Protein 4CW5 (pdb70)

B-factor: mean 81.35, std 37.72, range [27.8, 220.76]

Organism: Bacillus velezensis (strain DSM 23117 / BGSC 10A6 / LMG 26770 / FZB42) (NCBI:txid326423)

Sequence (837 aa):
PQKTAGRLGNEDFKKDYNIQYAYTGSYRGIASEQVIKAAKAGLGFFGTGGLSIERIGQAIGTIRSALRQGETFGNLLHHSPDKEVRIDLYLKNGIHLIEASAFGITPALVIYRAKGLSRNHDGSVSVQNKIIAKVSRPEVAEAFLNPAPAHVLERLVSDNRLTAGEAALAKEIPADDICVEATLPAIRLRDREKHGYAKKVRIGAAGGIGTPEAAAAAFLLGAEFIGTGSINQCTVEAGTSDSVKDLLQEANVQDTSYAPAGDFEAGARVQVLKKGLFFPARANKLFDLYRQYNSLDEIDEKTKTLIEEKYFQRSFEEVYEQLKRDKSPEQIAKAEQNPKHKAVFKWYFSHTTRLALEGKSESKIDYQIHCGPALGAFNQWVKGTPLENWRNRHVDLIGKQLEETAGLLAQRLVSITGPQKTAGRLGNEDFKKDYNIQYAYTGSYRGIASEQVIKAAKAGLGFFGTGGLSIERIGQAIGTIRSALRQGETFGNLLHHSPDKEVRIDLYLKNGIHLIEASAFGITPALVIYRAKGLSRNHDGSVSVQNKIIAKVSRPEVAEAFLNPAPAHVLERLVSDNRLTAGEAALAKEIPADDICVEADTLPAIRLRDREKHGYAKKVRIGAAGGIGTPEAAAAAFLLGAEFIGTGSINQCTVEAGTSDSVKDLLQEANVQDTSYAPAGDFEAGARVQVLKKGLFFPARANKLFDLYRQYNSLDEIDEKTKTLIEEKYFQRSFEEVYEQLKRDKSPEQIAKAEQNPKHKAVFKWYFSHTTRLALEGKSESKIDYQIHCGPALGAFNQWVKGTPLENWRNRHVDLIGKQLEETAGLLAQRLVSITG

Secondary structure (DSSP, 8-state):
--------S-HHHHHHTT-SS------TTSS----HHHHHT-------TT--HHHHHHHHHHHHHH--S------EE---HHHHH--HHHHHTT--EEEEE-----HHHHHHHHHS-EE-TTS-EE--SEEEEEES-HHHHHHHHSPPPHHHHHHHHHTTSS-HHHHHHGGG----EEEEE------HHHH---S--SSPPEEEEESS--SHHHHHHHHHTT-SSEE--HHHHTSSSSSS-HHHHHHHHT--GGGEEEEE----TT--EEEEE-TT-SHHHHHHHHHHHHHH-SSSTTS-HHHHHHIIIIIISS-HHHHHHHHHHHS-HHHHHHHHH-TTT----HHHHHHHHHHHHSS--S--TT---B--HHHHHHHHHHTTSGGGSGGG--HHHHHHH--HHHHHHHHHHHHHH-/--------S-HHHHHHTT-SS------TTSS----HHHHHT-------TT--HHHHHHHHHHHHHH--S------EE---HHHHH--HHHHHTT--EEEEE-----HHHHHHHHTT-EE-TTS-EE--SEEEEEES-HHHHHHHHS---HHHHHHHHHTTSS-HHHHHHGGG----EEEEE-------HHHH---S--SSPPEEEEESS--SHHHHHHHHHTT-SSEE--HHHHTSSSSSS-HHHHHHHHT--GGGEEEEE----TT--EEEEE-TT-SHHHHHHHHHHHHHH-SSSTTS-HHHHHHIIIIIISS-HHHHHHHHHHHS-HHHHHHHHH-TTT----HHHHHHHHHHHHSS--S--TT---B--HHHHHHHHHHTTSGGGSGGG--HHHHHHH--HHHHHHHHHHHHHH-

Structure (mmCIF, N/CA/C/O backbone):
data_4CW5
#
_entry.id   4CW5
#
_cell.length_a   80.850
_cell.length_b   94.000
_cell.length_c   144.530
_cell.angle_alpha   90.00
_cell.angle_beta   90.00
_cell.angle_gamma   90.00
#
_symmetry.space_group_name_H-M   'P 21 21 21'
#
loop_
_entity.id
_entity.type
_entity.pdbx_description
1 polymer DFNA
2 non-polymer 'FLAVIN MONONUCLEOTIDE'
3 water water
#
loop_
_atom_site.group_PDB
_atom_site.id
_atom_site.type_symbol
_atom_site.label_atom_id
_atom_site.label_alt_id
_atom_site.label_comp_id
_atom_site.label_asym_id
_atom_site.label_entity_id
_atom_site.label_seq_id
_atom_site.pdbx_PDB_ins_code
_atom_site.Cartn_x
_atom_site.Cartn_y
_atom_site.Cartn_z
_atom_site.occupancy
_atom_site.B_iso_or_equiv
_atom_site.auth_seq_id
_atom_site.auth_comp_id
_atom_site.auth_asym_id
_atom_site.auth_atom_id
_atom_site.pdbx_PDB_model_num
ATOM 1 N N . PRO A 1 6 ? 34.154 41.446 41.849 1.00 120.20 304 PRO A N 1
ATOM 2 C CA . PRO A 1 6 ? 32.690 41.465 41.845 1.00 117.98 304 PRO A CA 1
ATOM 3 C C . PRO A 1 6 ? 32.088 42.110 43.094 1.00 105.50 304 PRO A C 1
ATOM 4 O O . PRO A 1 6 ? 32.579 41.924 44.209 1.00 94.92 304 PRO A O 1
ATOM 15 N N . GLN A 1 7 ? 31.018 42.866 42.859 1.00 96.00 305 GLN A N 1
ATOM 16 C CA . GLN A 1 7 ? 30.353 43.715 43.848 1.00 92.08 305 GLN A CA 1
ATOM 17 C C . GLN A 1 7 ? 31.188 44.934 44.236 1.00 82.93 305 GLN A C 1
ATOM 18 O O . GLN A 1 7 ? 30.826 45.699 45.133 1.00 83.41 305 GLN A O 1
ATOM 32 N N . LYS A 1 8 ? 32.301 45.118 43.538 1.00 71.38 306 LYS A N 1
ATOM 33 C CA . LYS A 1 8 ? 33.100 46.324 43.662 1.00 64.57 306 LYS A CA 1
ATOM 34 C C . LYS A 1 8 ? 32.696 47.265 42.537 1.00 54.97 306 LYS A C 1
ATOM 35 O O . LYS A 1 8 ? 32.595 46.835 41.388 1.00 50.15 306 LYS A O 1
ATOM 54 N N . THR A 1 9 ? 32.451 48.534 42.845 1.00 53.72 307 THR A N 1
ATOM 55 C CA . THR A 1 9 ? 32.119 49.491 41.793 1.00 49.33 307 THR A CA 1
ATOM 56 C C . THR A 1 9 ? 33.359 49.773 40.947 1.00 44.56 307 THR A C 1
ATOM 57 O O . THR A 1 9 ? 34.474 49.391 41.311 1.00 44.74 307 THR A O 1
ATOM 68 N N . ALA A 1 10 ? 33.164 50.461 39.830 1.00 39.96 308 ALA A N 1
ATOM 69 C CA . ALA A 1 10 ? 34.272 50.835 38.966 1.00 39.40 308 ALA A CA 1
ATOM 70 C C . ALA A 1 10 ? 35.231 51.771 39.705 1.00 39.44 308 ALA A C 1
ATOM 71 O O . ALA A 1 10 ? 36.451 51.665 39.564 1.00 43.67 308 ALA A O 1
ATOM 78 N N . GLY A 1 11 ? 34.667 52.684 40.489 1.00 36.93 309 GLY A N 1
ATOM 79 C CA . GLY A 1 11 ? 35.446 53.588 41.318 1.00 38.18 309 GLY A CA 1
ATOM 80 C C . GLY A 1 11 ? 36.388 52.887 42.282 1.00 39.87 309 GLY A C 1
ATOM 81 O O . GLY A 1 11 ? 37.478 53.384 42.563 1.00 38.77 309 GLY A O 1
ATOM 102 N N . ARG A 1 13 ? 37.739 49.933 41.843 1.00 45.47 311 ARG A N 1
ATOM 103 C CA . ARG A 1 13 ? 38.725 49.144 41.119 1.00 49.89 311 ARG A CA 1
ATOM 104 C C . ARG A 1 13 ? 39.977 49.962 40.799 1.00 50.80 311 ARG A C 1
ATOM 105 O O . ARG A 1 13 ? 41.050 49.402 40.576 1.00 54.18 311 ARG A O 1
ATOM 126 N N . LEU A 1 14 ? 39.839 51.285 40.789 1.00 47.02 312 LEU A N 1
ATOM 127 C CA . LEU A 1 14 ? 40.954 52.171 40.464 1.00 44.98 312 LEU A CA 1
ATOM 128 C C . LEU A 1 14 ? 42.109 52.038 41.455 1.00 42.38 312 LEU A C 1
ATOM 129 O O . LEU A 1 14 ? 41.903 51.758 42.635 1.00 44.88 312 LEU A O 1
ATOM 145 N N . GLY A 1 15 ? 43.325 52.240 40.965 1.00 41.96 313 GLY A N 1
ATOM 146 C CA . GLY A 1 15 ? 44.488 52.309 41.828 1.00 42.87 313 GLY A CA 1
ATOM 147 C C . GLY A 1 15 ? 44.935 50.953 42.339 1.00 42.39 313 GLY A C 1
ATOM 148 O O . GLY A 1 15 ? 44.398 49.916 41.951 1.00 43.64 313 GLY A O 1
ATOM 152 N N . ASN A 1 16 ? 45.931 50.973 43.215 1.00 41.07 314 ASN A N 1
ATOM 153 C CA . ASN A 1 16 ? 46.631 49.766 43.628 1.00 43.09 314 ASN A CA 1
ATOM 154 C C . ASN A 1 16 ? 45.817 48.966 44.637 1.00 47.02 314 ASN A C 1
ATOM 155 O O . ASN A 1 16 ? 45.306 49.518 45.611 1.00 52.14 314 ASN A O 1
ATOM 166 N N . GLU A 1 17 ? 45.725 47.659 44.417 1.00 50.03 315 GLU A N 1
ATOM 167 C CA . GLU A 1 17 ? 44.867 46.802 45.230 1.00 53.55 315 GLU A CA 1
ATOM 168 C C . GLU A 1 17 ? 45.410 46.582 46.639 1.00 50.11 315 GLU A C 1
ATOM 169 O O . GLU A 1 17 ? 44.638 46.441 47.585 1.00 54.22 315 GLU A O 1
ATOM 181 N N . ASP A 1 18 ? 46.730 46.545 46.779 1.00 47.99 316 ASP A N 1
ATOM 182 C CA . ASP A 1 18 ? 47.342 46.328 48.088 1.00 49.38 316 ASP A CA 1
ATOM 183 C C . ASP A 1 18 ? 47.248 47.568 48.967 1.00 49.37 316 ASP A C 1
ATOM 184 O O . ASP A 1 18 ? 47.195 47.466 50.192 1.00 53.16 316 ASP A O 1
ATOM 193 N N . PHE A 1 19 ? 47.233 48.736 48.336 1.00 47.54 317 PHE A N 1
ATOM 194 C CA . PHE A 1 19 ? 46.999 49.986 49.046 1.00 47.64 317 PHE A CA 1
ATOM 195 C C . PHE A 1 19 ? 45.638 49.922 49.730 1.00 44.44 317 PHE A C 1
ATOM 196 O O . PHE A 1 19 ? 45.509 50.215 50.921 1.00 42.74 317 PHE A O 1
ATOM 213 N N . LYS A 1 20 ? 44.624 49.525 48.969 1.00 41.60 318 LYS A N 1
ATOM 214 C CA . LYS A 1 20 ? 43.271 49.392 49.502 1.00 45.33 318 LYS A CA 1
ATOM 215 C C . LYS A 1 20 ? 43.183 48.294 50.565 1.00 52.03 318 LYS A C 1
ATOM 216 O O . LYS A 1 20 ? 42.562 48.491 51.610 1.00 54.37 318 LYS A O 1
ATOM 235 N N . LYS A 1 21 ? 43.814 47.149 50.308 1.00 52.16 319 LYS A N 1
ATOM 236 C CA . LYS A 1 21 ? 43.822 46.056 51.275 1.00 54.72 319 LYS A CA 1
ATOM 237 C C . LYS A 1 21 ? 44.526 46.437 52.577 1.00 51.19 319 LYS A C 1
ATOM 238 O O . LYS A 1 21 ? 43.962 46.270 53.657 1.00 49.63 319 LYS A O 1
ATOM 257 N N . ASP A 1 22 ? 45.755 46.936 52.472 1.00 50.22 320 ASP A N 1
ATOM 258 C CA . ASP A 1 22 ? 46.550 47.286 53.652 1.00 51.32 320 ASP A CA 1
ATOM 259 C C . ASP A 1 22 ? 45.859 48.257 54.609 1.00 52.17 320 ASP A C 1
ATOM 260 O O . ASP A 1 22 ? 46.007 48.132 55.825 1.00 55.82 320 ASP A O 1
ATOM 269 N N . TYR A 1 23 ? 45.115 49.219 54.072 1.00 51.54 321 TYR A N 1
ATOM 270 C CA . TYR A 1 23 ? 44.437 50.212 54.906 1.00 50.83 321 TYR A CA 1
ATOM 271 C C . TYR A 1 23 ? 42.963 49.870 55.096 1.00 52.84 321 TYR A C 1
ATOM 272 O O . TYR A 1 23 ? 42.211 50.651 55.678 1.00 56.08 321 TYR A O 1
ATOM 290 N N . ASN A 1 24 ? 42.569 48.689 54.626 1.00 51.59 322 ASN A N 1
ATOM 291 C CA . ASN A 1 24 ? 41.195 48.214 54.755 1.00 52.38 322 ASN A CA 1
ATOM 292 C C . ASN A 1 24 ? 40.183 49.261 54.292 1.00 48.92 322 ASN A C 1
ATOM 293 O O . ASN A 1 24 ? 39.232 49.582 55.005 1.00 44.99 322 ASN A O 1
ATOM 304 N N . ILE A 1 25 ? 40.414 49.801 53.099 1.00 47.91 323 ILE A N 1
ATOM 305 C CA . ILE A 1 25 ? 39.517 50.784 52.497 1.00 47.07 323 ILE A CA 1
ATOM 306 C C . ILE A 1 25 ? 39.037 50.296 51.138 1.00 45.43 323 ILE A C 1
ATOM 307 O O . ILE A 1 25 ? 39.620 49.377 50.559 1.00 45.24 323 ILE A O 1
ATOM 323 N N . GLN A 1 26 ? 37.985 50.927 50.626 1.00 43.49 324 GLN A N 1
ATOM 324 C CA . GLN A 1 26 ? 37.365 50.495 49.378 1.00 43.85 324 GLN A CA 1
ATOM 325 C C . GLN A 1 26 ? 37.813 51.340 48.183 1.00 41.62 324 GLN A C 1
ATOM 326 O O . GLN A 1 26 ? 37.690 50.910 47.035 1.00 42.77 324 GLN A O 1
ATOM 340 N N . TYR A 1 27 ? 38.342 52.531 48.458 1.00 39.73 325 TYR A N 1
ATOM 341 C CA . TYR A 1 27 ? 38.830 53.423 47.408 1.00 37.13 325 TYR A CA 1
ATOM 342 C C . TYR A 1 27 ? 40.296 53.783 47.610 1.00 37.28 325 TYR A C 1
ATOM 343 O O . TYR A 1 27 ? 40.737 54.009 48.734 1.00 37.11 325 TYR A O 1
ATOM 361 N N . ALA A 1 28 ? 41.036 53.869 46.509 1.00 37.89 326 ALA A N 1
ATOM 362 C CA . ALA A 1 28 ? 42.418 54.329 46.549 1.00 37.00 326 ALA A CA 1
ATOM 363 C C . ALA A 1 28 ? 42.415 55.849 46.607 1.00 36.15 326 ALA A C 1
ATOM 364 O O . ALA A 1 28 ? 42.834 56.523 45.664 1.00 36.11 326 ALA A O 1
ATOM 371 N N . TYR A 1 29 ? 41.946 56.377 47.732 1.00 36.20 327 TYR A N 1
ATOM 372 C CA . TYR A 1 29 ? 41.581 57.784 47.835 1.00 35.26 327 TYR A CA 1
ATOM 373 C C . TYR A 1 29 ? 41.771 58.286 49.258 1.00 36.60 327 TYR A C 1
ATOM 374 O O . TYR A 1 29 ? 41.344 57.637 50.217 1.00 37.55 327 TYR A O 1
ATOM 409 N N . THR A 1 31 ? 41.722 61.980 51.821 1.00 37.36 329 THR A N 1
ATOM 410 C CA . THR A 1 31 ? 41.552 63.401 52.053 1.00 38.10 329 THR A CA 1
ATOM 411 C C . THR A 1 31 ? 42.774 63.849 52.825 1.00 37.82 329 THR A C 1
ATOM 412 O O . THR A 1 31 ? 43.129 63.248 53.837 1.00 39.41 329 THR A O 1
ATOM 423 N N . GLY A 1 32 ? 43.433 64.886 52.328 1.00 37.83 330 GLY A N 1
ATOM 424 C CA . GLY A 1 32 ? 44.644 65.379 52.949 1.00 40.76 330 GLY A CA 1
ATOM 425 C C . GLY A 1 32 ? 44.371 66.155 54.221 1.00 44.48 330 GLY A C 1
ATOM 426 O O . GLY A 1 32 ? 43.278 66.683 54.420 1.00 47.18 330 GLY A O 1
ATOM 430 N N . SER A 1 33 ? 45.372 66.208 55.092 1.00 46.65 331 SER A N 1
ATOM 431 C CA . SER A 1 33 ? 45.271 66.973 56.326 1.00 48.28 331 SER A CA 1
ATOM 432 C C . SER A 1 33 ? 45.025 68.444 56.029 1.00 47.95 331 SER A C 1
ATOM 433 O O . SER A 1 33 ? 45.489 68.966 55.014 1.00 46.00 331 SER A O 1
ATOM 458 N N . TYR A 1 35 ? 45.135 72.028 58.400 1.00 52.15 333 TYR A N 1
ATOM 459 C CA . TYR A 1 35 ? 45.579 72.451 59.730 1.00 55.96 333 TYR A CA 1
ATOM 460 C C . TYR A 1 35 ? 44.472 73.008 60.619 1.00 57.36 333 TYR A C 1
ATOM 461 O O . TYR A 1 35 ? 43.385 73.345 60.152 1.00 60.43 333 TYR A O 1
ATOM 479 N N . ARG A 1 36 ? 44.793 73.135 61.903 1.00 58.01 334 ARG A N 1
ATOM 480 C CA . ARG A 1 36 ? 43.884 73.682 62.904 1.00 58.96 334 ARG A CA 1
ATOM 481 C C . ARG A 1 36 ? 42.516 73.010 62.877 1.00 58.54 334 ARG A C 1
ATOM 482 O O . ARG A 1 36 ? 41.499 73.641 63.167 1.00 61.42 334 ARG A O 1
ATOM 503 N N . GLY A 1 37 ? 42.493 71.726 62.541 1.00 54.75 335 GLY A N 1
ATOM 504 C CA . GLY A 1 37 ? 41.269 70.952 62.610 1.00 50.67 335 GLY A CA 1
ATOM 505 C C . GLY A 1 37 ? 40.275 71.247 61.500 1.00 46.62 335 GLY A C 1
ATOM 506 O O . GLY A 1 37 ? 39.110 70.855 61.595 1.00 46.92 335 GLY A O 1
ATOM 510 N N . ILE A 1 38 ? 40.714 71.943 60.455 1.00 45.33 336 ILE A N 1
ATOM 511 C CA . ILE A 1 38 ? 39.858 72.160 59.291 1.00 45.72 336 ILE A CA 1
ATOM 512 C C . ILE A 1 38 ? 39.517 70.801 58.697 1.00 45.30 336 ILE A C 1
ATOM 513 O O . ILE A 1 38 ? 38.377 70.551 58.303 1.00 47.19 336 ILE A O 1
ATOM 529 N N . ALA A 1 39 ? 40.511 69.921 58.649 1.00 43.94 337 ALA A N 1
ATOM 530 C CA . ALA A 1 39 ? 40.244 68.504 58.489 1.00 44.74 337 ALA A CA 1
ATOM 531 C C . ALA A 1 39 ? 39.784 68.026 59.851 1.00 44.79 337 ALA A C 1
ATOM 532 O O . ALA A 1 39 ? 40.592 67.620 60.684 1.00 44.11 337 ALA A O 1
ATOM 539 N N . SER A 1 40 ? 38.475 68.081 60.066 1.00 47.05 338 SER A N 1
ATOM 540 C CA . SER A 1 40 ? 37.898 67.926 61.394 1.00 49.40 338 SER A CA 1
ATOM 541 C C . SER A 1 40 ? 37.710 66.466 61.777 1.00 52.74 338 SER A C 1
ATOM 542 O O . SER A 1 40 ? 37.782 65.578 60.928 1.00 51.24 338 SER A O 1
ATOM 550 N N . GLU A 1 41 ? 37.471 66.229 63.065 1.00 54.51 339 GLU A N 1
ATOM 551 C CA . GLU A 1 41 ? 37.118 64.900 63.552 1.00 58.35 339 GLU A CA 1
ATOM 552 C C . GLU A 1 41 ? 35.941 64.362 62.755 1.00 53.49 339 GLU A C 1
ATOM 553 O O . GLU A 1 41 ? 35.942 63.217 62.304 1.00 50.13 339 GLU A O 1
ATOM 565 N N . GLN A 1 42 ? 34.934 65.211 62.601 1.00 54.87 340 GLN A N 1
ATOM 566 C CA . GLN A 1 42 ? 33.722 64.861 61.882 1.00 60.74 340 GLN A CA 1
ATOM 567 C C . GLN A 1 42 ? 34.013 64.460 60.427 1.00 60.22 340 GLN A C 1
ATOM 568 O O . GLN A 1 42 ? 33.384 63.544 59.897 1.00 57.42 340 GLN A O 1
ATOM 599 N N . VAL A 1 44 ? 37.018 63.259 59.209 1.00 47.76 342 VAL A N 1
ATOM 600 C CA . VAL A 1 44 ? 37.768 62.008 59.251 1.00 46.93 342 VAL A CA 1
ATOM 601 C C . VAL A 1 44 ? 36.840 60.831 59.525 1.00 46.83 342 VAL A C 1
ATOM 602 O O . VAL A 1 44 ? 37.014 59.748 58.968 1.00 47.20 342 VAL A O 1
ATOM 615 N N . ILE A 1 45 ? 35.853 61.053 60.388 1.00 48.42 343 ILE A N 1
ATOM 616 C CA . ILE A 1 45 ? 34.895 60.014 60.738 1.00 46.14 343 ILE A CA 1
ATOM 617 C C . ILE A 1 45 ? 34.057 59.665 59.518 1.00 46.44 343 ILE A C 1
ATOM 618 O O . ILE A 1 45 ? 33.842 58.491 59.211 1.00 44.27 343 ILE A O 1
ATOM 634 N N . LYS A 1 46 ? 33.598 60.700 58.820 1.00 48.13 344 LYS A N 1
ATOM 635 C CA . LYS A 1 46 ? 32.731 60.527 57.665 1.00 48.78 344 LYS A CA 1
ATOM 636 C C . LYS A 1 46 ? 33.474 59.791 56.556 1.00 47.12 344 LYS A C 1
ATOM 637 O O . LYS A 1 46 ? 32.897 58.970 55.842 1.00 48.94 344 LYS A O 1
ATOM 656 N N . ALA A 1 47 ? 34.767 60.071 56.434 1.00 45.81 345 ALA A N 1
ATOM 657 C CA . ALA A 1 47 ? 35.591 59.448 55.407 1.00 44.31 345 ALA A CA 1
ATOM 658 C C . ALA A 1 47 ? 35.865 57.993 55.766 1.00 44.98 345 ALA A C 1
ATOM 659 O O . ALA A 1 47 ? 35.799 57.107 54.911 1.00 43.97 345 ALA A O 1
ATOM 666 N N . ALA A 1 48 ? 36.180 57.752 57.034 1.00 44.20 346 ALA A N 1
ATOM 667 C CA . ALA A 1 48 ? 36.469 56.403 57.507 1.00 45.64 346 ALA A CA 1
ATOM 668 C C . ALA A 1 48 ? 35.271 55.477 57.321 1.00 46.24 346 ALA A C 1
ATOM 669 O O . ALA A 1 48 ? 35.425 54.323 56.919 1.00 46.75 346 ALA A O 1
ATOM 676 N N . LYS A 1 49 ? 34.078 55.985 57.609 1.00 48.66 347 LYS A N 1
ATOM 677 C CA . LYS A 1 49 ? 32.870 55.174 57.525 1.00 51.40 347 LYS A CA 1
ATOM 678 C C . LYS A 1 49 ? 32.471 54.885 56.084 1.00 50.07 347 LYS A C 1
ATOM 679 O O . LYS A 1 49 ? 31.682 53.975 55.826 1.00 49.59 347 LYS A O 1
ATOM 698 N N . ALA A 1 50 ? 33.027 55.646 55.148 1.00 49.15 348 ALA A N 1
ATOM 699 C CA . ALA A 1 50 ? 32.683 55.497 53.738 1.00 46.83 348 ALA A CA 1
ATOM 700 C C . ALA A 1 50 ? 33.778 54.752 52.982 1.00 47.46 348 ALA A C 1
ATOM 701 O O . ALA A 1 50 ? 33.762 54.685 51.753 1.00 49.01 348 ALA A O 1
ATOM 708 N N . GLY A 1 51 ? 34.737 54.206 53.722 1.00 47.20 349 GLY A N 1
ATOM 709 C CA . GLY A 1 51 ? 35.708 53.296 53.147 1.00 46.13 349 GLY A CA 1
ATOM 710 C C . GLY A 1 51 ? 36.801 54.014 52.387 1.00 44.24 349 GLY A C 1
ATOM 711 O O . GLY A 1 51 ? 37.331 53.493 51.409 1.00 43.34 349 GLY A O 1
ATOM 732 N N . LEU A 1 53 ? 40.271 57.020 53.028 1.00 39.72 351 LEU A N 1
ATOM 733 C CA . LEU A 1 53 ? 41.283 57.421 53.992 1.00 41.60 351 LEU A CA 1
ATOM 734 C C . LEU A 1 53 ? 41.134 58.889 54.368 1.00 43.39 351 LEU A C 1
ATOM 735 O O . LEU A 1 53 ? 41.115 59.757 53.499 1.00 49.07 351 LEU A O 1
ATOM 751 N N . GLY A 1 54 ? 41.010 59.161 55.662 1.00 41.90 352 GLY A N 1
ATOM 752 C CA . GLY A 1 54 ? 40.942 60.526 56.148 1.00 39.23 352 GLY A CA 1
ATOM 753 C C . GLY A 1 54 ? 42.028 60.813 57.163 1.00 40.70 352 GLY A C 1
ATOM 754 O O . GLY A 1 54 ? 42.352 59.964 57.995 1.00 40.82 352 GLY A O 1
ATOM 758 N N . PHE A 1 55 ? 42.591 62.016 57.087 1.00 42.23 353 PHE A N 1
ATOM 759 C CA . PHE A 1 55 ? 43.640 62.444 58.003 1.00 47.61 353 PHE A CA 1
ATOM 760 C C . PHE A 1 55 ? 43.205 63.679 58.780 1.00 51.16 353 PHE A C 1
ATOM 761 O O . PHE A 1 55 ? 42.729 64.651 58.195 1.00 48.93 353 PHE A O 1
ATOM 778 N N . PHE A 1 56 ? 43.391 63.646 60.096 1.00 50.91 354 PHE A N 1
ATOM 779 C CA . PHE A 1 56 ? 43.001 64.765 60.942 1.00 49.97 354 PHE A CA 1
ATOM 780 C C . PHE A 1 56 ? 44.077 65.848 60.946 1.00 48.66 354 PHE A C 1
ATOM 781 O O . PHE A 1 56 ? 45.273 65.554 61.001 1.00 48.70 354 PHE A O 1
ATOM 798 N N . GLY A 1 57 ? 43.641 67.101 60.900 1.00 51.04 355 GLY A N 1
ATOM 799 C CA . GLY A 1 57 ? 44.548 68.226 60.759 1.00 53.16 355 GLY A CA 1
ATOM 800 C C . GLY A 1 57 ? 45.110 68.724 62.077 1.00 55.19 355 GLY A C 1
ATOM 801 O O . GLY A 1 57 ? 44.563 69.637 62.694 1.00 56.28 355 GLY A O 1
ATOM 805 N N . THR A 1 58 ? 46.219 68.126 62.499 1.00 57.84 356 THR A N 1
ATOM 806 C CA . THR A 1 58 ? 46.831 68.450 63.783 1.00 61.01 356 THR A CA 1
ATOM 807 C C . THR A 1 58 ? 47.624 69.752 63.773 1.00 65.49 356 THR A C 1
ATOM 808 O O . THR A 1 58 ? 47.980 70.269 64.832 1.00 70.15 356 THR A O 1
ATOM 819 N N . GLY A 1 59 ? 47.912 70.264 62.581 1.00 63.48 357 GLY A N 1
ATOM 820 C CA . GLY A 1 59 ? 48.701 71.472 62.435 1.00 62.21 357 GLY A CA 1
ATOM 821 C C . GLY A 1 59 ? 48.245 72.618 63.319 1.00 64.82 357 GLY A C 1
ATOM 822 O O . GLY A 1 59 ? 47.117 73.100 63.204 1.00 58.15 357 GLY A O 1
ATOM 826 N N . GLY A 1 60 ? 49.132 73.050 64.210 1.00 67.51 358 GLY A N 1
ATOM 827 C CA . GLY A 1 60 ? 48.893 74.226 65.025 1.00 68.53 358 GLY A CA 1
ATOM 828 C C . GLY A 1 60 ? 47.925 74.015 66.174 1.00 72.10 358 GLY A C 1
ATOM 829 O O . GLY A 1 60 ? 47.392 74.984 66.716 1.00 77.30 358 GLY A O 1
ATOM 833 N N . LEU A 1 61 ? 47.688 72.758 66.538 1.00 70.79 359 LEU A N 1
ATOM 834 C CA . LEU A 1 61 ? 46.863 72.439 67.700 1.00 72.87 359 LEU A CA 1
ATOM 835 C C . LEU A 1 61 ? 47.715 71.924 68.850 1.00 78.23 359 LEU A C 1
ATOM 836 O O . LEU A 1 61 ? 48.803 71.387 68.641 1.00 74.49 359 LEU A O 1
ATOM 852 N N . SER A 1 62 ? 47.205 72.084 70.066 1.00 83.51 360 SER A N 1
ATOM 853 C CA . SER A 1 62 ? 47.894 71.607 71.255 1.00 83.28 360 SER A CA 1
ATOM 854 C C . SER A 1 62 ? 47.836 70.089 71.330 1.00 81.77 360 SER A C 1
ATOM 855 O O . SER A 1 62 ? 46.944 69.465 70.756 1.00 80.36 360 SER A O 1
ATOM 863 N N . ILE A 1 63 ? 48.796 69.502 72.035 1.00 82.33 361 ILE A N 1
ATOM 864 C CA . ILE A 1 63 ? 48.805 68.066 72.269 1.00 81.08 361 ILE A CA 1
ATOM 865 C C . ILE A 1 63 ? 47.521 67.635 72.976 1.00 81.24 361 ILE A C 1
ATOM 866 O O . ILE A 1 63 ? 46.985 66.563 72.697 1.00 85.61 361 ILE A O 1
ATOM 882 N N . GLU A 1 64 ? 47.027 68.470 73.886 1.00 85.45 362 GLU A N 1
ATOM 883 C CA . GLU A 1 64 ? 45.782 68.172 74.588 1.00 89.77 362 GLU A CA 1
ATOM 884 C C . GLU A 1 64 ? 44.615 68.125 73.610 1.00 82.69 362 GLU A C 1
ATOM 885 O O . GLU A 1 64 ? 43.745 67.260 73.704 1.00 79.34 362 GLU A O 1
ATOM 897 N N . ARG A 1 65 ? 44.604 69.067 72.673 1.00 78.12 363 ARG A N 1
ATOM 898 C CA . ARG A 1 65 ? 43.534 69.159 71.690 1.00 77.04 363 ARG A CA 1
ATOM 899 C C . ARG A 1 65 ? 43.562 67.958 70.754 1.00 68.58 363 ARG A C 1
ATOM 900 O O . ARG A 1 65 ? 42.524 67.376 70.438 1.00 65.24 363 ARG A O 1
ATOM 921 N N . ILE A 1 66 ? 44.759 67.599 70.311 1.00 60.51 364 ILE A N 1
ATOM 922 C CA . ILE A 1 66 ? 44.937 66.455 69.434 1.00 61.14 364 ILE A CA 1
ATOM 923 C C . ILE A 1 66 ? 44.460 65.175 70.119 1.00 67.38 364 ILE A C 1
ATOM 924 O O . ILE A 1 66 ? 43.739 64.378 69.521 1.00 66.91 364 ILE A O 1
ATOM 940 N N . GLY A 1 67 ? 44.846 64.992 71.379 1.00 68.85 365 GLY A N 1
ATOM 941 C CA . GLY A 1 67 ? 44.447 63.817 72.134 1.00 63.00 365 GLY A CA 1
ATOM 942 C C . GLY A 1 67 ? 42.943 63.730 72.307 1.00 66.80 365 GLY A C 1
ATOM 943 O O . GLY A 1 67 ? 42.370 62.641 72.346 1.00 70.67 365 GLY A O 1
ATOM 947 N N . GLN A 1 68 ? 42.302 64.886 72.416 1.00 71.93 366 GLN A N 1
ATOM 948 C CA . GLN A 1 68 ? 40.853 64.951 72.517 1.00 80.80 366 GLN A CA 1
ATOM 949 C C . GLN A 1 68 ? 40.226 64.548 71.179 1.00 81.07 366 GLN A C 1
ATOM 950 O O . GLN A 1 68 ? 39.187 63.888 71.144 1.00 83.32 366 GLN A O 1
ATOM 964 N N . ALA A 1 69 ? 40.865 64.946 70.082 1.00 77.86 367 ALA A N 1
ATOM 965 C CA . ALA A 1 69 ? 40.406 64.568 68.747 1.00 76.43 367 ALA A CA 1
ATOM 966 C C . ALA A 1 69 ? 40.466 63.056 68.543 1.00 71.00 367 ALA A C 1
ATOM 967 O O . ALA A 1 69 ? 39.560 62.470 67.952 1.00 63.61 367 ALA A O 1
ATOM 974 N N . ILE A 1 70 ? 41.536 62.433 69.034 1.00 69.23 368 ILE A N 1
ATOM 975 C CA . ILE A 1 70 ? 41.712 60.988 68.908 1.00 65.81 368 ILE A CA 1
ATOM 976 C C . ILE A 1 70 ? 40.558 60.262 69.591 1.00 68.46 368 ILE A C 1
ATOM 977 O O . ILE A 1 70 ? 39.995 59.316 69.039 1.00 73.11 368 ILE A O 1
ATOM 993 N N . GLY A 1 71 ? 40.219 60.702 70.798 1.00 66.65 369 GLY A N 1
ATOM 994 C CA . GLY A 1 71 ? 39.141 60.094 71.555 1.00 67.88 369 GLY A CA 1
ATOM 995 C C . GLY A 1 71 ? 37.806 60.190 70.839 1.00 67.07 369 GLY A C 1
ATOM 996 O O . GLY A 1 71 ? 37.057 59.215 70.775 1.00 69.47 369 GLY A O 1
ATOM 1000 N N . THR A 1 72 ? 37.509 61.370 70.303 1.00 63.69 370 THR A N 1
ATOM 1001 C CA . THR A 1 72 ? 36.248 61.606 69.609 1.00 64.69 370 THR A CA 1
ATOM 1002 C C . THR A 1 72 ? 36.133 60.717 68.375 1.00 65.20 370 THR A C 1
ATOM 1003 O O . THR A 1 72 ? 35.075 60.151 68.099 1.00 66.62 370 THR A O 1
ATOM 1014 N N . ILE A 1 73 ? 37.224 60.620 67.624 1.00 61.09 371 ILE A N 1
ATOM 1015 C CA . ILE A 1 73 ? 37.243 59.837 66.395 1.00 58.58 371 ILE A CA 1
ATOM 1016 C C . ILE A 1 73 ? 37.101 58.343 66.691 1.00 57.73 371 ILE A C 1
ATOM 1017 O O . ILE A 1 73 ? 36.315 57.653 66.041 1.00 57.17 371 ILE A O 1
ATOM 1033 N N . ARG A 1 74 ? 37.859 57.847 67.666 1.00 59.58 372 ARG A N 1
ATOM 1034 C CA . ARG A 1 74 ? 37.800 56.432 68.036 1.00 60.76 372 ARG A CA 1
ATOM 1035 C C . ARG A 1 74 ? 36.400 56.027 68.495 1.00 63.12 372 ARG A C 1
ATOM 1036 O O . ARG A 1 74 ? 35.891 54.983 68.091 1.00 66.83 372 ARG A O 1
ATOM 1057 N N . SER A 1 75 ? 35.786 56.847 69.341 1.00 64.67 373 SER A N 1
ATOM 1058 C CA . SER A 1 75 ? 34.454 56.552 69.863 1.00 66.66 373 SER A CA 1
ATOM 1059 C C . SER A 1 75 ? 33.410 56.393 68.758 1.00 64.43 373 SER A C 1
ATOM 1060 O O . SER A 1 75 ? 32.504 55.568 68.869 1.00 67.04 373 SER A O 1
ATOM 1068 N N . ALA A 1 76 ? 33.535 57.186 67.699 1.00 63.31 374 ALA A N 1
ATOM 1069 C CA . ALA A 1 76 ? 32.578 57.141 66.597 1.00 61.52 374 ALA A CA 1
ATOM 1070 C C . ALA A 1 76 ? 32.878 56.009 65.616 1.00 57.33 374 ALA A C 1
ATOM 1071 O O . ALA A 1 76 ? 31.991 55.561 64.889 1.00 59.30 374 ALA A O 1
ATOM 1078 N N . LEU A 1 77 ? 34.126 55.550 65.601 1.00 54.66 375 LEU A N 1
ATOM 1079 C CA . LEU A 1 77 ? 34.543 54.470 64.711 1.00 56.83 375 LEU A CA 1
ATOM 1080 C C . LEU A 1 77 ? 34.670 53.164 65.486 1.00 61.46 375 LEU A C 1
ATOM 1081 O O . LEU A 1 77 ? 35.721 52.877 66.060 1.00 62.97 375 LEU A O 1
ATOM 1097 N N . ARG A 1 78 ? 33.598 52.373 65.494 1.00 66.32 376 ARG A N 1
ATOM 1098 C CA . ARG A 1 78 ? 33.526 51.200 66.359 1.00 77.91 376 ARG A CA 1
ATOM 1099 C C . ARG A 1 78 ? 33.452 49.912 65.548 1.00 78.81 376 ARG A C 1
ATOM 1100 O O . ARG A 1 78 ? 32.951 48.896 66.032 1.00 86.24 376 ARG A O 1
ATOM 1121 N N . GLN A 1 79 ? 33.943 49.959 64.314 1.00 68.24 377 GLN A N 1
ATOM 1122 C CA . GLN A 1 79 ? 34.056 48.759 63.493 1.00 62.10 377 GLN A CA 1
ATOM 1123 C C . GLN A 1 79 ? 35.477 48.618 62.957 1.00 53.18 377 GLN A C 1
ATOM 1124 O O . GLN A 1 79 ? 35.707 48.001 61.916 1.00 50.50 377 GLN A O 1
ATOM 1138 N N . GLY A 1 80 ? 36.427 49.181 63.696 1.00 50.12 378 GLY A N 1
ATOM 1139 C CA . GLY A 1 80 ? 37.833 49.101 63.344 1.00 54.11 378 GLY A CA 1
ATOM 1140 C C . GLY A 1 80 ? 38.237 49.845 62.082 1.00 53.16 378 GLY A C 1
ATOM 1141 O O . GLY A 1 80 ? 39.244 49.501 61.466 1.00 51.47 378 GLY A O 1
ATOM 1145 N N . GLU A 1 81 ? 37.458 50.852 61.693 1.00 50.24 379 GLU A N 1
ATOM 1146 C CA . GLU A 1 81 ? 37.790 51.677 60.528 1.00 46.78 379 GLU A CA 1
ATOM 1147 C C . GLU A 1 81 ? 39.142 52.371 60.671 1.00 46.77 379 GLU A C 1
ATOM 1148 O O . GLU A 1 81 ? 39.467 52.917 61.725 1.00 47.49 379 GLU A O 1
ATOM 1160 N N . THR A 1 82 ? 39.921 52.351 59.595 1.00 45.87 380 THR A N 1
ATOM 1161 C CA . THR A 1 82 ? 41.195 53.055 59.549 1.00 44.80 380 THR A CA 1
ATOM 1162 C C . THR A 1 82 ? 41.014 54.569 59.455 1.00 43.44 380 THR A C 1
ATOM 1163 O O . THR A 1 82 ? 40.109 55.055 58.783 1.00 43.95 380 THR A O 1
ATOM 1174 N N . PHE A 1 83 ? 41.887 55.302 60.139 1.00 45.63 381 PHE A N 1
ATOM 1175 C CA . PHE A 1 83 ? 41.995 56.745 59.972 1.00 48.64 381 PHE A CA 1
ATOM 1176 C C . PHE A 1 83 ? 43.426 57.144 60.314 1.00 45.64 381 PHE A C 1
ATOM 1177 O O . PHE A 1 83 ? 44.153 56.362 60.918 1.00 44.43 381 PHE A O 1
ATOM 1194 N N . GLY A 1 84 ? 43.833 58.348 59.921 1.00 48.17 382 GLY A N 1
ATOM 1195 C CA . GLY A 1 84 ? 45.193 58.807 60.153 1.00 48.81 382 GLY A CA 1
ATOM 1196 C C . GLY A 1 84 ? 45.303 60.177 60.789 1.00 48.88 382 GLY A C 1
ATOM 1197 O O . GLY A 1 84 ? 44.309 60.887 60.942 1.00 47.46 382 GLY A O 1
ATOM 1218 N N . ASN A 1 86 ? 47.812 63.848 60.855 1.00 50.44 384 ASN A N 1
ATOM 1219 C CA . ASN A 1 86 ? 48.891 64.621 60.257 1.00 51.73 384 ASN A CA 1
ATOM 1220 C C . ASN A 1 86 ? 50.076 64.690 61.202 1.00 53.28 384 ASN A C 1
ATOM 1221 O O . ASN A 1 86 ? 49.904 64.890 62.404 1.00 51.39 384 ASN A O 1
ATOM 1232 N N . LEU A 1 87 ? 51.276 64.531 60.657 1.00 55.67 385 LEU A N 1
ATOM 1233 C CA . LEU A 1 87 ? 52.488 64.905 61.371 1.00 58.19 385 LEU A CA 1
ATOM 1234 C C . LEU A 1 87 ? 53.214 65.922 60.515 1.00 61.47 385 LEU A C 1
ATOM 1235 O O . LEU A 1 87 ? 53.899 65.575 59.551 1.00 63.66 385 LEU A O 1
ATOM 1251 N N . LEU A 1 88 ? 53.044 67.185 60.879 1.00 65.87 386 LEU A N 1
ATOM 1252 C CA . LEU A 1 88 ? 53.572 68.288 60.098 1.00 66.80 386 LEU A CA 1
ATOM 1253 C C . LEU A 1 88 ? 54.905 68.728 60.681 1.00 70.74 386 LEU A C 1
ATOM 1254 O O . LEU A 1 88 ? 54.985 69.128 61.843 1.00 69.74 386 LEU A O 1
ATOM 1270 N N . HIS A 1 89 ? 55.953 68.631 59.869 1.00 75.81 387 HIS A N 1
ATOM 1271 C CA . HIS A 1 89 ? 57.294 69.012 60.290 1.00 78.71 387 HIS A CA 1
ATOM 1272 C C . HIS A 1 89 ? 57.476 70.525 60.311 1.00 85.74 387 HIS A C 1
ATOM 1273 O O . HIS A 1 89 ? 57.162 71.214 59.339 1.00 86.24 387 HIS A O 1
ATOM 1287 N N . HIS A 1 90 ? 57.993 71.029 61.427 1.00 95.47 388 HIS A N 1
ATOM 1288 C CA . HIS A 1 90 ? 58.474 72.401 61.517 1.00 99.64 388 HIS A CA 1
ATOM 1289 C C . HIS A 1 90 ? 59.903 72.356 62.027 1.00 106.49 388 HIS A C 1
ATOM 1290 O O . HIS A 1 90 ? 60.204 71.641 62.982 1.00 109.08 388 HIS A O 1
ATOM 1338 N N . SER A 1 93 ? 60.009 73.770 65.780 1.00 122.82 391 SER A N 1
ATOM 1339 C CA . SER A 1 93 ? 59.253 73.105 66.843 1.00 121.34 391 SER A CA 1
ATOM 1340 C C . SER A 1 93 ? 59.574 71.607 66.838 1.00 122.31 391 SER A C 1
ATOM 1341 O O . SER A 1 93 ? 58.699 70.771 66.613 1.00 123.23 391 SER A O 1
ATOM 1349 N N . PRO A 1 94 ? 60.845 71.260 67.097 1.00 119.67 392 PRO A N 1
ATOM 1350 C CA . PRO A 1 94 ? 61.233 69.849 67.032 1.00 116.26 392 PRO A CA 1
ATOM 1351 C C . PRO A 1 94 ? 60.681 69.000 68.174 1.00 109.26 392 PRO A C 1
ATOM 1352 O O . PRO A 1 94 ? 60.568 67.785 68.021 1.00 104.10 392 PRO A O 1
ATOM 1363 N N . ASP A 1 95 ? 60.348 69.627 69.299 1.00 111.12 393 ASP A N 1
ATOM 1364 C CA . ASP A 1 95 ? 59.859 68.887 70.457 1.00 116.98 393 ASP A CA 1
ATOM 1365 C C . ASP A 1 95 ? 58.369 68.589 70.345 1.00 115.26 393 ASP A C 1
ATOM 1366 O O . ASP A 1 95 ? 57.885 67.596 70.891 1.00 114.12 393 ASP A O 1
ATOM 1375 N N . LYS A 1 96 ? 57.644 69.451 69.639 1.00 113.26 394 LYS A N 1
ATOM 1376 C CA . LYS A 1 96 ? 56.221 69.239 69.410 1.00 115.35 394 LYS A CA 1
ATOM 1377 C C . LYS A 1 96 ? 56.020 67.950 68.623 1.00 111.56 394 LYS A C 1
ATOM 1378 O O . LYS A 1 96 ? 55.108 67.175 68.908 1.00 106.42 394 LYS A O 1
ATOM 1397 N N . GLU A 1 97 ? 56.881 67.726 67.635 1.00 107.50 395 GLU A N 1
ATOM 1398 C CA . GLU A 1 97 ? 56.832 66.508 66.836 1.00 100.33 395 GLU A CA 1
ATOM 1399 C C . GLU A 1 97 ? 57.060 65.270 67.694 1.00 100.46 395 GLU A C 1
ATOM 1400 O O . GLU A 1 97 ? 56.308 64.299 67.601 1.00 101.16 395 GLU A O 1
ATOM 1412 N N . VAL A 1 98 ? 58.094 65.308 68.529 1.00 98.92 396 VAL A N 1
ATOM 1413 C CA . VAL A 1 98 ? 58.417 64.179 69.393 1.00 103.21 396 VAL A CA 1
ATOM 1414 C C . VAL A 1 98 ? 57.254 63.875 70.333 1.00 100.18 396 VAL A C 1
ATOM 1415 O O . VAL A 1 98 ? 56.905 62.714 70.545 1.00 100.25 396 VAL A O 1
ATOM 1428 N N . ARG A 1 99 ? 56.652 64.921 70.888 1.00 99.05 397 ARG A N 1
ATOM 1429 C CA . ARG A 1 99 ? 55.529 64.750 71.800 1.00 103.25 397 ARG A CA 1
ATOM 1430 C C . ARG A 1 99 ? 54.295 64.252 71.058 1.00 94.47 397 ARG A C 1
ATOM 1431 O O . ARG A 1 99 ? 53.457 63.559 71.635 1.00 95.82 397 ARG A O 1
ATOM 1469 N N . ILE A 1 101 ? 54.441 62.226 68.355 1.00 76.12 399 ILE A N 1
ATOM 1470 C CA . ILE A 1 101 ? 54.747 60.810 68.173 1.00 78.91 399 ILE A CA 1
ATOM 1471 C C . ILE A 1 101 ? 54.455 60.033 69.450 1.00 83.26 399 ILE A C 1
ATOM 1472 O O . ILE A 1 101 ? 53.824 58.974 69.412 1.00 77.90 399 ILE A O 1
ATOM 1488 N N . ASP A 1 102 ? 54.937 60.554 70.574 1.00 90.25 400 ASP A N 1
ATOM 1489 C CA . ASP A 1 102 ? 54.718 59.919 71.866 1.00 92.28 400 ASP A CA 1
ATOM 1490 C C . ASP A 1 102 ? 53.227 59.762 72.139 1.00 85.12 400 ASP A C 1
ATOM 1491 O O . ASP A 1 102 ? 52.791 58.745 72.678 1.00 88.10 400 ASP A O 1
ATOM 1500 N N . LEU A 1 103 ? 52.448 60.771 71.764 1.00 79.93 401 LEU A N 1
ATOM 1501 C CA . LEU A 1 103 ? 51.004 60.717 71.947 1.00 78.79 401 LEU A CA 1
ATOM 1502 C C . LEU A 1 103 ? 50.407 59.653 71.028 1.00 74.53 401 LEU A C 1
ATOM 1503 O O . LEU A 1 103 ? 49.514 58.906 71.427 1.00 73.17 401 LEU A O 1
ATOM 1519 N N . TYR A 1 104 ? 50.912 59.586 69.800 1.00 71.61 402 TYR A N 1
ATOM 1520 C CA . TYR A 1 104 ? 50.447 58.598 68.831 1.00 71.92 402 TYR A CA 1
ATOM 1521 C C . TYR A 1 104 ? 50.740 57.175 69.302 1.00 74.04 402 TYR A C 1
ATOM 1522 O O . TYR A 1 104 ? 49.881 56.299 69.212 1.00 71.92 402 TYR A O 1
ATOM 1540 N N . LEU A 1 105 ? 51.957 56.942 69.783 1.00 76.42 403 LEU A N 1
ATOM 1541 C CA . LEU A 1 105 ? 52.330 55.637 70.320 1.00 78.35 403 LEU A CA 1
ATOM 1542 C C . LEU A 1 105 ? 51.504 55.263 71.553 1.00 81.51 403 LEU A C 1
ATOM 1543 O O . LEU A 1 105 ? 51.047 54.127 71.685 1.00 82.42 403 LEU A O 1
ATOM 1559 N N . LYS A 1 106 ? 51.312 56.228 72.447 1.00 86.16 404 LYS A N 1
ATOM 1560 C CA . LYS A 1 106 ? 50.569 56.004 73.684 1.00 94.45 404 LYS A CA 1
ATOM 1561 C C . LYS A 1 106 ? 49.101 55.693 73.398 1.00 93.47 404 LYS A C 1
ATOM 1562 O O . LYS A 1 106 ? 48.436 55.023 74.190 1.00 91.64 404 LYS A O 1
ATOM 1581 N N . ASN A 1 107 ? 48.607 56.179 72.263 1.00 91.20 405 ASN A N 1
ATOM 1582 C CA . ASN A 1 107 ? 47.215 55.978 71.873 1.00 92.49 405 ASN A CA 1
ATOM 1583 C C . ASN A 1 107 ? 47.143 55.043 70.659 1.00 96.98 405 ASN A C 1
ATOM 1584 O O . ASN A 1 107 ? 48.153 54.468 70.258 1.00 93.00 405 ASN A O 1
ATOM 1595 N N . GLY A 1 108 ? 45.959 54.886 70.078 1.00 99.39 406 GLY A N 1
ATOM 1596 C CA . GLY A 1 108 ? 45.764 53.944 68.986 1.00 102.02 406 GLY A CA 1
ATOM 1597 C C . GLY A 1 108 ? 46.282 54.277 67.594 1.00 100.47 406 GLY A C 1
ATOM 1598 O O . GLY A 1 108 ? 45.949 53.573 66.642 1.00 110.64 406 GLY A O 1
ATOM 1602 N N . ILE A 1 109 ? 47.093 55.320 67.458 1.00 89.16 407 ILE A N 1
ATOM 1603 C CA . ILE A 1 109 ? 47.472 55.808 66.130 1.00 78.48 407 ILE A CA 1
ATOM 1604 C C . ILE A 1 109 ? 48.544 54.971 65.424 1.00 75.68 407 ILE A C 1
ATOM 1605 O O . ILE A 1 109 ? 49.699 54.929 65.848 1.00 74.08 407 ILE A O 1
ATOM 1621 N N . HIS A 1 110 ? 48.134 54.311 64.340 1.00 71.99 408 HIS A N 1
ATOM 1622 C CA . HIS A 1 110 ? 49.014 53.456 63.543 1.00 69.53 408 HIS A CA 1
ATOM 1623 C C . HIS A 1 110 ? 49.160 53.958 62.102 1.00 63.66 408 HIS A C 1
ATOM 1624 O O . HIS A 1 110 ? 49.708 53.261 61.247 1.00 63.11 408 HIS A O 1
ATOM 1638 N N . LEU A 1 111 ? 48.662 55.162 61.838 1.00 56.41 409 LEU A N 1
ATOM 1639 C CA . LEU A 1 111 ? 48.774 55.768 60.514 1.00 51.44 409 LEU A CA 1
ATOM 1640 C C . LEU A 1 111 ? 48.940 57.275 60.611 1.00 49.05 409 LEU A C 1
ATOM 1641 O O . LEU A 1 111 ? 48.122 57.961 61.228 1.00 47.00 409 LEU A O 1
ATOM 1657 N N . ILE A 1 112 ? 50.000 57.784 59.991 1.00 47.91 410 ILE A N 1
ATOM 1658 C CA . ILE A 1 112 ? 50.207 59.221 59.900 1.00 48.24 410 ILE A CA 1
ATOM 1659 C C . ILE A 1 112 ? 50.399 59.669 58.459 1.00 44.97 410 ILE A C 1
ATOM 1660 O O . ILE A 1 112 ? 50.844 58.895 57.613 1.00 45.80 410 ILE A O 1
ATOM 1676 N N . GLU A 1 113 ? 50.031 60.916 58.185 1.00 43.48 411 GLU A N 1
ATOM 1677 C CA . GLU A 1 113 ? 50.476 61.593 56.979 1.00 42.88 411 GLU A CA 1
ATOM 1678 C C . GLU A 1 113 ? 51.652 62.477 57.367 1.00 44.84 411 GLU A C 1
ATOM 1679 O O . GLU A 1 113 ? 51.484 63.450 58.097 1.00 46.39 411 GLU A O 1
ATOM 1691 N N . ALA A 1 114 ? 52.843 62.121 56.894 1.00 47.65 412 ALA A N 1
ATOM 1692 C CA . ALA A 1 114 ? 54.057 62.872 57.208 1.00 51.75 412 ALA A CA 1
ATOM 1693 C C . ALA A 1 114 ? 54.353 63.864 56.093 1.00 51.85 412 ALA A C 1
ATOM 1694 O O . ALA A 1 114 ? 54.578 63.466 54.950 1.00 52.21 412 ALA A O 1
ATOM 1701 N N . SER A 1 115 ? 54.343 65.152 56.424 1.00 55.05 413 SER A N 1
ATOM 1702 C CA . SER A 1 115 ? 54.511 66.200 55.420 1.00 55.69 413 SER A CA 1
ATOM 1703 C C . SER A 1 115 ? 55.508 67.278 55.840 1.00 57.61 413 SER A C 1
ATOM 1704 O O . SER A 1 115 ? 55.836 67.420 57.020 1.00 55.86 413 SER A O 1
ATOM 1712 N N . ALA A 1 116 ? 55.991 68.017 54.844 1.00 57.76 414 ALA A N 1
ATOM 1713 C CA . ALA A 1 116 ? 56.960 69.100 55.025 1.00 64.50 414 ALA A CA 1
ATOM 1714 C C . ALA A 1 116 ? 58.303 68.649 55.597 1.00 75.86 414 ALA A C 1
ATOM 1715 O O . ALA A 1 116 ? 59.118 69.485 55.989 1.00 94.57 414 ALA A O 1
ATOM 1722 N N . PHE A 1 117 ? 58.545 67.344 55.646 1.00 70.31 415 PHE A N 1
ATOM 1723 C CA . PHE A 1 117 ? 59.858 66.847 56.049 1.00 70.12 415 PHE A CA 1
ATOM 1724 C C . PHE A 1 117 ? 60.880 67.054 54.933 1.00 72.04 415 PHE A C 1
ATOM 1725 O O . PHE A 1 117 ? 60.558 66.908 53.753 1.00 64.57 415 PHE A O 1
ATOM 1759 N N . GLY A 1 119 ? 63.978 65.526 55.387 1.00 77.52 417 GLY A N 1
ATOM 1760 C CA . GLY A 1 119 ? 64.635 64.238 55.454 1.00 76.85 417 GLY A CA 1
ATOM 1761 C C . GLY A 1 119 ? 64.082 63.476 56.639 1.00 80.27 417 GLY A C 1
ATOM 1762 O O . GLY A 1 119 ? 63.044 63.847 57.186 1.00 85.10 417 GLY A O 1
ATOM 1766 N N . ILE A 1 120 ? 64.773 62.417 57.042 1.00 82.32 418 ILE A N 1
ATOM 1767 C CA . ILE A 1 120 ? 64.286 61.560 58.114 1.00 86.71 418 ILE A CA 1
ATOM 1768 C C . ILE A 1 120 ? 64.783 62.057 59.466 1.00 91.45 418 ILE A C 1
ATOM 1769 O O . ILE A 1 120 ? 65.963 62.367 59.628 1.00 96.63 418 ILE A O 1
ATOM 1785 N N . THR A 1 121 ? 63.871 62.120 60.433 1.00 92.72 419 THR A N 1
ATOM 1786 C CA . THR A 1 121 ? 64.185 62.623 61.766 1.00 97.63 419 THR A CA 1
ATOM 1787 C C . THR A 1 121 ? 64.114 61.498 62.794 1.00 108.49 419 THR A C 1
ATOM 1788 O O . THR A 1 121 ? 63.508 60.458 62.534 1.00 114.25 419 THR A O 1
ATOM 1799 N N . PRO A 1 122 ? 64.741 61.702 63.964 1.00 114.81 420 PRO A N 1
ATOM 1800 C CA . PRO A 1 122 ? 64.651 60.745 65.071 1.00 116.58 420 PRO A CA 1
ATOM 1801 C C . PRO A 1 122 ? 63.216 60.364 65.432 1.00 116.80 420 PRO A C 1
ATOM 1802 O O . PRO A 1 122 ? 62.947 59.193 65.696 1.00 120.19 420 PRO A O 1
ATOM 1813 N N . ALA A 1 123 ? 62.313 61.339 65.440 1.00 115.24 421 ALA A N 1
ATOM 1814 C CA . ALA A 1 123 ? 60.926 61.092 65.820 1.00 113.08 421 ALA A CA 1
ATOM 1815 C C . ALA A 1 123 ? 60.240 60.120 64.861 1.00 99.69 421 ALA A C 1
ATOM 1816 O O . ALA A 1 123 ? 59.537 59.207 65.294 1.00 94.77 421 ALA A O 1
ATOM 1823 N N . LEU A 1 124 ? 60.446 60.317 63.561 1.00 92.76 422 LEU A N 1
ATOM 1824 C CA . LEU A 1 124 ? 59.879 59.422 62.556 1.00 89.07 422 LEU A CA 1
ATOM 1825 C C . LEU A 1 124 ? 60.411 58.004 62.712 1.00 92.97 422 LEU A C 1
ATOM 1826 O O . LEU A 1 124 ? 59.654 57.036 62.630 1.00 94.26 422 LEU A O 1
ATOM 1842 N N . VAL A 1 125 ? 61.716 57.882 62.929 1.00 95.84 423 VAL A N 1
ATOM 1843 C CA . VAL A 1 125 ? 62.330 56.571 63.090 1.00 88.77 423 VAL A CA 1
ATOM 1844 C C . VAL A 1 125 ? 61.765 55.863 64.316 1.00 85.66 423 VAL A C 1
ATOM 1845 O O . VAL A 1 125 ? 61.492 54.664 64.280 1.00 83.86 423 VAL A O 1
ATOM 1858 N N . ILE A 1 126 ? 61.603 56.608 65.403 1.00 88.12 424 ILE A N 1
ATOM 1859 C CA . ILE A 1 126 ? 61.031 56.059 66.624 1.00 96.24 424 ILE A CA 1
ATOM 1860 C C . ILE A 1 126 ? 59.635 55.504 66.358 1.00 94.42 424 ILE A C 1
ATOM 1861 O O . ILE A 1 126 ? 59.298 54.416 66.813 1.00 97.32 424 ILE A O 1
ATOM 1877 N N . TYR A 1 127 ? 58.838 56.246 65.597 1.00 90.61 425 TYR A N 1
ATOM 1878 C CA . TYR A 1 127 ? 57.457 55.856 65.325 1.00 84.61 425 TYR A CA 1
ATOM 1879 C C . TYR A 1 127 ? 57.384 54.579 64.495 1.00 79.03 425 TYR A C 1
ATOM 1880 O O . TYR A 1 127 ? 56.670 53.631 64.838 1.00 78.15 425 TYR A O 1
ATOM 1898 N N . ARG A 1 128 ? 58.127 54.592 63.396 1.00 78.15 426 ARG A N 1
ATOM 1899 C CA . ARG A 1 128 ? 58.225 53.486 62.459 1.00 84.11 426 ARG A CA 1
ATOM 1900 C C . ARG A 1 128 ? 58.705 52.190 63.081 1.00 93.88 426 ARG A C 1
ATOM 1901 O O . ARG A 1 128 ? 58.143 51.120 62.842 1.00 92.30 426 ARG A O 1
ATOM 1922 N N . ALA A 1 129 ? 59.730 52.318 63.912 1.00 97.75 427 ALA A N 1
ATOM 1923 C CA . ALA A 1 129 ? 60.490 51.173 64.390 1.00 93.05 427 ALA A CA 1
ATOM 1924 C C . ALA A 1 129 ? 59.962 50.589 65.694 1.00 90.13 427 ALA A C 1
ATOM 1925 O O . ALA A 1 129 ? 60.304 49.461 66.042 1.00 98.04 427 ALA A O 1
ATOM 1932 N N . LYS A 1 130 ? 59.131 51.337 66.411 1.00 102.21 428 LYS A N 1
ATOM 1933 C CA . LYS A 1 130 ? 58.670 50.896 67.726 1.00 107.10 428 LYS A CA 1
ATOM 1934 C C . LYS A 1 130 ? 57.890 49.580 67.696 1.00 107.54 428 LYS A C 1
ATOM 1935 O O . LYS A 1 130 ? 58.317 48.591 68.288 1.00 111.64 428 LYS A O 1
ATOM 1954 N N . GLY A 1 131 ? 56.759 49.563 67.004 1.00 109.47 429 GLY A N 1
ATOM 1955 C CA . GLY A 1 131 ? 55.905 48.389 66.975 1.00 117.29 429 GLY A CA 1
ATOM 1956 C C . GLY A 1 131 ? 56.474 47.138 66.323 1.00 122.25 429 GLY A C 1
ATOM 1957 O O . GLY A 1 131 ? 55.917 46.052 66.490 1.00 128.99 429 GLY A O 1
ATOM 1961 N N . LEU A 1 132 ? 57.589 47.277 65.611 1.00 114.06 430 LEU A N 1
ATOM 1962 C CA . LEU A 1 132 ? 58.119 46.200 64.770 1.00 103.18 430 LEU A CA 1
ATOM 1963 C C . LEU A 1 132 ? 58.249 44.843 65.453 1.00 108.96 430 LEU A C 1
ATOM 1964 O O . LEU A 1 132 ? 58.795 44.723 66.551 1.00 119.39 430 LEU A O 1
ATOM 1980 N N . SER A 1 133 ? 57.735 43.826 64.766 1.00 104.92 431 SER A N 1
ATOM 1981 C CA . SER A 1 133 ? 57.841 42.443 65.204 1.00 105.00 431 SER A CA 1
ATOM 1982 C C . SER A 1 133 ? 58.232 41.558 64.030 1.00 103.90 431 SER A C 1
ATOM 1983 O O . SER A 1 133 ? 57.926 41.869 62.879 1.00 106.28 431 SER A O 1
ATOM 1991 N N . ARG A 1 134 ? 58.911 40.457 64.328 1.00 102.92 432 ARG A N 1
ATOM 1992 C CA . ARG A 1 134 ? 59.234 39.459 63.318 1.00 96.68 432 ARG A CA 1
ATOM 1993 C C . ARG A 1 134 ? 58.062 38.489 63.211 1.00 91.70 432 ARG A C 1
ATOM 1994 O O . ARG A 1 134 ? 57.613 37.939 64.218 1.00 88.25 432 ARG A O 1
ATOM 2015 N N . ASN A 1 135 ? 57.563 38.286 61.996 1.00 88.63 433 ASN A N 1
ATOM 2016 C CA . ASN A 1 135 ? 56.537 37.278 61.754 1.00 91.50 433 ASN A CA 1
ATOM 2017 C C . ASN A 1 135 ? 57.138 35.887 61.675 1.00 92.36 433 ASN A C 1
ATOM 2018 O O . ASN A 1 135 ? 58.322 35.723 61.377 1.00 96.71 433 ASN A O 1
ATOM 2029 N N . HIS A 1 136 ? 56.304 34.891 61.948 1.00 87.00 434 HIS A N 1
ATOM 2030 C CA . HIS A 1 136 ? 56.714 33.495 61.897 1.00 81.49 434 HIS A CA 1
ATOM 2031 C C . HIS A 1 136 ? 57.374 33.127 60.568 1.00 74.26 434 HIS A C 1
ATOM 2032 O O . HIS A 1 136 ? 58.313 32.333 60.544 1.00 70.53 434 HIS A O 1
ATOM 2046 N N . ASP A 1 137 ? 56.904 33.712 59.468 1.00 72.30 435 ASP A N 1
ATOM 2047 C CA . ASP A 1 137 ? 57.458 33.391 58.153 1.00 78.25 435 ASP A CA 1
ATOM 2048 C C . ASP A 1 137 ? 58.758 34.149 57.847 1.00 85.59 435 ASP A C 1
ATOM 2049 O O . ASP A 1 137 ? 59.300 34.041 56.745 1.00 74.96 435 ASP A O 1
ATOM 2058 N N . GLY A 1 138 ? 59.271 34.888 58.828 1.00 95.81 436 GLY A N 1
ATOM 2059 C CA . GLY A 1 138 ? 60.497 35.647 58.647 1.00 96.58 436 GLY A CA 1
ATOM 2060 C C . GLY A 1 138 ? 60.271 37.085 58.209 1.00 92.36 436 GLY A C 1
ATOM 2061 O O . GLY A 1 138 ? 61.215 37.874 58.158 1.00 82.39 436 GLY A O 1
ATOM 2065 N N . SER A 1 139 ? 59.027 37.430 57.889 1.00 94.41 437 SER A N 1
ATOM 2066 C CA . SER A 1 139 ? 58.702 38.779 57.431 1.00 96.05 437 SER A CA 1
ATOM 2067 C C . SER A 1 139 ? 58.559 39.734 58.615 1.00 90.61 437 SER A C 1
ATOM 2068 O O . SER A 1 139 ? 58.391 39.303 59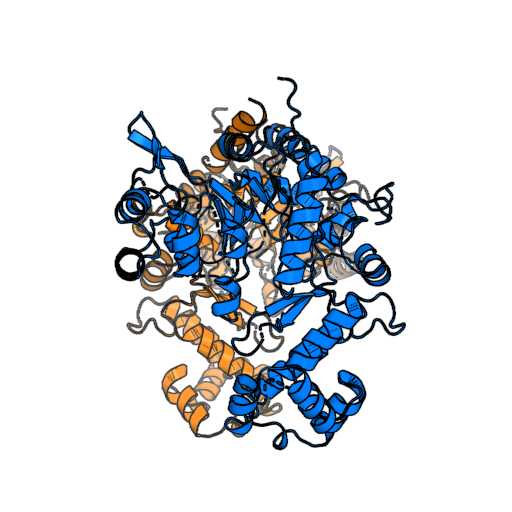.754 1.00 85.99 437 SER A O 1
ATOM 2076 N N . VAL A 1 140 ? 58.633 41.031 58.334 1.00 86.92 438 VAL A N 1
ATOM 2077 C CA . VAL A 1 140 ? 58.493 42.056 59.363 1.00 85.46 438 VAL A CA 1
ATOM 2078 C C . VAL A 1 140 ? 57.043 42.498 59.548 1.00 82.28 438 VAL A C 1
ATOM 2079 O O . VAL A 1 140 ? 56.406 42.971 58.608 1.00 72.32 438 VAL A O 1
ATOM 2092 N N . SER A 1 141 ? 56.527 42.337 60.764 1.00 91.13 439 SER A N 1
ATOM 2093 C CA . SER A 1 141 ? 55.212 42.861 61.121 1.00 98.55 439 SER A CA 1
ATOM 2094 C C . SER A 1 141 ? 55.310 44.347 61.463 1.00 105.88 439 SER A C 1
ATOM 2095 O O . SER A 1 141 ? 55.858 44.716 62.501 1.00 113.06 439 SER A O 1
ATOM 2103 N N . VAL A 1 142 ? 54.779 45.191 60.582 1.00 107.44 440 VAL A N 1
ATOM 2104 C CA . VAL A 1 142 ? 54.834 46.640 60.762 1.00 102.75 440 VAL A CA 1
ATOM 2105 C C . VAL A 1 142 ? 53.537 47.167 61.378 1.00 104.01 440 VAL A C 1
ATOM 2106 O O . VAL A 1 142 ? 52.475 47.091 60.758 1.00 97.43 440 VAL A O 1
ATOM 2119 N N . GLN A 1 143 ? 53.625 47.702 62.594 1.00 109.51 441 GLN A N 1
ATOM 2120 C CA . GLN A 1 143 ? 52.450 48.234 63.285 1.00 111.60 441 GLN A CA 1
ATOM 2121 C C . GLN A 1 143 ? 52.110 49.645 62.826 1.00 96.62 441 GLN A C 1
ATOM 2122 O O . GLN A 1 143 ? 50.944 49.964 62.592 1.00 86.91 441 GLN A O 1
ATOM 2136 N N . ASN A 1 144 ? 53.135 50.478 62.682 1.00 87.49 442 ASN A N 1
ATOM 2137 C CA . ASN A 1 144 ? 52.943 51.910 62.493 1.00 76.12 442 ASN A CA 1
ATOM 2138 C C . ASN A 1 144 ? 53.255 52.341 61.067 1.00 74.01 442 ASN A C 1
ATOM 2139 O O . ASN A 1 144 ? 54.405 52.313 60.632 1.00 73.72 442 ASN A O 1
ATOM 2150 N N . LYS A 1 145 ? 52.209 52.745 60.353 1.00 56.46 443 LYS A N 1
ATOM 2151 C CA . LYS A 1 145 ? 52.300 53.048 58.930 1.00 60.46 443 LYS A CA 1
ATOM 2152 C C . LYS A 1 145 ? 52.502 54.536 58.658 1.00 56.26 443 LYS A C 1
ATOM 2153 O O . LYS A 1 145 ? 52.063 55.390 59.433 1.00 53.01 443 LYS A O 1
ATOM 2172 N N . ILE A 1 146 ? 53.158 54.830 57.538 1.00 54.17 444 ILE A N 1
ATOM 2173 C CA . ILE A 1 146 ? 53.455 56.203 57.145 1.00 55.17 444 ILE A CA 1
ATOM 2174 C C . ILE A 1 146 ? 53.157 56.439 55.667 1.00 54.43 444 ILE A C 1
ATOM 2175 O O . ILE A 1 146 ? 53.670 55.730 54.798 1.00 54.85 444 ILE A O 1
ATOM 2191 N N . ILE A 1 147 ? 52.319 57.436 55.395 1.00 49.18 445 ILE A N 1
ATOM 2192 C CA . ILE A 1 147 ? 52.166 57.959 54.045 1.00 47.42 445 ILE A CA 1
ATOM 2193 C C . ILE A 1 147 ? 52.902 59.289 53.980 1.00 51.99 445 ILE A C 1
ATOM 2194 O O . ILE A 1 147 ? 52.482 60.271 54.591 1.00 55.98 445 ILE A O 1
ATOM 2210 N N . ALA A 1 148 ? 53.996 59.316 53.229 1.00 51.05 446 ALA A N 1
ATOM 2211 C CA . ALA A 1 148 ? 54.825 60.508 53.140 1.00 50.27 446 ALA A CA 1
ATOM 2212 C C . ALA A 1 148 ? 54.351 61.387 51.996 1.00 46.73 446 ALA A C 1
ATOM 2213 O O . ALA A 1 148 ? 54.268 60.940 50.853 1.00 45.58 446 ALA A O 1
ATOM 2220 N N . LYS A 1 149 ? 54.046 62.642 52.308 1.00 48.26 447 LYS A N 1
ATOM 2221 C CA . LYS A 1 149 ? 53.654 63.599 51.285 1.00 48.26 447 LYS A CA 1
ATOM 2222 C C . LYS A 1 149 ? 54.851 64.480 50.963 1.00 50.04 447 LYS A C 1
ATOM 2223 O O . LYS A 1 149 ? 55.357 65.191 51.829 1.00 54.25 447 LYS A O 1
ATOM 2242 N N . VAL A 1 150 ? 55.295 64.425 49.710 1.00 52.24 448 VAL A N 1
ATOM 2243 C CA . VAL A 1 150 ? 56.562 65.026 49.307 1.00 55.25 448 VAL A CA 1
ATOM 2244 C C . VAL A 1 150 ? 56.468 65.637 47.915 1.00 62.06 448 VAL A C 1
ATOM 2245 O O . VAL A 1 150 ? 55.590 65.281 47.129 1.00 63.57 448 VAL A O 1
ATOM 2258 N N . SER A 1 151 ? 57.378 66.562 47.623 1.00 70.26 449 SER A N 1
ATOM 2259 C CA . SER A 1 151 ? 57.475 67.173 46.301 1.00 74.87 449 SER A CA 1
ATOM 2260 C C . SER A 1 151 ? 58.853 66.958 45.674 1.00 74.48 449 SER A C 1
ATOM 2261 O O . SER A 1 151 ? 59.017 67.123 44.466 1.00 73.44 449 SER A O 1
ATOM 2269 N N . ARG A 1 152 ? 59.838 66.600 46.497 1.00 78.80 450 ARG A N 1
ATOM 2270 C CA . ARG A 1 152 ? 61.230 66.514 46.052 1.00 86.91 450 ARG A CA 1
ATOM 2271 C C . ARG A 1 152 ? 61.726 65.068 45.949 1.00 80.69 450 ARG A C 1
ATOM 2272 O O . ARG A 1 152 ? 61.550 64.288 46.888 1.00 75.55 450 ARG A O 1
ATOM 2293 N N . PRO A 1 153 ? 62.359 64.707 44.814 1.00 76.98 451 PRO A N 1
ATOM 2294 C CA . PRO A 1 153 ? 62.919 63.361 44.632 1.00 78.69 451 PRO A CA 1
ATOM 2295 C C . PRO A 1 153 ? 63.805 62.878 45.779 1.00 80.97 451 PRO A C 1
ATOM 2296 O O . PRO A 1 153 ? 63.701 61.715 46.173 1.00 76.71 451 PRO A O 1
ATOM 2307 N N . GLU A 1 154 ? 64.667 63.746 46.299 1.00 84.44 452 GLU A N 1
ATOM 2308 C CA . GLU A 1 154 ? 65.645 63.320 47.294 1.00 88.44 452 GLU A CA 1
ATOM 2309 C C . GLU A 1 154 ? 64.993 63.056 48.651 1.00 85.58 452 GLU A C 1
ATOM 2310 O O . GLU A 1 154 ? 65.532 62.308 49.467 1.00 99.01 452 GLU A O 1
ATOM 2322 N N . VAL A 1 155 ? 63.832 63.658 48.887 1.00 81.75 453 VAL A N 1
ATOM 2323 C CA . VAL A 1 155 ? 63.077 63.400 50.109 1.00 78.94 453 VAL A CA 1
ATOM 2324 C C . VAL A 1 155 ? 62.342 62.071 49.990 1.00 73.88 453 VAL A C 1
ATOM 2325 O O . VAL A 1 155 ? 62.326 61.266 50.921 1.00 75.24 453 VAL A O 1
ATOM 2338 N N . ALA A 1 156 ? 61.719 61.863 48.837 1.00 69.52 454 ALA A N 1
ATOM 2339 C CA . ALA A 1 156 ? 61.112 60.583 48.502 1.00 67.69 454 ALA A CA 1
ATOM 2340 C C . ALA A 1 156 ? 62.097 59.440 48.663 1.00 77.51 454 ALA A C 1
ATOM 2341 O O . ALA A 1 156 ? 61.777 58.401 49.243 1.00 82.60 454 ALA A O 1
ATOM 2348 N N . GLU A 1 157 ? 63.297 59.643 48.129 1.00 82.94 455 GLU A N 1
ATOM 2349 C CA . GLU A 1 157 ? 64.339 58.632 48.176 1.00 87.77 455 GLU A CA 1
ATOM 2350 C C . GLU A 1 157 ? 64.686 58.317 49.621 1.00 83.83 455 GLU A C 1
ATOM 2351 O O . GLU A 1 157 ? 64.836 57.155 49.997 1.00 83.27 455 GLU A O 1
ATOM 2363 N N . ALA A 1 158 ? 64.816 59.366 50.425 1.00 82.14 456 ALA A N 1
ATOM 2364 C CA . ALA A 1 158 ? 65.060 59.209 51.850 1.00 88.22 456 ALA A CA 1
ATOM 2365 C C . ALA A 1 158 ? 63.965 58.355 52.483 1.00 87.11 456 ALA A C 1
ATOM 2366 O O . ALA A 1 158 ? 64.238 57.536 53.358 1.00 89.49 456 ALA A O 1
ATOM 2373 N N . PHE A 1 159 ? 62.728 58.541 52.027 1.00 85.52 457 PHE A N 1
ATOM 2374 C CA . PHE A 1 159 ? 61.602 57.774 52.552 1.00 77.88 457 PHE A CA 1
ATOM 2375 C C . PHE A 1 159 ? 61.525 56.366 51.967 1.00 71.08 457 PHE A C 1
ATOM 2376 O O . PHE A 1 159 ? 60.993 55.456 52.604 1.00 70.89 457 PHE A O 1
ATOM 2393 N N . LEU A 1 160 ? 62.031 56.187 50.751 1.00 70.03 458 LEU A N 1
ATOM 2394 C CA . LEU A 1 160 ? 62.099 54.856 50.152 1.00 79.95 458 LEU A CA 1
ATOM 2395 C C . LEU A 1 160 ? 63.254 54.028 50.722 1.00 93.85 458 LEU A C 1
ATOM 2396 O O . LEU A 1 160 ? 63.318 52.818 50.502 1.00 101.71 458 LEU A O 1
ATOM 2412 N N . ASN A 1 161 ? 64.159 54.679 51.451 1.00 98.22 459 ASN A N 1
ATOM 2413 C CA . ASN A 1 161 ? 65.248 53.977 52.128 1.00 99.85 459 ASN A CA 1
ATOM 2414 C C . ASN A 1 161 ? 64.859 53.574 53.544 1.00 100.01 459 ASN A C 1
ATOM 2415 O O . ASN A 1 161 ? 63.904 54.111 54.101 1.00 101.00 459 ASN A O 1
ATOM 2426 N N . PRO A 1 162 ? 65.607 52.631 54.140 1.00 98.51 460 PRO A N 1
ATOM 2427 C CA . PRO A 1 162 ? 65.353 52.268 55.537 1.00 97.02 460 PRO A CA 1
ATOM 2428 C C . PRO A 1 162 ? 65.794 53.383 56.473 1.00 95.43 460 PRO A C 1
ATOM 2429 O O . PRO A 1 162 ? 66.501 54.289 56.029 1.00 91.74 460 PRO A O 1
ATOM 2440 N N . ALA A 1 163 ? 65.356 53.335 57.728 1.00 102.74 461 ALA A N 1
ATOM 2441 C CA . ALA A 1 163 ? 65.838 54.265 58.746 1.00 117.37 461 ALA A CA 1
ATOM 2442 C C . ALA A 1 163 ? 67.361 54.375 58.680 1.00 133.81 461 ALA A C 1
ATOM 2443 O O . ALA A 1 163 ? 68.048 53.354 58.671 1.00 132.78 461 ALA A O 1
ATOM 2450 N N . PRO A 1 164 ? 67.896 55.608 58.614 1.00 152.44 462 PRO A N 1
ATOM 2451 C CA . PRO A 1 164 ? 69.358 55.720 58.540 1.00 160.15 462 PRO A CA 1
ATOM 2452 C C . PRO A 1 164 ? 70.025 55.117 59.772 1.00 159.43 462 PRO A C 1
ATOM 2453 O O . PRO A 1 164 ? 69.514 55.261 60.882 1.00 163.12 462 PRO A O 1
ATOM 2464 N N . ALA A 1 165 ? 71.155 54.449 59.568 1.00 150.54 463 ALA A N 1
ATOM 2465 C CA . ALA A 1 165 ? 71.750 53.610 60.604 1.00 135.15 463 ALA A CA 1
ATOM 2466 C C . ALA A 1 165 ? 72.251 54.393 61.816 1.00 125.25 463 ALA A C 1
ATOM 2467 O O . ALA A 1 165 ? 72.180 53.901 62.942 1.00 113.01 463 ALA A O 1
ATOM 2474 N N . HIS A 1 166 ? 72.761 55.602 61.600 1.00 126.95 464 HIS A N 1
ATOM 2475 C CA . HIS A 1 166 ? 73.334 56.369 62.703 1.00 131.70 464 HIS A CA 1
ATOM 2476 C C . HIS A 1 166 ? 72.244 56.851 63.664 1.00 122.29 464 HIS A C 1
ATOM 2477 O O . HIS A 1 166 ? 72.500 57.025 64.856 1.00 119.88 464 HIS A O 1
ATOM 2491 N N . VAL A 1 167 ? 71.037 57.073 63.149 1.00 117.06 465 VAL A N 1
ATOM 2492 C CA . VAL A 1 167 ? 69.913 57.467 63.997 1.00 114.60 465 VAL A CA 1
ATOM 2493 C C . VAL A 1 167 ? 69.444 56.292 64.852 1.00 115.88 465 VAL A C 1
ATOM 2494 O O . VAL A 1 167 ? 69.096 56.464 66.020 1.00 114.10 465 VAL A O 1
ATOM 2507 N N . LEU A 1 168 ? 69.433 55.102 64.261 1.00 120.15 466 LEU A N 1
ATOM 2508 C CA . LEU A 1 168 ? 69.009 53.897 64.965 1.00 129.67 466 LEU A CA 1
ATOM 2509 C C . LEU A 1 168 ? 69.973 53.575 66.095 1.00 140.91 466 LEU A C 1
ATOM 2510 O O . LEU A 1 168 ? 69.567 53.378 67.241 1.00 154.93 466 LEU A O 1
ATOM 2526 N N . GLU A 1 169 ? 71.252 53.515 65.743 1.00 133.64 467 GLU A N 1
ATOM 2527 C CA . GLU A 1 169 ? 72.328 53.252 66.686 1.00 129.25 467 GLU A CA 1
ATOM 2528 C C . GLU A 1 169 ? 72.208 54.166 67.903 1.00 126.94 467 GLU A C 1
ATOM 2529 O O . GLU A 1 169 ? 72.269 53.710 69.045 1.00 121.90 467 GLU A O 1
ATOM 2541 N N . ARG A 1 170 ? 72.035 55.458 67.643 1.00 128.62 468 ARG A N 1
ATOM 2542 C CA . ARG A 1 170 ? 71.830 56.448 68.697 1.00 127.98 468 ARG A CA 1
ATOM 2543 C C . ARG A 1 170 ? 70.606 56.159 69.571 1.00 121.99 468 ARG A C 1
ATOM 2544 O O . ARG A 1 170 ? 70.691 56.213 70.798 1.00 121.44 468 ARG A O 1
ATOM 2565 N N . LEU A 1 171 ? 69.471 55.862 68.943 1.00 118.44 469 LEU A N 1
ATOM 2566 C CA . LEU A 1 171 ? 68.230 55.641 69.683 1.00 119.58 469 LEU A CA 1
ATOM 2567 C C . LEU A 1 171 ? 68.292 54.370 70.523 1.00 117.22 469 LEU A C 1
ATOM 2568 O O . LEU A 1 171 ? 67.653 54.281 71.572 1.00 107.15 469 LEU A O 1
ATOM 2584 N N . VAL A 1 172 ? 69.059 53.389 70.061 1.00 127.44 470 VAL A N 1
ATOM 2585 C CA . VAL A 1 172 ? 69.309 52.185 70.844 1.00 137.36 470 VAL A CA 1
ATOM 2586 C C . VAL A 1 172 ? 70.139 52.529 72.078 1.00 136.67 470 VAL A C 1
ATOM 2587 O O . VAL A 1 172 ? 69.796 52.129 73.192 1.00 135.52 470 VAL A O 1
ATOM 2600 N N . SER A 1 173 ? 71.241 53.248 71.868 1.00 128.38 471 SER A N 1
ATOM 2601 C CA . SER A 1 173 ? 72.065 53.755 72.966 1.00 122.82 471 SER A CA 1
ATOM 2602 C C . SER A 1 173 ? 71.219 54.430 74.044 1.00 135.39 471 SER A C 1
ATOM 2603 O O . SER A 1 173 ? 71.446 54.234 75.238 1.00 131.78 471 SER A O 1
ATOM 2611 N N . ASP A 1 174 ? 70.244 55.224 73.610 1.00 120.31 472 ASP A N 1
ATOM 2612 C CA . ASP A 1 174 ? 69.424 56.014 74.523 1.00 128.21 472 ASP A CA 1
ATOM 2613 C C . ASP A 1 174 ? 68.218 55.230 75.039 1.00 128.18 472 ASP A C 1
ATOM 2614 O O . ASP A 1 174 ? 67.340 55.793 75.695 1.00 120.88 472 ASP A O 1
ATOM 2623 N N . ASN A 1 175 ? 68.189 53.932 74.751 1.00 135.58 473 ASN A N 1
ATOM 2624 C CA . ASN A 1 175 ? 67.077 53.067 75.137 1.00 142.07 473 ASN A CA 1
ATOM 2625 C C . ASN A 1 175 ? 65.710 53.603 74.708 1.00 147.43 473 ASN A C 1
ATOM 2626 O O . ASN A 1 175 ? 64.740 53.518 75.462 1.00 151.37 473 ASN A O 1
ATOM 2637 N N . ARG A 1 176 ? 65.641 54.155 73.498 1.00 145.54 474 ARG A N 1
ATOM 2638 C CA . ARG A 1 176 ? 64.364 54.529 72.893 1.00 142.76 474 ARG A CA 1
ATOM 2639 C C . ARG A 1 176 ? 63.852 53.363 72.050 1.00 130.78 474 ARG A C 1
ATOM 2640 O O . ARG A 1 176 ? 62.647 53.118 71.972 1.00 119.01 474 ARG A O 1
ATOM 2661 N N . LEU A 1 177 ? 64.787 52.652 71.424 1.00 126.59 475 LEU A N 1
ATOM 2662 C CA . LEU A 1 177 ? 64.490 51.437 70.668 1.00 119.40 475 LEU A CA 1
ATOM 2663 C C . LEU A 1 177 ? 65.294 50.266 71.219 1.00 120.87 475 LEU A C 1
ATOM 2664 O O . LEU A 1 177 ? 66.371 50.457 71.783 1.00 130.23 475 LEU A O 1
ATOM 2680 N N . THR A 1 178 ? 64.770 49.056 71.053 1.00 113.49 476 THR A N 1
ATOM 2681 C CA . THR A 1 178 ? 65.532 47.849 71.350 1.00 108.74 476 THR A CA 1
ATOM 2682 C C . THR A 1 178 ? 66.381 47.494 70.136 1.00 107.94 476 THR A C 1
ATOM 2683 O O . THR A 1 178 ? 66.098 47.942 69.025 1.00 112.68 476 THR A O 1
ATOM 2694 N N . ALA A 1 179 ? 67.425 46.701 70.347 1.00 111.34 477 ALA A N 1
ATOM 2695 C CA . ALA A 1 179 ? 68.296 46.286 69.254 1.00 117.71 477 ALA A CA 1
ATOM 2696 C C . ALA A 1 179 ? 67.500 45.524 68.198 1.00 117.89 477 ALA A C 1
ATOM 2697 O O . ALA A 1 179 ? 67.766 45.642 67.002 1.00 113.08 477 ALA A O 1
ATOM 2704 N N . GLY A 1 180 ? 66.528 44.739 68.653 1.00 120.21 478 GLY A N 1
ATOM 2705 C CA . GLY A 1 180 ? 65.669 43.982 67.760 1.00 119.87 478 GLY A CA 1
ATOM 2706 C C . GLY A 1 180 ? 64.847 44.876 66.851 1.00 117.87 478 GLY A C 1
ATOM 2707 O O . GLY A 1 180 ? 64.796 44.662 65.640 1.00 118.80 478 GLY A O 1
ATOM 2711 N N . GLU A 1 181 ? 64.197 45.875 67.442 1.00 112.20 479 GLU A N 1
ATOM 2712 C CA . GLU A 1 181 ? 63.431 46.859 66.684 1.00 103.68 479 GLU A CA 1
ATOM 2713 C C . GLU A 1 181 ? 64.315 47.547 65.649 1.00 103.35 479 GLU A C 1
ATOM 2714 O O . GLU A 1 181 ? 63.911 47.745 64.502 1.00 106.15 479 GLU A O 1
ATOM 2726 N N . ALA A 1 182 ? 65.528 47.899 66.065 1.00 97.94 480 ALA A N 1
ATOM 2727 C CA . ALA A 1 182 ? 66.467 48.603 65.201 1.00 96.82 480 ALA A CA 1
ATOM 2728 C C . ALA A 1 182 ? 66.970 47.699 64.083 1.00 95.11 480 ALA A C 1
ATOM 2729 O O . ALA A 1 182 ? 67.252 48.163 62.980 1.00 87.74 480 ALA A O 1
ATOM 2736 N N . ALA A 1 183 ? 67.096 46.409 64.377 1.00 104.45 481 ALA A N 1
ATOM 2737 C CA . ALA A 1 183 ? 67.513 45.438 63.375 1.00 108.39 481 ALA A CA 1
ATOM 2738 C C . ALA A 1 183 ? 66.437 45.273 62.308 1.00 99.68 481 ALA A C 1
ATOM 2739 O O . ALA A 1 183 ? 66.717 45.353 61.111 1.00 93.16 481 ALA A O 1
ATOM 2746 N N . LEU A 1 184 ? 65.205 45.042 62.753 1.00 96.40 482 LEU A N 1
ATOM 2747 C CA . LEU A 1 184 ? 64.060 44.928 61.855 1.00 94.36 482 LEU A CA 1
ATOM 2748 C C . LEU A 1 184 ? 63.893 46.163 60.970 1.00 95.43 482 LEU A C 1
ATOM 2749 O O . LEU A 1 184 ? 63.528 46.052 59.800 1.00 98.38 482 LEU A O 1
ATOM 2765 N N . ALA A 1 185 ? 64.161 47.336 61.533 1.00 91.28 483 ALA A N 1
ATOM 2766 C CA . ALA A 1 185 ? 63.992 48.592 60.808 1.00 92.26 483 ALA A CA 1
ATOM 2767 C C . ALA A 1 185 ? 64.892 48.688 59.576 1.00 95.33 483 ALA A C 1
ATOM 2768 O O . ALA A 1 185 ? 64.619 49.469 58.665 1.00 99.39 483 ALA A O 1
ATOM 2775 N N . LYS A 1 186 ? 65.964 47.902 59.551 1.00 98.69 484 LYS A N 1
ATOM 2776 C CA . LYS A 1 186 ? 66.931 47.965 58.457 1.00 105.58 484 LYS A CA 1
ATOM 2777 C C . LYS A 1 186 ? 66.389 47.421 57.138 1.00 99.76 484 LYS A C 1
ATOM 2778 O O . LYS A 1 186 ? 66.871 47.791 56.067 1.00 88.76 484 LYS A O 1
ATOM 2797 N N . GLU A 1 187 ? 65.391 46.546 57.218 1.00 101.78 485 GLU A N 1
ATOM 2798 C CA . GLU A 1 187 ? 64.901 45.831 56.040 1.00 105.92 485 GLU A CA 1
ATOM 2799 C C . GLU A 1 187 ? 63.493 46.257 55.598 1.00 102.33 485 GLU A C 1
ATOM 2800 O O . GLU A 1 187 ? 62.861 45.577 54.788 1.00 100.89 485 GLU A O 1
ATOM 2812 N N . ILE A 1 188 ? 63.007 47.379 56.128 1.00 97.39 486 ILE A N 1
ATOM 2813 C CA . ILE A 1 188 ? 61.772 47.993 55.635 1.00 87.87 486 ILE A CA 1
ATOM 2814 C C . ILE A 1 188 ? 62.013 49.474 55.343 1.00 83.23 486 ILE A C 1
ATOM 2815 O O . ILE A 1 188 ? 62.886 50.090 55.951 1.00 87.31 486 ILE A O 1
ATOM 2831 N N . PRO A 1 189 ? 61.231 50.056 54.419 1.00 80.90 487 PRO A N 1
ATOM 2832 C CA . PRO A 1 189 ? 61.398 51.476 54.097 1.00 79.43 487 PRO A CA 1
ATOM 2833 C C . PRO A 1 189 ? 60.813 52.393 55.172 1.00 77.17 487 PRO A C 1
ATOM 2834 O O . PRO A 1 189 ? 60.104 51.926 56.063 1.00 72.72 487 PRO A O 1
ATOM 2862 N N . ALA A 1 191 ? 58.654 54.912 54.607 1.00 68.09 489 ALA A N 1
ATOM 2863 C CA . ALA A 1 191 ? 57.244 55.109 54.287 1.00 66.69 489 ALA A CA 1
ATOM 2864 C C . ALA A 1 191 ? 56.684 53.917 53.522 1.00 68.65 489 ALA A C 1
ATOM 2865 O O . ALA A 1 191 ? 57.381 53.291 52.723 1.00 73.50 489 ALA A O 1
ATOM 2872 N N . ASP A 1 192 ? 55.415 53.615 53.775 1.00 63.84 490 ASP A N 1
ATOM 2873 C CA . ASP A 1 192 ? 54.694 52.593 53.026 1.00 58.24 490 ASP A CA 1
ATOM 2874 C C . ASP A 1 192 ? 54.154 53.175 51.727 1.00 55.74 490 ASP A C 1
ATOM 2875 O O . ASP A 1 192 ? 53.845 52.442 50.787 1.00 59.43 490 ASP A O 1
ATOM 2884 N N . ASP A 1 193 ? 54.033 54.499 51.691 1.00 52.29 491 ASP A N 1
ATOM 2885 C CA . ASP A 1 193 ? 53.432 55.191 50.563 1.00 51.45 491 ASP A CA 1
ATOM 2886 C C . ASP A 1 193 ? 53.986 56.596 50.408 1.00 53.40 491 ASP A C 1
ATOM 2887 O O . ASP A 1 193 ? 54.232 57.290 51.397 1.00 53.01 491 ASP A O 1
ATOM 2896 N N . ILE A 1 194 ? 54.162 57.009 49.157 1.00 53.87 492 ILE A N 1
ATOM 2897 C CA . ILE A 1 194 ? 54.593 58.361 48.845 1.00 52.45 492 ILE A CA 1
ATOM 2898 C C . ILE A 1 194 ? 53.493 59.065 48.074 1.00 51.06 492 ILE A C 1
ATOM 2899 O O . ILE A 1 194 ? 53.175 58.675 46.952 1.00 50.31 492 ILE A O 1
ATOM 2915 N N . CYS A 1 195 ? 52.918 60.104 48.674 1.00 52.00 493 CYS A N 1
ATOM 2916 C CA . CYS A 1 195 ? 51.968 60.954 47.973 1.00 50.13 493 CYS A CA 1
ATOM 2917 C C . CYS A 1 195 ? 52.703 62.141 47.373 1.00 50.32 493 CYS A C 1
ATOM 2918 O O . CYS A 1 195 ? 53.117 63.054 48.086 1.00 49.17 493 CYS A O 1
ATOM 2926 N N . VAL A 1 196 ? 52.856 62.128 46.056 1.00 51.22 494 VAL A N 1
ATOM 2927 C CA . VAL A 1 196 ? 53.624 63.156 45.375 1.00 50.93 494 VAL A CA 1
ATOM 2928 C C . VAL A 1 196 ? 52.743 64.365 45.129 1.00 53.98 494 VAL A C 1
ATOM 2929 O O . VAL A 1 196 ? 51.730 64.283 44.434 1.00 55.23 494 VAL A O 1
ATOM 2942 N N . GLU A 1 197 ? 53.157 65.496 45.687 1.00 59.77 495 GLU A N 1
ATOM 2943 C CA . GLU A 1 197 ? 52.344 66.700 45.677 1.00 64.72 495 GLU A CA 1
ATOM 2944 C C . GLU A 1 197 ? 52.814 67.691 44.619 1.00 68.39 495 GLU A C 1
ATOM 2945 O O . GLU A 1 197 ? 53.984 68.073 44.580 1.00 65.69 495 GLU A O 1
ATOM 2957 N N . ALA A 1 198 ? 51.882 68.091 43.760 1.00 76.80 496 ALA A N 1
ATOM 2958 C CA . ALA A 1 198 ? 52.182 68.889 42.579 1.00 81.81 496 ALA A CA 1
ATOM 2959 C C . ALA A 1 198 ? 51.691 70.321 42.764 1.00 88.29 496 ALA A C 1
ATOM 2960 O O . ALA A 1 198 ? 52.272 71.089 43.528 1.00 95.44 496 ALA A O 1
ATOM 2967 N N . THR A 1 211 ? 54.487 66.107 35.320 1.00 88.94 509 THR A N 1
ATOM 2968 C CA . THR A 1 211 ? 55.728 65.583 34.759 1.00 88.91 509 THR A CA 1
ATOM 2969 C C . THR A 1 211 ? 56.584 64.922 35.837 1.00 83.16 509 THR A C 1
ATOM 2970 O O . THR A 1 211 ? 57.472 64.126 35.534 1.00 75.88 509 THR A O 1
ATOM 2980 N N . LEU A 1 212 ? 56.328 65.271 37.093 1.00 79.53 510 LEU A N 1
ATOM 2981 C CA . LEU A 1 212 ? 57.024 64.651 38.213 1.00 81.20 510 LEU A CA 1
ATOM 2982 C C . LEU A 1 212 ? 56.534 63.219 38.440 1.00 81.38 510 LEU A C 1
ATOM 2983 O O . LEU A 1 212 ? 57.294 62.360 38.885 1.00 78.37 510 LEU A O 1
ATOM 3016 N N . PRO A 1 214 ? 55.629 60.480 36.440 1.00 82.57 512 PRO A N 1
ATOM 3017 C CA . PRO A 1 214 ? 56.257 59.303 35.832 1.00 81.67 512 PRO A CA 1
ATOM 3018 C C . PRO A 1 214 ? 57.683 59.101 36.330 1.00 75.73 512 PRO A C 1
ATOM 3019 O O . PRO A 1 214 ? 58.164 57.971 36.417 1.00 75.36 512 PRO A O 1
ATOM 3030 N N . ALA A 1 215 ? 58.348 60.208 36.641 1.00 74.43 513 ALA A N 1
ATOM 3031 C CA . ALA A 1 215 ? 59.717 60.182 37.135 1.00 75.47 513 ALA A CA 1
ATOM 3032 C C . ALA A 1 215 ? 59.810 59.487 38.484 1.00 69.61 513 ALA A C 1
ATOM 3033 O O . ALA A 1 215 ? 60.723 58.704 38.733 1.00 70.74 513 ALA A O 1
ATOM 3057 N N . ILE A 1 217 ? 57.801 57.266 39.770 1.00 69.19 515 ILE A N 1
ATOM 3058 C CA . ILE A 1 217 ? 57.516 55.850 39.625 1.00 72.05 515 ILE A CA 1
ATOM 3059 C C . ILE A 1 217 ? 58.786 55.054 39.312 1.00 76.74 515 ILE A C 1
ATOM 3060 O O . ILE A 1 217 ? 59.011 53.991 39.890 1.00 73.29 515 ILE A O 1
ATOM 3076 N N . ARG A 1 218 ? 59.611 55.562 38.402 1.00 84.50 516 ARG A N 1
ATOM 3077 C CA . ARG A 1 218 ? 60.874 54.900 38.079 1.00 90.99 516 ARG A CA 1
ATOM 3078 C C . ARG A 1 218 ? 61.792 54.844 39.297 1.00 83.44 516 ARG A C 1
ATOM 3079 O O . ARG A 1 218 ? 62.412 53.818 39.569 1.00 82.34 516 ARG A O 1
ATOM 3100 N N . LEU A 1 219 ? 61.873 55.954 40.027 1.00 79.68 517 LEU A N 1
ATOM 3101 C CA . LEU A 1 219 ? 62.665 56.013 41.250 1.00 83.96 517 LEU A CA 1
ATOM 3102 C C . LEU A 1 219 ? 62.180 54.965 42.243 1.00 84.21 517 LEU A C 1
ATOM 3103 O O . LEU A 1 219 ? 62.983 54.334 42.930 1.00 90.88 517 LEU A O 1
ATOM 3119 N N . ARG A 1 220 ? 60.866 54.780 42.315 1.00 79.29 518 ARG A N 1
ATOM 3120 C CA . ARG A 1 220 ? 60.293 53.795 43.222 1.00 70.56 518 ARG A CA 1
ATOM 3121 C C . ARG A 1 220 ? 60.781 52.409 42.835 1.00 68.89 518 ARG A C 1
ATOM 3122 O O . ARG A 1 220 ? 61.307 51.678 43.668 1.00 64.86 518 ARG A O 1
ATOM 3143 N N . ASP A 1 221 ? 60.601 52.059 41.564 1.00 75.01 519 ASP A N 1
ATOM 3144 C CA . ASP A 1 221 ? 61.029 50.763 41.043 1.00 83.21 519 ASP A CA 1
ATOM 3145 C C . ASP A 1 221 ? 62.511 50.503 41.310 1.00 93.21 519 ASP A C 1
ATOM 3146 O O . ASP A 1 221 ? 62.888 49.413 41.743 1.00 90.34 519 ASP A O 1
ATOM 3155 N N . ARG A 1 222 ? 63.342 51.505 41.036 1.00 103.49 520 ARG A N 1
ATOM 3156 C CA . ARG A 1 222 ? 64.773 51.432 41.321 1.00 106.95 520 ARG A CA 1
ATOM 3157 C C . ARG A 1 222 ? 65.043 51.044 42.773 1.00 103.26 520 ARG A C 1
ATOM 3158 O O . ARG A 1 222 ? 65.874 50.179 43.050 1.00 104.96 520 ARG A O 1
ATOM 3213 N N . GLU A 1 225 ? 64.083 47.280 43.629 1.00 109.50 523 GLU A N 1
ATOM 3214 C CA . GLU A 1 225 ? 65.154 46.392 43.196 1.00 118.61 523 GLU A CA 1
ATOM 3215 C C . GLU A 1 225 ? 66.331 46.427 44.171 1.00 117.68 523 GLU A C 1
ATOM 3216 O O . GLU A 1 225 ? 66.817 45.384 44.610 1.00 110.62 523 GLU A O 1
ATOM 3228 N N . LYS A 1 226 ? 66.785 47.635 44.496 1.00 117.61 524 LYS A N 1
ATOM 3229 C CA . LYS A 1 226 ? 67.950 47.835 45.357 1.00 115.11 524 LYS A CA 1
ATOM 3230 C C . LYS A 1 226 ? 67.875 47.143 46.722 1.00 111.72 524 LYS A C 1
ATOM 3231 O O . LYS A 1 226 ? 68.846 46.519 47.151 1.00 112.81 524 LYS A O 1
ATOM 3250 N N . HIS A 1 227 ? 66.731 47.249 47.395 1.00 110.27 525 HIS A N 1
ATOM 3251 C CA . HIS A 1 227 ? 66.586 46.723 48.755 1.00 105.75 525 HIS A CA 1
ATOM 3252 C C . HIS A 1 227 ? 65.757 45.447 48.831 1.00 97.55 525 HIS A C 1
ATOM 3253 O O . HIS A 1 227 ? 65.734 44.783 49.868 1.00 89.67 525 HIS A O 1
ATOM 3267 N N . GLY A 1 228 ? 65.079 45.108 47.740 1.00 95.52 526 GLY A N 1
ATOM 3268 C CA . GLY A 1 228 ? 64.244 43.922 47.706 1.00 96.60 526 GLY A CA 1
ATOM 3269 C C . GLY A 1 228 ? 63.236 43.860 48.837 1.00 95.77 526 GLY A C 1
ATOM 3270 O O . GLY A 1 228 ? 63.092 42.821 49.483 1.00 92.93 526 GLY A O 1
ATOM 3274 N N . TYR A 1 229 ? 62.553 44.974 49.091 1.00 93.56 527 TYR A N 1
ATOM 3275 C CA . TYR A 1 229 ? 61.514 45.005 50.113 1.00 89.61 527 TYR A CA 1
ATOM 3276 C C . TYR A 1 229 ? 60.450 43.967 49.781 1.00 85.38 527 TYR A C 1
ATOM 3277 O O . TYR A 1 229 ? 60.225 43.652 48.613 1.00 82.40 527 TYR A O 1
ATOM 3295 N N . ALA A 1 230 ? 59.800 43.438 50.811 1.00 82.24 528 ALA A N 1
ATOM 3296 C CA . ALA A 1 230 ? 58.767 42.429 50.622 1.00 80.73 528 ALA A CA 1
ATOM 3297 C C . ALA A 1 230 ? 57.499 43.039 50.029 1.00 81.51 528 ALA A C 1
ATOM 3298 O O . ALA A 1 230 ? 56.874 42.451 49.145 1.00 78.02 528 ALA A O 1
ATOM 3305 N N . LYS A 1 231 ? 57.130 44.221 50.518 1.00 76.40 529 LYS A N 1
ATOM 3306 C CA . LYS A 1 231 ? 55.924 44.910 50.066 1.00 66.60 529 LYS A CA 1
ATOM 3307 C C . LYS A 1 231 ? 56.272 46.138 49.236 1.00 68.45 529 LYS A C 1
ATOM 3308 O O . LYS A 1 231 ? 57.117 46.946 49.630 1.00 70.82 529 LYS A O 1
ATOM 3327 N N . LYS A 1 232 ? 55.621 46.276 48.085 1.00 60.62 530 LYS A N 1
ATOM 3328 C CA . LYS A 1 232 ? 55.861 47.420 47.216 1.00 61.25 530 LYS A CA 1
ATOM 3329 C C . LYS A 1 232 ? 55.346 48.713 47.836 1.00 56.75 530 LYS A C 1
ATOM 3330 O O . LYS A 1 232 ? 54.259 48.754 48.412 1.00 49.73 530 LYS A O 1
ATOM 3349 N N . VAL A 1 233 ? 56.154 49.762 47.719 1.00 53.71 531 VAL A N 1
ATOM 3350 C CA . VAL A 1 233 ? 55.764 51.092 48.156 1.00 52.14 531 VAL A CA 1
ATOM 3351 C C . VAL A 1 233 ? 55.045 51.757 46.995 1.00 50.19 531 VAL A C 1
ATOM 3352 O O . VAL A 1 233 ? 55.623 51.909 45.920 1.00 50.62 531 VAL A O 1
ATOM 3365 N N . ARG A 1 234 ? 53.801 52.176 47.203 1.00 47.61 532 ARG A N 1
ATOM 3366 C CA . ARG A 1 234 ? 53.039 52.754 46.105 1.00 44.86 532 ARG A CA 1
ATOM 3367 C C . ARG A 1 234 ? 53.333 54.233 45.997 1.00 43.56 532 ARG A C 1
ATOM 3368 O O . ARG A 1 234 ? 53.764 54.876 46.959 1.00 42.88 532 ARG A O 1
ATOM 3389 N N . ILE A 1 235 ? 53.085 54.760 44.808 1.00 42.37 533 ILE A N 1
ATOM 3390 C CA . ILE A 1 235 ? 53.254 56.170 44.534 1.00 44.51 533 ILE A CA 1
ATOM 3391 C C . ILE A 1 235 ? 51.912 56.748 44.113 1.00 45.63 533 ILE A C 1
ATOM 3392 O O . ILE A 1 235 ? 51.317 56.299 43.131 1.00 41.40 533 ILE A O 1
ATOM 3408 N N . GLY A 1 236 ? 51.454 57.751 44.857 1.00 47.30 534 GLY A N 1
ATOM 3409 C CA . GLY A 1 236 ? 50.184 58.403 44.594 1.00 46.18 534 GLY A CA 1
ATOM 3410 C C . GLY A 1 236 ? 50.387 59.853 44.213 1.00 45.39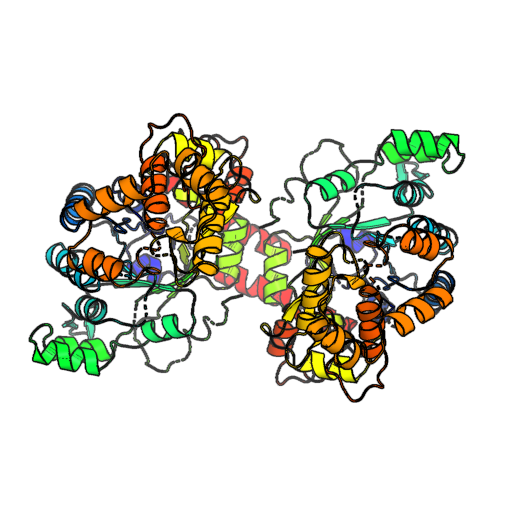 534 GLY A C 1
ATOM 3411 O O . GLY A 1 236 ? 51.519 60.343 44.182 1.00 45.82 534 GLY A O 1
ATOM 3415 N N . ALA A 1 237 ? 49.285 60.539 43.922 1.00 43.11 535 ALA A N 1
ATOM 3416 C CA . ALA A 1 237 ? 49.334 61.925 43.467 1.00 44.12 535 ALA A CA 1
ATOM 3417 C C . ALA A 1 237 ? 48.339 62.812 44.204 1.00 46.39 535 ALA A C 1
ATOM 3418 O O . ALA A 1 237 ? 47.224 62.393 44.515 1.00 45.20 535 ALA A O 1
ATOM 3425 N N . ALA A 1 238 ? 48.754 64.043 44.481 1.00 48.42 536 ALA A N 1
ATOM 3426 C CA . ALA A 1 238 ? 47.855 65.055 45.022 1.00 49.26 536 ALA A CA 1
ATOM 3427 C C . ALA A 1 238 ? 48.242 66.426 44.486 1.00 49.13 536 ALA A C 1
ATOM 3428 O O . ALA A 1 238 ? 49.389 66.648 44.108 1.00 55.92 536 ALA A O 1
ATOM 3435 N N . GLY A 1 239 ? 47.272 67.332 44.434 1.00 44.48 537 GLY A N 1
ATOM 3436 C CA . GLY A 1 239 ? 47.497 68.671 43.925 1.00 42.03 537 GLY A CA 1
ATOM 3437 C C . GLY A 1 239 ? 46.811 68.889 42.591 1.00 41.49 537 GLY A C 1
ATOM 3438 O O . GLY A 1 239 ? 47.118 68.216 41.610 1.00 45.24 537 GLY A O 1
ATOM 3442 N N . GLY A 1 240 ? 45.875 69.832 42.557 1.00 38.63 538 GLY A N 1
ATOM 3443 C CA . GLY A 1 240 ? 45.194 70.192 41.325 1.00 37.91 538 GLY A CA 1
ATOM 3444 C C . GLY A 1 240 ? 44.042 69.272 40.960 1.00 38.31 538 GLY A C 1
ATOM 3445 O O . GLY A 1 240 ? 43.435 69.431 39.899 1.00 39.92 538 GLY A O 1
ATOM 3449 N N . ILE A 1 241 ? 43.724 68.323 41.835 1.00 39.02 539 ILE A N 1
ATOM 3450 C CA . ILE A 1 241 ? 42.696 67.333 41.526 1.00 40.97 539 ILE A CA 1
ATOM 3451 C C . ILE A 1 241 ? 41.372 67.716 42.169 1.00 41.60 539 ILE A C 1
ATOM 3452 O O . ILE A 1 241 ? 41.224 67.677 43.389 1.00 43.63 539 ILE A O 1
ATOM 3468 N N . GLY A 1 242 ? 40.409 68.073 41.325 1.00 40.09 540 GLY A N 1
ATOM 3469 C CA . GLY A 1 242 ? 39.110 68.532 41.779 1.00 40.54 540 GLY A CA 1
ATOM 3470 C C . GLY A 1 242 ? 37.989 68.061 40.870 1.00 39.47 540 GLY A C 1
ATOM 3471 O O . GLY A 1 242 ? 36.826 68.392 41.092 1.00 40.81 540 GLY A O 1
ATOM 3475 N N . THR A 1 243 ? 38.342 67.279 39.852 1.00 38.08 541 THR A N 1
ATOM 3476 C CA . THR A 1 243 ? 37.390 66.834 38.838 1.00 39.22 541 THR A CA 1
ATOM 3477 C C . THR A 1 243 ? 37.730 65.429 38.359 1.00 37.85 541 THR A C 1
ATOM 3478 O O . THR A 1 243 ? 38.856 64.967 38.544 1.00 37.45 541 THR A O 1
ATOM 3489 N N . PRO A 1 244 ? 36.754 64.743 37.743 1.00 38.24 542 PRO A N 1
ATOM 3490 C CA . PRO A 1 244 ? 37.032 63.438 37.135 1.00 38.91 542 PRO A CA 1
ATOM 3491 C C . PRO A 1 244 ? 38.166 63.490 36.110 1.00 39.00 542 PRO A C 1
ATOM 3492 O O . PRO A 1 244 ? 38.947 62.544 36.035 1.00 38.83 542 PRO A O 1
ATOM 3503 N N . GLU A 1 245 ? 38.255 64.570 35.338 1.00 42.76 543 GLU A N 1
ATOM 3504 C CA . GLU A 1 245 ? 39.299 64.685 34.321 1.00 46.01 543 GLU A CA 1
ATOM 3505 C C . GLU A 1 245 ? 40.682 64.721 34.954 1.00 42.64 543 GLU A C 1
ATOM 3506 O O . GLU A 1 245 ? 41.582 63.995 34.538 1.00 41.01 543 GLU A O 1
ATOM 3518 N N . ALA A 1 246 ? 40.850 65.583 35.950 1.00 43.46 544 ALA A N 1
ATOM 3519 C CA . ALA A 1 246 ? 42.122 65.702 36.648 1.00 44.33 544 ALA A CA 1
ATOM 3520 C C . ALA A 1 246 ? 42.500 64.380 37.305 1.00 42.12 544 ALA A C 1
ATOM 3521 O O . ALA A 1 246 ? 43.660 63.968 37.268 1.00 38.65 544 ALA A O 1
ATOM 3528 N N . ALA A 1 247 ? 41.508 63.712 37.888 1.00 40.33 545 ALA A N 1
ATOM 3529 C CA . ALA A 1 247 ? 41.739 62.455 38.589 1.00 37.64 545 ALA A CA 1
ATOM 3530 C C . ALA A 1 247 ? 42.040 61.344 37.595 1.00 34.87 545 ALA A C 1
ATOM 3531 O O . ALA A 1 247 ? 42.862 60.470 37.858 1.00 33.46 545 ALA A O 1
ATOM 3538 N N . ALA A 1 248 ? 41.358 61.375 36.455 1.00 35.44 546 ALA A N 1
ATOM 3539 C CA . ALA A 1 248 ? 41.594 60.398 35.404 1.00 37.16 546 ALA A CA 1
ATOM 3540 C C . ALA A 1 248 ? 43.009 60.548 34.858 1.00 35.53 546 ALA A C 1
ATOM 3541 O O . ALA A 1 248 ? 43.698 59.561 34.604 1.00 34.81 546 ALA A O 1
ATOM 3548 N N . ALA A 1 249 ? 43.444 61.792 34.693 1.00 37.58 547 ALA A N 1
ATOM 3549 C CA . ALA A 1 249 ? 44.778 62.062 34.175 1.00 44.27 547 ALA A CA 1
ATOM 3550 C C . ALA A 1 249 ? 45.832 61.529 35.138 1.00 46.88 547 ALA A C 1
ATOM 3551 O O . ALA A 1 249 ? 46.809 60.915 34.714 1.00 44.68 547 ALA A O 1
ATOM 3558 N N . ALA A 1 250 ? 45.614 61.743 36.435 1.00 47.02 548 ALA A N 1
ATOM 3559 C CA . ALA A 1 250 ? 46.562 61.301 37.454 1.00 46.27 548 ALA A CA 1
ATOM 3560 C C . ALA A 1 250 ? 46.734 59.782 37.452 1.00 43.10 548 ALA A C 1
ATOM 3561 O O . ALA A 1 250 ? 47.861 59.283 37.520 1.00 40.09 548 ALA A O 1
ATOM 3568 N N . PHE A 1 251 ? 45.627 59.050 37.352 1.00 38.40 549 PHE A N 1
ATOM 3569 C CA . PHE A 1 251 ? 45.694 57.591 37.318 1.00 40.15 549 PHE A CA 1
ATOM 3570 C C . PHE A 1 251 ? 46.328 57.093 36.025 1.00 41.44 549 PHE A C 1
ATOM 3571 O O . PHE A 1 251 ? 47.085 56.120 36.036 1.00 39.78 549 PHE A O 1
ATOM 3588 N N . LEU A 1 252 ? 46.009 57.749 34.912 1.00 42.84 550 LEU A N 1
ATOM 3589 C CA . LEU A 1 252 ? 46.602 57.394 33.629 1.00 46.08 550 LEU A CA 1
ATOM 3590 C C . LEU A 1 252 ? 48.114 57.575 33.704 1.00 47.38 550 LEU A C 1
ATOM 3591 O O . LEU A 1 252 ? 48.871 56.764 33.179 1.00 52.29 550 LEU A O 1
ATOM 3607 N N . LEU A 1 253 ? 48.547 58.650 34.353 1.00 47.36 551 LEU A N 1
ATOM 3608 C CA . LEU A 1 253 ? 49.971 58.945 34.488 1.00 47.70 551 LEU A CA 1
ATOM 3609 C C . LEU A 1 253 ? 50.664 57.989 35.456 1.00 49.70 551 LEU A C 1
ATOM 3610 O O . LEU A 1 253 ? 51.879 58.067 35.637 1.00 56.70 551 LEU A O 1
ATOM 3626 N N . GLY A 1 254 ? 49.894 57.102 36.084 1.00 46.40 552 GLY A N 1
ATOM 3627 C CA . GLY A 1 254 ? 50.456 56.052 36.919 1.00 46.54 552 GLY A CA 1
ATOM 3628 C C . GLY A 1 254 ? 50.196 56.172 38.412 1.00 45.53 552 GLY A C 1
ATOM 3629 O O . GLY A 1 254 ? 50.675 55.341 39.183 1.00 48.67 552 GLY A O 1
ATOM 3633 N N . ALA A 1 255 ? 49.450 57.191 38.829 1.00 42.52 553 ALA A N 1
ATOM 3634 C CA . ALA A 1 255 ? 49.081 57.332 40.236 1.00 42.46 553 ALA A CA 1
ATOM 3635 C C . ALA A 1 255 ? 48.381 56.067 40.718 1.00 39.65 553 ALA A C 1
ATOM 3636 O O . ALA A 1 255 ? 47.436 55.591 40.094 1.00 39.84 553 ALA A O 1
ATOM 3643 N N . GLU A 1 256 ? 48.865 55.522 41.827 1.00 39.18 554 GLU A N 1
ATOM 3644 C CA . GLU A 1 256 ? 48.342 54.273 42.369 1.00 40.69 554 GLU A CA 1
ATOM 3645 C C . GLU A 1 256 ? 47.323 54.552 43.480 1.00 38.85 554 GLU A C 1
ATOM 3646 O O . GLU A 1 256 ? 46.655 53.647 43.987 1.00 37.00 554 GLU A O 1
ATOM 3658 N N . PHE A 1 257 ? 47.213 55.829 43.830 1.00 39.50 555 PHE A N 1
ATOM 3659 C CA . PHE A 1 257 ? 46.139 56.349 44.666 1.00 42.04 555 PHE A CA 1
ATOM 3660 C C . PHE A 1 257 ? 46.179 57.862 44.504 1.00 41.68 555 PHE A C 1
ATOM 3661 O O . PHE A 1 257 ? 47.186 58.401 44.044 1.00 39.97 555 PHE A O 1
ATOM 3678 N N . ILE A 1 258 ? 45.102 58.551 44.870 1.00 39.34 556 ILE A N 1
ATOM 3679 C CA . ILE A 1 258 ? 45.101 60.008 44.805 1.00 37.38 556 ILE A CA 1
ATOM 3680 C C . ILE A 1 258 ? 44.630 60.623 46.111 1.00 36.55 556 ILE A C 1
ATOM 3681 O O . ILE A 1 258 ? 43.901 60.000 46.883 1.00 37.15 556 ILE A O 1
ATOM 3697 N N . GLY A 1 259 ? 45.061 61.857 46.344 1.00 36.26 557 GLY A N 1
ATOM 3698 C CA . GLY A 1 259 ? 44.624 62.621 47.492 1.00 36.07 557 GLY A CA 1
ATOM 3699 C C . GLY A 1 259 ? 44.025 63.936 47.051 1.00 36.26 557 GLY A C 1
ATOM 3700 O O . GLY A 1 259 ? 44.444 64.497 46.042 1.00 34.48 557 GLY A O 1
ATOM 3704 N N . THR A 1 260 ? 43.031 64.413 47.797 1.00 34.71 558 THR A N 1
ATOM 3705 C CA . THR A 1 260 ? 42.424 65.715 47.545 1.00 33.99 558 THR A CA 1
ATOM 3706 C C . THR A 1 260 ? 42.507 66.580 48.795 1.00 35.78 558 THR A C 1
ATOM 3707 O O . THR A 1 260 ? 42.631 66.068 49.910 1.00 34.31 558 THR A O 1
ATOM 3718 N N . GLY A 1 261 ? 42.423 67.891 48.601 1.00 37.74 559 GLY A N 1
ATOM 3719 C CA . GLY A 1 261 ? 42.466 68.832 49.705 1.00 40.22 559 GLY A CA 1
ATOM 3720 C C . GLY A 1 261 ? 41.451 69.949 49.562 1.00 39.84 559 GLY A C 1
ATOM 3721 O O . GLY A 1 261 ? 40.479 70.020 50.317 1.00 41.75 559 GLY A O 1
ATOM 3725 N N . SER A 1 262 ? 41.684 70.821 48.587 1.00 39.44 560 SER A N 1
ATOM 3726 C CA . SER A 1 262 ? 40.895 72.038 48.417 1.00 41.12 560 SER A CA 1
ATOM 3727 C C . SER A 1 262 ? 39.388 71.788 48.368 1.00 40.52 560 SER A C 1
ATOM 3728 O O . SER A 1 262 ? 38.616 72.524 48.978 1.00 41.05 560 SER A O 1
ATOM 3736 N N . ILE A 1 263 ? 38.969 70.761 47.637 1.00 39.54 561 ILE A N 1
ATOM 3737 C CA . ILE A 1 263 ? 37.544 70.497 47.477 1.00 40.74 561 ILE A CA 1
ATOM 3738 C C . ILE A 1 263 ? 36.894 70.125 48.808 1.00 41.52 561 ILE A C 1
ATOM 3739 O O . ILE A 1 263 ? 35.692 70.305 48.985 1.00 43.17 561 ILE A O 1
ATOM 3755 N N . ASN A 1 264 ? 37.690 69.621 49.746 1.00 41.09 562 ASN A N 1
ATOM 3756 C CA . ASN A 1 264 ? 37.146 69.141 51.009 1.00 41.45 562 ASN A CA 1
ATOM 3757 C C . ASN A 1 264 ? 36.928 70.266 52.017 1.00 45.91 562 ASN A C 1
ATOM 3758 O O . ASN A 1 264 ? 36.090 70.146 52.907 1.00 45.56 562 ASN A O 1
ATOM 3769 N N . GLN A 1 265 ? 37.645 71.375 51.858 1.00 48.20 563 GLN A N 1
ATOM 3770 C CA . GLN A 1 265 ? 37.461 72.510 52.757 1.00 51.16 563 GLN A CA 1
ATOM 3771 C C . GLN A 1 265 ? 36.066 73.093 52.570 1.00 50.66 563 GLN A C 1
ATOM 3772 O O . GLN A 1 265 ? 35.502 73.682 53.493 1.00 49.53 563 GLN A O 1
ATOM 3786 N N . CYS A 1 266 ? 35.512 72.914 51.372 1.00 48.80 564 CYS A N 1
ATOM 3787 C CA . CYS A 1 266 ? 34.194 73.448 51.045 1.00 46.41 564 CYS A CA 1
ATOM 3788 C C . CYS A 1 266 ? 33.136 72.356 51.165 1.00 44.83 564 CYS A C 1
ATOM 3789 O O . CYS A 1 266 ? 32.431 72.051 50.205 1.00 45.57 564 CYS A O 1
ATOM 3797 N N . THR A 1 267 ? 33.041 71.776 52.358 1.00 44.90 565 THR A N 1
ATOM 3798 C CA . THR A 1 267 ? 32.038 70.760 52.662 1.00 46.49 565 THR A CA 1
ATOM 3799 C C . THR A 1 267 ? 31.403 71.061 54.010 1.00 48.25 565 THR A C 1
ATOM 3800 O O . THR A 1 267 ? 31.908 71.887 54.767 1.00 45.48 565 THR A O 1
ATOM 3811 N N . VAL A 1 268 ? 30.299 70.384 54.308 1.00 49.72 566 VAL A N 1
ATOM 3812 C CA . VAL A 1 268 ? 29.657 70.505 55.609 1.00 52.71 566 VAL A CA 1
ATOM 3813 C C . VAL A 1 268 ? 30.628 70.177 56.746 1.00 52.47 566 VAL A C 1
ATOM 3814 O O . VAL A 1 268 ? 30.671 70.877 57.755 1.00 55.62 566 VAL A O 1
ATOM 3827 N N . GLU A 1 269 ? 31.417 69.122 56.569 1.00 47.09 567 GLU A N 1
ATOM 3828 C CA . GLU A 1 269 ? 32.192 68.555 57.668 1.00 41.91 567 GLU A CA 1
ATOM 3829 C C . GLU A 1 269 ? 33.442 69.352 58.034 1.00 43.37 567 GLU A C 1
ATOM 3830 O O . GLU A 1 269 ? 33.963 69.206 59.141 1.00 45.93 567 GLU A O 1
ATOM 3842 N N . ALA A 1 270 ? 33.928 70.187 57.120 1.00 42.93 568 ALA A N 1
ATOM 3843 C CA . ALA A 1 270 ? 35.199 70.881 57.323 1.00 46.13 568 ALA A CA 1
ATOM 3844 C C . ALA A 1 270 ? 35.138 71.846 58.505 1.00 48.39 568 ALA A C 1
ATOM 3845 O O . ALA A 1 270 ? 34.170 72.588 58.669 1.00 48.18 568 ALA A O 1
ATOM 3852 N N . GLY A 1 271 ? 36.195 71.838 59.310 1.00 50.36 569 GLY A N 1
ATOM 3853 C CA . GLY A 1 271 ? 36.286 72.683 60.487 1.00 50.22 569 GLY A CA 1
ATOM 3854 C C . GLY A 1 271 ? 36.697 74.117 60.205 1.00 49.00 569 GLY A C 1
ATOM 3855 O O . GLY A 1 271 ? 37.743 74.566 60.669 1.00 47.26 569 GLY A O 1
ATOM 3859 N N . THR A 1 272 ? 35.890 74.834 59.429 1.00 49.70 570 THR A N 1
ATOM 3860 C CA . THR A 1 272 ? 36.088 76.269 59.255 1.00 52.34 570 THR A CA 1
ATOM 3861 C C . THR A 1 272 ? 34.727 76.961 59.192 1.00 52.56 570 THR A C 1
ATOM 3862 O O . THR A 1 272 ? 33.690 76.300 59.178 1.00 55.54 570 THR A O 1
ATOM 3873 N N . SER A 1 273 ? 34.735 78.288 59.167 1.00 52.30 571 SER A N 1
ATOM 3874 C CA . SER A 1 273 ? 33.507 79.072 59.289 1.00 54.74 571 SER A CA 1
ATOM 3875 C C . SER A 1 273 ? 32.620 79.014 58.050 1.00 52.64 571 SER A C 1
ATOM 3876 O O . SER A 1 273 ? 33.090 78.765 56.942 1.00 52.01 571 SER A O 1
ATOM 3884 N N . ASP A 1 274 ? 31.329 79.245 58.262 1.00 50.96 572 ASP A N 1
ATOM 3885 C CA . ASP A 1 274 ? 30.359 79.325 57.176 1.00 53.91 572 ASP A CA 1
ATOM 3886 C C . ASP A 1 274 ? 30.710 80.384 56.133 1.00 57.01 572 ASP A C 1
ATOM 3887 O O . ASP A 1 274 ? 30.508 80.174 54.935 1.00 56.70 572 ASP A O 1
ATOM 3896 N N . SER A 1 275 ? 31.237 81.520 56.583 1.00 58.01 573 SER A N 1
ATOM 3897 C CA . SER A 1 275 ? 31.520 82.619 55.668 1.00 61.14 573 SER A CA 1
ATOM 3898 C C . SER A 1 275 ? 32.701 82.249 54.774 1.00 61.15 573 SER A C 1
ATOM 3899 O O . SER A 1 275 ? 32.700 82.563 53.585 1.00 62.54 573 SER A O 1
ATOM 3907 N N . VAL A 1 276 ? 33.712 81.604 55.350 1.00 59.39 574 VAL A N 1
ATOM 3908 C CA . VAL A 1 276 ? 34.802 81.037 54.561 1.00 56.39 574 VAL A CA 1
ATOM 3909 C C . VAL A 1 276 ? 34.249 80.128 53.463 1.00 50.95 574 VAL A C 1
ATOM 3910 O O . VAL A 1 276 ? 34.668 80.208 52.311 1.00 48.03 574 VAL A O 1
ATOM 3923 N N . LYS A 1 277 ? 33.306 79.265 53.826 1.00 47.31 575 LYS A N 1
ATOM 3924 C CA . LYS A 1 277 ? 32.759 78.300 52.878 1.00 48.43 575 LYS A CA 1
ATOM 3925 C C . LYS A 1 277 ? 31.906 78.983 51.810 1.00 53.70 575 LYS A C 1
ATOM 3926 O O . LYS A 1 277 ? 31.847 78.518 50.670 1.00 56.47 575 LYS A O 1
ATOM 3945 N N . ASP A 1 278 ? 31.249 80.082 52.175 1.00 55.96 576 ASP A N 1
ATOM 3946 C CA . ASP A 1 278 ? 30.480 80.863 51.208 1.00 58.18 576 ASP A CA 1
ATOM 3947 C C . ASP A 1 278 ? 31.405 81.456 50.150 1.00 53.14 576 ASP A C 1
ATOM 3948 O O . ASP A 1 278 ? 31.072 81.486 48.967 1.00 52.91 576 ASP A O 1
ATOM 3957 N N . LEU A 1 279 ? 32.559 81.945 50.592 1.00 52.61 577 LEU A N 1
ATOM 3958 C CA . LEU A 1 279 ? 33.576 82.457 49.684 1.00 55.58 577 LEU A CA 1
ATOM 3959 C C . LEU A 1 279 ? 34.099 81.342 48.779 1.00 57.56 577 LEU A C 1
ATOM 3960 O O . LEU A 1 279 ? 34.198 81.508 47.563 1.00 56.74 577 LEU A O 1
ATOM 3976 N N . LEU A 1 280 ? 34.421 80.203 49.386 1.00 55.11 578 LEU A N 1
ATOM 3977 C CA . LEU A 1 280 ? 34.960 79.056 48.664 1.00 49.87 578 LEU A CA 1
ATOM 3978 C C . LEU A 1 280 ? 34.003 78.521 47.599 1.00 49.28 578 LEU A C 1
ATOM 3979 O O . LEU A 1 280 ? 34.437 78.057 46.545 1.00 45.05 578 LEU A O 1
ATOM 3995 N N . GLN A 1 281 ? 32.706 78.562 47.883 1.00 49.71 579 GLN A N 1
ATOM 3996 C CA . GLN A 1 281 ? 31.714 78.069 46.936 1.00 51.35 579 GLN A CA 1
ATOM 3997 C C . GLN A 1 281 ? 31.738 78.866 45.629 1.00 53.44 579 GLN A C 1
ATOM 3998 O O . GLN A 1 281 ? 31.426 78.332 44.565 1.00 52.15 579 GLN A O 1
ATOM 4012 N N . GLU A 1 282 ? 32.102 80.143 45.717 1.00 57.97 580 GLU A N 1
ATOM 4013 C CA . GLU A 1 282 ? 32.090 81.033 44.557 1.00 58.94 580 GLU A CA 1
ATOM 4014 C C . GLU A 1 282 ? 33.428 81.087 43.819 1.00 54.50 580 GLU A C 1
ATOM 4015 O O . GLU A 1 282 ? 33.554 81.775 42.807 1.00 56.80 580 GLU A O 1
ATOM 4027 N N . ALA A 1 283 ? 34.425 80.367 44.322 1.00 47.60 581 ALA A N 1
ATOM 4028 C CA . ALA A 1 283 ? 35.756 80.399 43.724 1.00 46.01 581 ALA A CA 1
ATOM 4029 C C . ALA A 1 283 ? 35.766 79.826 42.309 1.00 48.02 581 ALA A C 1
ATOM 4030 O O . ALA A 1 283 ? 35.087 78.841 42.016 1.00 46.89 581 ALA A O 1
ATOM 4037 N N . ASN A 1 284 ? 36.558 80.452 41.445 1.00 51.65 582 ASN A N 1
ATOM 4038 C CA . ASN A 1 284 ? 36.834 79.931 40.112 1.00 56.14 582 ASN A CA 1
ATOM 4039 C C . ASN A 1 284 ? 38.302 79.533 40.032 1.00 53.30 582 ASN A C 1
ATOM 4040 O O . ASN A 1 284 ? 39.067 79.818 40.950 1.00 52.15 582 ASN A O 1
ATOM 4051 N N . VAL A 1 285 ? 38.687 78.867 38.947 1.00 52.17 583 VAL A N 1
ATOM 4052 C CA . VAL A 1 285 ? 40.063 78.409 38.763 1.00 51.47 583 VAL A CA 1
ATOM 4053 C C . VAL A 1 285 ? 41.094 79.530 38.929 1.00 53.34 583 VAL A C 1
ATOM 4054 O O . VAL A 1 285 ? 42.147 79.327 39.532 1.00 54.80 583 VAL A O 1
ATOM 4067 N N . GLN A 1 286 ? 40.747 80.713 38.482 1.00 57.37 584 GLN A N 1
ATOM 4068 C CA . GLN A 1 286 ? 41.682 81.802 38.373 1.00 64.09 584 GLN A CA 1
ATOM 4069 C C . GLN A 1 286 ? 41.732 82.641 39.643 1.00 61.22 584 GLN A C 1
ATOM 4070 O O . GLN A 1 286 ? 42.418 83.640 39.688 1.00 62.48 584 GLN A O 1
ATOM 4084 N N . ASP A 1 287 ? 40.994 82.226 40.667 1.00 54.90 585 ASP A N 1
ATOM 4085 C CA . ASP A 1 287 ? 40.760 83.050 41.856 1.00 50.78 585 ASP A CA 1
ATOM 4086 C C . ASP A 1 287 ? 41.732 82.796 43.010 1.00 52.41 585 ASP A C 1
ATOM 4087 O O . ASP A 1 287 ? 41.495 83.249 44.134 1.00 54.49 585 ASP A O 1
ATOM 4096 N N . THR A 1 288 ? 42.821 82.085 42.736 1.00 49.05 586 THR A N 1
ATOM 4097 C CA . THR A 1 288 ? 43.842 81.826 43.745 1.00 49.64 586 THR A CA 1
ATOM 4098 C C . THR A 1 288 ? 45.195 82.359 43.300 1.00 51.41 586 THR A C 1
ATOM 4099 O O . THR A 1 288 ? 45.417 82.615 42.119 1.00 52.42 586 THR A O 1
ATOM 4110 N N . SER A 1 289 ? 46.086 82.543 44.265 1.00 55.11 587 SER A N 1
ATOM 4111 C CA . SER A 1 289 ? 47.449 82.977 43.995 1.00 60.20 587 SER A CA 1
ATOM 4112 C C . SER A 1 289 ? 48.334 82.535 45.149 1.00 59.43 587 SER A C 1
ATOM 4113 O O . SER A 1 289 ? 47.839 81.996 46.139 1.00 61.44 587 SER A O 1
ATOM 4121 N N . TYR A 1 290 ? 49.638 82.762 45.028 1.00 60.38 588 TYR A N 1
ATOM 4122 C CA . TYR A 1 290 ? 50.574 82.323 46.056 1.00 61.90 588 TYR A CA 1
ATOM 4123 C C . TYR A 1 290 ? 50.822 83.407 47.093 1.00 64.33 588 TYR A C 1
ATOM 4124 O O . TYR A 1 290 ? 50.773 84.600 46.797 1.00 66.26 588 TYR A O 1
ATOM 4142 N N . ALA A 1 291 ? 51.083 82.963 48.317 1.00 68.53 589 ALA A N 1
ATOM 4143 C CA . ALA A 1 291 ? 51.396 83.846 49.430 1.00 69.05 589 ALA A CA 1
ATOM 4144 C C . ALA A 1 291 ? 52.289 83.085 50.398 1.00 76.78 589 ALA A C 1
ATOM 4145 O O . ALA A 1 291 ? 52.279 81.853 50.411 1.00 88.34 589 ALA A O 1
ATOM 4152 N N . PRO A 1 292 ? 53.070 83.806 51.212 1.00 73.25 590 PRO A N 1
ATOM 4153 C CA . PRO A 1 292 ? 53.944 83.077 52.135 1.00 74.59 590 PRO A CA 1
ATOM 4154 C C . PRO A 1 292 ? 53.165 82.385 53.250 1.00 71.87 590 PRO A C 1
ATOM 4155 O O . PRO A 1 292 ? 52.102 82.861 53.652 1.00 67.96 590 PRO A O 1
ATOM 4166 N N . ALA A 1 293 ? 53.703 81.272 53.741 1.00 71.58 591 ALA A N 1
ATOM 4167 C CA . ALA A 1 293 ? 53.111 80.554 54.862 1.00 72.12 591 ALA A CA 1
ATOM 4168 C C . ALA A 1 293 ? 53.736 81.042 56.162 1.00 69.79 591 ALA A C 1
ATOM 4169 O O . ALA A 1 293 ? 54.943 81.278 56.229 1.00 70.48 591 ALA A O 1
ATOM 4176 N N . GLY A 1 294 ? 52.906 81.198 57.189 1.00 68.24 592 GLY A N 1
ATOM 4177 C CA . GLY A 1 294 ? 53.359 81.676 58.483 1.00 75.37 592 GLY A CA 1
ATOM 4178 C C . GLY A 1 294 ? 54.471 80.846 59.097 1.00 83.92 592 GLY A C 1
ATOM 4179 O O . GLY A 1 294 ? 55.511 81.380 59.481 1.00 83.35 592 GLY A O 1
ATOM 4183 N N . ASP A 1 295 ? 54.249 79.539 59.189 1.00 91.29 593 ASP A N 1
ATOM 4184 C CA . ASP A 1 295 ? 55.173 78.642 59.878 1.00 96.47 593 ASP A CA 1
ATOM 4185 C C . ASP A 1 295 ? 56.532 78.512 59.182 1.00 98.96 593 ASP A C 1
ATOM 4186 O O . ASP A 1 295 ? 57.511 78.108 59.811 1.00 108.14 593 ASP A O 1
ATOM 4226 N N . PHE A 1 297 ? 57.830 81.272 57.177 1.00 88.69 595 PHE A N 1
ATOM 4227 C CA . PHE A 1 297 ? 57.866 82.626 56.632 1.00 83.49 595 PHE A CA 1
ATOM 4228 C C . PHE A 1 297 ? 59.250 83.049 56.139 1.00 81.38 595 PHE A C 1
ATOM 4229 O O . PHE A 1 297 ? 59.396 83.510 55.007 1.00 81.60 595 PHE A O 1
ATOM 4246 N N . GLU A 1 298 ? 60.258 82.900 56.994 1.00 82.30 596 GLU A N 1
ATOM 4247 C CA . GLU A 1 298 ? 61.607 83.376 56.689 1.00 95.11 596 GLU A CA 1
ATOM 4248 C C . GLU A 1 298 ? 62.200 82.671 55.473 1.00 100.32 596 GLU A C 1
ATOM 4249 O O . GLU A 1 298 ? 62.668 83.322 54.537 1.00 104.46 596 GLU A O 1
ATOM 4261 N N . ALA A 1 299 ? 62.191 81.341 55.510 1.00 100.39 597 ALA A N 1
ATOM 4262 C CA . ALA A 1 299 ? 62.747 80.517 54.438 1.00 98.75 597 ALA A CA 1
ATOM 4263 C C . ALA A 1 299 ? 62.243 80.937 53.059 1.00 92.51 597 ALA A C 1
ATOM 4264 O O . ALA A 1 299 ? 62.929 80.742 52.055 1.00 98.12 597 ALA A O 1
ATOM 4271 N N . GLY A 1 300 ? 61.046 81.514 53.019 1.00 83.24 598 GLY A N 1
ATOM 4272 C CA . GLY A 1 300 ? 60.459 81.991 51.781 1.00 82.36 598 GLY A CA 1
ATOM 4273 C C . GLY A 1 300 ? 59.516 80.980 51.163 1.00 84.88 598 GLY A C 1
ATOM 4274 O O . GLY A 1 300 ? 59.251 81.020 49.961 1.00 82.75 598 GLY A O 1
ATOM 4278 N N . ALA A 1 301 ? 59.000 80.075 51.989 1.00 88.07 599 ALA A N 1
ATOM 4279 C CA . ALA A 1 301 ? 58.029 79.091 51.530 1.00 84.99 599 ALA A CA 1
ATOM 4280 C C . ALA A 1 301 ? 56.714 79.775 51.184 1.00 81.03 599 ALA A C 1
ATOM 4281 O O . ALA A 1 301 ? 56.287 80.706 51.867 1.00 80.18 599 ALA A O 1
ATOM 4288 N N . ARG A 1 302 ? 56.077 79.291 50.124 1.00 78.44 600 ARG A N 1
ATOM 4289 C CA . ARG A 1 302 ? 54.834 79.861 49.620 1.00 77.15 600 ARG A CA 1
ATOM 4290 C C . ARG A 1 302 ? 53.746 78.801 49.540 1.00 73.86 600 ARG A C 1
ATOM 4291 O O . ARG A 1 302 ? 54.026 77.616 49.369 1.00 81.02 600 ARG A O 1
ATOM 4312 N N . VAL A 1 303 ? 52.502 79.245 49.681 1.00 65.85 601 VAL A N 1
ATOM 4313 C CA . VAL A 1 303 ? 51.346 78.363 49.620 1.00 60.37 601 VAL A CA 1
ATOM 4314 C C . VAL A 1 303 ? 50.237 79.075 48.864 1.00 54.86 601 VAL A C 1
ATOM 4315 O O . VAL A 1 303 ? 50.229 80.303 48.784 1.00 55.15 601 VAL A O 1
ATOM 4328 N N . GLN A 1 304 ? 49.300 78.309 48.317 1.00 49.84 602 GLN A N 1
ATOM 4329 C CA . GLN A 1 304 ? 48.220 78.891 47.532 1.00 48.56 602 GLN A CA 1
ATOM 4330 C C . GLN A 1 304 ? 47.056 79.288 48.424 1.00 44.03 602 GLN A C 1
ATOM 4331 O O . GLN A 1 304 ? 46.680 78.556 49.339 1.00 45.53 602 GLN A O 1
ATOM 4345 N N . VAL A 1 305 ? 46.480 80.450 48.135 1.00 43.46 603 VAL A N 1
ATOM 4346 C CA . VAL A 1 305 ? 45.388 80.989 48.931 1.00 44.07 603 VAL A CA 1
ATOM 4347 C C . VAL A 1 305 ? 44.329 81.598 48.033 1.00 46.04 603 VAL A C 1
ATOM 4348 O O . VAL A 1 305 ? 44.589 81.905 46.868 1.00 49.28 603 VAL A O 1
ATOM 4361 N N . LEU A 1 306 ? 43.127 81.747 48.577 1.00 45.43 604 LEU A N 1
ATOM 4362 C CA . LEU A 1 306 ? 42.054 82.423 47.868 1.00 49.18 604 LEU A CA 1
ATOM 4363 C C . LEU A 1 306 ? 42.422 83.899 47.711 1.00 53.48 604 LEU A C 1
ATOM 4364 O O . LEU A 1 306 ? 42.904 84.528 48.652 1.00 56.47 604 LEU A O 1
ATOM 4380 N N . LYS A 1 307 ? 42.213 84.432 46.512 1.00 62.32 605 LYS A N 1
ATOM 4381 C CA . LYS A 1 307 ? 42.671 85.773 46.156 1.00 67.46 605 LYS A CA 1
ATOM 4382 C C . LYS A 1 307 ? 41.494 86.717 45.937 1.00 62.36 605 LYS A C 1
ATOM 4383 O O . LYS A 1 307 ? 41.425 87.787 46.539 1.00 60.97 605 LYS A O 1
ATOM 4402 N N . LYS A 1 308 ? 40.587 86.312 45.052 1.00 61.31 606 LYS A N 1
ATOM 4403 C CA . LYS A 1 308 ? 39.440 87.126 44.653 1.00 62.15 606 LYS A CA 1
ATOM 4404 C C . LYS A 1 308 ? 38.717 87.774 45.832 1.00 61.23 606 LYS A C 1
ATOM 4405 O O . LYS A 1 308 ? 38.091 87.091 46.643 1.00 61.17 606 LYS A O 1
ATOM 4424 N N . GLY A 1 309 ? 38.830 89.096 45.926 1.00 61.19 607 GLY A N 1
ATOM 4425 C CA . GLY A 1 309 ? 38.034 89.875 46.857 1.00 58.31 607 GLY A CA 1
ATOM 4426 C C . GLY A 1 309 ? 38.706 90.081 48.200 1.00 52.94 607 GLY A C 1
ATOM 4427 O O . GLY A 1 309 ? 38.106 90.647 49.119 1.00 53.70 607 GLY A O 1
ATOM 4431 N N . LEU A 1 310 ? 39.960 89.647 48.306 1.00 49.68 608 LEU A N 1
ATOM 4432 C CA . LEU A 1 310 ? 40.650 89.582 49.590 1.00 51.51 608 LEU A CA 1
ATOM 4433 C C . LEU A 1 310 ? 41.979 90.321 49.536 1.00 54.27 608 LEU A C 1
ATOM 4434 O O . LEU A 1 310 ? 42.679 90.287 48.523 1.00 57.34 608 LEU A O 1
ATOM 4450 N N . PHE A 1 311 ? 42.321 90.978 50.640 1.00 52.62 609 PHE A N 1
ATOM 4451 C CA . PHE A 1 311 ? 43.547 91.763 50.730 1.00 55.87 609 PHE A CA 1
ATOM 4452 C C . PHE A 1 311 ? 44.719 90.957 51.289 1.00 52.90 609 PHE A C 1
ATOM 4453 O O . PHE A 1 311 ? 45.872 91.343 51.103 1.00 47.33 609 PHE A O 1
ATOM 4470 N N . PHE A 1 312 ? 44.430 89.856 51.984 1.00 54.81 610 PHE A N 1
ATOM 4471 C CA . PHE A 1 312 ? 45.478 89.116 52.695 1.00 51.97 610 PHE A CA 1
ATOM 4472 C C . PHE A 1 312 ? 46.675 88.745 51.820 1.00 51.94 610 PHE A C 1
ATOM 4473 O O . PHE A 1 312 ? 47.817 88.905 52.249 1.00 56.51 610 PHE A O 1
ATOM 4490 N N . PRO A 1 313 ? 46.424 88.229 50.605 1.00 52.59 611 PRO A N 1
ATOM 4491 C CA . PRO A 1 313 ? 47.556 87.807 49.771 1.00 53.80 611 PRO A CA 1
ATOM 4492 C C . PRO A 1 313 ? 48.560 88.933 49.521 1.00 57.64 611 PRO A C 1
ATOM 4493 O O . PRO A 1 313 ? 49.750 88.752 49.780 1.00 59.90 611 PRO A O 1
ATOM 4504 N N . ALA A 1 314 ? 48.082 90.073 49.030 1.00 57.35 612 ALA A N 1
ATOM 4505 C CA . ALA A 1 314 ? 48.934 91.238 48.805 1.00 60.28 612 ALA A CA 1
ATOM 4506 C C . ALA A 1 314 ? 49.655 91.672 50.081 1.00 60.89 612 ALA A C 1
ATOM 4507 O O . ALA A 1 314 ? 50.846 91.985 50.058 1.00 59.07 612 ALA A O 1
ATOM 4514 N N . ARG A 1 315 ? 48.919 91.703 51.187 1.00 59.04 613 ARG A N 1
ATOM 4515 C CA . ARG A 1 315 ? 49.463 92.157 52.460 1.00 62.14 613 ARG A CA 1
ATOM 4516 C C . ARG A 1 315 ? 50.532 91.209 52.995 1.00 69.18 613 ARG A C 1
ATOM 4517 O O . ARG A 1 315 ? 51.587 91.650 53.453 1.00 73.02 613 ARG A O 1
ATOM 4538 N N . ALA A 1 316 ? 50.258 89.911 52.940 1.00 69.98 614 ALA A N 1
ATOM 4539 C CA . ALA A 1 316 ? 51.226 88.912 53.373 1.00 68.99 614 ALA A CA 1
ATOM 4540 C C . ALA A 1 316 ? 52.492 88.986 52.524 1.00 69.27 614 ALA A C 1
ATOM 4541 O O . ALA A 1 316 ? 53.603 88.883 53.044 1.00 64.41 614 ALA A O 1
ATOM 4548 N N . ASN A 1 317 ? 52.318 89.173 51.219 1.00 73.79 615 ASN A N 1
ATOM 4549 C CA . ASN A 1 317 ? 53.450 89.311 50.308 1.00 81.72 615 ASN A CA 1
ATOM 4550 C C . ASN A 1 317 ? 54.285 90.545 50.629 1.00 84.40 615 ASN A C 1
ATOM 4551 O O . ASN A 1 317 ? 55.516 90.492 50.615 1.00 86.26 615 ASN A O 1
ATOM 4562 N N . LYS A 1 318 ? 53.607 91.655 50.906 1.00 81.53 616 LYS A N 1
ATOM 4563 C CA . LYS A 1 318 ? 54.274 92.899 51.270 1.00 83.10 616 LYS A CA 1
ATOM 4564 C C . LYS A 1 318 ? 55.197 92.698 52.467 1.00 77.21 616 LYS A C 1
ATOM 4565 O O . LYS A 1 318 ? 56.364 93.079 52.429 1.00 79.97 616 LYS A O 1
ATOM 4584 N N . LEU A 1 319 ? 54.667 92.093 53.524 1.00 68.81 617 LEU A N 1
ATOM 4585 C CA . LEU A 1 319 ? 55.433 91.871 54.745 1.00 63.76 617 LEU A CA 1
ATOM 4586 C C . LEU A 1 319 ? 56.691 91.042 54.500 1.00 68.27 617 LEU A C 1
ATOM 4587 O O . LEU A 1 319 ? 57.710 91.248 55.160 1.00 72.02 617 LEU A O 1
ATOM 4603 N N . PHE A 1 320 ? 56.627 90.114 53.551 1.00 71.17 618 PHE A N 1
ATOM 4604 C CA . PHE A 1 320 ? 57.797 89.308 53.222 1.00 75.36 618 PHE A CA 1
ATOM 4605 C C . PHE A 1 320 ? 58.835 90.161 52.500 1.00 77.92 618 PHE A C 1
ATOM 4606 O O . PHE A 1 320 ? 60.035 90.023 52.735 1.00 81.16 618 PHE A O 1
ATOM 4623 N N . ASP A 1 321 ? 58.365 91.045 51.625 1.00 78.62 619 ASP A N 1
ATOM 4624 C CA . ASP A 1 321 ? 59.245 91.958 50.905 1.00 86.00 619 ASP A CA 1
ATOM 4625 C C . ASP A 1 321 ? 59.984 92.906 51.848 1.00 90.73 619 ASP A C 1
ATOM 4626 O O . ASP A 1 321 ? 61.100 93.334 51.556 1.00 94.77 619 ASP A O 1
ATOM 4635 N N . LEU A 1 322 ? 59.362 93.230 52.977 1.00 90.22 620 LEU A N 1
ATOM 4636 C CA . LEU A 1 322 ? 59.982 94.118 53.955 1.00 92.58 620 LEU A CA 1
ATOM 4637 C C . LEU A 1 322 ? 60.971 93.361 54.838 1.00 99.26 620 LEU A C 1
ATOM 4638 O O . LEU A 1 322 ? 62.048 93.872 55.149 1.00 108.81 620 LEU A O 1
ATOM 4654 N N . TYR A 1 323 ? 60.603 92.149 55.244 1.00 95.51 621 TYR A N 1
ATOM 4655 C CA . TYR A 1 323 ? 61.530 91.267 55.948 1.00 93.45 621 TYR A CA 1
ATOM 4656 C C . TYR A 1 323 ? 62.767 91.012 55.098 1.00 99.46 621 TYR A C 1
ATOM 4657 O O . TYR A 1 323 ? 63.897 91.039 55.583 1.00 96.62 621 TYR A O 1
ATOM 4675 N N . ARG A 1 324 ? 62.524 90.766 53.817 1.00 109.20 622 ARG A N 1
ATOM 4676 C CA . ARG A 1 324 ? 63.571 90.482 52.846 1.00 119.90 622 ARG A CA 1
ATOM 4677 C C . ARG A 1 324 ? 64.586 91.621 52.788 1.00 117.05 622 ARG A C 1
ATOM 4678 O O . ARG A 1 324 ? 65.797 91.400 52.783 1.00 115.44 622 ARG A O 1
ATOM 4699 N N . GLN A 1 325 ? 64.063 92.841 52.752 1.00 113.96 623 GLN A N 1
ATOM 4700 C CA . GLN A 1 325 ? 64.854 94.040 52.505 1.00 112.26 623 GLN A CA 1
ATOM 4701 C C . GLN A 1 325 ? 65.500 94.627 53.767 1.00 114.59 623 GLN A C 1
ATOM 4702 O O . GLN A 1 325 ? 66.722 94.583 53.914 1.00 119.20 623 GLN A O 1
ATOM 4716 N N . TYR A 1 326 ? 64.692 95.173 54.672 1.00 111.41 624 TYR A N 1
ATOM 4717 C CA . TYR A 1 326 ? 65.216 95.739 55.916 1.00 112.90 624 TYR A CA 1
ATOM 4718 C C . TYR A 1 326 ? 65.769 94.654 56.840 1.00 115.55 624 TYR A C 1
ATOM 4719 O O . TYR A 1 326 ? 65.572 93.463 56.598 1.00 121.56 624 TYR A O 1
ATOM 4737 N N . ASN A 1 327 ? 66.461 95.079 57.897 1.00 113.46 625 ASN A N 1
ATOM 4738 C CA . ASN A 1 327 ? 67.006 94.160 58.897 1.00 112.33 625 ASN A CA 1
ATOM 4739 C C . ASN A 1 327 ? 66.404 94.397 60.282 1.00 101.80 625 ASN A C 1
ATOM 4740 O O . ASN A 1 327 ? 66.814 93.767 61.259 1.00 95.56 625 ASN A O 1
ATOM 4751 N N . SER A 1 328 ? 65.431 95.301 60.363 1.00 94.01 626 SER A N 1
ATOM 4752 C CA . SER A 1 328 ? 64.788 95.629 61.633 1.00 90.04 626 SER A CA 1
ATOM 4753 C C . SER A 1 328 ? 63.466 96.357 61.409 1.00 87.63 626 SER A C 1
ATOM 4754 O O . SER A 1 328 ? 63.201 96.856 60.317 1.00 83.37 626 SER A O 1
ATOM 4762 N N . LEU A 1 329 ? 62.646 96.418 62.453 1.00 92.03 627 LEU A N 1
ATOM 4763 C CA . LEU A 1 329 ? 61.361 97.109 62.388 1.00 97.44 627 LEU A CA 1
ATOM 4764 C C . LEU A 1 329 ? 61.533 98.621 62.263 1.00 103.21 627 LEU A C 1
ATOM 4765 O O . LEU A 1 329 ? 60.826 99.274 61.495 1.00 106.94 627 LEU A O 1
ATOM 4781 N N . ASP A 1 330 ? 62.469 99.167 63.031 1.00 103.22 628 ASP A N 1
ATOM 4782 C CA . ASP A 1 330 ? 62.747 100.599 63.024 1.00 102.03 628 ASP A CA 1
ATOM 4783 C C . ASP A 1 330 ? 63.081 101.120 61.624 1.00 104.64 628 ASP A C 1
ATOM 4784 O O . ASP A 1 330 ? 62.645 102.206 61.241 1.00 112.02 628 ASP A O 1
ATOM 4793 N N . GLU A 1 331 ? 63.864 100.349 60.873 1.00 99.56 629 GLU A N 1
ATOM 4794 C CA . GLU A 1 331 ? 64.293 100.742 59.528 1.00 96.60 629 GLU A CA 1
ATOM 4795 C C . GLU A 1 331 ? 63.147 101.060 58.561 1.00 98.27 629 GLU A C 1
ATOM 4796 O O . GLU A 1 331 ? 63.347 101.786 57.586 1.00 93.83 629 GLU A O 1
ATOM 4808 N N . ILE A 1 332 ? 61.958 100.519 58.817 1.00 101.73 630 ILE A N 1
ATOM 4809 C CA . ILE A 1 332 ? 60.817 100.749 57.930 1.00 103.27 630 ILE A CA 1
ATOM 4810 C C . ILE A 1 332 ? 60.429 102.224 57.920 1.00 100.55 630 ILE A C 1
ATOM 4811 O O . ILE A 1 332 ? 60.283 102.842 58.974 1.00 98.80 630 ILE A O 1
ATOM 4827 N N . ASP A 1 333 ? 60.260 102.782 56.725 1.00 99.79 631 ASP A N 1
ATOM 4828 C CA . ASP A 1 333 ? 59.855 104.179 56.582 1.00 96.81 631 ASP A CA 1
ATOM 4829 C C . ASP A 1 333 ? 58.448 104.406 57.135 1.00 94.89 631 ASP A C 1
ATOM 4830 O O . ASP A 1 333 ? 57.542 103.597 56.933 1.00 99.50 631 ASP A O 1
ATOM 4839 N N . GLU A 1 334 ? 58.294 105.520 57.844 1.00 108.14 632 GLU A N 1
ATOM 4840 C CA . GLU A 1 334 ? 57.083 105.835 58.599 1.00 113.70 632 GLU A CA 1
ATOM 4841 C C . GLU A 1 334 ? 55.768 105.755 57.817 1.00 111.68 632 GLU A C 1
ATOM 4842 O O . GLU A 1 334 ? 54.718 105.527 58.415 1.00 112.89 632 GLU A O 1
ATOM 4854 N N . LYS A 1 335 ? 55.806 105.917 56.497 1.00 112.42 633 LYS A N 1
ATOM 4855 C CA . LYS A 1 335 ? 54.562 105.930 55.725 1.00 117.68 633 LYS A CA 1
ATOM 4856 C C . LYS A 1 335 ? 54.005 104.519 55.544 1.00 110.17 633 LYS A C 1
ATOM 4857 O O . LYS A 1 335 ? 52.796 104.307 55.642 1.00 95.83 633 LYS A O 1
ATOM 4876 N N . THR A 1 336 ? 54.884 103.557 55.283 1.00 110.32 634 THR A N 1
ATOM 4877 C CA . THR A 1 336 ? 54.476 102.162 55.177 1.00 106.26 634 THR A CA 1
ATOM 4878 C C . THR A 1 336 ? 54.246 101.590 56.572 1.00 101.38 634 THR A C 1
ATOM 4879 O O . THR A 1 336 ? 53.355 100.770 56.780 1.00 94.30 634 THR A O 1
ATOM 4890 N N . LYS A 1 337 ? 55.067 102.019 57.523 1.00 101.17 635 LYS A N 1
ATOM 4891 C CA . LYS A 1 337 ? 54.872 101.659 58.922 1.00 95.30 635 LYS A CA 1
ATOM 4892 C C . LYS A 1 337 ? 53.480 102.067 59.401 1.00 83.51 635 LYS A C 1
ATOM 4893 O O . LYS A 1 337 ? 52.862 101.365 60.197 1.00 82.65 635 LYS A O 1
ATOM 4912 N N . THR A 1 338 ? 52.981 103.192 58.900 1.00 86.09 636 THR A N 1
ATOM 4913 C CA . THR A 1 338 ? 51.652 103.663 59.275 1.00 88.93 636 THR A CA 1
ATOM 4914 C C . THR A 1 338 ? 50.581 102.844 58.563 1.00 88.17 636 THR A C 1
ATOM 4915 O O . THR A 1 338 ? 49.504 102.605 59.110 1.00 82.88 636 THR A O 1
ATOM 4926 N N . LEU A 1 339 ? 50.888 102.415 57.342 1.00 89.95 637 LEU A N 1
ATOM 4927 C CA . LEU A 1 339 ? 50.002 101.540 56.579 1.00 85.43 637 LEU A CA 1
ATOM 4928 C C . LEU A 1 339 ? 49.774 100.221 57.313 1.00 76.71 637 LEU A C 1
ATOM 4929 O O . LEU A 1 339 ? 48.636 99.830 57.571 1.00 67.89 637 LEU A O 1
ATOM 4945 N N . ILE A 1 340 ? 50.869 99.540 57.635 1.00 72.42 638 ILE A N 1
ATOM 4946 C CA . ILE A 1 340 ? 50.814 98.251 58.314 1.00 73.23 638 ILE A CA 1
ATOM 4947 C C . ILE A 1 340 ? 50.062 98.349 59.641 1.00 76.22 638 ILE A C 1
ATOM 4948 O O . ILE A 1 340 ? 49.181 97.540 59.925 1.00 74.18 638 ILE A O 1
ATOM 4964 N N . GLU A 1 341 ? 50.410 99.343 60.450 1.00 79.22 639 GLU A N 1
ATOM 4965 C CA . GLU A 1 341 ? 49.807 99.494 61.769 1.00 76.85 639 GLU A CA 1
ATOM 4966 C C . GLU A 1 341 ? 48.315 99.781 61.683 1.00 75.65 639 GLU A C 1
ATOM 4967 O O . GLU A 1 341 ? 47.510 99.142 62.358 1.00 75.63 639 GLU A O 1
ATOM 4979 N N . GLU A 1 342 ? 47.942 100.736 60.842 1.00 82.14 640 GLU A N 1
ATOM 4980 C CA . GLU A 1 342 ? 46.547 101.156 60.768 1.00 91.18 640 GLU A CA 1
ATOM 4981 C C . GLU A 1 342 ? 45.655 100.195 59.979 1.00 86.01 640 GLU A C 1
ATOM 4982 O O . GLU A 1 342 ? 44.528 99.911 60.402 1.00 81.48 640 GLU A O 1
ATOM 4994 N N . LYS A 1 343 ? 46.148 99.701 58.843 1.00 86.56 641 LYS A N 1
ATOM 4995 C CA . LYS A 1 343 ? 45.309 98.916 57.924 1.00 89.05 641 LYS A CA 1
ATOM 4996 C C . LYS A 1 343 ? 45.497 97.419 58.090 1.00 82.35 641 LYS A C 1
ATOM 4997 O O . LYS A 1 343 ? 44.530 96.695 58.301 1.00 80.64 641 LYS A O 1
ATOM 5016 N N . TYR A 1 344 ? 46.732 96.942 58.025 1.00 74.38 642 TYR A N 1
ATOM 5017 C CA . TYR A 1 344 ? 46.974 95.504 58.152 1.00 69.74 642 TYR A CA 1
ATOM 5018 C C . TYR A 1 344 ? 46.605 94.995 59.552 1.00 73.93 642 TYR A C 1
ATOM 5019 O O . TYR A 1 344 ? 45.724 94.144 59.710 1.00 73.87 642 TYR A O 1
ATOM 5037 N N . PHE A 1 345 ? 47.295 95.525 60.561 1.00 76.50 643 PHE A N 1
ATOM 5038 C CA . PHE A 1 345 ? 47.214 95.023 61.935 1.00 71.40 643 PHE A CA 1
ATOM 5039 C C . PHE A 1 345 ? 46.019 95.544 62.735 1.00 70.31 643 PHE A C 1
ATOM 5040 O O . PHE A 1 345 ? 45.477 94.823 63.576 1.00 73.29 643 PHE A O 1
ATOM 5057 N N . GLN A 1 346 ? 45.631 96.793 62.483 1.00 72.18 644 GLN A N 1
ATOM 5058 C CA . GLN A 1 346 ? 44.736 97.537 63.373 1.00 73.71 644 GLN A CA 1
ATOM 5059 C C . GLN A 1 346 ? 45.328 97.566 64.783 1.00 72.06 644 GLN A C 1
ATOM 5060 O O . GLN A 1 346 ? 44.615 97.423 65.773 1.00 69.50 644 GLN A O 1
ATOM 5074 N N . ARG A 1 347 ? 46.637 97.797 64.847 1.00 71.20 645 ARG A N 1
ATOM 5075 C CA . ARG A 1 347 ? 47.419 97.732 66.081 1.00 79.65 645 ARG A CA 1
ATOM 5076 C C . ARG A 1 347 ? 48.830 98.224 65.775 1.00 80.40 645 ARG A C 1
ATOM 5077 O O . ARG A 1 347 ? 49.309 98.076 64.653 1.00 77.66 645 ARG A O 1
ATOM 5098 N N . SER A 1 348 ? 49.500 98.800 66.767 1.00 79.96 646 SER A N 1
ATOM 5099 C CA . SER A 1 348 ? 50.866 99.277 66.577 1.00 74.96 646 SER A CA 1
ATOM 5100 C C . SER A 1 348 ? 51.851 98.120 66.714 1.00 69.22 646 SER A C 1
ATOM 5101 O O . SER A 1 348 ? 51.523 97.087 67.301 1.00 65.38 646 SER A O 1
ATOM 5109 N N . PHE A 1 349 ? 53.047 98.291 66.156 1.00 68.09 647 PHE A N 1
ATOM 5110 C CA . PHE A 1 349 ? 54.125 97.319 66.325 1.00 73.91 647 PHE A CA 1
ATOM 5111 C C . PHE A 1 349 ? 54.347 96.998 67.800 1.00 77.38 647 PHE A C 1
ATOM 5112 O O . PHE A 1 349 ? 54.441 95.831 68.181 1.00 82.62 647 PHE A O 1
ATOM 5129 N N . GLU A 1 350 ? 54.441 98.039 68.623 1.00 76.88 648 GLU A N 1
ATOM 5130 C CA . GLU A 1 350 ? 54.621 97.868 70.063 1.00 76.22 648 GLU A CA 1
ATOM 5131 C C . GLU A 1 350 ? 53.502 97.038 70.691 1.00 70.07 648 GLU A C 1
ATOM 5132 O O . GLU A 1 350 ? 53.768 96.151 71.500 1.00 64.82 648 GLU A O 1
ATOM 5144 N N . GLU A 1 351 ? 52.257 97.319 70.314 1.00 69.29 649 GLU A N 1
ATOM 5145 C CA . GLU A 1 351 ? 51.115 96.588 70.859 1.00 73.76 649 GLU A CA 1
ATOM 5146 C C . GLU A 1 351 ? 51.216 95.106 70.522 1.00 77.16 649 GLU A C 1
ATOM 5147 O O . GLU A 1 351 ? 50.978 94.249 71.374 1.00 85.99 649 GLU A O 1
ATOM 5159 N N . VAL A 1 352 ? 51.563 94.813 69.273 1.00 73.52 650 VAL A N 1
ATOM 5160 C CA . VAL A 1 352 ? 51.770 93.440 68.828 1.00 74.17 650 VAL A CA 1
ATOM 5161 C C . VAL A 1 352 ? 52.837 92.731 69.662 1.00 77.52 650 VAL A C 1
ATOM 5162 O O . VAL A 1 352 ? 52.564 91.698 70.272 1.00 81.87 650 VAL A O 1
ATOM 5175 N N . TYR A 1 353 ? 54.051 93.280 69.669 1.00 81.73 651 TYR A N 1
ATOM 5176 C CA . TYR A 1 353 ? 55.174 92.673 70.385 1.00 82.67 651 TYR A CA 1
ATOM 5177 C C . TYR A 1 353 ? 54.838 92.370 71.844 1.00 83.11 651 TYR A C 1
ATOM 5178 O O . TYR A 1 353 ? 55.258 91.348 72.386 1.00 79.87 651 TYR A O 1
ATOM 5196 N N . GLU A 1 354 ? 54.077 93.259 72.473 1.00 87.16 652 GLU A N 1
ATOM 5197 C CA . GLU A 1 354 ? 53.668 93.065 73.859 1.00 89.40 652 GLU A CA 1
ATOM 5198 C C . GLU A 1 354 ? 52.672 91.915 73.972 1.00 81.65 652 GLU A C 1
ATOM 5199 O O . GLU A 1 354 ? 52.740 91.117 74.906 1.00 76.86 652 GLU A O 1
ATOM 5211 N N . GLN A 1 355 ? 51.742 91.838 73.026 1.00 77.26 653 GLN A N 1
ATOM 5212 C CA . GLN A 1 355 ? 50.833 90.700 72.957 1.00 81.61 653 GLN A CA 1
ATOM 5213 C C . GLN A 1 355 ? 51.622 89.404 72.785 1.00 83.09 653 GLN A C 1
ATOM 5214 O O . GLN A 1 355 ? 51.311 88.393 73.413 1.00 81.91 653 GLN A O 1
ATOM 5228 N N . LEU A 1 356 ? 52.646 89.442 71.935 1.00 82.05 654 LEU A N 1
ATOM 5229 C CA . LEU A 1 356 ? 53.489 88.274 71.692 1.00 85.04 654 LEU A CA 1
ATOM 5230 C C . LEU A 1 356 ? 54.260 87.832 72.937 1.00 93.32 654 LEU A C 1
ATOM 5231 O O . LEU A 1 356 ? 54.490 86.638 73.131 1.00 100.32 654 LEU A O 1
ATOM 5247 N N . LYS A 1 357 ? 54.674 88.786 73.769 1.00 97.54 655 LYS A N 1
ATOM 5248 C CA . LYS A 1 357 ? 55.348 88.451 75.023 1.00 101.79 655 LYS A CA 1
ATOM 5249 C C . LYS A 1 357 ? 54.457 87.580 75.901 1.00 92.51 655 LYS A C 1
ATOM 5250 O O . LYS A 1 357 ? 54.932 86.663 76.571 1.00 82.31 655 LYS A O 1
ATOM 5269 N N . ARG A 1 358 ? 53.163 87.878 75.890 1.00 91.29 656 ARG A N 1
ATOM 5270 C CA . ARG A 1 358 ? 52.193 87.135 76.682 1.00 94.78 656 ARG A CA 1
ATOM 5271 C C . ARG A 1 358 ? 52.030 85.710 76.152 1.00 100.59 656 ARG A C 1
ATOM 5272 O O . ARG A 1 358 ? 51.951 84.756 76.926 1.00 110.16 656 ARG A O 1
ATOM 5293 N N . ASP A 1 359 ? 51.979 85.576 74.830 1.00 97.93 657 ASP A N 1
ATOM 5294 C CA . ASP A 1 359 ? 51.705 84.292 74.189 1.00 98.33 657 ASP A CA 1
ATOM 5295 C C . ASP A 1 359 ? 52.912 83.354 74.166 1.00 95.55 657 ASP A C 1
ATOM 5296 O O . ASP A 1 359 ? 52.839 82.222 74.644 1.00 94.23 657 ASP A O 1
ATOM 5305 N N . LYS A 1 360 ? 54.021 83.835 73.614 1.00 97.27 658 LYS A N 1
ATOM 5306 C CA . LYS A 1 360 ? 55.149 82.972 73.269 1.00 101.66 658 LYS A CA 1
ATOM 5307 C C . LYS A 1 360 ? 56.009 82.574 74.465 1.00 101.14 658 LYS A C 1
ATOM 5308 O O . LYS A 1 360 ? 55.853 83.097 75.568 1.00 93.12 658 LYS A O 1
ATOM 5327 N N . SER A 1 361 ? 56.924 81.640 74.220 1.00 107.83 659 SER A N 1
ATOM 5328 C CA . SER A 1 361 ? 57.868 81.186 75.231 1.00 111.77 659 SER A CA 1
ATOM 5329 C C . SER A 1 361 ? 58.928 82.251 75.498 1.00 110.20 659 SER A C 1
ATOM 5330 O O . SER A 1 361 ? 59.325 82.966 74.576 1.00 107.72 659 SER A O 1
ATOM 5338 N N . PRO A 1 362 ? 59.378 82.374 76.760 1.00 108.51 660 PRO A N 1
ATOM 5339 C CA . PRO A 1 362 ? 60.491 83.271 77.092 1.00 110.03 660 PRO A CA 1
ATOM 5340 C C . PRO A 1 362 ? 61.700 83.094 76.174 1.00 108.89 660 PRO A C 1
ATOM 5341 O O . PRO A 1 362 ? 62.364 84.076 75.838 1.00 102.42 660 PRO A O 1
ATOM 5352 N N . GLU A 1 363 ? 61.975 81.853 75.782 1.00 111.31 661 GLU A N 1
ATOM 5353 C CA . GLU A 1 363 ? 63.138 81.547 74.955 1.00 117.58 661 GLU A CA 1
ATOM 5354 C C . GLU A 1 363 ? 63.022 82.242 73.603 1.00 108.78 661 GLU A C 1
ATOM 5355 O O . GLU A 1 363 ? 64.011 82.731 73.058 1.00 107.38 661 GLU A O 1
ATOM 5367 N N . GLN A 1 364 ? 61.806 82.272 73.066 1.00 104.64 662 GLN A N 1
ATOM 5368 C CA . GLN A 1 364 ? 61.543 82.915 71.783 1.00 103.72 662 GLN A CA 1
ATOM 5369 C C . GLN A 1 364 ? 61.660 84.435 71.877 1.00 94.67 662 GLN A C 1
ATOM 5370 O O . GLN A 1 364 ? 62.212 85.074 70.981 1.00 85.73 662 GLN A O 1
ATOM 5384 N N . ILE A 1 365 ? 61.136 85.011 72.955 1.00 90.89 663 ILE A N 1
ATOM 5385 C CA . ILE A 1 365 ? 61.267 86.446 73.182 1.00 92.47 663 ILE A CA 1
ATOM 5386 C C . ILE A 1 365 ? 62.746 86.795 73.309 1.00 88.89 663 ILE A C 1
ATOM 5387 O O . ILE A 1 365 ? 63.227 87.718 72.651 1.00 79.94 663 ILE A O 1
ATOM 5403 N N . ALA A 1 366 ? 63.454 86.047 74.152 1.00 92.05 664 ALA A N 1
ATOM 5404 C CA . ALA A 1 366 ? 64.892 86.231 74.350 1.00 97.40 664 ALA A CA 1
ATOM 5405 C C . ALA A 1 366 ? 65.635 86.339 73.018 1.00 104.49 664 ALA A C 1
ATOM 5406 O O . ALA A 1 366 ? 66.474 87.223 72.842 1.00 111.17 664 ALA A O 1
ATOM 5413 N N . LYS A 1 367 ? 65.331 85.439 72.086 1.00 100.73 665 LYS A N 1
ATOM 5414 C CA . LYS A 1 367 ? 65.950 85.479 70.762 1.00 101.38 665 LYS A CA 1
ATOM 5415 C C . LYS A 1 367 ? 65.605 86.733 69.967 1.00 98.82 665 LYS A C 1
ATOM 5416 O O . LYS A 1 367 ? 66.415 87.215 69.176 1.00 104.83 665 LYS A O 1
ATOM 5435 N N . ALA A 1 368 ? 64.401 87.253 70.164 1.00 93.11 666 ALA A N 1
ATOM 5436 C CA . ALA A 1 368 ? 63.969 88.432 69.429 1.00 95.02 666 ALA A CA 1
ATOM 5437 C C . ALA A 1 368 ? 64.606 89.673 70.033 1.00 94.97 666 ALA A C 1
ATOM 5438 O O . ALA A 1 368 ? 64.932 90.627 69.327 1.00 92.49 666 ALA A O 1
ATOM 5445 N N . GLU A 1 369 ? 64.780 89.648 71.349 1.00 94.19 667 GLU A N 1
ATOM 5446 C CA . GLU A 1 369 ? 65.407 90.750 72.061 1.00 95.21 667 GLU A CA 1
ATOM 5447 C C . GLU A 1 369 ? 66.861 90.939 71.625 1.00 96.81 667 GLU A C 1
ATOM 5448 O O . GLU A 1 369 ? 67.351 92.067 71.565 1.00 93.97 667 GLU A O 1
ATOM 5460 N N . GLN A 1 370 ? 67.548 89.839 71.320 1.00 101.88 668 GLN A N 1
ATOM 5461 C CA . GLN A 1 370 ? 68.934 89.912 70.857 1.00 108.46 668 GLN A CA 1
ATOM 5462 C C . GLN A 1 370 ? 69.029 90.182 69.354 1.00 106.49 668 GLN A C 1
ATOM 5463 O O . GLN A 1 370 ? 69.900 90.932 68.914 1.00 103.18 668 GLN A O 1
ATOM 5477 N N . ASN A 1 371 ? 68.136 89.574 68.576 1.00 110.85 669 ASN A N 1
ATOM 5478 C CA . ASN A 1 371 ? 68.190 89.674 67.119 1.00 110.17 669 ASN A CA 1
ATOM 5479 C C . ASN A 1 371 ? 67.052 90.530 66.555 1.00 105.30 669 ASN A C 1
ATOM 5480 O O . ASN A 1 371 ? 65.885 90.150 66.661 1.00 94.21 669 ASN A O 1
ATOM 5491 N N . PRO A 1 372 ? 67.385 91.682 65.941 1.00 113.34 670 PRO A N 1
ATOM 5492 C CA . PRO A 1 372 ? 66.320 92.554 65.429 1.00 109.93 670 PRO A CA 1
ATOM 5493 C C . PRO A 1 372 ? 65.653 92.002 64.175 1.00 102.30 670 PRO A C 1
ATOM 5494 O O . PRO A 1 372 ? 64.545 92.415 63.831 1.00 90.45 670 PRO A O 1
ATOM 5505 N N . LYS A 1 373 ? 66.330 91.080 63.500 1.00 105.37 671 LYS A N 1
ATOM 5506 C CA . LYS A 1 373 ? 65.810 90.492 62.274 1.00 105.55 671 LYS A CA 1
ATOM 5507 C C . LYS A 1 373 ? 64.662 89.556 62.641 1.00 96.60 671 LYS A C 1
ATOM 5508 O O . LYS A 1 373 ? 63.564 89.645 62.091 1.00 91.70 671 LYS A O 1
ATOM 5527 N N . HIS A 1 374 ? 64.939 88.653 63.577 1.00 92.14 672 HIS A N 1
ATOM 5528 C CA . HIS A 1 374 ? 63.951 87.704 64.077 1.00 94.68 672 HIS A CA 1
ATOM 5529 C C . HIS A 1 374 ? 62.769 88.395 64.757 1.00 93.86 672 HIS A C 1
ATOM 5530 O O . HIS A 1 374 ? 61.631 87.938 64.640 1.00 87.90 672 HIS A O 1
ATOM 5544 N N . LYS A 1 375 ? 63.038 89.486 65.472 1.00 96.07 673 LYS A N 1
ATOM 5545 C CA . LYS A 1 375 ? 61.974 90.246 66.126 1.00 90.55 673 LYS A CA 1
ATOM 5546 C C . LYS A 1 375 ? 60.967 90.735 65.090 1.00 84.34 673 LYS A C 1
ATOM 5547 O O . LYS A 1 375 ? 59.764 90.755 65.339 1.00 82.01 673 LYS A O 1
ATOM 5583 N N . ALA A 1 377 ? 60.255 89.382 61.933 1.00 82.34 675 ALA A N 1
ATOM 5584 C CA . ALA A 1 377 ? 59.469 88.259 61.417 1.00 80.80 675 ALA A CA 1
ATOM 5585 C C . ALA A 1 377 ? 58.398 87.849 62.415 1.00 74.06 675 ALA A C 1
ATOM 5586 O O . ALA A 1 377 ? 57.239 87.634 62.060 1.00 70.40 675 ALA A O 1
ATOM 5610 N N . VAL A 1 379 ? 56.924 89.558 64.539 1.00 65.68 677 VAL A N 1
ATOM 5611 C CA . VAL A 1 379 ? 55.851 90.543 64.568 1.00 67.96 677 VAL A CA 1
ATOM 5612 C C . VAL A 1 379 ? 54.960 90.417 63.330 1.00 69.18 677 VAL A C 1
ATOM 5613 O O . VAL A 1 379 ? 53.736 90.513 63.425 1.00 67.15 677 VAL A O 1
ATOM 5626 N N . PHE A 1 380 ? 55.575 90.197 62.172 1.00 72.66 678 PHE A N 1
ATOM 5627 C CA . PHE A 1 380 ? 54.823 89.963 60.943 1.00 74.66 678 PHE A CA 1
ATOM 5628 C C . PHE A 1 380 ? 54.045 88.653 61.002 1.00 72.22 678 PHE A C 1
ATOM 5629 O O . PHE A 1 380 ? 52.953 88.553 60.448 1.00 71.77 678 PHE A O 1
ATOM 5646 N N . LYS A 1 381 ? 54.609 87.651 61.670 1.00 68.68 679 LYS A N 1
ATOM 5647 C CA . LYS A 1 381 ? 53.953 86.353 61.783 1.00 72.10 679 LYS A CA 1
ATOM 5648 C C . LYS A 1 381 ? 52.637 86.459 62.543 1.00 69.06 679 LYS A C 1
ATOM 5649 O O . LYS A 1 381 ? 51.737 85.640 62.348 1.00 63.41 679 LYS A O 1
ATOM 5668 N N . TRP A 1 382 ? 52.530 87.454 63.419 1.00 68.75 680 TRP A N 1
ATOM 5669 C CA . TRP A 1 382 ? 51.269 87.714 64.103 1.00 66.94 680 TRP A CA 1
ATOM 5670 C C . TRP A 1 382 ? 50.136 87.918 63.105 1.00 65.92 680 TRP A C 1
ATOM 5671 O O . TRP A 1 382 ? 49.003 87.509 63.352 1.00 64.38 680 TRP A O 1
ATOM 5692 N N . TYR A 1 383 ? 50.450 88.562 61.984 1.00 63.61 681 TYR A N 1
ATOM 5693 C CA . TYR A 1 383 ? 49.452 88.841 60.960 1.00 62.68 681 TYR A CA 1
ATOM 5694 C C . TYR A 1 383 ? 48.863 87.537 60.429 1.00 62.92 681 TYR A C 1
ATOM 5695 O O . TYR A 1 383 ? 47.657 87.431 60.213 1.00 62.75 681 TYR A O 1
ATOM 5713 N N . PHE A 1 384 ? 49.724 86.548 60.213 1.00 62.33 682 PHE A N 1
ATOM 5714 C CA . PHE A 1 384 ? 49.291 85.256 59.691 1.00 64.01 682 PHE A CA 1
ATOM 5715 C C . PHE A 1 384 ? 48.403 84.493 60.673 1.00 61.63 682 PHE A C 1
ATOM 5716 O O . PHE A 1 384 ? 47.340 84.004 60.296 1.00 59.19 682 PHE A O 1
ATOM 5733 N N . SER A 1 385 ? 48.827 84.393 61.928 1.00 62.12 683 SER A N 1
ATOM 5734 C CA . SER A 1 385 ? 48.022 83.701 62.929 1.00 64.62 683 SER A CA 1
ATOM 5735 C C . SER A 1 385 ? 46.719 84.449 63.183 1.00 62.67 683 SER A C 1
ATOM 5736 O O . SER A 1 385 ? 45.675 83.836 63.396 1.00 59.04 683 SER A O 1
ATOM 5744 N N . HIS A 1 386 ? 46.783 85.776 63.151 1.00 66.25 684 HIS A N 1
ATOM 5745 C CA . HIS A 1 386 ? 45.597 86.601 63.335 1.00 69.52 684 HIS A CA 1
ATOM 5746 C C . HIS A 1 386 ? 44.585 86.411 62.202 1.00 65.37 684 HIS A C 1
ATOM 5747 O O . HIS A 1 386 ? 43.389 86.254 62.448 1.00 65.46 684 HIS A O 1
ATOM 5761 N N . THR A 1 387 ? 45.067 86.414 60.963 1.00 60.75 685 THR A N 1
ATOM 5762 C CA . THR A 1 387 ? 44.185 86.283 59.807 1.00 60.93 685 THR A CA 1
ATOM 5763 C C . THR A 1 387 ? 43.647 84.862 59.670 1.00 59.49 685 THR A C 1
ATOM 5764 O O . THR A 1 387 ? 42.529 84.657 59.196 1.00 58.94 685 THR A O 1
ATOM 5775 N N . THR A 1 388 ? 44.445 83.885 60.086 1.00 57.91 686 THR A N 1
ATOM 5776 C CA . THR A 1 388 ? 43.992 82.503 60.129 1.00 56.87 686 THR A CA 1
ATOM 5777 C C . THR A 1 388 ? 42.837 82.396 61.118 1.00 57.14 686 THR A C 1
ATOM 5778 O O . THR A 1 388 ? 41.807 81.791 60.822 1.00 52.67 686 THR A O 1
ATOM 5789 N N . ARG A 1 389 ? 43.017 83.001 62.289 1.00 59.67 687 ARG A N 1
ATOM 5790 C CA . ARG A 1 389 ? 41.993 82.994 63.328 1.00 65.47 687 ARG A CA 1
ATOM 5791 C C . ARG A 1 389 ? 40.717 83.676 62.835 1.00 61.85 687 ARG A C 1
ATOM 5792 O O . ARG A 1 389 ? 39.615 83.171 63.049 1.00 56.30 687 ARG A O 1
ATOM 5813 N N . LEU A 1 390 ? 40.871 84.820 62.173 1.00 62.96 688 LEU A N 1
ATOM 5814 C CA . LEU A 1 390 ? 39.734 85.527 61.587 1.00 67.17 688 LEU A CA 1
ATOM 5815 C C . LEU A 1 390 ? 38.919 84.623 60.664 1.00 63.14 688 LEU A C 1
ATOM 5816 O O . LEU A 1 390 ? 37.692 84.643 60.696 1.00 61.91 688 LEU A O 1
ATOM 5832 N N . ALA A 1 391 ? 39.605 83.852 59.826 1.00 59.00 689 ALA A N 1
ATOM 5833 C CA . ALA A 1 391 ? 38.939 82.942 58.897 1.00 56.56 689 ALA A CA 1
ATOM 5834 C C . ALA A 1 391 ? 38.185 81.827 59.621 1.00 50.00 689 ALA A C 1
ATOM 5835 O O . ALA A 1 391 ? 37.033 81.535 59.298 1.00 47.69 689 ALA A O 1
ATOM 5842 N N . LEU A 1 392 ? 38.848 81.197 60.588 1.00 49.51 690 LEU A N 1
ATOM 5843 C CA . LEU A 1 392 ? 38.263 80.074 61.316 1.00 52.85 690 LEU A CA 1
ATOM 5844 C C . LEU A 1 392 ? 37.016 80.499 62.080 1.00 56.12 690 LEU A C 1
ATOM 5845 O O . LEU A 1 392 ? 36.023 79.769 62.122 1.00 53.65 690 LEU A O 1
ATOM 5861 N N . GLU A 1 393 ? 37.084 81.678 62.692 1.00 62.89 691 GLU A N 1
ATOM 5862 C CA . GLU A 1 393 ? 35.946 82.252 63.397 1.00 68.28 691 GLU A CA 1
ATOM 5863 C C . GLU A 1 393 ? 34.976 82.874 62.398 1.00 68.10 691 GLU A C 1
ATOM 5864 O O . GLU A 1 393 ? 35.385 83.565 61.467 1.00 66.32 691 GLU A O 1
ATOM 5876 N N . GLY A 1 394 ? 33.690 82.591 62.567 1.00 69.55 692 GLY A N 1
ATOM 5877 C CA . GLY A 1 394 ? 32.670 83.122 61.679 1.00 77.23 692 GLY A CA 1
ATOM 5878 C C . GLY A 1 394 ? 32.479 84.631 61.757 1.00 76.12 692 GLY A C 1
ATOM 5879 O O . GLY A 1 394 ? 31.750 85.206 60.949 1.00 70.63 692 GLY A O 1
ATOM 5883 N N . LYS A 1 395 ? 33.141 85.272 62.717 1.00 77.07 693 LYS A N 1
ATOM 5884 C CA . LYS A 1 395 ? 32.645 86.516 63.306 1.00 80.06 693 LYS A CA 1
ATOM 5885 C C . LYS A 1 395 ? 32.824 87.784 62.474 1.00 74.32 693 LYS A C 1
ATOM 5886 O O . LYS A 1 395 ? 31.838 88.438 62.136 1.00 71.77 693 LYS A O 1
ATOM 5905 N N . SER A 1 396 ? 34.071 88.140 62.173 1.00 72.53 694 SER A N 1
ATOM 5906 C CA . SER A 1 396 ? 34.377 89.376 61.449 1.00 74.22 694 SER A CA 1
ATOM 5907 C C . SER A 1 396 ? 33.471 89.572 60.238 1.00 77.40 694 SER A C 1
ATOM 5908 O O . SER A 1 396 ? 33.314 88.665 59.423 1.00 88.28 694 SER A O 1
ATOM 5916 N N . GLU A 1 397 ? 32.878 90.758 60.128 1.00 76.52 695 GLU A N 1
ATOM 5917 C CA . GLU A 1 397 ? 32.050 91.090 58.975 1.00 75.27 695 GLU A CA 1
ATOM 5918 C C . GLU A 1 397 ? 32.940 91.483 57.808 1.00 72.45 695 GLU A C 1
ATOM 5919 O O . GLU A 1 397 ? 32.622 91.212 56.651 1.00 72.92 695 GLU A O 1
ATOM 5931 N N . SER A 1 398 ? 34.052 92.138 58.121 1.00 71.19 696 SER A N 1
ATOM 5932 C CA . SER A 1 398 ? 35.093 92.366 57.134 1.00 72.39 696 SER A CA 1
ATOM 5933 C C . SER A 1 398 ? 35.769 91.031 56.832 1.00 73.58 696 SER A C 1
ATOM 5934 O O . SER A 1 398 ? 36.415 90.444 57.701 1.00 70.29 696 SER A O 1
ATOM 5942 N N . LYS A 1 399 ? 35.606 90.553 55.602 1.00 76.63 697 LYS A N 1
ATOM 5943 C CA . LYS A 1 399 ? 36.182 89.278 55.181 1.00 73.86 697 LYS A CA 1
ATOM 5944 C C . LYS A 1 399 ? 37.523 89.520 54.503 1.00 74.34 697 LYS A C 1
ATOM 5945 O O . LYS A 1 399 ? 38.212 88.588 54.089 1.00 76.13 697 LYS A O 1
ATOM 5964 N N . ILE A 1 400 ? 37.884 90.793 54.421 1.00 71.79 698 ILE A N 1
ATOM 5965 C CA . ILE A 1 400 ? 38.992 91.260 53.607 1.00 72.82 698 ILE A CA 1
ATOM 5966 C C . ILE A 1 400 ? 40.353 90.683 54.003 1.00 67.89 698 ILE A C 1
ATOM 5967 O O . ILE A 1 400 ? 41.240 90.540 53.157 1.00 62.42 698 ILE A O 1
ATOM 5983 N N . ASP A 1 401 ? 40.509 90.339 55.278 1.00 67.17 699 ASP A N 1
ATOM 5984 C CA . ASP A 1 401 ? 41.795 89.883 55.802 1.00 64.64 699 ASP A CA 1
ATOM 5985 C C . ASP A 1 401 ? 41.889 88.362 55.944 1.00 61.14 699 ASP A C 1
ATOM 5986 O O . ASP A 1 401 ? 42.932 87.840 56.337 1.00 59.29 699 ASP A O 1
ATOM 5995 N N . TYR A 1 402 ? 40.805 87.657 55.632 1.00 58.98 700 TYR A N 1
ATOM 5996 C CA . TYR A 1 402 ? 40.756 86.206 55.806 1.00 56.66 700 TYR A CA 1
ATOM 5997 C C . TYR A 1 402 ? 41.877 85.477 55.067 1.00 58.01 700 TYR A C 1
ATOM 5998 O O . TYR A 1 402 ? 41.980 85.561 53.843 1.00 54.77 700 TYR A O 1
ATOM 6016 N N . GLN A 1 403 ? 42.724 84.778 55.821 1.00 51.57 701 GLN A N 1
ATOM 6017 C CA . GLN A 1 403 ? 43.703 83.868 55.236 1.00 53.07 701 GLN A CA 1
ATOM 6018 C C . GLN A 1 403 ? 43.041 82.528 54.952 1.00 52.97 701 GLN A C 1
ATOM 6019 O O . GLN A 1 403 ? 42.716 81.779 55.871 1.00 56.20 701 GLN A O 1
ATOM 6033 N N . ILE A 1 404 ? 42.857 82.235 53.670 1.00 52.90 702 ILE A N 1
ATOM 6034 C CA . ILE A 1 404 ? 42.158 81.034 53.238 1.00 52.61 702 ILE A CA 1
ATOM 6035 C C . ILE A 1 404 ? 43.018 80.278 52.239 1.00 51.64 702 ILE A C 1
ATOM 6036 O O . ILE A 1 404 ? 43.212 80.735 51.116 1.00 48.21 702 ILE A O 1
ATOM 6052 N N . HIS A 1 405 ? 43.527 79.119 52.643 1.00 52.57 703 HIS A N 1
ATOM 6053 C CA . HIS A 1 405 ? 44.347 78.311 51.752 1.00 50.84 703 HIS A CA 1
ATOM 6054 C C . HIS A 1 405 ? 43.442 77.557 50.790 1.00 49.52 703 HIS A C 1
ATOM 6055 O O . HIS A 1 405 ? 42.435 76.973 51.198 1.00 47.99 703 HIS A O 1
ATOM 6069 N N . CYS A 1 406 ? 43.817 77.566 49.515 1.00 45.96 704 CYS A N 1
ATOM 6070 C CA . CYS A 1 406 ? 42.962 77.039 48.460 1.00 46.22 704 CYS A CA 1
ATOM 6071 C C . CYS A 1 406 ? 43.695 77.058 47.124 1.00 46.34 704 CYS A C 1
ATOM 6072 O O . CYS A 1 406 ? 44.424 78.001 46.826 1.00 46.73 704 CYS A O 1
ATOM 6080 N N . GLY A 1 407 ? 43.485 76.016 46.323 1.00 45.22 705 GLY A N 1
ATOM 6081 C CA . GLY A 1 407 ? 44.071 75.929 44.996 1.00 42.28 705 GLY A CA 1
ATOM 6082 C C . GLY A 1 407 ? 42.994 75.926 43.930 1.00 41.25 705 GLY A C 1
ATOM 6083 O O . GLY A 1 407 ? 41.809 75.858 44.250 1.00 42.33 705 GLY A O 1
ATOM 6087 N N . PRO A 1 408 ? 43.399 75.998 42.652 1.00 41.79 706 PRO A N 1
ATOM 6088 C CA . PRO A 1 408 ? 42.450 76.023 41.532 1.00 41.66 706 PRO A CA 1
ATOM 6089 C C . PRO A 1 408 ? 41.573 74.774 41.437 1.00 41.27 706 PRO A C 1
ATOM 6090 O O . PRO A 1 408 ? 40.529 74.817 40.781 1.00 38.78 706 PRO A O 1
ATOM 6101 N N . ALA A 1 409 ? 41.992 73.684 42.072 1.00 42.59 707 ALA A N 1
ATOM 6102 C CA . ALA A 1 409 ? 41.203 72.454 42.083 1.00 42.27 707 ALA A CA 1
ATOM 6103 C C . ALA A 1 409 ? 39.756 72.718 42.496 1.00 39.40 707 ALA A C 1
ATOM 6104 O O . ALA A 1 409 ? 38.828 72.147 41.922 1.00 37.78 707 ALA A O 1
ATOM 6111 N N . LEU A 1 410 ? 39.565 73.589 43.481 1.00 37.72 708 LEU A N 1
ATOM 6112 C CA . LEU A 1 410 ? 38.224 73.885 43.976 1.00 36.27 708 LEU A CA 1
ATOM 6113 C C . LEU A 1 410 ? 37.405 74.600 42.912 1.00 38.48 708 LEU A C 1
ATOM 6114 O O . LEU A 1 410 ? 36.227 74.296 42.714 1.00 38.66 708 LEU A O 1
ATOM 6130 N N . GLY A 1 411 ? 38.029 75.574 42.254 1.00 39.85 709 GLY A N 1
ATOM 6131 C CA . GLY A 1 411 ? 37.397 76.277 41.154 1.00 41.56 709 GLY A CA 1
ATOM 6132 C C . GLY A 1 411 ? 36.904 75.294 40.112 1.00 43.30 709 GLY A C 1
ATOM 6133 O O . GLY A 1 411 ? 35.781 75.408 39.624 1.00 42.46 709 GLY A O 1
ATOM 6137 N N . ALA A 1 412 ? 37.737 74.308 39.794 1.00 43.12 710 ALA A N 1
ATOM 6138 C CA . ALA A 1 412 ? 37.379 73.290 38.810 1.00 43.02 710 ALA A CA 1
ATOM 6139 C C . ALA A 1 412 ? 36.187 72.464 39.293 1.00 41.70 710 ALA A C 1
ATOM 6140 O O . ALA A 1 412 ? 35.265 72.186 38.525 1.00 43.05 710 ALA A O 1
ATOM 6147 N N . PHE A 1 413 ? 36.219 72.063 40.561 1.00 41.80 711 PHE A N 1
ATOM 6148 C CA . PHE A 1 413 ? 35.111 71.332 41.171 1.00 43.21 711 PHE A CA 1
ATOM 6149 C C . PHE A 1 413 ? 33.817 72.139 41.083 1.00 43.72 711 PHE A C 1
ATOM 6150 O O . PHE A 1 413 ? 32.768 71.612 40.712 1.00 40.28 711 PHE A O 1
ATOM 6167 N N . ASN A 1 414 ? 33.894 73.414 41.454 1.00 46.60 712 ASN A N 1
ATOM 6168 C CA . ASN A 1 414 ? 32.730 74.295 41.414 1.00 49.21 712 ASN A CA 1
ATOM 6169 C C . ASN A 1 414 ? 32.092 74.365 40.025 1.00 50.15 712 ASN A C 1
ATOM 6170 O O . ASN A 1 414 ? 30.867 74.391 39.901 1.00 48.91 712 ASN A O 1
ATOM 6181 N N . GLN A 1 415 ? 32.917 74.376 38.983 1.00 49.31 713 GLN A N 1
ATOM 6182 C CA . GLN A 1 415 ? 32.397 74.461 37.625 1.00 53.28 713 GLN A CA 1
ATOM 6183 C C . GLN A 1 415 ? 31.762 73.126 37.245 1.00 53.15 713 GLN A C 1
ATOM 6184 O O . GLN A 1 415 ? 30.746 73.081 36.551 1.00 55.61 713 GLN A O 1
ATOM 6198 N N . TRP A 1 416 ? 32.379 72.041 37.701 1.00 48.72 714 TRP A N 1
ATOM 6199 C CA . TRP A 1 416 ? 31.849 70.697 37.503 1.00 46.66 714 TRP A CA 1
ATOM 6200 C C . TRP A 1 416 ? 30.442 70.508 38.087 1.00 50.40 714 TRP A C 1
ATOM 6201 O O . TRP A 1 416 ? 29.592 69.874 37.460 1.00 52.75 714 TRP A O 1
ATOM 6222 N N . VAL A 1 417 ? 30.190 71.071 39.267 1.00 52.94 715 VAL A N 1
ATOM 6223 C CA . VAL A 1 417 ? 28.920 70.844 39.961 1.00 54.59 715 VAL A CA 1
ATOM 6224 C C . VAL A 1 417 ? 27.974 72.040 39.858 1.00 54.21 715 VAL A C 1
ATOM 6225 O O . VAL A 1 417 ? 26.905 72.039 40.467 1.00 51.01 715 VAL A O 1
ATOM 6238 N N . LYS A 1 418 ? 28.377 73.062 39.108 1.00 58.05 716 LYS A N 1
ATOM 6239 C CA . LYS A 1 418 ? 27.500 74.192 38.814 1.00 66.37 716 LYS A CA 1
ATOM 6240 C C . LYS A 1 418 ? 26.141 73.712 38.306 1.00 69.93 716 LYS A C 1
ATOM 6241 O O . LYS A 1 418 ? 26.062 72.842 37.440 1.00 69.56 716 LYS A O 1
ATOM 6260 N N . GLY A 1 419 ? 25.076 74.291 38.852 1.00 76.50 717 GLY A N 1
ATOM 6261 C CA . GLY A 1 419 ? 23.720 73.960 38.450 1.00 77.20 717 GLY A CA 1
ATOM 6262 C C . GLY A 1 419 ? 23.279 72.552 38.811 1.00 71.19 717 GLY A C 1
ATOM 6263 O O . GLY A 1 419 ? 22.396 71.992 38.159 1.00 68.86 717 GLY A O 1
ATOM 6267 N N . THR A 1 420 ? 23.894 71.982 39.845 1.00 65.79 718 THR A N 1
ATOM 6268 C CA . THR A 1 420 ? 23.503 70.673 40.368 1.00 67.63 718 THR A CA 1
ATOM 6269 C C . THR A 1 420 ? 23.148 70.811 41.847 1.00 71.67 718 THR A C 1
ATOM 6270 O O . THR A 1 420 ? 23.439 71.840 42.458 1.00 71.72 718 THR A O 1
ATOM 6281 N N . PRO A 1 421 ? 22.493 69.789 42.423 1.00 80.76 719 PRO A N 1
ATOM 6282 C CA . PRO A 1 421 ? 22.294 69.733 43.877 1.00 82.77 719 PRO A CA 1
ATOM 6283 C C . PRO A 1 421 ? 23.566 69.967 44.702 1.00 76.99 719 PRO A C 1
ATOM 6284 O O . PRO A 1 421 ? 23.467 70.445 45.832 1.00 75.09 719 PRO A O 1
ATOM 6295 N N . LEU A 1 422 ? 24.733 69.637 44.154 1.00 71.55 720 LEU A N 1
ATOM 6296 C CA . LEU A 1 422 ? 25.992 69.779 44.888 1.00 66.82 720 LEU A CA 1
ATOM 6297 C C . LEU A 1 422 ? 26.539 71.208 44.910 1.00 60.46 720 LEU A C 1
ATOM 6298 O O . LEU A 1 422 ? 27.565 71.466 45.542 1.00 53.99 720 LEU A O 1
ATOM 6314 N N . GLU A 1 423 ? 25.878 72.133 44.220 1.00 59.25 721 GLU A N 1
ATOM 6315 C CA . GLU A 1 423 ? 26.407 73.491 44.096 1.00 59.60 721 GLU A CA 1
ATOM 6316 C C . GLU A 1 423 ? 26.539 74.177 45.453 1.00 57.06 721 GLU A C 1
ATOM 6317 O O . GLU A 1 423 ? 27.540 74.840 45.727 1.00 62.48 721 GLU A O 1
ATOM 6329 N N . ASN A 1 424 ? 25.533 74.001 46.300 1.00 53.75 722 ASN A N 1
ATOM 6330 C CA . ASN A 1 424 ? 25.533 74.591 47.631 1.00 52.26 722 ASN A CA 1
ATOM 6331 C C . ASN A 1 424 ? 26.393 73.739 48.558 1.00 51.57 722 ASN A C 1
ATOM 6332 O O . ASN A 1 424 ? 26.155 72.539 48.687 1.00 55.74 722 ASN A O 1
ATOM 6343 N N . TRP A 1 425 ? 27.393 74.346 49.194 1.00 48.53 723 TRP A N 1
ATOM 6344 C CA . TRP A 1 425 ? 28.326 73.579 50.017 1.00 48.30 723 TRP A CA 1
ATOM 6345 C C . TRP A 1 425 ? 27.601 72.871 51.155 1.00 53.19 723 TRP A C 1
ATOM 6346 O O . TRP A 1 425 ? 28.102 71.888 51.698 1.00 57.10 723 TRP A O 1
ATOM 6367 N N . ARG A 1 426 ? 26.422 73.371 51.511 1.00 54.70 724 ARG A N 1
ATOM 6368 C CA . ARG A 1 426 ? 25.624 72.756 52.564 1.00 56.13 724 ARG A CA 1
ATOM 6369 C C . ARG A 1 426 ? 25.084 71.390 52.134 1.00 53.75 724 ARG A C 1
ATOM 6370 O O . ARG A 1 426 ? 24.629 70.610 52.971 1.00 54.22 724 ARG A O 1
ATOM 6391 N N . ASN A 1 427 ? 25.151 71.100 50.834 1.00 51.26 725 ASN A N 1
ATOM 6392 C CA . ASN A 1 427 ? 24.841 69.764 50.325 1.00 50.03 725 ASN A CA 1
ATOM 6393 C C . ASN A 1 427 ? 26.090 68.985 49.919 1.00 47.99 725 ASN A C 1
ATOM 6394 O O . ASN A 1 427 ? 25.989 67.899 49.346 1.00 48.58 725 ASN A O 1
ATOM 6405 N N . ARG A 1 428 ? 27.264 69.536 50.219 1.00 44.30 726 ARG A N 1
ATOM 6406 C CA . ARG A 1 428 ? 28.521 68.861 49.910 1.00 42.84 726 ARG A CA 1
ATOM 6407 C C . ARG A 1 428 ? 29.042 68.116 51.123 1.00 42.31 726 ARG A C 1
ATOM 6408 O O . ARG A 1 428 ? 29.444 68.722 52.116 1.00 45.29 726 ARG A O 1
ATOM 6429 N N . HIS A 1 429 ? 29.020 66.792 51.034 1.00 46.95 727 HIS A N 1
ATOM 6430 C CA . HIS A 1 429 ? 29.555 65.935 52.080 1.00 45.75 727 HIS A CA 1
ATOM 6431 C C . HIS A 1 429 ? 30.851 65.303 51.600 1.00 43.67 727 HIS A C 1
ATOM 6432 O O . HIS A 1 429 ? 30.932 64.808 50.477 1.00 43.03 727 HIS A O 1
ATOM 6446 N N . VAL A 1 430 ? 31.862 65.331 52.461 1.00 42.44 728 VAL A N 1
ATOM 6447 C CA . VAL A 1 430 ? 33.209 64.927 52.085 1.00 39.93 728 VAL A CA 1
ATOM 6448 C C . VAL A 1 430 ? 33.267 63.490 51.567 1.00 39.91 728 VAL A C 1
ATOM 6449 O O . VAL A 1 430 ? 34.030 63.188 50.647 1.00 38.47 728 VAL A O 1
ATOM 6462 N N . ASP A 1 431 ? 32.475 62.600 52.158 1.00 37.72 729 ASP A N 1
ATOM 6463 C CA . ASP A 1 431 ? 32.477 61.207 51.727 1.00 40.13 729 ASP A CA 1
ATOM 6464 C C . ASP A 1 431 ? 31.766 61.037 50.386 1.00 40.67 729 ASP A C 1
ATOM 6465 O O . ASP A 1 431 ? 32.211 60.261 49.538 1.00 42.28 729 ASP A O 1
ATOM 6474 N N . LEU A 1 432 ? 30.686 61.786 50.180 1.00 41.21 730 LEU A N 1
ATOM 6475 C CA . LEU A 1 432 ? 29.883 61.637 48.970 1.00 41.80 730 LEU A CA 1
ATOM 6476 C C . LEU A 1 432 ? 30.533 62.253 47.733 1.00 40.13 730 LEU A C 1
ATOM 6477 O O . LEU A 1 432 ? 30.473 61.670 46.650 1.00 40.53 730 LEU A O 1
ATOM 6493 N N . ILE A 1 433 ? 31.155 63.420 47.877 1.00 39.57 731 ILE A N 1
ATOM 6494 C CA . ILE A 1 433 ? 31.828 64.031 46.737 1.00 41.53 731 ILE A CA 1
ATOM 6495 C C . ILE A 1 433 ? 33.042 63.175 46.382 1.00 38.37 731 ILE A C 1
ATOM 6496 O O . ILE A 1 433 ? 33.375 63.008 45.208 1.00 37.07 731 ILE A O 1
ATOM 6512 N N . GLY A 1 434 ? 33.690 62.630 47.407 1.00 37.73 732 GLY A N 1
ATOM 6513 C CA . GLY A 1 434 ? 34.740 61.643 47.224 1.00 39.23 732 GLY A CA 1
ATOM 6514 C C . GLY A 1 434 ? 34.296 60.467 46.376 1.00 40.20 732 GLY A C 1
ATOM 6515 O O . GLY A 1 434 ? 34.947 60.125 45.386 1.00 36.50 732 GLY A O 1
ATOM 6519 N N . LYS A 1 435 ? 33.188 59.844 46.772 1.00 44.34 733 LYS A N 1
ATOM 6520 C CA . LYS A 1 435 ? 32.651 58.696 46.049 1.00 46.23 733 LYS A CA 1
ATOM 6521 C C . LYS A 1 435 ? 32.314 59.078 44.616 1.00 42.19 733 LYS A C 1
ATOM 6522 O O . LYS A 1 435 ? 32.671 58.371 43.677 1.00 43.22 733 LYS A O 1
ATOM 6541 N N . GLN A 1 436 ? 31.633 60.205 44.451 1.00 39.95 734 GLN A N 1
ATOM 6542 C CA . GLN A 1 436 ? 31.188 60.629 43.132 1.00 42.54 734 GLN A CA 1
ATOM 6543 C C . GLN A 1 436 ? 32.378 60.916 42.228 1.00 39.64 734 GLN A C 1
ATOM 6544 O O . GLN A 1 436 ? 32.371 60.568 41.048 1.00 38.72 734 GLN A O 1
ATOM 6558 N N . LEU A 1 437 ? 33.402 61.552 42.786 1.00 35.78 735 LEU A N 1
ATOM 6559 C CA . LEU A 1 437 ? 34.604 61.853 42.022 1.00 35.22 735 LEU A CA 1
ATOM 6560 C C . LEU A 1 437 ? 35.233 60.564 41.500 1.00 34.70 735 LEU A C 1
ATOM 6561 O O . LEU A 1 437 ? 35.569 60.463 40.322 1.00 35.07 735 LEU A O 1
ATOM 6594 N N . GLU A 1 439 ? 33.846 57.456 41.238 1.00 34.65 737 GLU A N 1
ATOM 6595 C CA . GLU A 1 439 ? 32.987 56.690 40.339 1.00 38.21 737 GLU A CA 1
ATOM 6596 C C . GLU A 1 439 ? 32.989 57.311 38.944 1.00 40.98 737 GLU A C 1
ATOM 6597 O O . GLU A 1 439 ? 33.116 56.604 37.945 1.00 46.47 737 GLU A O 1
ATOM 6609 N N . GLU A 1 440 ? 32.870 58.634 38.881 1.00 41.54 738 GLU A N 1
ATOM 6610 C CA . GLU A 1 440 ? 32.855 59.337 37.603 1.00 44.66 738 GLU A CA 1
ATOM 6611 C C . GLU A 1 440 ? 34.234 59.299 36.949 1.00 42.92 738 GLU A C 1
ATOM 6612 O O . GLU A 1 440 ? 34.343 59.181 35.727 1.00 41.09 738 GLU A O 1
ATOM 6624 N N . THR A 1 441 ? 35.281 59.406 37.763 1.00 38.86 739 THR A N 1
ATOM 6625 C CA . THR A 1 441 ? 36.647 59.228 37.279 1.00 37.70 739 THR A CA 1
ATOM 6626 C C . THR A 1 441 ? 36.788 57.895 36.548 1.00 40.33 739 THR A C 1
ATOM 6627 O O . THR A 1 441 ? 37.314 57.839 35.439 1.00 39.24 739 THR A O 1
ATOM 6638 N N . ALA A 1 442 ? 36.317 56.825 37.180 1.00 41.62 740 ALA A N 1
ATOM 6639 C CA . ALA A 1 442 ? 36.388 55.490 36.594 1.00 41.41 740 ALA A CA 1
ATOM 6640 C C . ALA A 1 442 ? 35.636 55.400 35.269 1.00 41.62 740 ALA A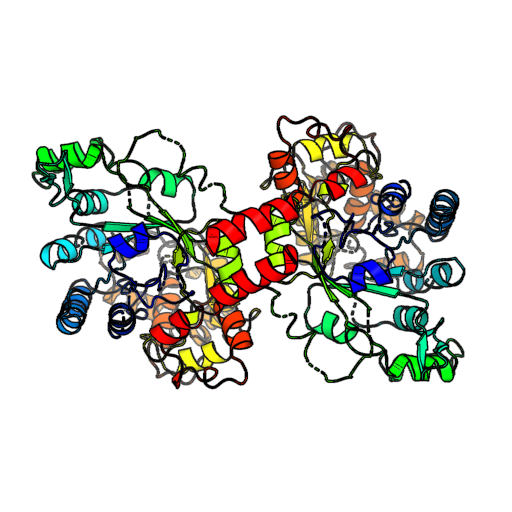 C 1
ATOM 6641 O O . ALA A 1 442 ? 36.119 54.791 34.313 1.00 41.15 740 ALA A O 1
ATOM 6648 N N . GLY A 1 443 ? 34.446 55.990 35.221 1.00 42.75 741 GLY A N 1
ATOM 6649 C CA . GLY A 1 443 ? 33.629 55.953 34.023 1.00 44.92 741 GLY A CA 1
ATOM 6650 C C . GLY A 1 443 ? 34.267 56.732 32.889 1.00 47.06 741 GLY A C 1
ATOM 6651 O O . GLY A 1 443 ? 34.298 56.278 31.744 1.00 47.88 741 GLY A O 1
ATOM 6655 N N . LEU A 1 444 ? 34.765 57.920 33.215 1.00 46.08 742 LEU A N 1
ATOM 6656 C CA . LEU A 1 444 ? 35.464 58.760 32.253 1.00 45.70 742 LEU A CA 1
ATOM 6657 C C . LEU A 1 444 ? 36.663 58.038 31.638 1.00 43.22 742 LEU A C 1
ATOM 6658 O O . LEU A 1 444 ? 36.815 58.021 30.415 1.00 41.75 742 LEU A O 1
ATOM 6674 N N . LEU A 1 445 ? 37.509 57.443 32.478 1.00 41.64 743 LEU A N 1
ATOM 6675 C CA . LEU A 1 445 ? 38.681 56.726 31.980 1.00 43.61 743 LEU A CA 1
ATOM 6676 C C . LEU A 1 445 ? 38.319 55.608 31.023 1.00 48.16 743 LEU A C 1
ATOM 6677 O O . LEU A 1 445 ? 38.910 55.485 29.955 1.00 47.70 743 LEU A O 1
ATOM 6693 N N . ALA A 1 446 ? 37.344 54.793 31.404 1.00 48.33 744 ALA A N 1
ATOM 6694 C CA . ALA A 1 446 ? 36.986 53.650 30.585 1.00 47.53 744 ALA A CA 1
ATOM 6695 C C . ALA A 1 446 ? 36.381 54.109 29.264 1.00 48.94 744 ALA A C 1
ATOM 6696 O O . ALA A 1 446 ? 36.757 53.619 28.201 1.00 52.07 744 ALA A O 1
ATOM 6703 N N . GLN A 1 447 ? 35.467 55.071 29.333 1.00 46.84 745 GLN A N 1
ATOM 6704 C CA . GLN A 1 447 ? 34.790 55.563 28.138 1.00 52.75 745 GLN A CA 1
ATOM 6705 C C . GLN A 1 447 ? 35.741 56.227 27.142 1.00 55.13 745 GLN A C 1
ATOM 6706 O O . GLN A 1 447 ? 35.598 56.052 25.932 1.00 54.75 745 GLN A O 1
ATOM 6720 N N . ARG A 1 448 ? 36.713 56.980 27.648 1.00 54.36 746 ARG A N 1
ATOM 6721 C CA . ARG A 1 448 ? 37.643 57.689 26.776 1.00 54.97 746 ARG A CA 1
ATOM 6722 C C . ARG A 1 448 ? 38.745 56.786 26.232 1.00 53.14 746 ARG A C 1
ATOM 6723 O O . ARG A 1 448 ? 39.115 56.897 25.064 1.00 53.24 746 ARG A O 1
ATOM 6744 N N . LEU A 1 449 ? 39.269 55.895 27.069 1.00 48.29 747 LEU A N 1
ATOM 6745 C CA . LEU A 1 449 ? 40.289 54.952 26.617 1.00 45.72 747 LEU A CA 1
ATOM 6746 C C . LEU A 1 449 ? 39.725 54.034 25.533 1.00 47.08 747 LEU A C 1
ATOM 6747 O O . LEU A 1 449 ? 40.442 53.628 24.620 1.00 44.86 747 LEU A O 1
ATOM 6763 N N . VAL A 1 450 ? 38.439 53.714 25.637 1.00 51.20 748 VAL A N 1
ATOM 6764 C CA . VAL A 1 450 ? 37.766 52.907 24.627 1.00 53.98 748 VAL A CA 1
ATOM 6765 C C . VAL A 1 450 ? 37.714 53.699 23.327 1.00 55.99 748 VAL A C 1
ATOM 6766 O O . VAL A 1 450 ? 38.054 53.197 22.256 1.00 55.72 748 VAL A O 1
ATOM 6779 N N . SER A 1 451 ? 37.245 54.935 23.445 1.00 55.23 749 SER A N 1
ATOM 6780 C CA . SER A 1 451 ? 37.181 55.869 22.331 1.00 52.93 749 SER A CA 1
ATOM 6781 C C . SER A 1 451 ? 38.544 56.072 21.662 1.00 50.15 749 SER A C 1
ATOM 6782 O O . SER A 1 451 ? 38.644 56.081 20.438 1.00 49.46 749 SER A O 1
ATOM 6790 N N . ILE A 1 452 ? 39.590 56.230 22.471 1.00 47.08 750 ILE A N 1
ATOM 6791 C CA . ILE A 1 452 ? 40.897 56.641 21.962 1.00 46.44 750 ILE A CA 1
ATOM 6792 C C . ILE A 1 452 ? 41.699 55.496 21.350 1.00 50.67 750 ILE A C 1
ATOM 6793 O O . ILE A 1 452 ? 42.494 55.719 20.436 1.00 53.87 750 ILE A O 1
ATOM 6809 N N . THR A 1 453 ? 41.473 54.277 21.830 1.00 51.27 751 THR A N 1
ATOM 6810 C CA . THR A 1 453 ? 42.210 53.113 21.338 1.00 51.37 751 THR A CA 1
ATOM 6811 C C . THR A 1 453 ? 41.359 52.240 20.420 1.00 51.67 751 THR A C 1
ATOM 6812 O O . THR A 1 453 ? 41.825 51.218 19.923 1.00 52.61 751 THR A O 1
ATOM 6823 N N . GLY A 1 454 ? 40.112 52.645 20.203 1.00 54.83 752 GLY A N 1
ATOM 6824 C CA . GLY A 1 454 ? 39.190 51.887 19.375 1.00 61.75 752 GLY A CA 1
ATOM 6825 C C . GLY A 1 454 ? 39.607 51.801 17.919 1.00 70.20 752 GLY A C 1
ATOM 6826 O O . GLY A 1 454 ? 38.858 51.286 17.089 1.00 73.57 752 GLY A O 1
ATOM 6831 N N . PRO B 1 6 ? 45.219 48.278 7.109 1.00 87.57 304 PRO B N 1
ATOM 6832 C CA . PRO B 1 6 ? 46.303 48.323 6.128 1.00 88.64 304 PRO B CA 1
ATOM 6833 C C . PRO B 1 6 ? 47.695 48.224 6.741 1.00 95.62 304 PRO B C 1
ATOM 6834 O O . PRO B 1 6 ? 48.587 48.969 6.329 1.00 103.50 304 PRO B O 1
ATOM 6845 N N . GLN B 1 7 ? 47.862 47.334 7.716 1.00 90.74 305 GLN B N 1
ATOM 6846 C CA . GLN B 1 7 ? 49.134 47.169 8.418 1.00 86.09 305 GLN B CA 1
ATOM 6847 C C . GLN B 1 7 ? 49.455 48.354 9.332 1.00 72.85 305 GLN B C 1
ATOM 6848 O O . GLN B 1 7 ? 50.600 48.495 9.767 1.00 63.37 305 GLN B O 1
ATOM 6862 N N . LYS B 1 8 ? 48.474 49.196 9.657 1.00 64.67 306 LYS B N 1
ATOM 6863 C CA . LYS B 1 8 ? 48.789 50.332 10.520 1.00 61.70 306 LYS B CA 1
ATOM 6864 C C . LYS B 1 8 ? 48.858 49.894 11.974 1.00 55.25 306 LYS B C 1
ATOM 6865 O O . LYS B 1 8 ? 48.009 49.157 12.478 1.00 57.12 306 LYS B O 1
ATOM 6884 N N . THR B 1 9 ? 49.926 50.351 12.616 1.00 50.25 307 THR B N 1
ATOM 6885 C CA . THR B 1 9 ? 50.218 50.069 14.011 1.00 49.99 307 THR B CA 1
ATOM 6886 C C . THR B 1 9 ? 49.261 50.784 14.958 1.00 50.26 307 THR B C 1
ATOM 6887 O O . THR B 1 9 ? 48.449 51.611 14.538 1.00 47.58 307 THR B O 1
ATOM 6898 N N . ALA B 1 10 ? 49.366 50.453 16.240 1.00 48.48 308 ALA B N 1
ATOM 6899 C CA . ALA B 1 10 ? 48.559 51.091 17.269 1.00 48.60 308 ALA B CA 1
ATOM 6900 C C . ALA B 1 10 ? 48.878 52.581 17.347 1.00 46.05 308 ALA B C 1
ATOM 6901 O O . ALA B 1 10 ? 47.987 53.405 17.541 1.00 41.61 308 ALA B O 1
ATOM 6908 N N . GLY B 1 11 ? 50.158 52.917 17.211 1.00 45.78 309 GLY B N 1
ATOM 6909 C CA . GLY B 1 11 ? 50.591 54.302 17.186 1.00 44.73 309 GLY B CA 1
ATOM 6910 C C . GLY B 1 11 ? 49.910 55.113 16.098 1.00 43.63 309 GLY B C 1
ATOM 6911 O O . GLY B 1 11 ? 49.609 56.292 16.285 1.00 44.18 309 GLY B O 1
ATOM 6932 N N . ARG B 1 13 ? 46.950 54.484 14.815 1.00 43.27 311 ARG B N 1
ATOM 6933 C CA . ARG B 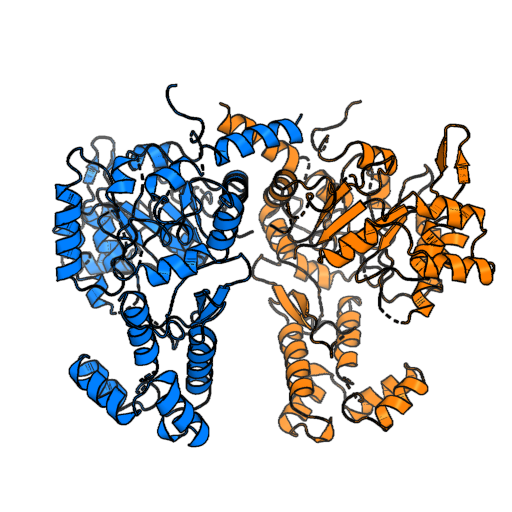1 13 ? 45.503 54.547 15.005 1.00 45.31 311 ARG B CA 1
ATOM 6934 C C . ARG B 1 13 ? 45.109 55.720 15.895 1.00 42.65 311 ARG B C 1
ATOM 6935 O O . ARG B 1 13 ? 43.967 56.182 15.849 1.00 42.36 311 ARG B O 1
ATOM 6956 N N . LEU B 1 14 ? 46.051 56.199 16.704 1.00 39.31 312 LEU B N 1
ATOM 6957 C CA . LEU B 1 14 ? 45.782 57.301 17.624 1.00 38.24 312 LEU B CA 1
ATOM 6958 C C . LEU B 1 14 ? 45.385 58.573 16.884 1.00 39.57 312 LEU B C 1
ATOM 6959 O O . LEU B 1 14 ? 45.823 58.820 15.760 1.00 39.38 312 LEU B O 1
ATOM 6975 N N . GLY B 1 15 ? 44.544 59.372 17.529 1.00 42.79 313 GLY B N 1
ATOM 6976 C CA . GLY B 1 15 ? 44.199 60.693 17.041 1.00 39.79 313 GLY B CA 1
ATOM 6977 C C . GLY B 1 15 ? 43.233 60.678 15.876 1.00 38.57 313 GLY B C 1
ATOM 6978 O O . GLY B 1 15 ? 42.792 59.623 15.431 1.00 38.42 313 GLY B O 1
ATOM 6982 N N . ASN B 1 16 ? 42.941 61.863 15.353 1.00 38.19 314 ASN B N 1
ATOM 6983 C CA . ASN B 1 16 ? 41.834 62.042 14.427 1.00 38.09 314 ASN B CA 1
ATOM 6984 C C . ASN B 1 16 ? 42.181 61.530 13.033 1.00 39.64 314 ASN B C 1
ATOM 6985 O O . ASN B 1 16 ? 43.260 61.801 12.506 1.00 39.63 314 ASN B O 1
ATOM 6996 N N . GLU B 1 17 ? 41.259 60.781 12.444 1.00 39.22 315 GLU B N 1
ATOM 6997 C CA . GLU B 1 17 ? 41.519 60.120 11.174 1.00 43.29 315 GLU B CA 1
ATOM 6998 C C . GLU B 1 17 ? 41.543 61.100 10.002 1.00 44.09 315 GLU B C 1
ATOM 6999 O O . GLU B 1 17 ? 42.303 60.917 9.052 1.00 45.24 315 GLU B O 1
ATOM 7011 N N . ASP B 1 18 ? 40.723 62.142 10.070 1.00 40.15 316 ASP B N 1
ATOM 7012 C CA . ASP B 1 18 ? 40.676 63.126 8.997 1.00 40.46 316 ASP B CA 1
ATOM 7013 C C . ASP B 1 18 ? 41.912 64.013 9.032 1.00 40.60 316 ASP B C 1
ATOM 7014 O O . ASP B 1 18 ? 42.364 64.496 7.996 1.00 40.45 316 ASP B O 1
ATOM 7023 N N . PHE B 1 19 ? 42.460 64.213 10.226 1.00 36.66 317 PHE B N 1
ATOM 7024 C CA . PHE B 1 19 ? 43.721 64.926 10.374 1.00 35.88 317 PHE B CA 1
ATOM 7025 C C . PHE B 1 19 ? 44.818 64.189 9.602 1.00 36.23 317 PHE B C 1
ATOM 7026 O O . PHE B 1 19 ? 45.538 64.785 8.801 1.00 35.89 317 PHE B O 1
ATOM 7043 N N . LYS B 1 20 ? 44.921 62.884 9.828 1.00 37.82 318 LYS B N 1
ATOM 7044 C CA . LYS B 1 20 ? 45.904 62.058 9.135 1.00 41.63 318 LYS B CA 1
ATOM 7045 C C . LYS B 1 20 ? 45.637 61.985 7.625 1.00 41.29 318 LYS B C 1
ATOM 7046 O O . LYS B 1 20 ? 46.568 62.080 6.822 1.00 38.14 318 LYS B O 1
ATOM 7065 N N . LYS B 1 21 ? 44.373 61.818 7.243 1.00 41.01 319 LYS B N 1
ATOM 7066 C CA . LYS B 1 21 ? 43.999 61.778 5.828 1.00 41.83 319 LYS B CA 1
ATOM 7067 C C . LYS B 1 21 ? 44.289 63.095 5.118 1.00 39.23 319 LYS B C 1
ATOM 7068 O O . LYS B 1 21 ? 44.921 63.110 4.065 1.00 40.77 319 LYS B O 1
ATOM 7087 N N . ASP B 1 22 ? 43.805 64.195 5.689 1.00 37.59 320 ASP B N 1
ATOM 7088 C CA . ASP B 1 22 ? 43.971 65.516 5.095 1.00 36.25 320 ASP B CA 1
ATOM 7089 C C . ASP B 1 22 ? 45.428 65.854 4.790 1.00 37.46 320 ASP B C 1
ATOM 7090 O O . ASP B 1 22 ? 45.720 66.489 3.775 1.00 38.88 320 ASP B O 1
ATOM 7099 N N . TYR B 1 23 ? 46.337 65.445 5.670 1.00 36.44 321 TYR B N 1
ATOM 7100 C CA . TYR B 1 23 ? 47.753 65.755 5.495 1.00 36.30 321 TYR B CA 1
ATOM 7101 C C . TYR B 1 23 ? 48.545 64.576 4.948 1.00 36.76 321 TYR B C 1
ATOM 7102 O O . TYR B 1 23 ? 49.764 64.659 4.812 1.00 35.45 321 TYR B O 1
ATOM 7120 N N . ASN B 1 24 ? 47.842 63.506 4.586 1.00 39.12 322 ASN B N 1
ATOM 7121 C CA . ASN B 1 24 ? 48.475 62.315 4.034 1.00 39.61 322 ASN B CA 1
ATOM 7122 C C . ASN B 1 24 ? 49.637 61.836 4.903 1.00 39.25 322 ASN B C 1
ATOM 7123 O O . ASN B 1 24 ? 50.742 61.600 4.411 1.00 40.51 322 ASN B O 1
ATOM 7134 N N . ILE B 1 25 ? 49.378 61.711 6.202 1.00 38.02 323 ILE B N 1
ATOM 7135 C CA . ILE B 1 25 ? 50.377 61.219 7.144 1.00 38.19 323 ILE B CA 1
ATOM 7136 C C . ILE B 1 25 ? 49.852 59.988 7.873 1.00 37.15 323 ILE B C 1
ATOM 7137 O O . ILE B 1 25 ? 48.661 59.685 7.821 1.00 38.94 323 ILE B O 1
ATOM 7153 N N . GLN B 1 26 ? 50.757 59.274 8.534 1.00 37.20 324 GLN B N 1
ATOM 7154 C CA . GLN B 1 26 ? 50.427 58.017 9.196 1.00 42.73 324 GLN B CA 1
ATOM 7155 C C . GLN B 1 26 ? 50.225 58.186 10.703 1.00 42.86 324 GLN B C 1
ATOM 7156 O O . GLN B 1 26 ? 49.619 57.334 11.350 1.00 40.12 324 GLN B O 1
ATOM 7170 N N . TYR B 1 27 ? 50.747 59.281 11.250 1.00 41.19 325 TYR B N 1
ATOM 7171 C CA . TYR B 1 27 ? 50.613 59.586 12.673 1.00 38.02 325 TYR B CA 1
ATOM 7172 C C . TYR B 1 27 ? 49.971 60.947 12.907 1.00 34.88 325 TYR B C 1
ATOM 7173 O O . TYR B 1 27 ? 50.238 61.897 12.176 1.00 36.84 325 TYR B O 1
ATOM 7191 N N . ALA B 1 28 ? 49.139 61.038 13.940 1.00 36.34 326 ALA B N 1
ATOM 7192 C CA . ALA B 1 28 ? 48.569 62.313 14.363 1.00 34.51 326 ALA B CA 1
ATOM 7193 C C . ALA B 1 28 ? 49.607 63.035 15.208 1.00 34.72 326 ALA B C 1
ATOM 7194 O O . ALA B 1 28 ? 49.433 63.218 16.413 1.00 36.41 326 ALA B O 1
ATOM 7201 N N . TYR B 1 29 ? 50.685 63.447 14.551 1.00 33.27 327 TYR B N 1
ATOM 7202 C CA . TYR B 1 29 ? 51.899 63.870 15.229 1.00 32.82 327 TYR B CA 1
ATOM 7203 C C . TYR B 1 29 ? 52.644 64.906 14.400 1.00 33.50 327 TYR B C 1
ATOM 7204 O O . TYR B 1 29 ? 52.843 64.718 13.198 1.00 33.62 327 TYR B O 1
ATOM 7239 N N . THR B 1 31 ? 56.144 67.694 14.517 1.00 34.52 329 THR B N 1
ATOM 7240 C CA . THR B 1 31 ? 57.281 68.363 15.129 1.00 35.04 329 THR B CA 1
ATOM 7241 C C . THR B 1 31 ? 57.101 69.858 14.925 1.00 34.65 329 THR B C 1
ATOM 7242 O O . THR B 1 31 ? 56.862 70.320 13.810 1.00 34.04 329 THR B O 1
ATOM 7253 N N . GLY B 1 32 ? 57.181 70.608 16.017 1.00 35.01 330 GLY B N 1
ATOM 7254 C CA . GLY B 1 32 ? 56.990 72.042 15.971 1.00 33.58 330 GLY B CA 1
ATOM 7255 C C . GLY B 1 32 ? 58.185 72.775 15.405 1.00 36.11 330 GLY B C 1
ATOM 7256 O O . GLY B 1 32 ? 59.309 72.287 15.451 1.00 38.51 330 GLY B O 1
ATOM 7260 N N . SER B 1 33 ? 57.928 73.963 14.871 1.00 37.99 331 SER B N 1
ATOM 7261 C CA . SER B 1 33 ? 58.971 74.814 14.329 1.00 39.96 331 SER B CA 1
ATOM 7262 C C . SER B 1 33 ? 60.006 75.186 15.385 1.00 43.89 331 SER B C 1
ATOM 7263 O O . SER B 1 33 ? 59.693 75.281 16.575 1.00 42.63 331 SER B O 1
ATOM 7288 N N . TYR B 1 35 ? 63.239 78.085 15.555 1.00 39.24 333 TYR B N 1
ATOM 7289 C CA . TYR B 1 35 ? 63.756 79.228 14.806 1.00 40.77 333 TYR B CA 1
ATOM 7290 C C . TYR B 1 35 ? 65.172 79.043 14.265 1.00 39.88 333 TYR B C 1
ATOM 7291 O O . TYR B 1 35 ? 65.898 78.137 14.674 1.00 36.89 333 TYR B O 1
ATOM 7309 N N . ARG B 1 36 ? 65.544 79.934 13.348 1.00 42.98 334 ARG B N 1
ATOM 7310 C CA . ARG B 1 36 ? 66.862 79.947 12.719 1.00 51.84 334 ARG B CA 1
ATOM 7311 C C . ARG B 1 36 ? 67.282 78.578 12.185 1.00 53.45 334 ARG B C 1
ATOM 7312 O O . ARG B 1 36 ? 68.463 78.228 12.197 1.00 55.13 334 ARG B O 1
ATOM 7333 N N . GLY B 1 37 ? 66.306 77.814 11.709 1.00 52.91 335 GLY B N 1
ATOM 7334 C CA . GLY B 1 37 ? 66.582 76.558 11.038 1.00 47.95 335 GLY B CA 1
ATOM 7335 C C . GLY B 1 37 ? 66.979 75.423 11.960 1.00 44.29 335 GLY B C 1
ATOM 7336 O O . GLY B 1 37 ? 67.463 74.394 11.495 1.00 46.56 335 GLY B O 1
ATOM 7340 N N . ILE B 1 38 ? 66.781 75.599 13.263 1.00 42.60 336 ILE B N 1
ATOM 7341 C CA . ILE B 1 38 ? 67.014 74.512 14.207 1.00 42.57 336 ILE B CA 1
ATOM 7342 C C . ILE B 1 38 ? 66.057 73.375 13.856 1.00 41.32 336 ILE B C 1
ATOM 7343 O O . ILE B 1 38 ? 66.433 72.202 13.889 1.00 38.20 336 ILE B O 1
ATOM 7359 N N . ALA B 1 39 ? 64.819 73.731 13.517 1.00 40.51 337 ALA B N 1
ATOM 7360 C CA . ALA B 1 39 ? 63.953 72.820 12.781 1.00 38.64 337 ALA B CA 1
ATOM 7361 C C . ALA B 1 39 ? 64.443 72.871 11.349 1.00 40.54 337 ALA B C 1
ATOM 7362 O O . ALA B 1 39 ? 63.997 73.693 10.549 1.00 41.20 337 ALA B O 1
ATOM 7369 N N . SER B 1 40 ? 65.378 71.982 11.046 1.00 41.00 338 SER B N 1
ATOM 7370 C CA . SER B 1 40 ? 66.166 72.061 9.827 1.00 40.21 338 SER B CA 1
ATOM 7371 C C . SER B 1 40 ? 65.506 71.412 8.621 1.00 38.33 338 SER B C 1
ATOM 7372 O O . SER B 1 40 ? 64.539 70.664 8.756 1.00 36.50 338 SER B O 1
ATOM 7380 N N . GLU B 1 41 ? 66.036 71.716 7.439 1.00 38.42 339 GLU B N 1
ATOM 7381 C CA . GLU B 1 41 ? 65.633 71.035 6.216 1.00 36.67 339 GLU B CA 1
ATOM 7382 C C . GLU B 1 41 ? 65.761 69.527 6.405 1.00 36.52 339 GLU B C 1
ATOM 7383 O O . GLU B 1 41 ? 64.845 68.772 6.079 1.00 36.74 339 GLU B O 1
ATOM 7395 N N . GLN B 1 42 ? 66.903 69.103 6.946 1.00 35.17 340 GLN B N 1
ATOM 7396 C CA . GLN B 1 42 ? 67.174 67.690 7.195 1.00 35.41 340 GLN B CA 1
ATOM 7397 C C . GLN B 1 42 ? 66.112 67.065 8.092 1.00 38.03 340 GLN B C 1
ATOM 7398 O O . GLN B 1 42 ? 65.662 65.948 7.843 1.00 41.95 340 GLN B O 1
ATOM 7429 N N . VAL B 1 44 ? 62.930 68.219 8.670 1.00 35.12 342 VAL B N 1
ATOM 7430 C CA . VAL B 1 44 ? 61.628 68.219 8.010 1.00 36.75 342 VAL B CA 1
ATOM 7431 C C . VAL B 1 44 ? 61.549 67.093 6.986 1.00 37.83 342 VAL B C 1
ATOM 7432 O O . VAL B 1 44 ? 60.518 66.435 6.852 1.00 38.04 342 VAL B O 1
ATOM 7445 N N . ILE B 1 45 ? 62.650 66.864 6.280 1.00 41.07 343 ILE B N 1
ATOM 7446 C CA . ILE B 1 45 ? 62.701 65.825 5.261 1.00 42.37 343 ILE B CA 1
ATOM 7447 C C . ILE B 1 45 ? 62.576 64.455 5.918 1.00 42.84 343 ILE B C 1
ATOM 7448 O O . ILE B 1 45 ? 61.857 63.586 5.425 1.00 45.66 343 ILE B O 1
ATOM 7464 N N . LYS B 1 46 ? 63.291 64.265 7.023 1.00 40.53 344 LYS B N 1
ATOM 7465 C CA . LYS B 1 46 ? 63.275 62.993 7.740 1.00 42.94 344 LYS B CA 1
ATOM 7466 C C . LYS B 1 46 ? 61.887 62.703 8.301 1.00 41.14 344 LYS B C 1
ATOM 7467 O O . LYS B 1 46 ? 61.451 61.554 8.341 1.00 43.43 344 LYS B O 1
ATOM 7486 N N . ALA B 1 47 ? 61.193 63.751 8.731 1.00 38.80 345 ALA B N 1
ATOM 7487 C CA . ALA B 1 47 ? 59.859 63.593 9.297 1.00 40.62 345 ALA B CA 1
ATOM 7488 C C . ALA B 1 47 ? 58.841 63.290 8.202 1.00 39.00 345 ALA B C 1
ATOM 7489 O O . ALA B 1 47 ? 57.995 62.414 8.360 1.00 41.02 345 ALA B O 1
ATOM 7496 N N . ALA B 1 48 ? 58.933 64.014 7.092 1.00 39.24 346 ALA B N 1
ATOM 7497 C CA . ALA B 1 48 ? 58.011 63.827 5.977 1.00 41.63 346 ALA B CA 1
ATOM 7498 C C . ALA B 1 48 ? 58.091 62.411 5.402 1.00 45.24 346 ALA B C 1
ATOM 7499 O O . ALA B 1 48 ? 57.066 61.801 5.093 1.00 42.86 346 ALA B O 1
ATOM 7506 N N . LYS B 1 49 ? 59.308 61.889 5.276 1.00 48.31 347 LYS B N 1
ATOM 7507 C CA . LYS B 1 49 ? 59.519 60.567 4.688 1.00 48.40 347 LYS B CA 1
ATOM 7508 C C . LYS B 1 49 ? 59.059 59.439 5.605 1.00 48.20 347 LYS B C 1
ATOM 7509 O O . LYS B 1 49 ? 58.900 58.301 5.164 1.00 51.74 347 LYS B O 1
ATOM 7528 N N . ALA B 1 50 ? 58.847 59.757 6.878 1.00 43.45 348 ALA B N 1
ATOM 7529 C CA . ALA B 1 50 ? 58.435 58.764 7.862 1.00 41.28 348 ALA B CA 1
ATOM 7530 C C . ALA B 1 50 ? 56.944 58.907 8.167 1.00 42.48 348 ALA B C 1
ATOM 7531 O O . ALA B 1 50 ? 56.423 58.263 9.077 1.00 43.48 348 ALA B O 1
ATOM 7538 N N . GLY B 1 51 ? 56.261 59.749 7.397 1.00 45.44 349 GLY B N 1
ATOM 7539 C CA . GLY B 1 51 ? 54.813 59.821 7.449 1.00 43.12 349 GLY B CA 1
ATOM 7540 C C . GLY B 1 51 ? 54.296 60.619 8.628 1.00 41.18 349 GLY B C 1
ATOM 7541 O O . GLY B 1 51 ? 53.232 60.320 9.165 1.00 41.99 349 GLY B O 1
ATOM 7562 N N . LEU B 1 53 ? 54.279 64.923 10.370 1.00 37.60 351 LEU B N 1
ATOM 7563 C CA . LEU B 1 53 ? 54.248 66.329 9.997 1.00 36.35 351 LEU B CA 1
ATOM 7564 C C . LEU B 1 53 ? 55.442 67.079 10.577 1.00 34.95 351 LEU B C 1
ATOM 7565 O O . LEU B 1 53 ? 55.649 67.082 11.789 1.00 35.68 351 LEU B O 1
ATOM 7581 N N . GLY B 1 54 ? 56.220 67.716 9.707 1.00 32.71 352 GLY B N 1
ATOM 7582 C CA . GLY B 1 54 ? 57.345 68.528 10.136 1.00 30.74 352 GLY B CA 1
ATOM 7583 C C . GLY B 1 54 ? 57.239 69.945 9.615 1.00 30.69 352 GLY B C 1
ATOM 7584 O O . GLY B 1 54 ? 56.825 70.162 8.477 1.00 30.83 352 GLY B O 1
ATOM 7588 N N . PHE B 1 55 ? 57.631 70.905 10.450 1.00 30.18 353 PHE B N 1
ATOM 7589 C CA . PHE B 1 55 ? 57.597 72.315 10.080 1.00 31.70 353 PHE B CA 1
ATOM 7590 C C . PHE B 1 55 ? 58.992 72.916 10.113 1.00 33.63 353 PHE B C 1
ATOM 7591 O O . PHE B 1 55 ? 59.730 72.735 11.076 1.00 32.94 353 PHE B O 1
ATOM 7608 N N . PHE B 1 56 ? 59.345 73.641 9.059 1.00 36.71 354 PHE B N 1
ATOM 7609 C CA . PHE B 1 56 ? 60.659 74.258 8.980 1.00 38.05 354 PHE B CA 1
ATOM 7610 C C . PHE B 1 56 ? 60.681 75.577 9.746 1.00 37.48 354 PHE B C 1
ATOM 7611 O O . PHE B 1 56 ? 59.736 76.369 9.679 1.00 32.11 354 PHE B O 1
ATOM 7628 N N . GLY B 1 57 ? 61.778 75.805 10.462 1.00 39.86 355 GLY B N 1
ATOM 7629 C CA . GLY B 1 57 ? 61.902 76.943 11.352 1.00 37.99 355 GLY B CA 1
ATOM 7630 C C . GLY B 1 57 ? 62.385 78.204 10.664 1.00 39.53 355 GLY B C 1
ATOM 7631 O O . GLY B 1 57 ? 63.584 78.478 10.618 1.00 43.40 355 GLY B O 1
ATOM 7635 N N . THR B 1 58 ? 61.445 78.973 10.127 1.00 36.97 356 THR B N 1
ATOM 7636 C CA . THR B 1 58 ? 61.775 80.179 9.375 1.00 35.63 356 THR B CA 1
ATOM 7637 C C . THR B 1 58 ? 62.126 81.370 10.261 1.00 36.35 356 THR B C 1
ATOM 7638 O O . THR B 1 58 ? 62.675 82.359 9.779 1.00 36.33 356 THR B O 1
ATOM 7649 N N . GLY B 1 59 ? 61.796 81.273 11.547 1.00 37.83 357 GLY B N 1
ATOM 7650 C CA . GLY B 1 59 ? 62.035 82.352 12.490 1.00 39.78 357 GLY B CA 1
ATOM 7651 C C . GLY B 1 59 ? 63.440 82.923 12.423 1.00 43.96 357 GLY B C 1
ATOM 7652 O O . GLY B 1 59 ? 64.427 82.223 12.659 1.00 43.97 357 GLY B O 1
ATOM 7656 N N . GLY B 1 60 ? 63.520 84.208 12.095 1.00 44.64 358 GLY B N 1
ATOM 7657 C CA . GLY B 1 60 ? 64.775 84.934 12.114 1.00 47.33 358 GLY B CA 1
ATOM 7658 C C . GLY B 1 60 ? 65.690 84.646 10.938 1.00 48.97 358 GLY B C 1
ATOM 7659 O O . GLY B 1 60 ? 66.880 84.950 10.996 1.00 48.83 358 GLY B O 1
ATOM 7663 N N . LEU B 1 61 ? 65.141 84.066 9.872 1.00 46.31 359 LEU B N 1
ATOM 7664 C CA . LEU B 1 61 ? 65.898 83.854 8.640 1.00 45.41 359 LEU B CA 1
ATOM 7665 C C . LEU B 1 61 ? 65.440 84.809 7.550 1.00 47.91 359 LEU B C 1
ATOM 7666 O O . LEU B 1 61 ? 64.303 85.278 7.559 1.00 52.08 359 LEU B O 1
ATOM 7682 N N . SER B 1 62 ? 66.332 85.086 6.606 1.00 49.45 360 SER B N 1
ATOM 7683 C CA . SER B 1 62 ? 66.008 85.945 5.475 1.00 49.92 360 SER B CA 1
ATOM 7684 C C . SER B 1 62 ? 65.073 85.222 4.513 1.00 46.62 360 SER B C 1
ATOM 7685 O O . SER B 1 62 ? 65.040 83.992 4.472 1.00 46.02 360 SER B O 1
ATOM 7693 N N . ILE B 1 63 ? 64.320 85.994 3.738 1.00 47.27 361 ILE B N 1
ATOM 7694 C CA . ILE B 1 63 ? 63.450 85.443 2.709 1.00 51.18 361 ILE B CA 1
ATOM 7695 C C . ILE B 1 63 ? 64.238 84.608 1.700 1.00 56.34 361 ILE B C 1
ATOM 7696 O O . ILE B 1 63 ? 63.757 83.578 1.226 1.00 56.77 361 ILE B O 1
ATOM 7712 N N . GLU B 1 64 ? 65.447 85.051 1.373 1.00 63.05 362 GLU B N 1
ATOM 7713 C CA . GLU B 1 64 ? 66.287 84.314 0.437 1.00 63.21 362 GLU B CA 1
ATOM 7714 C C . GLU B 1 64 ? 66.655 82.955 1.025 1.00 52.31 362 GLU B C 1
ATOM 7715 O O . GLU B 1 64 ? 66.655 81.943 0.327 1.00 53.68 362 GLU B O 1
ATOM 7727 N N . ARG B 1 65 ? 66.967 82.944 2.316 1.00 46.79 363 ARG B N 1
ATOM 7728 C CA . ARG B 1 65 ? 67.353 81.721 3.007 1.00 48.39 363 ARG B CA 1
ATOM 7729 C C . ARG B 1 65 ? 66.167 80.756 3.089 1.00 48.70 363 ARG B C 1
ATOM 7730 O O . ARG B 1 65 ? 66.315 79.551 2.884 1.00 47.86 363 ARG B O 1
ATOM 7751 N N . ILE B 1 66 ? 64.994 81.294 3.405 1.00 44.08 364 ILE B N 1
ATOM 7752 C CA . ILE B 1 66 ? 63.776 80.493 3.474 1.00 41.35 364 ILE B CA 1
ATOM 7753 C C . ILE B 1 66 ? 63.467 79.853 2.120 1.00 40.76 364 ILE B C 1
ATOM 7754 O O . ILE B 1 66 ? 63.108 78.679 2.052 1.00 41.13 364 ILE B O 1
ATOM 7770 N N . GLY B 1 67 ? 63.596 80.630 1.049 1.00 44.43 365 GLY B N 1
ATOM 7771 C CA . GLY B 1 67 ? 63.350 80.124 -0.291 1.00 46.84 365 GLY B CA 1
ATOM 7772 C C . GLY B 1 67 ? 64.306 79.003 -0.649 1.00 50.84 365 GLY B C 1
ATOM 7773 O O . GLY B 1 67 ? 63.955 78.066 -1.366 1.00 54.35 365 GLY B O 1
ATOM 7777 N N . GLN B 1 68 ? 65.524 79.099 -0.131 1.00 52.58 366 GLN B N 1
ATOM 7778 C CA . GLN B 1 68 ? 66.532 78.069 -0.333 1.00 55.84 366 GLN B CA 1
ATOM 7779 C C . GLN B 1 68 ? 66.130 76.797 0.409 1.00 50.23 366 GLN B C 1
ATOM 7780 O O . GLN B 1 68 ? 66.312 75.686 -0.091 1.00 48.90 366 GLN B O 1
ATOM 7794 N N . ALA B 1 69 ? 65.557 76.964 1.594 1.00 45.66 367 ALA B N 1
ATOM 7795 C CA . ALA B 1 69 ? 65.072 75.828 2.363 1.00 43.59 367 ALA B CA 1
ATOM 7796 C C . ALA B 1 69 ? 63.954 75.105 1.612 1.00 40.39 367 ALA B C 1
ATOM 7797 O O . ALA B 1 69 ? 63.900 73.876 1.603 1.00 39.01 367 ALA B O 1
ATOM 7804 N N . ILE B 1 70 ? 63.067 75.870 0.982 1.00 39.49 368 ILE B N 1
ATOM 7805 C CA . ILE B 1 70 ? 61.954 75.284 0.240 1.00 40.85 368 ILE B CA 1
ATOM 7806 C C . ILE B 1 70 ? 62.461 74.400 -0.894 1.00 45.45 368 ILE B C 1
ATOM 7807 O O . ILE B 1 70 ? 61.999 73.271 -1.063 1.00 48.04 368 ILE B O 1
ATOM 7823 N N . GLY B 1 71 ? 63.421 74.911 -1.657 1.00 48.47 369 GLY B N 1
ATOM 7824 C CA . GLY B 1 71 ? 63.965 74.179 -2.784 1.00 45.58 369 GLY B CA 1
ATOM 7825 C C . GLY B 1 71 ? 64.588 72.863 -2.364 1.00 46.78 369 GLY B C 1
ATOM 7826 O O . GLY B 1 71 ? 64.360 71.832 -2.997 1.00 50.40 369 GLY B O 1
ATOM 7830 N N . THR B 1 72 ? 65.371 72.897 -1.290 1.00 45.22 370 THR B N 1
ATOM 7831 C CA . THR B 1 72 ? 66.050 71.703 -0.802 1.00 48.14 370 THR B CA 1
ATOM 7832 C C . THR B 1 72 ? 65.046 70.644 -0.359 1.00 47.88 370 THR B C 1
ATOM 7833 O O . THR B 1 72 ? 65.181 69.465 -0.689 1.00 49.75 370 THR B O 1
ATOM 7844 N N . ILE B 1 73 ? 64.032 71.080 0.381 1.00 45.63 371 ILE B N 1
ATOM 7845 C CA . ILE B 1 73 ? 63.030 70.171 0.918 1.00 42.12 371 ILE B CA 1
ATOM 7846 C C . ILE B 1 73 ? 62.190 69.557 -0.203 1.00 42.90 371 ILE B C 1
ATOM 7847 O O . ILE B 1 73 ? 61.958 68.348 -0.215 1.00 43.23 371 ILE B O 1
ATOM 7863 N N . ARG B 1 74 ? 61.735 70.383 -1.142 1.00 47.69 372 ARG B N 1
ATOM 7864 C CA . ARG B 1 74 ? 60.947 69.885 -2.268 1.00 52.50 372 ARG B CA 1
ATOM 7865 C C . ARG B 1 74 ? 61.727 68.865 -3.085 1.00 50.49 372 ARG B C 1
ATOM 7866 O O . ARG B 1 74 ? 61.201 67.810 -3.430 1.00 50.93 372 ARG B O 1
ATOM 7887 N N . SER B 1 75 ? 62.980 69.184 -3.395 1.00 50.97 373 SER B N 1
ATOM 7888 C CA . SER B 1 75 ? 63.817 68.291 -4.189 1.00 54.10 373 SER B CA 1
ATOM 7889 C C . SER B 1 75 ? 63.979 66.930 -3.521 1.00 53.16 373 SER B C 1
ATOM 7890 O O . SER B 1 75 ? 64.044 65.909 -4.199 1.00 56.04 373 SER B O 1
ATOM 7898 N N . ALA B 1 76 ? 64.050 66.916 -2.194 1.00 50.52 374 ALA B N 1
ATOM 7899 C CA . ALA B 1 76 ? 64.224 65.664 -1.463 1.00 49.54 374 ALA B CA 1
ATOM 7900 C C . ALA B 1 76 ? 62.903 64.919 -1.284 1.00 48.77 374 ALA B C 1
ATOM 7901 O O . ALA B 1 76 ? 62.894 63.707 -1.077 1.00 46.07 374 ALA B O 1
ATOM 7908 N N . LEU B 1 77 ? 61.794 65.649 -1.363 1.00 46.56 375 LEU B N 1
ATOM 7909 C CA . LEU B 1 77 ? 60.470 65.054 -1.219 1.00 51.05 375 LEU B CA 1
ATOM 7910 C C . LEU B 1 77 ? 59.789 64.922 -2.580 1.00 60.36 375 LEU B C 1
ATOM 7911 O O . LEU B 1 77 ? 59.113 65.838 -3.051 1.00 57.98 375 LEU B O 1
ATOM 7927 N N . ARG B 1 78 ? 59.964 63.747 -3.179 1.00 73.07 376 ARG B N 1
ATOM 7928 C CA . ARG B 1 78 ? 59.573 63.477 -4.560 1.00 86.47 376 ARG B CA 1
ATOM 7929 C C . ARG B 1 78 ? 58.477 62.420 -4.670 1.00 84.01 376 ARG B C 1
ATOM 7930 O O . ARG B 1 78 ? 58.332 61.769 -5.705 1.00 92.01 376 ARG B O 1
ATOM 7951 N N . GLN B 1 79 ? 57.714 62.249 -3.597 1.00 75.11 377 GLN B N 1
ATOM 7952 C CA . GLN B 1 79 ? 56.544 61.380 -3.617 1.00 71.18 377 GLN B CA 1
ATOM 7953 C C . GLN B 1 79 ? 55.341 62.139 -3.067 1.00 62.14 377 GLN B C 1
ATOM 7954 O O . GLN B 1 79 ? 54.409 61.548 -2.522 1.00 65.75 377 GLN B O 1
ATOM 7968 N N . GLY B 1 80 ? 55.380 63.459 -3.215 1.00 56.71 378 GLY B N 1
ATOM 7969 C CA . GLY B 1 80 ? 54.296 64.319 -2.778 1.00 55.80 378 GLY B CA 1
ATOM 7970 C C . GLY B 1 80 ? 54.112 64.361 -1.273 1.00 49.95 378 GLY B C 1
ATOM 7971 O O . GLY B 1 80 ? 53.021 64.662 -0.793 1.00 51.03 378 GLY B O 1
ATOM 7975 N N . GLU B 1 81 ? 55.166 64.050 -0.525 1.00 44.07 379 GLU B N 1
ATOM 7976 C CA . GLU B 1 81 ? 55.100 64.121 0.930 1.00 42.95 379 GLU B CA 1
ATOM 7977 C C . GLU B 1 81 ? 54.750 65.525 1.404 1.00 39.01 379 GLU B C 1
ATOM 7978 O O . GLU B 1 81 ? 55.293 66.515 0.919 1.00 41.23 379 GLU B O 1
ATOM 7990 N N . THR B 1 82 ? 53.839 65.592 2.365 1.00 34.43 380 THR B N 1
ATOM 7991 C CA . THR B 1 82 ? 53.470 66.848 2.994 1.00 32.82 380 THR B CA 1
ATOM 7992 C C . THR B 1 82 ? 54.576 67.364 3.914 1.00 30.58 380 THR B C 1
ATOM 7993 O O . THR B 1 82 ? 55.258 66.588 4.582 1.00 31.29 380 THR B O 1
ATOM 8004 N N . PHE B 1 83 ? 54.759 68.678 3.922 1.00 31.39 381 PHE B N 1
ATOM 8005 C CA . PHE B 1 83 ? 55.601 69.342 4.910 1.00 31.63 381 PHE B CA 1
ATOM 8006 C C . PHE B 1 83 ? 55.087 70.760 5.079 1.00 30.48 381 PHE B C 1
ATOM 8007 O O . PHE B 1 83 ? 54.319 71.242 4.250 1.00 29.68 381 PHE B O 1
ATOM 8024 N N . GLY B 1 84 ? 55.503 71.426 6.149 1.00 31.01 382 GLY B N 1
ATOM 8025 C CA . GLY B 1 84 ? 55.039 72.773 6.421 1.00 31.11 382 GLY B CA 1
ATOM 8026 C C . GLY B 1 84 ? 56.148 73.769 6.677 1.00 31.74 382 GLY B C 1
ATOM 8027 O O . GLY B 1 84 ? 57.323 73.412 6.763 1.00 32.16 382 GLY B O 1
ATOM 8048 N N . ASN B 1 86 ? 56.992 77.364 9.118 1.00 32.42 384 ASN B N 1
ATOM 8049 C CA . ASN B 1 86 ? 56.594 78.274 10.176 1.00 33.55 384 ASN B CA 1
ATOM 8050 C C . ASN B 1 86 ? 56.240 79.636 9.598 1.00 36.82 384 ASN B C 1
ATOM 8051 O O . ASN B 1 86 ? 56.921 80.131 8.700 1.00 38.51 384 ASN B O 1
ATOM 8062 N N . LEU B 1 87 ? 55.165 80.229 10.104 1.00 38.81 385 LEU B N 1
ATOM 8063 C CA . LEU B 1 87 ? 54.918 81.653 9.912 1.00 39.90 385 LEU B CA 1
ATOM 8064 C C . LEU B 1 87 ? 54.816 82.292 11.289 1.00 38.64 385 LEU B C 1
ATOM 8065 O O . LEU B 1 87 ? 53.775 82.228 11.948 1.00 36.83 385 LEU B O 1
ATOM 8081 N N . LEU B 1 88 ? 55.912 82.907 11.712 1.00 39.07 386 LEU B N 1
ATOM 8082 C CA . LEU B 1 88 ? 56.019 83.457 13.055 1.00 42.68 386 LEU B CA 1
ATOM 8083 C C . LEU B 1 88 ? 55.701 84.943 13.044 1.00 43.54 386 LEU B C 1
ATOM 8084 O O . LEU B 1 88 ? 56.373 85.729 12.378 1.00 47.72 386 LEU B O 1
ATOM 8100 N N . HIS B 1 89 ? 54.667 85.320 13.786 1.00 40.45 387 HIS B N 1
ATOM 8101 C CA . HIS B 1 89 ? 54.253 86.712 13.867 1.00 43.59 387 HIS B CA 1
ATOM 8102 C C . HIS B 1 89 ? 55.182 87.536 14.753 1.00 49.72 387 HIS B C 1
ATOM 8103 O O . HIS B 1 89 ? 55.526 87.124 15.860 1.00 48.18 387 HIS B O 1
ATOM 8117 N N . HIS B 1 90 ? 55.599 88.691 14.244 1.00 56.54 388 HIS B N 1
ATOM 8118 C CA . HIS B 1 90 ? 56.259 89.707 15.058 1.00 64.44 388 HIS B CA 1
ATOM 8119 C C . HIS B 1 90 ? 55.534 91.038 14.888 1.00 67.25 388 HIS B C 1
ATOM 8120 O O . HIS B 1 90 ? 55.239 91.456 13.769 1.00 60.90 388 HIS B O 1
ATOM 8168 N N . SER B 1 93 ? 57.478 93.793 12.483 1.00 92.21 391 SER B N 1
ATOM 8169 C CA . SER B 1 93 ? 57.843 93.540 11.085 1.00 88.04 391 SER B CA 1
ATOM 8170 C C . SER B 1 93 ? 56.732 92.861 10.282 1.00 83.10 391 SER B C 1
ATOM 8171 O O . SER B 1 93 ? 56.878 91.711 9.866 1.00 87.11 391 SER B O 1
ATOM 8179 N N . PRO B 1 94 ? 55.616 93.571 10.061 1.00 76.68 392 PRO B N 1
ATOM 8180 C CA . PRO B 1 94 ? 54.489 92.968 9.342 1.00 70.34 392 PRO B CA 1
ATOM 8181 C C . PRO B 1 94 ? 54.792 92.713 7.868 1.00 69.69 392 PRO B C 1
ATOM 8182 O O . PRO B 1 94 ? 54.122 91.889 7.246 1.00 69.17 392 PRO B O 1
ATOM 8193 N N . ASP B 1 95 ? 55.792 93.396 7.321 1.00 69.33 393 ASP B N 1
ATOM 8194 C CA . ASP B 1 95 ? 56.102 93.252 5.904 1.00 68.60 393 ASP B CA 1
ATOM 8195 C C . ASP B 1 95 ? 56.893 91.976 5.640 1.00 58.08 393 ASP B C 1
ATOM 8196 O O . ASP B 1 95 ? 56.817 91.414 4.548 1.00 55.05 393 ASP B O 1
ATOM 8205 N N . LYS B 1 96 ? 57.650 91.522 6.634 1.00 54.80 394 LYS B N 1
ATOM 8206 C CA . LYS B 1 96 ? 58.368 90.259 6.519 1.00 55.46 394 LYS B CA 1
ATOM 8207 C C . LYS B 1 96 ? 57.355 89.129 6.355 1.00 51.38 394 LYS B C 1
ATOM 8208 O O . LYS B 1 96 ? 57.553 88.217 5.556 1.00 50.58 394 LYS B O 1
ATOM 8227 N N . GLU B 1 97 ? 56.268 89.202 7.117 1.00 48.31 395 GLU B N 1
ATOM 8228 C CA . GLU B 1 97 ? 55.192 88.220 7.029 1.00 48.43 395 GLU B CA 1
ATOM 8229 C C . GLU B 1 97 ? 54.543 88.212 5.648 1.00 48.05 395 GLU B C 1
ATOM 8230 O O . GLU B 1 97 ? 54.328 87.147 5.072 1.00 45.83 395 GLU B O 1
ATOM 8242 N N . VAL B 1 98 ? 54.217 89.391 5.125 1.00 48.84 396 VAL B N 1
ATOM 8243 C CA . VAL B 1 98 ? 53.610 89.490 3.801 1.00 50.39 396 VAL B CA 1
ATOM 8244 C C . VAL B 1 98 ? 54.552 88.915 2.749 1.00 49.13 396 VAL B C 1
ATOM 8245 O O . VAL B 1 98 ? 54.125 88.195 1.846 1.00 49.64 396 VAL B O 1
ATOM 8258 N N . ARG B 1 99 ? 55.837 89.229 2.875 1.00 48.31 397 ARG B N 1
ATOM 8259 C CA . ARG B 1 99 ? 56.835 88.739 1.933 1.00 51.42 397 ARG B CA 1
ATOM 8260 C C . ARG B 1 99 ? 57.010 87.232 2.068 1.00 43.86 397 ARG B C 1
ATOM 8261 O O . ARG B 1 99 ? 57.265 86.543 1.081 1.00 44.57 397 ARG B O 1
ATOM 8299 N N . ILE B 1 101 ? 54.548 85.115 3.020 1.00 42.01 399 ILE B N 1
ATOM 8300 C CA . ILE B 1 101 ? 53.354 84.578 2.368 1.00 41.32 399 ILE B CA 1
ATOM 8301 C C . ILE B 1 101 ? 53.520 84.573 0.853 1.00 40.28 399 ILE B C 1
ATOM 8302 O O . ILE B 1 101 ? 53.234 83.574 0.195 1.00 38.64 399 ILE B O 1
ATOM 8318 N N . ASP B 1 102 ? 53.971 85.696 0.303 1.00 43.35 400 ASP B N 1
ATOM 8319 C CA . ASP B 1 102 ? 54.187 85.805 -1.136 1.00 46.31 400 ASP B CA 1
ATOM 8320 C C . ASP B 1 102 ? 55.158 84.735 -1.620 1.00 44.12 400 ASP B C 1
ATOM 8321 O O . ASP B 1 102 ? 54.973 84.160 -2.692 1.00 46.56 400 ASP B O 1
ATOM 8330 N N . LEU B 1 103 ? 56.188 84.465 -0.824 1.00 42.35 401 LEU B N 1
ATOM 8331 C CA . LEU B 1 103 ? 57.162 83.439 -1.171 1.00 40.11 401 LEU B CA 1
ATOM 8332 C C . LEU B 1 103 ? 56.505 82.063 -1.127 1.00 39.68 401 LEU B C 1
ATOM 8333 O O . LEU B 1 103 ? 56.753 81.216 -1.986 1.00 40.28 401 LEU B O 1
ATOM 8349 N N . TYR B 1 104 ? 55.665 81.846 -0.121 1.00 39.41 402 TYR B N 1
ATOM 8350 C CA . TYR B 1 104 ? 54.947 80.587 0.014 1.00 39.00 402 TYR B CA 1
ATOM 8351 C C . TYR B 1 104 ? 53.993 80.349 -1.156 1.00 41.26 402 TYR B C 1
ATOM 8352 O O . TYR B 1 104 ? 53.958 79.255 -1.721 1.00 41.89 402 TYR B O 1
ATOM 8370 N N . LEU B 1 105 ? 53.226 81.371 -1.520 1.00 42.27 403 LEU B N 1
ATOM 8371 C CA . LEU B 1 105 ? 52.300 81.258 -2.641 1.00 44.40 403 LEU B CA 1
ATOM 8372 C C . LEU B 1 105 ? 53.031 80.961 -3.945 1.00 51.18 403 LEU B C 1
ATOM 8373 O O . LEU B 1 105 ? 52.583 80.135 -4.738 1.00 56.77 403 LEU B O 1
ATOM 8389 N N . LYS B 1 106 ? 54.150 81.639 -4.171 1.00 55.94 404 LYS B N 1
ATOM 8390 C CA . LYS B 1 106 ? 54.916 81.435 -5.392 1.00 57.89 404 LYS B CA 1
ATOM 8391 C C . LYS B 1 106 ? 55.572 80.055 -5.470 1.00 54.29 404 LYS B C 1
ATOM 8392 O O . LYS B 1 106 ? 55.781 79.536 -6.566 1.00 57.30 404 LYS B O 1
ATOM 8411 N N . ASN B 1 107 ? 55.879 79.456 -4.320 1.00 49.40 405 ASN B N 1
ATOM 8412 C CA . ASN B 1 107 ? 56.630 78.196 -4.301 1.00 49.54 405 ASN B CA 1
ATOM 8413 C C . ASN B 1 107 ? 55.892 76.938 -3.829 1.00 49.65 405 ASN B C 1
ATOM 8414 O O . ASN B 1 107 ? 56.514 76.004 -3.329 1.00 50.50 405 ASN B O 1
ATOM 8425 N N . GLY B 1 108 ? 54.575 76.901 -3.980 1.00 50.73 406 GLY B N 1
ATOM 8426 C CA . GLY B 1 108 ? 53.831 75.701 -3.639 1.00 51.78 406 GLY B CA 1
ATOM 8427 C C . GLY B 1 108 ? 53.619 75.348 -2.178 1.00 49.39 406 GLY B C 1
ATOM 8428 O O . GLY B 1 108 ? 53.204 74.229 -1.881 1.00 52.00 406 GLY B O 1
ATOM 8432 N N . ILE B 1 109 ? 53.924 76.257 -1.259 1.00 44.34 407 ILE B N 1
ATOM 8433 C CA . ILE B 1 109 ? 53.780 75.949 0.162 1.00 38.99 407 ILE B CA 1
ATOM 8434 C C . ILE B 1 109 ? 52.299 75.988 0.514 1.00 37.17 407 ILE B C 1
ATOM 8435 O O . ILE B 1 109 ? 51.665 77.042 0.467 1.00 38.21 407 ILE B O 1
ATOM 8451 N N . HIS B 1 110 ? 51.758 74.828 0.869 1.00 36.52 408 HIS B N 1
ATOM 8452 C CA . HIS B 1 110 ? 50.331 74.694 1.139 1.00 39.14 408 HIS B CA 1
ATOM 8453 C C . HIS B 1 110 ? 50.035 74.356 2.596 1.00 34.86 408 HIS B C 1
ATOM 8454 O O . HIS B 1 110 ? 48.894 74.069 2.948 1.00 33.36 408 HIS B O 1
ATOM 8468 N N . LEU B 1 111 ? 51.056 74.420 3.446 1.00 31.61 409 LEU B N 1
ATOM 8469 C CA . LEU B 1 111 ? 50.869 74.173 4.871 1.00 31.17 409 LEU B CA 1
ATOM 8470 C C . LEU B 1 111 ? 51.794 75.047 5.694 1.00 32.74 409 LEU B C 1
ATOM 8471 O O . LEU B 1 111 ? 53.015 75.042 5.495 1.00 32.73 409 LEU B O 1
ATOM 8487 N N . ILE B 1 112 ? 51.203 75.810 6.611 1.00 31.66 410 ILE B N 1
ATOM 8488 C CA . ILE B 1 112 ? 51.979 76.600 7.555 1.00 30.85 410 ILE B CA 1
ATOM 8489 C C . ILE B 1 112 ? 51.586 76.317 8.996 1.00 32.36 410 ILE B C 1
ATOM 8490 O O . ILE B 1 112 ? 50.442 75.952 9.286 1.00 31.31 410 ILE B O 1
ATOM 8506 N N . GLU B 1 113 ? 52.555 76.479 9.890 1.00 33.51 411 GLU B N 1
ATOM 8507 C CA . GLU B 1 113 ? 52.276 76.589 11.314 1.00 33.81 411 GLU B CA 1
ATOM 8508 C C . GLU B 1 113 ? 52.300 78.069 11.663 1.00 34.27 411 GLU B C 1
ATOM 8509 O O . GLU B 1 113 ? 53.354 78.704 11.638 1.00 36.27 411 GLU B O 1
ATOM 8521 N N . ALA B 1 114 ? 51.131 78.612 11.982 1.00 34.75 412 ALA B N 1
ATOM 8522 C CA . ALA B 1 114 ? 51.000 80.024 12.315 1.00 34.77 412 ALA B CA 1
ATOM 8523 C C . ALA B 1 114 ? 51.062 80.184 13.828 1.00 33.28 412 ALA B C 1
ATOM 8524 O O . ALA B 1 114 ? 50.226 79.637 14.541 1.00 34.93 412 ALA B O 1
ATOM 8531 N N . SER B 1 115 ? 52.067 80.908 14.314 1.00 36.96 413 SER B N 1
ATOM 8532 C CA . SER B 1 115 ? 52.281 81.044 15.752 1.00 41.89 413 SER B CA 1
ATOM 8533 C C . SER B 1 115 ? 52.545 82.485 16.179 1.00 39.83 413 SER B C 1
ATOM 8534 O O . SER B 1 115 ? 52.930 83.331 15.368 1.00 41.71 413 SER B O 1
ATOM 8542 N N . ALA B 1 116 ? 52.333 82.733 17.470 1.00 39.41 414 ALA B N 1
ATOM 8543 C CA . ALA B 1 116 ? 52.503 84.046 18.095 1.00 42.63 414 ALA B CA 1
ATOM 8544 C C . ALA B 1 116 ? 51.576 85.133 17.546 1.00 43.32 414 ALA B C 1
ATOM 8545 O O . ALA B 1 116 ? 51.762 86.311 17.847 1.00 48.50 414 ALA B O 1
ATOM 8552 N N . PHE B 1 117 ? 50.572 84.760 16.760 1.00 42.29 415 PHE B N 1
ATOM 8553 C CA . PHE B 1 117 ? 49.580 85.743 16.329 1.00 43.20 415 PHE B CA 1
ATOM 8554 C C . PHE B 1 117 ? 48.659 86.106 17.491 1.00 43.52 415 PHE B C 1
ATOM 8555 O O . PHE B 1 117 ? 48.358 85.267 18.342 1.00 42.01 415 PHE B O 1
ATOM 8589 N N . GLY B 1 119 ? 45.882 87.958 16.533 1.00 51.63 417 GLY B N 1
ATOM 8590 C CA . GLY B 1 119 ? 44.652 87.894 15.775 1.00 52.07 417 GLY B CA 1
ATOM 8591 C C . GLY B 1 119 ? 44.955 87.675 14.309 1.00 49.28 417 GLY B C 1
ATOM 8592 O O . GLY B 1 119 ? 46.085 87.341 13.945 1.00 49.54 417 GLY B O 1
ATOM 8596 N N . ILE B 1 120 ? 43.953 87.888 13.464 1.00 41.61 418 ILE B N 1
ATOM 8597 C CA . ILE B 1 120 ? 44.081 87.609 12.041 1.00 40.06 418 ILE B CA 1
ATOM 8598 C C . ILE B 1 120 ? 44.604 88.834 11.305 1.00 43.13 418 ILE B C 1
ATOM 8599 O O . ILE B 1 120 ? 44.126 89.947 11.511 1.00 48.50 418 ILE B O 1
ATOM 8615 N N . THR B 1 121 ? 45.590 88.607 10.444 1.00 41.88 419 THR B N 1
ATOM 8616 C CA . THR B 1 121 ? 46.235 89.674 9.689 1.00 42.57 419 THR B CA 1
ATOM 8617 C C . THR B 1 121 ? 45.927 89.551 8.200 1.00 41.74 419 THR B C 1
ATOM 8618 O O . THR B 1 121 ? 45.525 88.482 7.735 1.00 41.05 419 THR B O 1
ATOM 8629 N N . PRO B 1 122 ? 46.116 90.647 7.445 1.00 44.43 420 PRO B N 1
ATOM 8630 C CA . PRO B 1 122 ? 45.959 90.615 5.988 1.00 46.66 420 PRO B CA 1
ATOM 8631 C C . PRO B 1 122 ? 46.759 89.505 5.317 1.00 46.05 420 PRO B C 1
ATOM 8632 O O . PRO B 1 122 ? 46.262 88.876 4.387 1.00 47.98 420 PRO B O 1
ATOM 8643 N N . ALA B 1 123 ? 47.984 89.278 5.780 1.00 46.16 421 ALA B N 1
ATOM 8644 C CA . ALA B 1 123 ? 48.847 88.271 5.175 1.00 47.52 421 ALA B CA 1
ATOM 8645 C C . ALA B 1 123 ? 48.251 86.867 5.312 1.00 44.31 421 ALA B C 1
ATOM 8646 O O . ALA B 1 123 ? 48.261 86.093 4.357 1.00 45.34 421 ALA B O 1
ATOM 8653 N N . LEU B 1 124 ? 47.735 86.546 6.495 1.00 41.11 422 LEU B N 1
ATOM 8654 C CA . LEU B 1 124 ? 47.089 85.255 6.726 1.00 39.98 422 LEU B CA 1
ATOM 8655 C C . LEU B 1 124 ? 45.863 85.075 5.830 1.00 39.64 422 LEU B C 1
ATOM 8656 O O . LEU B 1 124 ? 45.669 84.011 5.243 1.00 38.82 422 LEU B O 1
ATOM 8672 N N . VAL B 1 125 ? 45.041 86.117 5.724 1.00 40.17 423 VAL B N 1
ATOM 8673 C CA . VAL B 1 125 ? 43.841 86.062 4.893 1.00 40.62 423 VAL B CA 1
ATOM 8674 C C . VAL B 1 125 ? 44.205 85.853 3.429 1.00 41.99 423 VAL B C 1
ATOM 8675 O O . VAL B 1 125 ? 43.582 85.048 2.736 1.00 41.66 423 VAL B O 1
ATOM 8688 N N . ILE B 1 126 ? 45.222 86.570 2.965 1.00 43.89 424 ILE B N 1
ATOM 8689 C CA . ILE B 1 126 ? 45.678 86.432 1.588 1.00 44.43 424 ILE B CA 1
ATOM 8690 C C . ILE B 1 126 ? 46.063 84.982 1.325 1.00 41.21 424 ILE B C 1
ATOM 8691 O O . ILE B 1 126 ? 45.706 84.414 0.300 1.00 38.45 424 ILE B O 1
ATOM 8707 N N . TYR B 1 127 ? 46.768 84.382 2.277 1.00 39.07 425 TYR B N 1
ATOM 8708 C CA . TYR B 1 127 ? 47.244 83.012 2.139 1.00 37.12 425 TYR B CA 1
ATOM 8709 C C . TYR B 1 127 ? 46.079 82.027 2.133 1.00 35.78 425 TYR B C 1
ATOM 8710 O O . TYR B 1 127 ? 45.987 81.150 1.273 1.00 35.22 425 TYR B O 1
ATOM 8728 N N . ARG B 1 128 ? 45.197 82.176 3.114 1.00 35.33 426 ARG B N 1
ATOM 8729 C CA . ARG B 1 128 ? 44.021 81.323 3.241 1.00 35.90 426 ARG B CA 1
ATOM 8730 C C . ARG B 1 128 ? 43.121 81.364 2.004 1.00 37.56 426 ARG B C 1
ATOM 8731 O O . ARG B 1 128 ? 42.617 80.330 1.561 1.00 36.53 426 ARG B O 1
ATOM 8752 N N . ALA B 1 129 ? 42.907 82.556 1.456 1.00 38.07 427 ALA B N 1
ATOM 8753 C CA . ALA B 1 129 ? 41.884 82.732 0.431 1.00 40.16 427 ALA B CA 1
ATOM 8754 C C . ALA B 1 129 ? 42.420 82.572 -0.989 1.00 43.55 427 ALA B C 1
ATOM 8755 O O . ALA B 1 129 ? 41.647 82.331 -1.913 1.00 43.77 427 ALA B O 1
ATOM 8762 N N . LYS B 1 130 ? 43.729 82.709 -1.171 1.00 44.33 428 LYS B N 1
ATOM 8763 C CA . LYS B 1 130 ? 44.309 82.620 -2.508 1.00 46.57 428 LYS B CA 1
ATOM 8764 C C . LYS B 1 130 ? 44.128 81.208 -3.055 1.00 46.30 428 LYS B C 1
ATOM 8765 O O . LYS B 1 130 ? 44.499 80.236 -2.401 1.00 43.27 428 LYS B O 1
ATOM 8784 N N . GLY B 1 131 ? 43.539 81.096 -4.240 1.00 50.91 429 GLY B N 1
ATOM 8785 C CA . GLY B 1 131 ? 43.311 79.799 -4.855 1.00 51.55 429 GLY B CA 1
ATOM 8786 C C . GLY B 1 131 ? 41.961 79.157 -4.584 1.00 47.23 429 GLY B C 1
ATOM 8787 O O . GLY B 1 131 ? 41.616 78.177 -5.246 1.00 46.27 429 GLY B O 1
ATOM 8791 N N . LEU B 1 132 ? 41.219 79.662 -3.599 1.00 45.75 430 LEU B N 1
ATOM 8792 C CA . LEU B 1 132 ? 39.922 79.074 -3.256 1.00 45.33 430 LEU B CA 1
ATOM 8793 C C . LEU B 1 132 ? 39.033 78.993 -4.487 1.00 47.70 430 LEU B C 1
ATOM 8794 O O . LEU B 1 132 ? 38.898 79.967 -5.225 1.00 48.45 430 LEU B O 1
ATOM 8810 N N . SER B 1 133 ? 38.467 77.815 -4.726 1.00 49.45 431 SER B N 1
ATOM 8811 C CA . SER B 1 133 ? 37.488 77.626 -5.792 1.00 48.10 431 SER B CA 1
ATOM 8812 C C . SER B 1 133 ? 36.355 76.719 -5.324 1.00 47.70 431 SER B C 1
ATOM 8813 O O . SER B 1 133 ? 36.529 75.909 -4.415 1.00 47.87 431 SER B O 1
ATOM 8821 N N . ARG B 1 134 ? 35.193 76.864 -5.949 1.00 48.10 432 ARG B N 1
ATOM 8822 C CA . ARG B 1 134 ? 34.055 75.998 -5.667 1.00 46.39 432 ARG B CA 1
ATOM 8823 C C . ARG B 1 134 ? 34.120 74.715 -6.482 1.00 44.87 432 ARG B C 1
ATOM 8824 O O . ARG B 1 134 ? 34.227 74.755 -7.708 1.00 45.80 432 ARG B O 1
ATOM 8845 N N . ASN B 1 135 ? 34.036 73.575 -5.807 1.00 45.34 433 ASN B N 1
ATOM 8846 C CA . ASN B 1 135 ? 33.952 72.309 -6.516 1.00 45.20 433 ASN B CA 1
ATOM 8847 C C . ASN B 1 135 ? 32.525 72.078 -6.998 1.00 47.28 433 ASN B C 1
ATOM 8848 O O . ASN B 1 135 ? 31.568 72.579 -6.407 1.00 50.09 433 ASN B O 1
ATOM 8859 N N . HIS B 1 136 ? 32.396 71.323 -8.080 1.00 43.32 434 HIS B N 1
ATOM 8860 C CA . HIS B 1 136 ? 31.097 70.960 -8.624 1.00 46.27 434 HIS B CA 1
ATOM 8861 C C . HIS B 1 136 ? 30.223 70.261 -7.589 1.00 45.40 434 HIS B C 1
ATOM 8862 O O . HIS B 1 136 ? 29.008 70.421 -7.594 1.00 47.31 434 HIS B O 1
ATOM 8876 N N . ASP B 1 137 ? 30.840 69.500 -6.690 1.00 44.57 435 ASP B N 1
ATOM 8877 C CA . ASP B 1 137 ? 30.078 68.762 -5.686 1.00 43.17 435 ASP B CA 1
ATOM 8878 C C . ASP B 1 137 ? 29.626 69.660 -4.529 1.00 39.46 435 ASP B C 1
ATOM 8879 O O . ASP B 1 137 ? 29.087 69.175 -3.535 1.00 38.62 435 ASP B O 1
ATOM 8888 N N . GLY B 1 138 ? 29.851 70.964 -4.670 1.00 40.54 436 GLY B N 1
ATOM 8889 C CA . GLY B 1 138 ? 29.428 71.944 -3.681 1.00 42.66 436 GLY B CA 1
ATOM 8890 C C . GLY B 1 138 ? 30.452 72.308 -2.620 1.00 44.41 436 GLY B C 1
ATOM 8891 O O . GLY B 1 138 ? 30.255 73.269 -1.878 1.00 47.11 436 GLY B O 1
ATOM 8895 N N . SER B 1 139 ? 31.552 71.565 -2.551 1.00 44.12 437 SER B N 1
ATOM 8896 C CA . SER B 1 139 ? 32.571 71.823 -1.538 1.00 44.58 437 SER B CA 1
ATOM 8897 C C . SER B 1 139 ? 33.528 72.939 -1.951 1.00 46.90 437 SER B C 1
ATOM 8898 O O . SER B 1 139 ? 33.645 73.272 -3.130 1.00 48.25 437 SER B O 1
ATOM 8906 N N . VAL B 1 140 ? 34.210 73.505 -0.959 1.00 47.56 438 VAL B N 1
ATOM 8907 C CA . VAL B 1 140 ? 35.237 74.512 -1.188 1.00 44.61 438 VAL B CA 1
ATOM 8908 C C . VAL B 1 140 ? 36.589 73.827 -1.346 1.00 41.26 438 VAL B C 1
ATOM 8909 O O . VAL B 1 140 ? 37.022 73.087 -0.467 1.00 41.32 438 VAL B O 1
ATOM 8922 N N . SER B 1 141 ? 37.243 74.060 -2.478 1.00 40.27 439 SER B N 1
ATOM 8923 C CA . SER B 1 141 ? 38.603 73.581 -2.683 1.00 42.57 439 SER B CA 1
ATOM 8924 C C . SER B 1 141 ? 39.595 74.509 -1.986 1.00 40.77 439 SER B C 1
ATOM 8925 O O . SER B 1 141 ? 39.810 75.637 -2.423 1.00 41.42 439 SER B O 1
ATOM 8933 N N . VAL B 1 142 ? 40.174 74.032 -0.888 1.00 41.48 440 VAL B N 1
ATOM 8934 C CA . VAL B 1 142 ? 41.131 74.812 -0.106 1.00 46.78 440 VAL B CA 1
ATOM 8935 C C . VAL B 1 142 ? 42.558 74.406 -0.472 1.00 46.43 440 VAL B C 1
ATOM 8936 O O . VAL B 1 142 ? 42.969 73.274 -0.221 1.00 47.40 440 VAL B O 1
ATOM 8949 N N . GLN B 1 143 ? 43.315 75.328 -1.057 1.00 45.14 441 GLN B N 1
ATOM 8950 C CA . GLN B 1 143 ? 44.685 75.028 -1.466 1.00 47.08 441 GLN B CA 1
ATOM 8951 C C . GLN B 1 143 ? 45.649 75.125 -0.283 1.00 41.84 441 GLN B C 1
ATOM 8952 O O . GLN B 1 143 ? 46.517 74.271 -0.096 1.00 42.98 441 GLN B O 1
ATOM 8966 N N . ASN B 1 144 ? 45.474 76.174 0.513 1.00 34.60 442 ASN B N 1
ATOM 8967 C CA . ASN B 1 144 ? 46.453 76.564 1.516 1.00 34.53 442 ASN B CA 1
ATOM 8968 C C . ASN B 1 144 ? 45.976 76.322 2.946 1.00 34.47 442 ASN B C 1
ATOM 8969 O O . ASN B 1 144 ? 45.057 76.981 3.431 1.00 34.56 442 ASN B O 1
ATOM 8980 N N . LYS B 1 145 ? 46.621 75.370 3.613 1.00 29.12 443 LYS B N 1
ATOM 8981 C CA . LYS B 1 145 ? 46.199 74.924 4.937 1.00 31.51 443 LYS B CA 1
ATOM 8982 C C . LYS B 1 145 ? 46.970 75.630 6.042 1.00 31.67 443 LYS B C 1
ATOM 8983 O O . LYS B 1 145 ? 48.132 75.995 5.867 1.00 34.09 443 LYS B O 1
ATOM 9002 N N . ILE B 1 146 ? 46.321 75.782 7.191 1.00 31.08 444 ILE B N 1
ATOM 9003 C CA . ILE B 1 146 ? 46.907 76.467 8.331 1.00 30.07 444 ILE B CA 1
ATOM 9004 C C . ILE B 1 146 ? 46.666 75.679 9.611 1.00 29.83 444 ILE B C 1
ATOM 9005 O O . ILE B 1 146 ? 45.521 75.393 9.968 1.00 29.00 444 ILE B O 1
ATOM 9021 N N . ILE B 1 147 ? 47.751 75.340 10.301 1.00 27.80 445 ILE B N 1
ATOM 9022 C CA . ILE B 1 147 ? 47.663 74.847 11.665 1.00 29.27 445 ILE B CA 1
ATOM 9023 C C .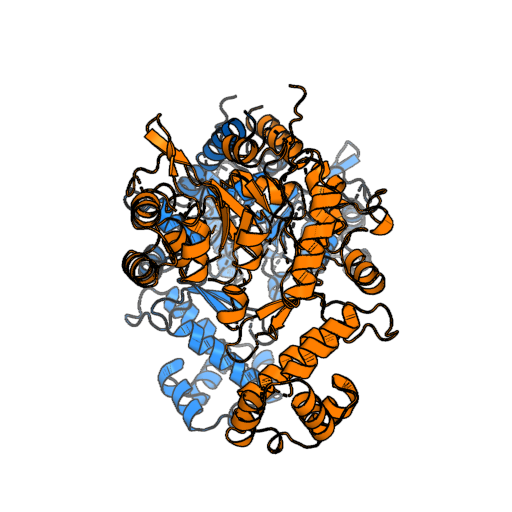 ILE B 1 147 ? 48.086 75.988 12.580 1.00 32.15 445 ILE B C 1
ATOM 9024 O O . ILE B 1 147 ? 49.252 76.382 12.602 1.00 33.19 445 ILE B O 1
ATOM 9040 N N . ALA B 1 148 ? 47.130 76.511 13.337 1.00 32.86 446 ALA B N 1
ATOM 9041 C CA . ALA B 1 148 ? 47.374 77.650 14.205 1.00 32.78 446 ALA B CA 1
ATOM 9042 C C . ALA B 1 148 ? 47.814 77.168 15.579 1.00 33.63 446 ALA B C 1
ATOM 9043 O O . ALA B 1 148 ? 47.127 76.359 16.204 1.00 34.21 446 ALA B O 1
ATOM 9050 N N . LYS B 1 149 ? 48.965 77.655 16.037 1.00 34.15 447 LYS B N 1
ATOM 9051 C CA . LYS B 1 149 ? 49.453 77.330 17.372 1.00 34.95 447 LYS B CA 1
ATOM 9052 C C . LYS B 1 149 ? 49.159 78.489 18.317 1.00 36.37 447 LYS B C 1
ATOM 9053 O O . LYS B 1 149 ? 49.628 79.606 18.114 1.00 35.85 447 LYS B O 1
ATOM 9072 N N . VAL B 1 150 ? 48.367 78.213 19.347 1.00 38.99 448 VAL B N 1
ATOM 9073 C CA . VAL B 1 150 ? 47.812 79.260 20.194 1.00 42.64 448 VAL B CA 1
ATOM 9074 C C . VAL B 1 150 ? 47.756 78.815 21.647 1.00 43.92 448 VAL B C 1
ATOM 9075 O O . VAL B 1 150 ? 47.771 77.619 21.941 1.00 41.09 448 VAL B O 1
ATOM 9088 N N . SER B 1 151 ? 47.696 79.790 22.548 1.00 48.20 449 SER B N 1
ATOM 9089 C CA . SER B 1 151 ? 47.553 79.520 23.974 1.00 51.94 449 SER B CA 1
ATOM 9090 C C . SER B 1 151 ? 46.297 80.173 24.545 1.00 48.77 449 SER B C 1
ATOM 9091 O O . SER B 1 151 ? 45.821 79.788 25.612 1.00 51.39 449 SER B O 1
ATOM 9099 N N . ARG B 1 152 ? 45.758 81.149 23.821 1.00 45.08 450 ARG B N 1
ATOM 9100 C CA . ARG B 1 152 ? 44.656 81.964 24.317 1.00 51.27 450 ARG B CA 1
ATOM 9101 C C . ARG B 1 152 ? 43.345 81.629 23.609 1.00 53.73 450 ARG B C 1
ATOM 9102 O O . ARG B 1 152 ? 43.317 81.524 22.381 1.00 53.36 450 ARG B O 1
ATOM 9123 N N . PRO B 1 153 ? 42.260 81.436 24.381 1.00 58.23 451 PRO B N 1
ATOM 9124 C CA . PRO B 1 153 ? 40.941 81.182 23.792 1.00 58.12 451 PRO B CA 1
ATOM 9125 C C . PRO B 1 153 ? 40.529 82.186 22.716 1.00 54.75 451 PRO B C 1
ATOM 9126 O O . PRO B 1 153 ? 39.992 81.773 21.689 1.00 51.03 451 PRO B O 1
ATOM 9137 N N . GLU B 1 154 ? 40.769 83.475 22.940 1.00 53.79 452 GLU B N 1
ATOM 9138 C CA . GLU B 1 154 ? 40.259 84.486 22.021 1.00 60.01 452 GLU B CA 1
ATOM 9139 C C . GLU B 1 154 ? 41.039 84.484 20.706 1.00 57.36 452 GLU B C 1
ATOM 9140 O O . GLU B 1 154 ? 40.525 84.932 19.681 1.00 58.55 452 GLU B O 1
ATOM 9152 N N . VAL B 1 155 ? 42.268 83.973 20.733 1.00 51.24 453 VAL B N 1
ATOM 9153 C CA . VAL B 1 155 ? 43.047 83.813 19.507 1.00 46.39 453 VAL B CA 1
ATOM 9154 C C . VAL B 1 155 ? 42.572 82.567 18.765 1.00 42.91 453 VAL B C 1
ATOM 9155 O O . VAL B 1 155 ? 42.408 82.586 17.547 1.00 41.53 453 VAL B O 1
ATOM 9168 N N . ALA B 1 156 ? 42.365 81.484 19.509 1.00 44.68 454 ALA B N 1
ATOM 9169 C CA . ALA B 1 156 ? 41.757 80.277 18.960 1.00 46.71 454 ALA B CA 1
ATOM 9170 C C . ALA B 1 156 ? 40.451 80.614 18.252 1.00 47.91 454 ALA B C 1
ATOM 9171 O O . ALA B 1 156 ? 40.200 80.159 17.138 1.00 50.35 454 ALA B O 1
ATOM 9178 N N . GLU B 1 157 ? 39.626 81.417 18.914 1.00 47.86 455 GLU B N 1
ATOM 9179 C CA . GLU B 1 157 ? 38.321 81.789 18.384 1.00 46.03 455 GLU B CA 1
ATOM 9180 C C . GLU B 1 157 ? 38.471 82.571 17.080 1.00 41.08 455 GLU B C 1
ATOM 9181 O O . GLU B 1 157 ? 37.757 82.319 16.107 1.00 39.53 455 GLU B O 1
ATOM 9193 N N . ALA B 1 158 ? 39.407 83.513 17.061 1.00 41.42 456 ALA B N 1
ATOM 9194 C CA . ALA B 1 158 ? 39.703 84.268 15.849 1.00 42.46 456 ALA B CA 1
ATOM 9195 C C . ALA B 1 158 ? 40.053 83.332 14.686 1.00 42.74 456 ALA B C 1
ATOM 9196 O O . ALA B 1 158 ? 39.674 83.586 13.544 1.00 45.14 456 ALA B O 1
ATOM 9203 N N . PHE B 1 159 ? 40.768 82.251 14.983 1.00 42.07 457 PHE B N 1
ATOM 9204 C CA . PHE B 1 159 ? 41.145 81.275 13.962 1.00 42.05 457 PHE B CA 1
ATOM 9205 C C . PHE B 1 159 ? 40.003 80.318 13.606 1.00 42.23 457 PHE B C 1
ATOM 9206 O O . PHE B 1 159 ? 39.956 79.795 12.491 1.00 40.68 457 PHE B O 1
ATOM 9223 N N . LEU B 1 160 ? 39.096 80.077 14.549 1.00 39.74 458 LEU B N 1
ATOM 9224 C CA . LEU B 1 160 ? 37.924 79.247 14.278 1.00 40.48 458 LEU B CA 1
ATOM 9225 C C . LEU B 1 160 ? 36.853 80.005 13.488 1.00 41.95 458 LEU B C 1
ATOM 9226 O O . LEU B 1 160 ? 35.911 79.398 12.980 1.00 44.38 458 LEU B O 1
ATOM 9242 N N . ASN B 1 161 ? 37.002 81.324 13.383 1.00 40.83 459 ASN B N 1
ATOM 9243 C CA . ASN B 1 161 ? 36.100 82.136 12.569 1.00 40.70 459 ASN B CA 1
ATOM 9244 C C . ASN B 1 161 ? 36.607 82.273 11.139 1.00 39.96 459 ASN B C 1
ATOM 9245 O O . ASN B 1 161 ? 37.779 82.030 10.873 1.00 38.50 459 ASN B O 1
ATOM 9256 N N . PRO B 1 162 ? 35.724 82.674 10.210 1.00 40.35 460 PRO B N 1
ATOM 9257 C CA . PRO B 1 162 ? 36.175 82.932 8.838 1.00 38.70 460 PRO B CA 1
ATOM 9258 C C . PRO B 1 162 ? 37.005 84.205 8.772 1.00 40.15 460 PRO B C 1
ATOM 9259 O O . PRO B 1 162 ? 36.953 84.989 9.719 1.00 42.31 460 PRO B O 1
ATOM 9270 N N . ALA B 1 163 ? 37.752 84.402 7.687 1.00 42.61 461 ALA B N 1
ATOM 9271 C CA . ALA B 1 163 ? 38.472 85.655 7.458 1.00 44.16 461 ALA B CA 1
ATOM 9272 C C . ALA B 1 163 ? 37.573 86.855 7.755 1.00 50.07 461 ALA B C 1
ATOM 9273 O O . ALA B 1 163 ? 36.451 86.911 7.255 1.00 51.58 461 ALA B O 1
ATOM 9280 N N . PRO B 1 164 ? 38.051 87.810 8.575 1.00 53.92 462 PRO B N 1
ATOM 9281 C CA . PRO B 1 164 ? 37.181 88.958 8.865 1.00 56.12 462 PRO B CA 1
ATOM 9282 C C . PRO B 1 164 ? 36.820 89.732 7.598 1.00 59.01 462 PRO B C 1
ATOM 9283 O O . PRO B 1 164 ? 37.648 89.864 6.696 1.00 59.78 462 PRO B O 1
ATOM 9294 N N . ALA B 1 165 ? 35.580 90.209 7.532 1.00 61.46 463 ALA B N 1
ATOM 9295 C CA . ALA B 1 165 ? 35.022 90.740 6.290 1.00 62.33 463 ALA B CA 1
ATOM 9296 C C . ALA B 1 165 ? 35.686 92.030 5.821 1.00 61.67 463 ALA B C 1
ATOM 9297 O O . ALA B 1 165 ? 35.814 92.253 4.617 1.00 64.66 463 ALA B O 1
ATOM 9304 N N . HIS B 1 166 ? 36.102 92.882 6.754 1.00 60.36 464 HIS B N 1
ATOM 9305 C CA . HIS B 1 166 ? 36.663 94.175 6.369 1.00 62.33 464 HIS B CA 1
ATOM 9306 C C . HIS B 1 166 ? 38.035 93.993 5.717 1.00 59.15 464 HIS B C 1
ATOM 9307 O O . HIS B 1 166 ? 38.426 94.783 4.860 1.00 61.70 464 HIS B O 1
ATOM 9321 N N . VAL B 1 167 ? 38.759 92.949 6.112 1.00 54.24 465 VAL B N 1
ATOM 9322 C CA . VAL B 1 167 ? 40.053 92.651 5.504 1.00 50.24 465 VAL B CA 1
ATOM 9323 C C . VAL B 1 167 ? 39.873 92.119 4.082 1.00 53.23 465 VAL B C 1
ATOM 9324 O O . VAL B 1 167 ? 40.650 92.444 3.185 1.00 49.39 465 VAL B O 1
ATOM 9337 N N . LEU B 1 168 ? 38.847 91.296 3.887 1.00 56.95 466 LEU B N 1
ATOM 9338 C CA . LEU B 1 168 ? 38.561 90.721 2.579 1.00 56.14 466 LEU B CA 1
ATOM 9339 C C . LEU B 1 168 ? 38.171 91.812 1.596 1.00 58.11 466 LEU B C 1
ATOM 9340 O O . LEU B 1 168 ? 38.721 91.908 0.499 1.00 55.98 466 LEU B O 1
ATOM 9356 N N . GLU B 1 169 ? 37.203 92.619 2.015 1.00 64.66 467 GLU B N 1
ATOM 9357 C CA . GLU B 1 169 ? 36.697 93.742 1.239 1.00 71.50 467 GLU B CA 1
ATOM 9358 C C . GLU B 1 169 ? 37.850 94.601 0.730 1.00 69.35 467 GLU B C 1
ATOM 9359 O O . GLU B 1 169 ? 37.933 94.919 -0.457 1.00 68.94 467 GLU B O 1
ATOM 9371 N N . ARG B 1 170 ? 38.741 94.961 1.646 1.00 65.49 468 ARG B N 1
ATOM 9372 C CA . ARG B 1 170 ? 39.942 95.722 1.322 1.00 66.09 468 ARG B CA 1
ATOM 9373 C C . ARG B 1 170 ? 40.849 95.016 0.307 1.00 62.54 468 ARG B C 1
ATOM 9374 O O . ARG B 1 170 ? 41.307 95.634 -0.655 1.00 65.76 468 ARG B O 1
ATOM 9395 N N . LEU B 1 171 ? 41.113 93.731 0.521 1.00 56.44 469 LEU B N 1
ATOM 9396 C CA . LEU B 1 171 ? 42.025 92.994 -0.348 1.00 60.09 469 LEU B CA 1
ATOM 9397 C C . LEU B 1 171 ? 41.444 92.814 -1.746 1.00 61.83 469 LEU B C 1
ATOM 9398 O O . LEU B 1 171 ? 42.185 92.724 -2.726 1.00 62.77 469 LEU B O 1
ATOM 9414 N N . VAL B 1 172 ? 40.120 92.753 -1.835 1.00 59.78 470 VAL B N 1
ATOM 9415 C CA . VAL B 1 172 ? 39.447 92.730 -3.127 1.00 62.58 470 VAL B CA 1
ATOM 9416 C C . VAL B 1 172 ? 39.635 94.072 -3.841 1.00 64.30 470 VAL B C 1
ATOM 9417 O O . VAL B 1 172 ? 40.011 94.103 -5.013 1.00 62.42 470 VAL B O 1
ATOM 9430 N N . SER B 1 173 ? 39.360 95.169 -3.137 1.00 67.36 471 SER B N 1
ATOM 9431 C CA . SER B 1 173 ? 39.609 96.515 -3.662 1.00 72.05 471 SER B CA 1
ATOM 9432 C C . SER B 1 173 ? 40.999 96.641 -4.277 1.00 71.47 471 SER B C 1
ATOM 9433 O O . SER B 1 173 ? 41.169 97.248 -5.334 1.00 78.80 471 SER B O 1
ATOM 9441 N N . ASP B 1 174 ? 41.988 96.068 -3.601 1.00 68.37 472 ASP B N 1
ATOM 9442 C CA . ASP B 1 174 ? 43.382 96.196 -4.010 1.00 68.91 472 ASP B CA 1
ATOM 9443 C C . ASP B 1 174 ? 43.789 95.124 -5.016 1.00 65.41 472 ASP B C 1
ATOM 9444 O O . ASP B 1 174 ? 44.968 94.995 -5.349 1.00 67.02 472 ASP B O 1
ATOM 9453 N N . ASN B 1 175 ? 42.809 94.369 -5.503 1.00 64.09 473 ASN B N 1
ATOM 9454 C CA . ASN B 1 175 ? 43.061 93.263 -6.423 1.00 68.28 473 ASN B CA 1
ATOM 9455 C C . ASN B 1 175 ? 44.130 92.287 -5.917 1.00 67.96 473 ASN B C 1
ATOM 9456 O O . ASN B 1 175 ? 44.973 91.827 -6.688 1.00 67.59 473 ASN B O 1
ATOM 9467 N N . ARG B 1 176 ? 44.091 91.985 -4.620 1.00 67.06 474 ARG B N 1
ATOM 9468 C CA . ARG B 1 176 ? 44.919 90.926 -4.046 1.00 69.65 474 ARG B CA 1
ATOM 9469 C C . ARG B 1 176 ? 44.133 89.615 -4.066 1.00 61.68 474 ARG B C 1
ATOM 9470 O O . ARG B 1 176 ? 44.702 88.537 -4.238 1.00 58.25 474 ARG B O 1
ATOM 9491 N N . LEU B 1 177 ? 42.821 89.729 -3.866 1.00 56.65 475 LEU B N 1
ATOM 9492 C CA . LEU B 1 177 ? 41.896 88.604 -3.974 1.00 57.27 475 LEU B CA 1
ATOM 9493 C C . LEU B 1 177 ? 40.811 88.914 -4.999 1.00 60.67 475 LEU B C 1
ATOM 9494 O O . LEU B 1 177 ? 40.477 90.078 -5.218 1.00 62.26 475 LEU B O 1
ATOM 9510 N N . THR B 1 178 ? 40.256 87.876 -5.617 1.00 56.60 476 THR B N 1
ATOM 9511 C CA . THR B 1 178 ? 39.074 88.039 -6.455 1.00 52.98 476 THR B CA 1
ATOM 9512 C C . THR B 1 178 ? 37.840 87.996 -5.568 1.00 55.64 476 THR B C 1
ATOM 9513 O O . THR B 1 178 ? 37.893 87.475 -4.453 1.00 56.95 476 THR B O 1
ATOM 9524 N N . ALA B 1 179 ? 36.730 88.539 -6.059 1.00 57.81 477 ALA B N 1
ATOM 9525 C CA . ALA B 1 179 ? 35.488 88.539 -5.296 1.00 57.19 477 ALA B CA 1
ATOM 9526 C C . ALA B 1 179 ? 35.063 87.108 -4.982 1.00 54.86 477 ALA B C 1
ATOM 9527 O O . ALA B 1 179 ? 34.532 86.830 -3.907 1.00 53.56 477 ALA B O 1
ATOM 9534 N N . GLY B 1 180 ? 35.309 86.206 -5.929 1.00 56.61 478 GLY B N 1
ATOM 9535 C CA . GLY B 1 180 ? 34.990 84.801 -5.757 1.00 57.32 478 GLY B CA 1
ATOM 9536 C C . GLY B 1 180 ? 35.762 84.175 -4.612 1.00 53.16 478 GLY B C 1
ATOM 9537 O O . GLY B 1 180 ? 35.188 83.481 -3.771 1.00 51.20 478 GLY B O 1
ATOM 9541 N N . GLU B 1 181 ? 37.072 84.402 -4.591 1.00 48.41 479 GLU B N 1
ATOM 9542 C CA . GLU B 1 181 ? 37.909 83.929 -3.494 1.00 44.47 479 GLU B CA 1
ATOM 9543 C C . GLU B 1 181 ? 37.413 84.473 -2.160 1.00 41.95 479 GLU B C 1
ATOM 9544 O O . GLU B 1 181 ? 37.334 83.741 -1.172 1.00 43.21 479 GLU B O 1
ATOM 9556 N N . ALA B 1 182 ? 37.058 85.753 -2.142 1.00 44.09 480 ALA B N 1
ATOM 9557 C CA . ALA B 1 182 ? 36.619 86.405 -0.914 1.00 47.16 480 ALA B CA 1
ATOM 9558 C C . ALA B 1 182 ? 35.266 85.870 -0.455 1.00 50.54 480 ALA B C 1
ATOM 9559 O O . ALA B 1 182 ? 35.006 85.775 0.742 1.00 54.86 480 ALA B O 1
ATOM 9566 N N . ALA B 1 183 ? 34.411 85.515 -1.410 1.00 52.12 481 ALA B N 1
ATOM 9567 C CA . ALA B 1 183 ? 33.112 84.932 -1.094 1.00 52.39 481 ALA B CA 1
ATOM 9568 C C . ALA B 1 183 ? 33.280 83.544 -0.480 1.00 48.37 481 ALA B C 1
ATOM 9569 O O . ALA B 1 183 ? 32.700 83.242 0.562 1.00 47.85 481 ALA B O 1
ATOM 9576 N N . LEU B 1 184 ? 34.067 82.701 -1.140 1.00 47.65 482 LEU B N 1
ATOM 9577 C CA . LEU B 1 184 ? 34.383 81.369 -0.632 1.00 46.85 482 LEU B CA 1
ATOM 9578 C C . LEU B 1 184 ? 35.010 81.407 0.766 1.00 43.81 482 LEU B C 1
ATOM 9579 O O . LEU B 1 184 ? 34.744 80.536 1.594 1.00 44.77 482 LEU B O 1
ATOM 9595 N N . ALA B 1 185 ? 35.845 82.411 1.020 1.00 41.69 483 ALA B N 1
ATOM 9596 C CA . ALA B 1 185 ? 36.542 82.528 2.302 1.00 41.61 483 ALA B CA 1
ATOM 9597 C C . ALA B 1 185 ? 35.574 82.683 3.476 1.00 43.60 483 ALA B C 1
ATOM 9598 O O . ALA B 1 185 ? 35.925 82.399 4.621 1.00 42.53 483 ALA B O 1
ATOM 9605 N N . LYS B 1 186 ? 34.355 83.124 3.186 1.00 47.94 484 LYS B N 1
ATOM 9606 C CA . LYS B 1 186 ? 33.364 83.378 4.229 1.00 51.44 484 LYS B CA 1
ATOM 9607 C C . LYS B 1 186 ? 32.837 82.102 4.893 1.00 46.64 484 LYS B C 1
ATOM 9608 O O . LYS B 1 186 ? 32.376 82.152 6.033 1.00 42.06 484 LYS B O 1
ATOM 9627 N N . GLU B 1 187 ? 32.908 80.967 4.197 1.00 47.86 485 GLU B N 1
ATOM 9628 C CA . GLU B 1 187 ? 32.291 79.736 4.702 1.00 52.81 485 GLU B CA 1
ATOM 9629 C C . GLU B 1 187 ? 33.308 78.689 5.151 1.00 49.26 485 GLU B C 1
ATOM 9630 O O . GLU B 1 187 ? 32.951 77.528 5.362 1.00 48.13 485 GLU B O 1
ATOM 9642 N N . ILE B 1 188 ? 34.567 79.091 5.302 1.00 45.81 486 ILE B N 1
ATOM 9643 C CA . ILE B 1 188 ? 35.572 78.217 5.901 1.00 42.42 486 ILE B CA 1
ATOM 9644 C C . ILE B 1 188 ? 36.285 78.955 7.029 1.00 39.63 486 ILE B C 1
ATOM 9645 O O . ILE B 1 188 ? 36.336 80.182 7.030 1.00 39.90 486 ILE B O 1
ATOM 9661 N N . PRO B 1 189 ? 36.820 78.208 8.009 1.00 38.44 487 PRO B N 1
ATOM 9662 C CA . PRO B 1 189 ? 37.545 78.842 9.111 1.00 38.62 487 PRO B CA 1
ATOM 9663 C C . PRO B 1 189 ? 38.933 79.295 8.686 1.00 37.29 487 PRO B C 1
ATOM 9664 O O . PRO B 1 189 ? 39.437 78.842 7.657 1.00 35.94 487 PRO B O 1
ATOM 9692 N N . ALA B 1 191 ? 41.735 78.663 10.240 1.00 35.89 489 ALA B N 1
ATOM 9693 C CA . ALA B 1 191 ? 42.646 77.534 10.442 1.00 36.24 489 ALA B CA 1
ATOM 9694 C C . ALA B 1 191 ? 41.916 76.201 10.301 1.00 37.33 489 ALA B C 1
ATOM 9695 O O . ALA B 1 191 ? 40.741 76.087 10.641 1.00 36.55 489 ALA B O 1
ATOM 9702 N N . ASP B 1 192 ? 42.621 75.198 9.788 1.00 35.50 490 ASP B N 1
ATOM 9703 C CA . ASP B 1 192 ? 42.098 73.834 9.720 1.00 33.78 490 ASP B CA 1
ATOM 9704 C C . ASP B 1 192 ? 42.295 73.071 11.019 1.00 34.15 490 ASP B C 1
ATOM 9705 O O . ASP B 1 192 ? 41.615 72.072 11.276 1.00 32.16 490 ASP B O 1
ATOM 9714 N N . ASP B 1 193 ? 43.246 73.537 11.823 1.00 35.27 491 ASP B N 1
ATOM 9715 C CA . ASP B 1 193 ? 43.635 72.852 13.046 1.00 33.92 491 ASP B CA 1
ATOM 9716 C C . ASP B 1 193 ? 44.166 73.868 14.044 1.00 32.97 491 ASP B C 1
ATOM 9717 O O . ASP B 1 193 ? 44.829 74.830 13.661 1.00 34.33 491 ASP B O 1
ATOM 9726 N N . ILE B 1 194 ? 43.870 73.652 15.319 1.00 34.59 492 ILE B N 1
ATOM 9727 C CA . ILE B 1 194 ? 44.398 74.492 16.383 1.00 37.91 492 ILE B CA 1
ATOM 9728 C C . ILE B 1 194 ? 45.300 73.639 17.259 1.00 39.58 492 ILE B C 1
ATOM 9729 O O . ILE B 1 194 ? 44.838 72.693 17.902 1.00 40.59 492 ILE B O 1
ATOM 9745 N N . CYS B 1 195 ? 46.585 73.968 17.282 1.00 38.36 493 CYS B N 1
ATOM 9746 C CA . CYS B 1 195 ? 47.505 73.312 18.198 1.00 38.54 493 CYS B CA 1
ATOM 9747 C C . CYS B 1 195 ? 47.583 74.150 19.465 1.00 39.33 493 CYS B C 1
ATOM 9748 O O . CYS B 1 195 ? 48.166 75.233 19.473 1.00 37.73 493 CYS B O 1
ATOM 9756 N N . VAL B 1 196 ? 46.988 73.645 20.538 1.00 41.59 494 VAL B N 1
ATOM 9757 C CA . VAL B 1 196 ? 46.909 74.396 21.780 1.00 42.14 494 VAL B CA 1
ATOM 9758 C C . VAL B 1 196 ? 48.221 74.210 22.524 1.00 40.50 494 VAL B C 1
ATOM 9759 O O . VAL B 1 196 ? 48.566 73.086 22.878 1.00 37.82 494 VAL B O 1
ATOM 9772 N N . GLU B 1 197 ? 48.945 75.298 22.782 1.00 46.09 495 GLU B N 1
ATOM 9773 C CA . GLU B 1 197 ? 50.264 75.166 23.390 1.00 53.51 495 GLU B CA 1
ATOM 9774 C C . GLU B 1 197 ? 50.197 75.469 24.877 1.00 65.43 495 GLU B C 1
ATOM 9775 O O . GLU B 1 197 ? 49.936 76.600 25.288 1.00 63.47 495 GLU B O 1
ATOM 9787 N N . ALA B 1 198 ? 50.464 74.433 25.668 1.00 79.51 496 ALA B N 1
ATOM 9788 C CA . ALA B 1 198 ? 50.272 74.466 27.112 1.00 93.05 496 ALA B CA 1
ATOM 9789 C C . ALA B 1 198 ? 51.570 74.285 27.895 1.00 101.42 496 ALA B C 1
ATOM 9790 O O . ALA B 1 198 ? 51.682 73.344 28.682 1.00 100.46 496 ALA B O 1
ATOM 9797 N N . ASP B 1 199 ? 52.544 75.167 27.692 1.00 113.98 497 ASP B N 1
ATOM 9798 C CA . ASP B 1 199 ? 53.814 75.060 28.409 1.00 120.27 497 ASP B CA 1
ATOM 9799 C C . ASP B 1 199 ? 53.860 76.051 29.568 1.00 105.89 497 ASP B C 1
ATOM 9800 O O . ASP B 1 199 ? 53.152 75.890 30.562 1.00 87.99 497 ASP B O 1
ATOM 9809 N N . THR B 1 211 ? 44.380 71.143 31.083 1.00 104.28 509 THR B N 1
ATOM 9810 C CA . THR B 1 211 ? 43.284 71.839 31.749 1.00 108.16 509 THR B CA 1
ATOM 9811 C C . THR B 1 211 ? 42.683 72.905 30.837 1.00 100.08 509 THR B C 1
ATOM 9812 O O . THR B 1 211 ? 41.515 73.273 30.972 1.00 105.28 509 THR B O 1
ATOM 9822 N N . LEU B 1 212 ? 43.500 73.397 29.912 1.00 83.01 510 LEU B N 1
ATOM 9823 C CA . LEU B 1 212 ? 43.054 74.320 28.877 1.00 75.17 510 LEU B CA 1
ATOM 9824 C C . LEU B 1 212 ? 42.305 73.590 27.763 1.00 65.87 510 LEU B C 1
ATOM 9825 O O . LEU B 1 212 ? 41.521 74.191 27.027 1.00 63.82 510 LEU B O 1
ATOM 9858 N N . PRO B 1 214 ? 39.894 70.992 27.571 1.00 77.38 512 PRO B N 1
ATOM 9859 C CA . PRO B 1 214 ? 38.434 70.845 27.533 1.00 81.22 512 PRO B CA 1
ATOM 9860 C C . PRO B 1 214 ? 37.727 72.156 27.191 1.00 73.57 512 PRO B C 1
ATOM 9861 O O . PRO B 1 214 ? 36.678 72.140 26.546 1.00 72.82 512 PRO B O 1
ATOM 9872 N N . ALA B 1 215 ? 38.303 73.273 27.619 1.00 67.85 513 ALA B N 1
ATOM 9873 C CA . ALA B 1 215 ? 37.755 74.587 27.308 1.00 65.55 513 ALA B CA 1
ATOM 9874 C C . ALA B 1 215 ? 37.842 74.851 25.806 1.00 62.61 513 ALA B C 1
ATOM 9875 O O . ALA B 1 215 ? 36.888 75.321 25.184 1.00 58.74 513 ALA B O 1
ATOM 9899 N N . ILE B 1 217 ? 38.172 72.574 23.442 1.00 49.33 515 ILE B N 1
ATOM 9900 C CA . ILE B 1 217 ? 37.319 71.610 22.758 1.00 55.59 515 ILE B CA 1
ATOM 9901 C C . ILE B 1 217 ? 35.868 72.083 22.762 1.00 60.48 515 ILE B C 1
ATOM 9902 O O . ILE B 1 217 ? 35.182 72.005 21.742 1.00 61.59 515 ILE B O 1
ATOM 9918 N N . ARG B 1 218 ? 35.400 72.561 23.911 1.00 63.31 516 ARG B N 1
ATOM 9919 C CA . ARG B 1 218 ? 34.053 73.113 24.005 1.00 67.51 516 ARG B CA 1
ATOM 9920 C C . ARG B 1 218 ? 33.917 74.321 23.086 1.00 63.44 516 ARG B C 1
ATOM 9921 O O . ARG B 1 218 ? 32.907 74.481 22.401 1.00 64.77 516 ARG B O 1
ATOM 9942 N N . LEU B 1 219 ? 34.937 75.171 23.077 1.00 58.76 517 LEU B N 1
ATOM 9943 C CA . LEU B 1 219 ? 34.957 76.325 22.187 1.00 56.63 517 LEU B CA 1
ATOM 9944 C C . LEU B 1 219 ? 34.898 75.896 20.719 1.00 54.53 517 LEU B C 1
ATOM 9945 O O . LEU B 1 219 ? 34.190 76.505 19.918 1.00 52.43 517 LEU B O 1
ATOM 9961 N N . ARG B 1 220 ? 35.621 74.833 20.377 1.00 52.01 518 ARG B N 1
ATOM 9962 C CA . ARG B 1 220 ? 35.646 74.336 19.005 1.00 48.52 518 ARG B CA 1
ATOM 9963 C C . ARG B 1 220 ? 34.245 73.898 18.586 1.00 46.68 518 ARG B C 1
ATOM 9964 O O . ARG B 1 220 ? 33.738 74.323 17.552 1.00 42.10 518 ARG B O 1
ATOM 9985 N N . ASP B 1 221 ? 33.629 73.046 19.398 1.00 53.31 519 ASP B N 1
ATOM 9986 C CA . ASP B 1 221 ? 32.285 72.544 19.127 1.00 57.90 519 ASP B CA 1
ATOM 9987 C C . ASP B 1 221 ? 31.272 73.669 18.923 1.00 57.28 519 ASP B C 1
ATOM 9988 O O . ASP B 1 221 ? 30.486 73.635 17.977 1.00 60.67 519 ASP B O 1
ATOM 9997 N N . ARG B 1 222 ? 31.286 74.654 19.817 1.00 57.18 520 ARG B N 1
ATOM 9998 C CA . ARG B 1 222 ? 30.442 75.839 19.675 1.00 62.26 520 ARG B CA 1
ATOM 9999 C C . ARG B 1 222 ? 30.625 76.499 18.312 1.00 63.96 520 ARG B C 1
ATOM 10000 O O . AR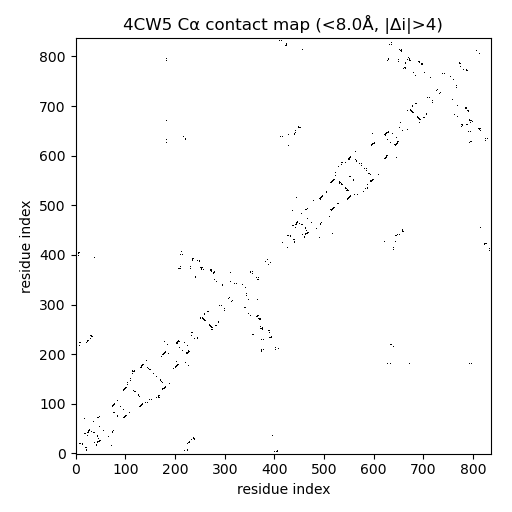G B 1 222 ? 29.653 76.849 17.642 1.00 64.45 520 ARG B O 1
ATOM 10055 N N . GLU B 1 225 ? 29.078 74.470 15.462 1.00 65.84 523 GLU B N 1
ATOM 10056 C CA . GLU B 1 225 ? 27.641 74.726 15.465 1.00 78.71 523 GLU B CA 1
ATOM 10057 C C . GLU B 1 225 ? 27.330 76.095 14.866 1.00 75.69 523 GLU B C 1
ATOM 10058 O O . GLU B 1 225 ? 26.482 76.220 13.982 1.00 79.61 523 GLU B O 1
ATOM 10070 N N . LYS B 1 226 ? 28.019 77.116 15.366 1.00 68.19 524 LYS B N 1
ATOM 10071 C CA . LYS B 1 226 ? 27.798 78.494 14.940 1.00 63.60 524 LYS B CA 1
ATOM 10072 C C . LYS B 1 226 ? 27.928 78.726 13.434 1.00 62.76 524 LYS B C 1
ATOM 10073 O O . LYS B 1 226 ? 27.115 79.444 12.854 1.00 66.26 524 LYS B O 1
ATOM 10092 N N . HIS B 1 227 ? 28.944 78.135 12.808 1.00 59.34 525 HIS B N 1
ATOM 10093 C CA . HIS B 1 227 ? 29.233 78.411 11.400 1.00 60.35 525 HIS B CA 1
ATOM 10094 C C . HIS B 1 227 ? 28.824 77.268 10.475 1.00 61.62 525 HIS B C 1
ATOM 10095 O O . HIS B 1 227 ? 28.752 77.444 9.258 1.00 62.64 525 HIS B O 1
ATOM 10109 N N . GLY B 1 228 ? 28.534 76.110 11.059 1.00 63.55 526 GLY B N 1
ATOM 10110 C CA . GLY B 1 228 ? 28.183 74.926 10.294 1.00 60.05 526 GLY B CA 1
ATOM 10111 C C . GLY B 1 228 ? 29.203 74.577 9.224 1.00 58.09 526 GLY B C 1
ATOM 10112 O O . GLY B 1 228 ? 28.832 74.257 8.094 1.00 57.48 526 GLY B O 1
ATOM 10116 N N . TYR B 1 229 ? 30.487 74.635 9.576 1.00 52.71 527 TYR B N 1
ATOM 10117 C CA . TYR B 1 229 ? 31.543 74.260 8.641 1.00 48.24 527 TYR B CA 1
ATOM 10118 C C . TYR B 1 229 ? 31.347 72.820 8.188 1.00 48.38 527 TYR B C 1
ATOM 10119 O O . TYR B 1 229 ? 30.833 71.990 8.937 1.00 50.75 527 TYR B O 1
ATOM 10137 N N . ALA B 1 230 ? 31.774 72.523 6.966 1.00 47.45 528 ALA B N 1
ATOM 10138 C CA . ALA B 1 230 ? 31.645 71.178 6.416 1.00 50.87 528 ALA B CA 1
ATOM 10139 C C . ALA B 1 230 ? 32.628 70.212 7.080 1.00 51.71 528 ALA B C 1
ATOM 10140 O O . ALA B 1 230 ? 32.280 69.070 7.376 1.00 52.54 528 ALA B O 1
ATOM 10147 N N . LYS B 1 231 ? 33.854 70.677 7.304 1.00 50.46 529 LYS B N 1
ATOM 10148 C CA . LYS B 1 231 ? 34.897 69.859 7.922 1.00 49.51 529 LYS B CA 1
ATOM 10149 C C . LYS B 1 231 ? 35.203 70.330 9.338 1.00 43.57 529 LYS B C 1
ATOM 10150 O O . LYS B 1 231 ? 35.384 71.523 9.585 1.00 43.09 529 LYS B O 1
ATOM 10169 N N . LYS B 1 232 ? 35.263 69.385 10.268 1.00 39.93 530 LYS B N 1
ATOM 10170 C CA . LYS B 1 232 ? 35.588 69.708 11.648 1.00 40.03 530 LYS B CA 1
ATOM 10171 C C . LYS B 1 232 ? 37.034 70.173 11.773 1.00 37.35 530 LYS B C 1
ATOM 10172 O O . LYS B 1 232 ? 37.942 69.596 11.177 1.00 35.75 530 LYS B O 1
ATOM 10191 N N . VAL B 1 233 ? 37.229 71.222 12.561 1.00 35.74 531 VAL B N 1
ATOM 10192 C CA . VAL B 1 233 ? 38.556 71.715 12.886 1.00 37.77 531 VAL B CA 1
ATOM 10193 C C . VAL B 1 233 ? 39.033 70.921 14.090 1.00 35.19 531 VAL B C 1
ATOM 10194 O O . VAL B 1 233 ? 38.346 70.874 15.113 1.00 34.75 531 VAL B O 1
ATOM 10207 N N . ARG B 1 234 ? 40.189 70.274 13.974 1.00 32.59 532 ARG B N 1
ATOM 10208 C CA . ARG B 1 234 ? 40.666 69.443 15.069 1.00 31.40 532 ARG B CA 1
ATOM 10209 C C . ARG B 1 234 ? 41.404 70.300 16.081 1.00 33.60 532 ARG B C 1
ATOM 10210 O O . ARG B 1 234 ? 41.901 71.378 15.755 1.00 35.59 532 ARG B O 1
ATOM 10231 N N . ILE B 1 235 ? 41.467 69.804 17.311 1.00 34.09 533 ILE B N 1
ATOM 10232 C CA . ILE B 1 235 ? 42.194 70.468 18.377 1.00 37.01 533 ILE B CA 1
ATOM 10233 C C . ILE B 1 235 ? 43.278 69.525 18.865 1.00 37.05 533 ILE B C 1
ATOM 10234 O O . ILE B 1 235 ? 42.994 68.401 19.283 1.00 37.14 533 ILE B O 1
ATOM 10250 N N . GLY B 1 236 ? 44.522 69.987 18.800 1.00 35.26 534 GLY B N 1
ATOM 10251 C CA . GLY B 1 236 ? 45.655 69.192 19.231 1.00 34.76 534 GLY B CA 1
ATOM 10252 C C . GLY B 1 236 ? 46.333 69.839 20.417 1.00 34.09 534 GLY B C 1
ATOM 10253 O O . GLY B 1 236 ? 45.919 70.906 20.870 1.00 35.00 534 GLY B O 1
ATOM 10257 N N . ALA B 1 237 ? 47.368 69.186 20.931 1.00 34.74 535 ALA B N 1
ATOM 10258 C CA . ALA B 1 237 ? 48.071 69.687 22.103 1.00 36.40 535 ALA B CA 1
ATOM 10259 C C . ALA B 1 237 ? 49.575 69.642 21.899 1.00 34.69 535 ALA B C 1
ATOM 10260 O O . ALA B 1 237 ? 50.109 68.702 21.313 1.00 33.49 535 ALA B O 1
ATOM 10267 N N . ALA B 1 238 ? 50.250 70.667 22.401 1.00 34.94 536 ALA B N 1
ATOM 10268 C CA . ALA B 1 238 ? 51.701 70.690 22.437 1.00 38.20 536 ALA B CA 1
ATOM 10269 C C . ALA B 1 238 ? 52.153 71.406 23.699 1.00 40.87 536 ALA B C 1
ATOM 10270 O O . ALA B 1 238 ? 51.427 72.232 24.248 1.00 43.04 536 ALA B O 1
ATOM 10277 N N . GLY B 1 239 ? 53.350 71.069 24.163 1.00 42.78 537 GLY B N 1
ATOM 10278 C CA . GLY B 1 239 ? 53.899 71.646 25.375 1.00 41.25 537 GLY B CA 1
ATOM 10279 C C . GLY B 1 239 ? 53.953 70.610 26.478 1.00 42.27 537 GLY B C 1
ATOM 10280 O O . GLY B 1 239 ? 52.920 70.087 26.898 1.00 45.36 537 GLY B O 1
ATOM 10284 N N . GLY B 1 240 ? 55.161 70.305 26.941 1.00 43.44 538 GLY B N 1
ATOM 10285 C CA . GLY B 1 240 ? 55.345 69.389 28.053 1.00 47.23 538 GLY B CA 1
ATOM 10286 C C . GLY B 1 240 ? 55.322 67.917 27.689 1.00 48.63 538 GLY B C 1
ATOM 10287 O O . GLY B 1 240 ? 55.350 67.066 28.576 1.00 52.42 538 GLY B O 1
ATOM 10291 N N . ILE B 1 241 ? 55.261 67.611 26.395 1.00 45.23 539 ILE B N 1
ATOM 10292 C CA . ILE B 1 241 ? 55.140 66.227 25.948 1.00 45.91 539 ILE B CA 1
ATOM 10293 C C . ILE B 1 241 ? 56.490 65.666 25.507 1.00 49.02 539 ILE B C 1
ATOM 10294 O O . ILE B 1 241 ? 57.040 66.069 24.481 1.00 51.07 539 ILE B O 1
ATOM 10310 N N . GLY B 1 242 ? 57.004 64.721 26.290 1.00 49.46 540 GLY B N 1
ATOM 10311 C CA . GLY B 1 242 ? 58.315 64.140 26.056 1.00 47.66 540 GLY B CA 1
ATOM 10312 C C . GLY B 1 242 ? 58.360 62.664 26.405 1.00 48.23 540 GLY B C 1
ATOM 10313 O O . GLY B 1 242 ? 59.406 62.023 26.290 1.00 50.44 540 GLY B O 1
ATOM 10317 N N . THR B 1 243 ? 57.219 62.121 26.820 1.00 46.39 541 THR B N 1
ATOM 10318 C CA . THR B 1 243 ? 57.139 60.741 27.282 1.00 45.33 541 THR B CA 1
ATOM 10319 C C . THR B 1 243 ? 55.798 60.138 26.888 1.00 43.33 541 THR B C 1
ATOM 10320 O O . THR B 1 243 ? 54.853 60.870 26.594 1.00 42.62 541 THR B O 1
ATOM 10331 N N . PRO B 1 244 ? 55.710 58.800 26.877 1.00 45.89 542 PRO B N 1
ATOM 10332 C CA . PRO B 1 244 ? 54.427 58.135 26.628 1.00 50.70 542 PRO B CA 1
ATOM 10333 C C . PRO B 1 244 ? 53.333 58.562 27.609 1.00 57.38 542 PRO B C 1
ATOM 10334 O O . PRO B 1 244 ? 52.173 58.676 27.211 1.00 61.31 542 PRO B O 1
ATOM 10345 N N . GLU B 1 245 ? 53.697 58.779 28.870 1.00 60.48 543 GLU B N 1
ATOM 10346 C CA . GLU B 1 245 ? 52.724 59.159 29.891 1.00 61.12 543 GLU B CA 1
ATOM 10347 C C . GLU B 1 245 ? 52.109 60.518 29.572 1.00 52.54 543 GLU B C 1
ATOM 10348 O O . GLU B 1 245 ? 50.889 60.672 29.569 1.00 52.90 543 GLU B O 1
ATOM 10360 N N . ALA B 1 246 ? 52.968 61.498 29.306 1.00 49.19 544 ALA B N 1
ATOM 10361 C CA . ALA B 1 246 ? 52.532 62.850 28.970 1.00 49.49 544 ALA B CA 1
ATOM 10362 C C . ALA B 1 246 ? 51.669 62.859 27.715 1.00 50.64 544 ALA B C 1
ATOM 10363 O O . ALA B 1 246 ? 50.682 63.591 27.637 1.00 52.57 544 ALA B O 1
ATOM 10370 N N . ALA B 1 247 ? 52.044 62.043 26.734 1.00 46.24 545 ALA B N 1
ATOM 10371 C CA . ALA B 1 247 ? 51.324 62.002 25.470 1.00 44.92 545 ALA B CA 1
ATOM 10372 C C . ALA B 1 247 ? 49.967 61.346 25.671 1.00 45.64 545 ALA B C 1
ATOM 10373 O O . ALA B 1 247 ? 48.965 61.773 25.096 1.00 45.90 545 ALA B O 1
ATOM 10380 N N . ALA B 1 248 ? 49.947 60.316 26.510 1.00 45.39 546 ALA B N 1
ATOM 10381 C CA . ALA B 1 248 ? 48.720 59.602 26.829 1.00 48.15 546 ALA B CA 1
ATOM 10382 C C . ALA B 1 248 ? 47.748 60.535 27.535 1.00 46.71 546 ALA B C 1
ATOM 10383 O O . ALA B 1 248 ? 46.546 60.506 27.278 1.00 47.07 546 ALA B O 1
ATOM 10390 N N . ALA B 1 249 ? 48.285 61.368 28.419 1.00 46.62 547 ALA B N 1
ATOM 10391 C CA . ALA B 1 249 ? 47.477 62.319 29.165 1.00 47.11 547 ALA B CA 1
ATOM 10392 C C . ALA B 1 249 ? 46.835 63.317 28.213 1.00 45.83 547 ALA B C 1
ATOM 10393 O O . ALA B 1 249 ? 45.664 63.659 28.358 1.00 46.94 547 ALA B O 1
ATOM 10400 N N . ALA B 1 250 ? 47.607 63.777 27.236 1.00 43.14 548 ALA B N 1
ATOM 10401 C CA . ALA B 1 250 ? 47.112 64.745 26.268 1.00 41.07 548 ALA B CA 1
ATOM 10402 C C . ALA B 1 250 ? 45.944 64.173 25.471 1.00 39.42 548 ALA B C 1
ATOM 10403 O O . ALA B 1 250 ? 44.941 64.854 25.265 1.00 38.07 548 ALA B O 1
ATOM 10410 N N . PHE B 1 251 ? 46.064 62.918 25.044 1.00 41.56 549 PHE B N 1
ATOM 10411 C CA . PHE B 1 251 ? 44.993 62.273 24.287 1.00 42.09 549 PHE B CA 1
ATOM 10412 C C . PHE B 1 251 ? 43.768 62.038 25.169 1.00 44.80 549 PHE B C 1
ATOM 10413 O O . PHE B 1 251 ? 42.637 62.184 24.710 1.00 44.43 549 PHE B O 1
ATOM 10430 N N . LEU B 1 252 ? 43.991 61.674 26.429 1.00 49.39 550 LEU B N 1
ATOM 10431 C CA . LEU B 1 252 ? 42.889 61.502 27.373 1.00 51.70 550 LEU B CA 1
ATOM 10432 C C . LEU B 1 252 ? 42.103 62.795 27.517 1.00 49.55 550 LEU B C 1
ATOM 10433 O O . LEU B 1 252 ? 40.875 62.790 27.558 1.00 49.78 550 LEU B O 1
ATOM 10449 N N . LEU B 1 253 ? 42.829 63.902 27.602 1.00 50.47 551 LEU B N 1
ATOM 10450 C CA . LEU B 1 253 ? 42.217 65.210 27.778 1.00 50.21 551 LEU B CA 1
ATOM 10451 C C . LEU B 1 253 ? 41.547 65.729 26.502 1.00 49.49 551 LEU B C 1
ATOM 10452 O O . LEU B 1 253 ? 40.928 66.793 26.520 1.00 50.36 551 LEU B O 1
ATOM 10468 N N . GLY B 1 254 ? 41.667 64.981 25.404 1.00 47.97 552 GLY B N 1
ATOM 10469 C CA . GLY B 1 254 ? 40.947 65.300 24.181 1.00 45.39 552 GLY B CA 1
ATOM 10470 C C . GLY B 1 254 ? 41.765 65.745 22.980 1.00 42.92 552 GLY B C 1
ATOM 10471 O O . GLY B 1 254 ? 41.194 66.108 21.949 1.00 43.89 552 GLY B O 1
ATOM 10475 N N . ALA B 1 255 ? 43.088 65.750 23.107 1.00 39.77 553 ALA B N 1
ATOM 10476 C CA . ALA B 1 255 ? 43.957 66.054 21.971 1.00 37.96 553 ALA B CA 1
ATOM 10477 C C . ALA B 1 255 ? 43.677 65.105 20.809 1.00 39.58 553 ALA B C 1
ATOM 10478 O O . ALA B 1 255 ? 43.653 63.889 20.982 1.00 39.39 553 ALA B O 1
ATOM 10485 N N . GLU B 1 256 ? 43.442 65.675 19.632 1.00 40.85 554 GLU B N 1
ATOM 10486 C CA . GLU B 1 256 ? 43.148 64.892 18.435 1.00 40.44 554 GLU B CA 1
ATOM 10487 C C . GLU B 1 256 ? 44.406 64.726 17.583 1.00 36.27 554 GLU B C 1
ATOM 10488 O O . GLU B 1 256 ? 44.416 63.995 16.592 1.00 37.51 554 GLU B O 1
ATOM 10500 N N . PHE B 1 257 ? 45.467 65.404 18.006 1.00 33.81 555 PHE B N 1
ATOM 10501 C CA . PHE B 1 257 ? 46.815 65.200 17.491 1.00 33.71 555 PHE B CA 1
ATOM 10502 C C . PHE B 1 257 ? 47.738 65.847 18.512 1.00 34.20 555 PHE B C 1
ATOM 10503 O O . PHE B 1 257 ? 47.268 66.602 19.360 1.00 36.80 555 PHE B O 1
ATOM 10520 N N . ILE B 1 258 ? 49.029 65.529 18.472 1.00 33.43 556 ILE B N 1
ATOM 10521 C CA . ILE B 1 258 ? 49.975 66.165 19.384 1.00 36.03 556 ILE B CA 1
ATOM 10522 C C . ILE B 1 258 ? 51.208 66.705 18.678 1.00 34.31 556 ILE B C 1
ATOM 10523 O O . ILE B 1 258 ? 51.583 66.243 17.598 1.00 32.30 556 ILE B O 1
ATOM 10539 N N . GLY B 1 259 ? 51.826 67.699 19.308 1.00 32.43 557 GLY B N 1
ATOM 10540 C CA . GLY B 1 259 ? 53.068 68.263 18.823 1.00 33.38 557 GLY B CA 1
ATOM 10541 C C . GLY B 1 259 ? 54.159 68.226 19.874 1.00 34.77 557 GLY B C 1
ATOM 10542 O O . GLY B 1 259 ? 53.890 68.360 21.066 1.00 37.73 557 GLY B O 1
ATOM 10546 N N . THR B 1 260 ? 55.392 68.044 19.415 1.00 34.98 558 THR B N 1
ATOM 10547 C CA . THR B 1 260 ? 56.570 68.055 20.273 1.00 35.06 558 THR B CA 1
ATOM 10548 C C . THR B 1 260 ? 57.564 69.096 19.786 1.00 35.01 558 THR B C 1
ATOM 10549 O O . THR B 1 260 ? 57.534 69.501 18.622 1.00 35.70 558 THR B O 1
ATOM 10560 N N . GLY B 1 261 ? 58.445 69.525 20.682 1.00 34.32 559 GLY B N 1
ATOM 10561 C CA . GLY B 1 261 ? 59.459 70.508 20.353 1.00 35.06 559 GLY B CA 1
ATOM 10562 C C . GLY B 1 261 ? 60.796 70.205 21.000 1.00 37.66 559 GLY B C 1
ATOM 10563 O O . GLY B 1 261 ? 61.763 69.882 20.310 1.00 37.87 559 GLY B O 1
ATOM 10567 N N . SER B 1 262 ? 60.848 70.310 22.326 1.00 39.11 560 SER B N 1
ATOM 10568 C CA . SER B 1 262 ? 62.104 70.204 23.062 1.00 41.99 560 SER B CA 1
ATOM 10569 C C . SER B 1 262 ? 62.888 68.939 22.727 1.00 43.35 560 SER B C 1
ATOM 10570 O O . SER B 1 262 ? 64.101 68.993 22.516 1.00 48.10 560 SER B O 1
ATOM 10578 N N . ILE B 1 263 ? 62.200 67.803 22.665 1.00 41.13 561 ILE B N 1
ATOM 10579 C CA . ILE B 1 263 ? 62.879 66.535 22.428 1.00 39.39 561 ILE B CA 1
ATOM 10580 C C . ILE B 1 263 ? 63.529 66.501 21.045 1.00 41.05 561 ILE B C 1
ATOM 10581 O O . ILE B 1 263 ? 64.486 65.760 20.828 1.00 44.14 561 ILE B O 1
ATOM 10597 N N . ASN B 1 264 ? 63.027 67.310 20.113 1.00 39.00 562 ASN B N 1
ATOM 10598 C CA . ASN B 1 264 ? 63.524 67.260 18.740 1.00 39.90 562 ASN B CA 1
ATOM 10599 C C . ASN B 1 264 ? 64.809 68.064 18.554 1.00 41.59 562 ASN B C 1
ATOM 10600 O O . ASN B 1 264 ? 65.592 67.785 17.652 1.00 40.28 562 ASN B O 1
ATOM 10611 N N . GLN B 1 265 ? 65.046 69.036 19.427 1.00 41.95 563 GLN B N 1
ATOM 10612 C CA . GLN B 1 265 ? 66.271 69.820 19.350 1.00 42.16 563 GLN B CA 1
ATOM 10613 C C . GLN B 1 265 ? 67.481 68.941 19.641 1.00 43.89 563 GLN B C 1
ATOM 10614 O O . GLN B 1 265 ? 68.585 69.212 19.170 1.00 45.99 563 GLN B O 1
ATOM 10628 N N . CYS B 1 266 ? 67.257 67.883 20.415 1.00 44.54 564 CYS B N 1
ATOM 10629 C CA . CYS B 1 266 ? 68.319 66.971 20.818 1.00 47.07 564 CYS B CA 1
ATOM 10630 C C . CYS B 1 266 ? 68.320 65.719 19.945 1.00 46.73 564 CYS B C 1
ATOM 10631 O O . CYS B 1 266 ? 68.195 64.600 20.441 1.00 45.95 564 CYS B O 1
ATOM 10639 N N . THR B 1 267 ? 68.464 65.927 18.639 1.00 45.93 565 THR B N 1
ATOM 10640 C CA . THR B 1 267 ? 68.544 64.839 17.669 1.00 45.49 565 THR B CA 1
ATOM 10641 C C . THR B 1 267 ? 69.678 65.106 16.687 1.00 43.78 565 THR B C 1
ATOM 10642 O O . THR B 1 267 ? 70.220 66.211 16.639 1.00 44.06 565 THR B O 1
ATOM 10653 N N . VAL B 1 268 ? 70.036 64.090 15.910 1.00 43.66 566 VAL B N 1
ATOM 10654 C CA . VAL B 1 268 ? 71.028 64.244 14.851 1.00 48.15 566 VAL B CA 1
ATOM 10655 C C . VAL B 1 268 ? 70.631 65.358 13.880 1.00 48.37 566 VAL B C 1
ATOM 10656 O O . VAL B 1 268 ? 71.472 66.151 13.453 1.00 54.50 566 VAL B O 1
ATOM 10669 N N . GLU B 1 269 ? 69.349 65.411 13.530 1.00 44.70 567 GLU B N 1
ATOM 10670 C CA . GLU B 1 269 ? 68.891 66.263 12.435 1.00 42.01 567 GLU B CA 1
ATOM 10671 C C . GLU B 1 269 ? 68.779 67.746 12.798 1.00 40.84 567 GLU B C 1
ATOM 10672 O O . GLU B 1 269 ? 68.780 68.598 11.911 1.00 41.87 567 GLU B O 1
ATOM 10684 N N . ALA B 1 270 ? 68.685 68.064 14.085 1.00 41.27 568 ALA B N 1
ATOM 10685 C CA . ALA B 1 270 ? 68.416 69.440 14.495 1.00 43.73 568 ALA B CA 1
ATOM 10686 C C . ALA B 1 270 ? 69.540 70.390 14.084 1.00 47.89 568 ALA B C 1
ATOM 10687 O O . ALA B 1 270 ? 70.724 70.081 14.236 1.00 49.87 568 ALA B O 1
ATOM 10694 N N . GLY B 1 271 ? 69.150 71.553 13.568 1.00 46.86 569 GLY B N 1
ATOM 10695 C CA . GLY B 1 271 ? 70.098 72.555 13.115 1.00 46.44 569 GLY B CA 1
ATOM 10696 C C . GLY B 1 271 ? 70.681 73.417 14.219 1.00 45.88 569 GLY B C 1
ATOM 10697 O O . GLY B 1 271 ? 70.521 74.636 14.202 1.00 44.42 569 GLY B O 1
ATOM 10701 N N . THR B 1 272 ? 71.361 72.784 15.172 1.00 47.60 570 THR B N 1
ATOM 10702 C CA . THR B 1 272 ? 72.131 73.502 16.184 1.00 52.53 570 THR B CA 1
ATOM 10703 C C . THR B 1 272 ? 73.440 72.759 16.462 1.00 60.86 570 THR B C 1
ATOM 10704 O O . THR B 1 272 ? 73.658 71.663 15.950 1.00 61.04 570 THR B O 1
ATOM 10715 N N . SER B 1 273 ? 74.310 73.359 17.269 1.00 65.16 571 SER B N 1
ATOM 10716 C CA . SER B 1 273 ? 75.664 72.834 17.451 1.00 65.72 571 SER B CA 1
ATOM 10717 C C . SER B 1 273 ? 75.703 71.555 18.281 1.00 64.24 571 SER B C 1
ATOM 10718 O O . SER B 1 273 ? 74.822 71.298 19.099 1.00 64.75 571 SER B O 1
ATOM 10726 N N . ASP B 1 274 ? 76.742 70.761 18.054 1.00 65.95 572 ASP B N 1
ATOM 10727 C CA . ASP B 1 274 ? 76.995 69.553 18.831 1.00 70.01 572 ASP B CA 1
ATOM 10728 C C . ASP B 1 274 ? 77.107 69.840 20.330 1.00 64.61 572 ASP B C 1
ATOM 10729 O O . ASP B 1 274 ? 76.698 69.021 21.151 1.00 60.53 572 ASP B O 1
ATOM 10738 N N . SER B 1 275 ? 77.669 70.994 20.684 1.00 66.35 573 SER B N 1
ATOM 10739 C CA . SER B 1 275 ? 77.888 71.325 22.090 1.00 67.89 573 SER B CA 1
ATOM 10740 C C . SER B 1 275 ? 76.553 71.572 22.776 1.00 67.50 573 SER B C 1
ATOM 10741 O O . SER B 1 275 ? 76.332 71.135 23.907 1.00 67.12 573 SER B O 1
ATOM 10749 N N . VAL B 1 276 ? 75.669 72.286 22.087 1.00 66.56 574 VAL B N 1
ATOM 10750 C CA . VAL B 1 276 ? 74.299 72.464 22.546 1.00 60.62 574 VAL B CA 1
ATOM 10751 C C . VAL B 1 276 ? 73.658 71.106 22.822 1.00 54.28 574 VAL B C 1
ATOM 10752 O O . VAL B 1 276 ? 73.044 70.903 23.867 1.00 51.18 574 VAL B O 1
ATOM 10765 N N . LYS B 1 277 ? 73.828 70.171 21.893 1.00 52.63 575 LYS B N 1
ATOM 10766 C CA . LYS B 1 277 ? 73.188 68.866 22.006 1.00 53.14 575 LYS B CA 1
ATOM 10767 C C . LYS B 1 277 ? 73.788 68.040 23.140 1.00 59.00 575 LYS B C 1
ATOM 10768 O O . LYS B 1 277 ? 73.090 67.239 23.763 1.00 57.83 575 LYS B O 1
ATOM 10787 N N . ASP B 1 278 ? 75.078 68.228 23.405 1.00 67.14 576 ASP B N 1
ATOM 10788 C CA . ASP B 1 278 ? 75.723 67.555 24.527 1.00 70.89 576 ASP B CA 1
ATOM 10789 C C . ASP B 1 278 ? 75.108 68.030 25.834 1.00 68.71 576 ASP B C 1
ATOM 10790 O O . ASP B 1 278 ? 74.828 67.236 26.730 1.00 73.81 576 ASP B O 1
ATOM 10799 N N . LEU B 1 279 ? 74.888 69.336 25.925 1.00 68.31 577 LEU B N 1
ATOM 10800 C CA . LEU B 1 279 ? 74.236 69.931 27.080 1.00 69.82 577 LEU B CA 1
ATOM 10801 C C . LEU B 1 279 ? 72.803 69.430 27.222 1.00 70.02 577 LEU B C 1
ATOM 10802 O O . LEU B 1 279 ? 72.371 69.057 28.313 1.00 71.97 577 LEU B O 1
ATOM 10818 N N . LEU B 1 280 ? 72.069 69.432 26.114 1.00 67.20 578 LEU B N 1
ATOM 10819 C CA . LEU B 1 280 ? 70.676 69.000 26.111 1.00 62.38 578 LEU B CA 1
ATOM 10820 C C . LEU B 1 280 ? 70.521 67.543 26.541 1.00 60.24 578 LEU B C 1
ATOM 10821 O O . LEU B 1 280 ? 69.558 67.192 27.222 1.00 61.77 578 LEU B O 1
ATOM 10837 N N . GLN B 1 281 ? 71.467 66.698 26.144 1.00 63.55 579 GLN B N 1
ATOM 10838 C CA . GLN B 1 281 ? 71.407 65.281 26.486 1.00 65.86 579 GLN B CA 1
ATOM 10839 C C . GLN B 1 281 ? 71.454 65.057 27.996 1.00 67.98 579 GLN B C 1
ATOM 10840 O O . GLN B 1 281 ? 70.863 64.105 28.505 1.00 69.35 579 GLN B O 1
ATOM 10854 N N . GLU B 1 282 ? 72.139 65.945 28.711 1.00 70.76 580 GLU B N 1
ATOM 10855 C CA . GLU B 1 282 ? 72.336 65.776 30.148 1.00 80.57 580 GLU B CA 1
ATOM 10856 C C . GLU B 1 282 ? 71.239 66.443 30.974 1.00 81.93 580 GLU B C 1
ATOM 10857 O O . GLU B 1 282 ? 71.249 66.366 32.203 1.00 84.24 580 GLU B O 1
ATOM 10869 N N . ALA B 1 283 ? 70.298 67.098 30.302 1.00 78.84 581 ALA B N 1
ATOM 10870 C CA . ALA B 1 283 ? 69.231 67.808 30.995 1.00 79.17 581 ALA B CA 1
ATOM 10871 C C . ALA B 1 283 ? 68.315 66.859 31.761 1.00 73.69 581 ALA B C 1
ATOM 10872 O O . ALA B 1 283 ? 67.991 65.770 31.289 1.00 70.31 581 ALA B O 1
ATOM 10879 N N . ASN B 1 284 ? 67.912 67.289 32.952 1.00 79.52 582 ASN B N 1
ATOM 10880 C CA . ASN B 1 284 ? 66.875 66.620 33.728 1.00 83.31 582 ASN B CA 1
ATOM 10881 C C . ASN B 1 284 ? 65.681 67.567 33.837 1.00 76.82 582 ASN B C 1
ATOM 10882 O O . ASN B 1 284 ? 65.776 68.724 33.432 1.00 74.03 582 ASN B O 1
ATOM 10893 N N . VAL B 1 285 ? 64.563 67.081 34.366 1.00 81.93 583 VAL B N 1
ATOM 10894 C CA . VAL B 1 285 ? 63.344 67.887 34.465 1.00 93.93 583 VAL B CA 1
ATOM 10895 C C . VAL B 1 285 ? 63.566 69.242 35.147 1.00 93.81 583 VAL B C 1
ATOM 10896 O O . VAL B 1 285 ? 63.014 70.256 34.716 1.00 90.52 583 VAL B O 1
ATOM 10909 N N . GLN B 1 286 ? 64.373 69.255 36.204 1.00 93.41 584 GLN B N 1
ATOM 10910 C CA . GLN B 1 286 ? 64.562 70.459 37.012 1.00 96.05 584 GLN B CA 1
ATOM 10911 C C . GLN B 1 286 ? 65.554 71.446 36.404 1.00 94.54 584 GLN B C 1
ATOM 10912 O O . GLN B 1 286 ? 65.838 72.486 37.000 1.00 98.30 584 GLN B O 1
ATOM 10926 N N . ASP B 1 287 ? 66.070 71.135 35.219 1.00 86.70 585 ASP B N 1
ATOM 10927 C CA . ASP B 1 287 ? 67.209 71.870 34.679 1.00 85.70 585 ASP B CA 1
ATOM 10928 C C . ASP B 1 287 ? 66.835 73.023 33.751 1.00 81.20 585 ASP B C 1
ATOM 10929 O O . ASP B 1 287 ? 67.702 73.570 33.068 1.00 83.44 585 ASP B O 1
ATOM 10938 N N . THR B 1 288 ? 65.558 73.398 33.726 1.00 80.43 586 THR B N 1
ATOM 10939 C CA . THR B 1 288 ? 65.124 74.549 32.937 1.00 82.29 586 THR B CA 1
ATOM 10940 C C . THR B 1 288 ? 64.446 75.582 33.827 1.00 84.09 586 THR B C 1
ATOM 10941 O O . THR B 1 288 ? 63.969 75.264 34.915 1.00 77.89 586 THR B O 1
ATOM 10952 N N . SER B 1 289 ? 64.399 76.818 33.342 1.00 91.49 587 SER B N 1
ATOM 10953 C CA . SER B 1 289 ? 63.741 77.910 34.048 1.00 98.51 587 SER B CA 1
ATOM 10954 C C . SER B 1 289 ? 63.339 78.974 33.038 1.00 94.63 587 SER B C 1
ATOM 10955 O O . SER B 1 289 ? 63.659 78.858 31.854 1.00 95.06 587 SER B O 1
ATOM 10963 N N . TYR B 1 290 ? 62.652 80.012 33.502 1.00 87.17 588 TYR B N 1
ATOM 10964 C CA . TYR B 1 290 ? 62.160 81.046 32.600 1.00 75.88 588 TYR B CA 1
ATOM 10965 C C . TYR B 1 290 ? 63.174 82.175 32.459 1.00 72.61 588 TYR B C 1
ATOM 10966 O O . TYR B 1 290 ? 63.924 82.477 33.387 1.00 81.26 588 TYR B O 1
ATOM 10984 N N . ALA B 1 291 ? 63.182 82.792 31.284 1.00 66.54 589 ALA B N 1
ATOM 10985 C CA . ALA B 1 291 ? 64.043 83.931 31.004 1.00 72.58 589 ALA B CA 1
ATOM 10986 C C . ALA B 1 291 ? 63.356 84.795 29.955 1.00 82.10 589 ALA B C 1
ATOM 10987 O O . ALA B 1 291 ? 62.518 84.301 29.200 1.00 85.60 589 ALA B O 1
ATOM 10994 N N . PRO B 1 292 ? 63.703 86.089 29.896 1.00 86.58 590 PRO B N 1
ATOM 10995 C CA . PRO B 1 292 ? 63.021 86.926 28.904 1.00 90.88 590 PRO B CA 1
ATOM 10996 C C . PRO B 1 292 ? 63.433 86.588 27.475 1.00 89.55 590 PRO B C 1
ATOM 10997 O O . PRO B 1 292 ? 64.553 86.133 27.245 1.00 92.13 590 PRO B O 1
ATOM 11008 N N . ALA B 1 293 ? 62.520 86.805 26.533 1.00 106.70 591 ALA B N 1
ATOM 11009 C CA . ALA B 1 293 ? 62.801 86.603 25.117 1.00 97.68 591 ALA B CA 1
ATOM 11010 C C . ALA B 1 293 ? 63.264 87.912 24.491 1.00 90.61 591 ALA B C 1
ATOM 11011 O O . ALA B 1 293 ? 62.732 88.976 24.800 1.00 92.06 591 ALA B O 1
ATOM 11018 N N . GLY B 1 294 ? 64.262 87.827 23.618 1.00 87.22 592 GLY B N 1
ATOM 11019 C CA . GLY B 1 294 ? 64.805 88.999 22.955 1.00 90.56 592 GLY B CA 1
ATOM 11020 C C . GLY B 1 294 ? 63.771 89.803 22.187 1.00 100.05 592 GLY B C 1
ATOM 11021 O O . GLY B 1 294 ? 63.646 91.012 22.380 1.00 101.65 592 GLY B O 1
ATOM 11025 N N . ASP B 1 295 ? 63.028 89.130 21.315 1.00 108.05 593 ASP B N 1
ATOM 11026 C CA . ASP B 1 295 ? 62.091 89.807 20.423 1.00 115.55 593 ASP B CA 1
ATOM 11027 C C . ASP B 1 295 ? 60.921 90.460 21.165 1.00 112.04 593 ASP B C 1
ATOM 11028 O O . ASP B 1 295 ? 60.274 91.364 20.633 1.00 114.48 593 ASP B O 1
ATOM 11054 N N . PHE B 1 297 ? 61.324 91.643 24.591 1.00 105.33 595 PHE B N 1
ATOM 11055 C CA . PHE B 1 297 ? 62.065 91.945 25.811 1.00 104.65 595 PHE B CA 1
ATOM 11056 C C . PHE B 1 297 ? 61.352 92.941 26.724 1.00 102.19 595 PHE B C 1
ATOM 11057 O O . PHE B 1 297 ? 61.177 92.682 27.915 1.00 93.83 595 PHE B O 1
ATOM 11074 N N . GLU B 1 298 ? 60.947 94.076 26.162 1.00 106.94 596 GLU B N 1
ATOM 11075 C CA . GLU B 1 298 ? 60.369 95.165 26.947 1.00 112.03 596 GLU B CA 1
ATOM 11076 C C . GLU B 1 298 ? 59.081 94.737 27.636 1.00 112.20 596 GLU B C 1
ATOM 11077 O O . GLU B 1 298 ? 58.927 94.891 28.848 1.00 116.37 596 GLU B O 1
ATOM 11089 N N . ALA B 1 299 ? 58.157 94.213 26.837 1.00 104.66 597 ALA B N 1
ATOM 11090 C CA . ALA B 1 299 ? 56.849 93.774 27.310 1.00 103.12 597 ALA B CA 1
ATOM 11091 C C . ALA B 1 299 ? 56.921 92.855 28.532 1.00 101.01 597 ALA B C 1
ATOM 11092 O O . ALA B 1 299 ? 55.994 92.818 29.343 1.00 98.05 597 ALA B O 1
ATOM 11099 N N . GLY B 1 300 ? 58.019 92.115 28.654 1.00 100.69 598 GLY B N 1
ATOM 11100 C CA . GLY B 1 300 ? 58.226 91.224 29.782 1.00 98.55 598 GLY B CA 1
ATOM 11101 C C . GLY B 1 300 ? 57.801 89.798 29.486 1.00 99.05 598 GLY B C 1
ATOM 11102 O O . GLY B 1 300 ? 57.521 89.024 30.402 1.00 93.32 598 GLY B O 1
ATOM 11106 N N . ALA B 1 301 ? 57.755 89.447 28.204 1.00 100.83 599 ALA B N 1
ATOM 11107 C CA . ALA B 1 301 ? 57.433 88.084 27.795 1.00 94.74 599 ALA B CA 1
ATOM 11108 C C . ALA B 1 301 ? 58.568 87.163 28.202 1.00 92.10 599 ALA B C 1
ATOM 11109 O O . ALA B 1 301 ? 59.736 87.548 28.127 1.00 93.89 599 ALA B O 1
ATOM 11116 N N . ARG B 1 302 ? 58.229 85.953 28.640 1.00 93.68 600 ARG B N 1
ATOM 11117 C CA . ARG B 1 302 ? 59.246 85.024 29.110 1.00 95.40 600 ARG B CA 1
ATOM 11118 C C . ARG B 1 302 ? 59.146 83.683 28.395 1.00 94.67 600 ARG B C 1
ATOM 11119 O O . ARG B 1 302 ? 58.076 83.291 27.925 1.00 94.42 600 ARG B O 1
ATOM 11140 N N . VAL B 1 303 ? 60.277 82.989 28.316 1.00 89.89 601 VAL B N 1
ATOM 11141 C CA . VAL B 1 303 ? 60.355 81.695 27.652 1.00 79.69 601 VAL B CA 1
ATOM 11142 C C . VAL B 1 303 ? 61.245 80.759 28.457 1.00 72.48 601 VAL B C 1
ATOM 11143 O O . VAL B 1 303 ? 62.082 81.212 29.236 1.00 75.52 601 VAL B O 1
ATOM 11156 N N . GLN B 1 304 ? 61.076 79.455 28.258 1.00 68.23 602 GLN B N 1
ATOM 11157 C CA . GLN B 1 304 ? 61.835 78.467 29.017 1.00 71.71 602 GLN B CA 1
ATOM 11158 C C . GLN B 1 304 ? 63.171 78.169 28.345 1.00 70.90 602 GLN B C 1
ATOM 11159 O O . GLN B 1 304 ? 63.248 78.021 27.124 1.00 66.31 602 GLN B O 1
ATOM 11173 N N . VAL B 1 305 ? 64.219 78.069 29.158 1.00 74.29 603 VAL B N 1
ATOM 11174 C CA . VAL B 1 305 ? 65.572 77.839 28.660 1.00 70.87 603 VAL B CA 1
ATOM 11175 C C . VAL B 1 305 ? 66.312 76.862 29.559 1.00 70.38 603 VAL B C 1
ATOM 11176 O O . VAL B 1 305 ? 65.949 76.683 30.721 1.00 73.43 603 VAL B O 1
ATOM 11189 N N . LEU B 1 306 ? 67.359 76.242 29.022 1.00 71.51 604 LEU B N 1
ATOM 11190 C CA . LEU B 1 306 ? 68.216 75.369 29.813 1.00 75.82 604 LEU B CA 1
ATOM 11191 C C . LEU B 1 306 ? 68.964 76.184 30.864 1.00 78.02 604 LEU B C 1
ATOM 11192 O O . LEU B 1 306 ? 69.523 77.235 30.555 1.00 68.72 604 LEU B O 1
ATOM 11208 N N . LYS B 1 307 ? 68.988 75.682 32.096 1.00 90.89 605 LYS B N 1
ATOM 11209 C CA . LYS B 1 307 ? 69.509 76.436 33.235 1.00 106.24 605 LYS B CA 1
ATOM 11210 C C . LYS B 1 307 ? 70.804 75.824 33.757 1.00 104.98 605 LYS B C 1
ATOM 11211 O O . LYS B 1 307 ? 71.823 76.507 33.863 1.00 100.62 605 LYS B O 1
ATOM 11230 N N . LYS B 1 308 ? 70.743 74.538 34.092 1.00 107.11 606 LYS B N 1
ATOM 11231 C CA . LYS B 1 308 ? 71.866 73.809 34.679 1.00 109.53 606 LYS B CA 1
ATOM 11232 C C . LYS B 1 308 ? 73.197 74.054 33.970 1.00 106.57 606 LYS B C 1
ATOM 11233 O O . LYS B 1 308 ? 73.392 73.628 32.831 1.00 102.47 606 LYS B O 1
ATOM 11252 N N . GLY B 1 309 ? 74.104 74.744 34.653 1.00 108.02 607 GLY B N 1
ATOM 11253 C CA . GLY B 1 309 ? 75.472 74.883 34.188 1.00 109.32 607 GLY B CA 1
ATOM 11254 C C . GLY B 1 309 ? 75.701 76.126 33.351 1.00 115.25 607 GLY B C 1
ATOM 11255 O O . GLY B 1 309 ? 76.787 76.312 32.801 1.00 124.76 607 GLY B O 1
ATOM 11259 N N . LEU B 1 310 ? 74.683 76.979 33.261 1.00 114.29 608 LEU B N 1
ATOM 11260 C CA . LEU B 1 310 ? 74.701 78.116 32.344 1.00 111.28 608 LEU B CA 1
ATOM 11261 C C . LEU B 1 310 ? 74.384 79.421 33.064 1.00 99.78 608 LEU B C 1
ATOM 11262 O O . LEU B 1 310 ? 73.544 79.458 33.963 1.00 82.96 608 LEU B O 1
ATOM 11278 N N . PHE B 1 311 ? 75.054 80.491 32.650 1.00 111.24 609 PHE B N 1
ATOM 11279 C CA . PHE B 1 311 ? 74.877 81.804 33.263 1.00 122.82 609 PHE B CA 1
ATOM 11280 C C . PHE B 1 311 ? 73.816 82.639 32.554 1.00 120.40 609 PHE B C 1
ATOM 11281 O O . PHE B 1 311 ? 73.294 83.588 33.136 1.00 120.89 609 PHE B O 1
ATOM 11298 N N . PHE B 1 312 ? 73.499 82.291 31.307 1.00 113.45 610 PHE B N 1
ATOM 11299 C CA . PHE B 1 312 ? 72.614 83.128 30.494 1.00 99.16 610 PHE B CA 1
ATOM 11300 C C . PHE B 1 312 ? 71.293 83.486 31.181 1.00 90.05 610 PHE B C 1
ATOM 11301 O O . PHE B 1 312 ? 70.875 84.642 31.131 1.00 92.67 610 PHE B O 1
ATOM 11318 N N . PRO B 1 313 ? 70.625 82.499 31.805 1.00 78.41 611 PRO B N 1
ATOM 11319 C CA . PRO B 1 313 ? 69.328 82.796 32.425 1.00 75.79 611 PRO B CA 1
ATOM 11320 C C . PRO B 1 313 ? 69.416 83.919 33.455 1.00 88.38 611 PRO B C 1
ATOM 11321 O O . PRO B 1 313 ? 68.657 84.884 33.376 1.00 87.04 611 PRO B O 1
ATOM 11332 N N . ALA B 1 314 ? 70.329 83.785 34.411 1.00 97.56 612 ALA B N 1
ATOM 11333 C CA . ALA B 1 314 ? 70.553 84.826 35.406 1.00 91.95 612 ALA B CA 1
ATOM 11334 C C . ALA B 1 314 ? 70.899 86.162 34.751 1.00 93.03 612 ALA B C 1
ATOM 11335 O O . ALA B 1 314 ? 70.373 87.206 35.133 1.00 96.59 612 ALA B O 1
ATOM 11342 N N . ARG B 1 315 ? 71.783 86.117 33.759 1.00 94.11 613 ARG B N 1
ATOM 11343 C CA . ARG B 1 315 ? 72.259 87.327 33.094 1.00 100.07 613 ARG B CA 1
ATOM 11344 C C . ARG B 1 315 ? 71.151 88.019 32.304 1.00 108.19 613 ARG B C 1
ATOM 11345 O O . ARG B 1 315 ? 71.009 89.240 32.366 1.00 113.98 613 ARG B O 1
ATOM 11366 N N . ALA B 1 316 ? 70.376 87.242 31.553 1.00 112.89 614 ALA B N 1
ATOM 11367 C CA . ALA B 1 316 ? 69.250 87.788 30.801 1.00 111.03 614 ALA B CA 1
ATOM 11368 C C . ALA B 1 316 ? 68.218 88.406 31.743 1.00 106.46 614 ALA B C 1
ATOM 11369 O O . ALA B 1 316 ? 67.663 89.467 31.458 1.00 101.86 614 ALA B O 1
ATOM 11376 N N . ASN B 1 317 ? 67.964 87.736 32.864 1.00 106.78 615 ASN B N 1
ATOM 11377 C CA . ASN B 1 317 ? 67.046 88.254 33.873 1.00 117.14 615 ASN B CA 1
ATOM 11378 C C . ASN B 1 317 ? 67.555 89.561 34.477 1.00 127.62 615 ASN B C 1
ATOM 11379 O O . ASN B 1 317 ? 66.785 90.499 34.684 1.00 131.87 615 ASN B O 1
ATOM 11390 N N . LYS B 1 318 ? 68.852 89.605 34.768 1.00 128.55 616 LYS B N 1
ATOM 11391 C CA . LYS B 1 318 ? 69.486 90.802 35.313 1.00 132.54 616 LYS B CA 1
ATOM 11392 C C . LYS B 1 318 ? 69.247 92.012 34.415 1.00 121.93 616 LYS B C 1
ATOM 11393 O O . LYS B 1 318 ? 68.815 93.064 34.883 1.00 130.29 616 LYS B O 1
ATOM 11412 N N . LEU B 1 319 ? 69.526 91.854 33.124 1.00 107.55 617 LEU B N 1
ATOM 11413 C CA . LEU B 1 319 ? 69.375 92.944 32.164 1.00 105.47 617 LEU B CA 1
ATOM 11414 C C . LEU B 1 319 ? 67.944 93.477 32.121 1.00 104.97 617 LEU B C 1
ATOM 11415 O O . LEU B 1 319 ? 67.725 94.665 31.881 1.00 112.22 617 LEU B O 1
ATOM 11431 N N . PHE B 1 320 ? 66.973 92.599 32.351 1.00 100.20 618 PHE B N 1
ATOM 11432 C CA . PHE B 1 320 ? 65.573 93.006 32.392 1.00 101.61 618 PHE B CA 1
ATOM 11433 C C . PHE B 1 320 ? 65.297 93.814 33.661 1.00 115.30 618 PHE B C 1
ATOM 11434 O O . PHE B 1 320 ? 64.547 94.790 33.633 1.00 117.52 618 PHE B O 1
ATOM 11451 N N . ASP B 1 321 ? 65.905 93.401 34.771 1.00 124.16 619 ASP B N 1
ATOM 11452 C CA . ASP B 1 321 ? 65.784 94.120 36.038 1.00 122.07 619 ASP B CA 1
ATOM 11453 C C . ASP B 1 321 ? 66.375 95.529 35.971 1.00 125.08 619 ASP B C 1
ATOM 11454 O O . ASP B 1 321 ? 65.921 96.430 36.676 1.00 128.11 619 ASP B O 1
ATOM 11463 N N . LEU B 1 322 ? 67.390 95.715 35.133 1.00 124.58 620 LEU B N 1
ATOM 11464 C CA . LEU B 1 322 ? 68.018 97.025 34.979 1.00 127.58 620 LEU B CA 1
ATOM 11465 C C . LEU B 1 322 ? 67.206 97.906 34.037 1.00 133.68 620 LEU B C 1
ATOM 11466 O O . LEU B 1 322 ? 67.046 99.103 34.281 1.00 142.66 620 LEU B O 1
ATOM 11482 N N . TYR B 1 323 ? 66.702 97.312 32.960 1.00 127.68 621 TYR B N 1
ATOM 11483 C CA . TYR B 1 323 ? 65.772 98.000 32.073 1.00 117.77 621 TYR B CA 1
ATOM 11484 C C . TYR B 1 323 ? 64.564 98.458 32.883 1.00 122.38 621 TYR B C 1
ATOM 11485 O O . TYR B 1 323 ? 64.056 99.566 32.703 1.00 124.51 621 TYR B O 1
ATOM 11503 N N . ARG B 1 324 ? 64.112 97.580 33.773 1.00 125.48 622 ARG B N 1
ATOM 11504 C CA . ARG B 1 324 ? 62.964 97.841 34.633 1.00 137.76 622 ARG B CA 1
ATOM 11505 C C . ARG B 1 324 ? 63.128 99.089 35.508 1.00 137.60 622 ARG B C 1
ATOM 11506 O O . ARG B 1 324 ? 62.231 99.930 35.555 1.00 131.08 622 ARG B O 1
ATOM 11527 N N . GLN B 1 325 ? 64.262 99.217 36.194 1.00 139.79 623 GLN B N 1
ATOM 11528 C CA . GLN B 1 325 ? 64.436 100.309 37.158 1.00 135.22 623 GLN B CA 1
ATOM 11529 C C . GLN B 1 325 ? 64.997 101.589 36.510 1.00 128.78 623 GLN B C 1
ATOM 11530 O O . GLN B 1 325 ? 64.310 102.610 36.491 1.00 127.58 623 GLN B O 1
ATOM 11544 N N . TYR B 1 326 ? 66.222 101.555 35.987 1.00 126.97 624 TYR B N 1
ATOM 11545 C CA . TYR B 1 326 ? 66.805 102.754 35.379 1.00 131.72 624 TYR B CA 1
ATOM 11546 C C . TYR B 1 326 ? 66.053 103.162 34.115 1.00 132.45 624 TYR B C 1
ATOM 11547 O O . TYR B 1 326 ? 65.225 102.408 33.603 1.00 131.70 624 TYR B O 1
ATOM 11565 N N . ASN B 1 327 ? 66.349 104.365 33.627 1.00 135.09 625 ASN B N 1
ATOM 11566 C CA . ASN B 1 327 ? 65.746 104.882 32.401 1.00 138.71 625 ASN B CA 1
ATOM 11567 C C . ASN B 1 327 ? 66.787 105.157 31.318 1.00 137.59 625 ASN B C 1
ATOM 11568 O O . ASN B 1 327 ? 66.459 105.683 30.253 1.00 141.43 625 ASN B O 1
ATOM 11579 N N . SER B 1 328 ? 68.040 104.803 31.589 1.00 136.83 626 SER B N 1
ATOM 11580 C CA . SER B 1 328 ? 69.121 105.032 30.635 1.00 145.40 626 SER B CA 1
ATOM 11581 C C . SER B 1 328 ? 70.344 104.187 30.975 1.00 145.85 626 SER B C 1
ATOM 11582 O O . SER B 1 328 ? 70.457 103.652 32.078 1.00 131.16 626 SER B O 1
ATOM 11590 N N . LEU B 1 329 ? 71.256 104.072 30.015 1.00 155.73 627 LEU B N 1
ATOM 11591 C CA . LEU B 1 329 ? 72.488 103.316 30.204 1.00 165.57 627 LEU B CA 1
ATOM 11592 C C . LEU B 1 329 ? 73.427 103.997 31.195 1.00 175.28 627 LEU B C 1
ATOM 11593 O O . LEU B 1 329 ? 74.035 103.338 32.039 1.00 185.45 627 LEU B O 1
ATOM 11609 N N . ASP B 1 330 ? 73.543 105.316 31.080 1.00 168.60 628 ASP B N 1
ATOM 11610 C CA . ASP B 1 330 ? 74.407 106.101 31.955 1.00 156.52 628 ASP B CA 1
ATOM 11611 C C . ASP B 1 330 ? 74.078 105.884 33.432 1.00 139.32 628 ASP B C 1
ATOM 11612 O O . ASP B 1 330 ? 74.977 105.773 34.266 1.00 124.29 628 ASP B O 1
ATOM 11621 N N . GLU B 1 331 ? 72.787 105.829 33.745 1.00 136.72 629 GLU B N 1
ATOM 11622 C CA . GLU B 1 331 ? 72.320 105.679 35.123 1.00 138.32 629 GLU B CA 1
ATOM 11623 C C . GLU B 1 331 ? 72.878 104.450 35.847 1.00 141.09 629 GLU B C 1
ATOM 11624 O O . GLU B 1 331 ? 72.928 104.431 37.077 1.00 142.21 629 GLU B O 1
ATOM 11636 N N . ILE B 1 332 ? 73.291 103.430 35.100 1.00 148.55 630 ILE B N 1
ATOM 11637 C CA . ILE B 1 332 ? 73.811 102.209 35.714 1.00 158.82 630 ILE B CA 1
ATOM 11638 C C . ILE B 1 332 ? 75.099 102.500 36.481 1.00 156.92 630 ILE B C 1
ATOM 11639 O O . ILE B 1 332 ? 76.013 103.135 35.957 1.00 150.21 630 ILE B O 1
ATOM 11655 N N . ASP B 1 333 ? 75.164 102.029 37.723 1.00 157.09 631 ASP B N 1
ATOM 11656 C CA . ASP B 1 333 ? 76.350 102.217 38.557 1.00 159.93 631 ASP B CA 1
ATOM 11657 C C . ASP B 1 333 ? 77.560 101.480 37.984 1.00 165.33 631 ASP B C 1
ATOM 11658 O O . ASP B 1 333 ? 77.451 100.349 37.510 1.00 158.78 631 ASP B O 1
ATOM 11667 N N . GLU B 1 334 ? 78.707 102.151 38.031 1.00 156.56 632 GLU B N 1
ATOM 11668 C CA . GLU B 1 334 ? 79.934 101.694 37.381 1.00 167.10 632 GLU B CA 1
ATOM 11669 C C . GLU B 1 334 ? 80.374 100.262 37.708 1.00 162.98 632 GLU B C 1
ATOM 11670 O O . GLU B 1 334 ? 81.063 99.640 36.902 1.00 162.57 632 GLU B O 1
ATOM 11682 N N . LYS B 1 335 ? 79.978 99.724 38.859 1.00 157.44 633 LYS B N 1
ATOM 11683 C CA . LYS B 1 335 ? 80.441 98.387 39.234 1.00 155.85 633 LYS B CA 1
ATOM 11684 C C . LYS B 1 335 ? 79.692 97.301 38.460 1.00 154.21 633 LYS B C 1
ATOM 11685 O O . LYS B 1 335 ? 80.294 96.319 38.021 1.00 151.91 633 LYS B O 1
ATOM 11704 N N . THR B 1 336 ? 78.385 97.477 38.292 1.00 149.68 634 THR B N 1
ATOM 11705 C CA . THR B 1 336 ? 77.586 96.549 37.499 1.00 143.96 634 THR B CA 1
ATOM 11706 C C . THR B 1 336 ? 77.825 96.806 36.016 1.00 147.68 634 THR B C 1
ATOM 11707 O O . THR B 1 336 ? 77.837 95.880 35.208 1.00 159.33 634 THR B O 1
ATOM 11718 N N . LYS B 1 337 ? 77.995 98.075 35.663 1.00 144.17 635 LYS B N 1
ATOM 11719 C CA . LYS B 1 337 ? 78.367 98.448 34.304 1.00 145.53 635 LYS B CA 1
ATOM 11720 C C . LYS B 1 337 ? 79.666 97.759 33.886 1.00 144.35 635 LYS B C 1
ATOM 11721 O O . LYS B 1 337 ? 79.829 97.383 32.726 1.00 132.28 635 LYS B O 1
ATOM 11740 N N . THR B 1 338 ? 80.584 97.589 34.834 1.00 155.37 636 THR B N 1
ATOM 11741 C CA . THR B 1 338 ? 81.847 96.913 34.555 1.00 165.47 636 THR B CA 1
ATOM 11742 C C . THR B 1 338 ? 81.621 95.406 34.472 1.00 172.23 636 THR B C 1
ATOM 11743 O O . THR B 1 338 ? 82.286 94.711 33.703 1.00 177.01 636 THR B O 1
ATOM 11754 N N . LEU B 1 339 ? 80.679 94.911 35.268 1.00 171.80 637 LEU B N 1
ATOM 11755 C CA . LEU B 1 339 ? 80.285 93.506 35.223 1.00 167.70 637 LEU B CA 1
ATOM 11756 C C . LEU B 1 339 ? 79.747 93.142 33.843 1.00 162.41 637 LEU B C 1
ATOM 11757 O O . LEU B 1 339 ? 80.237 92.213 33.201 1.00 162.28 637 LEU B O 1
ATOM 11773 N N . ILE B 1 340 ? 78.733 93.879 33.399 1.00 155.61 638 ILE B N 1
ATOM 11774 C CA . ILE B 1 340 ? 78.096 93.636 32.108 1.00 149.00 638 ILE B CA 1
ATOM 11775 C C . ILE B 1 340 ? 79.098 93.705 30.957 1.00 150.19 638 ILE B C 1
ATOM 11776 O O . ILE B 1 340 ? 79.138 92.819 30.106 1.00 158.53 638 ILE B O 1
ATOM 11792 N N . GLU B 1 341 ? 79.908 94.756 30.931 1.00 145.51 639 GLU B N 1
ATOM 11793 C CA . GLU B 1 341 ? 80.851 94.949 29.836 1.00 145.49 639 GLU B CA 1
ATOM 11794 C C . GLU B 1 341 ? 81.905 93.842 29.776 1.00 149.56 639 GLU B C 1
ATOM 11795 O O . GLU B 1 341 ? 82.162 93.286 28.708 1.00 142.17 639 GLU B O 1
ATOM 11807 N N . GLU B 1 342 ? 82.510 93.519 30.916 1.00 165.93 640 GLU B N 1
ATOM 11808 C CA . GLU B 1 342 ? 83.607 92.552 30.949 1.00 176.54 640 GLU B CA 1
ATOM 11809 C C . GLU B 1 342 ? 83.150 91.092 30.884 1.00 175.13 640 GLU B C 1
ATOM 11810 O O . GLU B 1 342 ? 83.761 90.286 30.179 1.00 166.04 640 GLU B O 1
ATOM 11822 N N . LYS B 1 343 ? 82.083 90.751 31.604 1.00 176.74 641 LYS B N 1
ATOM 11823 C CA . LYS B 1 343 ? 81.678 89.351 31.743 1.00 171.53 641 LYS B CA 1
ATOM 11824 C C . LYS B 1 343 ? 80.556 88.961 30.782 1.00 161.85 641 LYS B C 1
ATOM 11825 O O . LYS B 1 343 ? 80.679 87.978 30.051 1.00 157.21 641 LYS B O 1
ATOM 11844 N N . TYR B 1 344 ? 79.464 89.720 30.784 1.00 149.05 642 TYR B N 1
ATOM 11845 C CA . TYR B 1 344 ? 78.336 89.416 29.907 1.00 131.49 642 TYR B CA 1
ATOM 11846 C C . TYR B 1 344 ? 78.732 89.590 28.441 1.00 131.87 642 TYR B C 1
ATOM 11847 O O . TYR B 1 344 ? 78.718 88.636 27.664 1.00 134.31 642 TYR B O 1
ATOM 11865 N N . PHE B 1 345 ? 79.081 90.822 28.078 1.00 134.84 643 PHE B N 1
ATOM 11866 C CA . PHE B 1 345 ? 79.287 91.200 26.679 1.00 140.69 643 PHE B CA 1
ATOM 11867 C C . PHE B 1 345 ? 80.672 90.867 26.111 1.00 143.07 643 PHE B C 1
ATOM 11868 O O . PHE B 1 345 ? 80.792 90.529 24.933 1.00 136.70 643 PHE B O 1
ATOM 11885 N N . GLN B 1 346 ? 81.705 90.973 26.945 1.00 145.58 644 GLN B N 1
ATOM 11886 C CA . GLN B 1 346 ? 83.093 91.038 26.474 1.00 141.85 644 GLN B CA 1
ATOM 11887 C C . GLN B 1 346 ? 83.244 92.175 25.465 1.00 140.12 644 GLN B C 1
ATOM 11888 O O . GLN B 1 346 ? 83.912 92.032 24.445 1.00 131.70 644 GLN B O 1
ATOM 11902 N N . ARG B 1 347 ? 82.643 93.315 25.793 1.00 142.79 645 ARG B N 1
ATOM 11903 C CA . ARG B 1 347 ? 82.567 94.471 24.903 1.00 139.11 645 ARG B CA 1
ATOM 11904 C C . ARG B 1 347 ? 81.985 95.633 25.695 1.00 132.03 645 ARG B C 1
ATOM 11905 O O . ARG B 1 347 ? 81.208 95.421 26.626 1.00 125.18 645 ARG B O 1
ATOM 11926 N N . SER B 1 348 ? 82.355 96.857 25.335 1.00 135.70 646 SER B N 1
ATOM 11927 C CA . SER B 1 348 ? 81.823 98.031 26.017 1.00 139.46 646 SER B CA 1
ATOM 11928 C C . SER B 1 348 ? 80.456 98.388 25.451 1.00 134.42 646 SER B C 1
ATOM 11929 O O . SER B 1 348 ? 80.120 98.000 24.331 1.00 126.97 646 SER B O 1
ATOM 11937 N N . PHE B 1 349 ? 79.667 99.116 26.237 1.00 130.98 647 PHE B N 1
ATOM 11938 C CA . PHE B 1 349 ? 78.388 99.640 25.773 1.00 128.29 647 PHE B CA 1
ATOM 11939 C C . PHE B 1 349 ? 78.575 100.395 24.465 1.00 138.87 647 PHE B C 1
ATOM 11940 O O . PHE B 1 349 ? 77.825 100.200 23.507 1.00 140.92 647 PHE B O 1
ATOM 11957 N N . GLU B 1 350 ? 79.580 101.264 24.445 1.00 149.19 648 GLU B N 1
ATOM 11958 C CA . GLU B 1 350 ? 79.892 102.064 23.269 1.00 149.15 648 GLU B CA 1
ATOM 11959 C C . GLU B 1 350 ? 80.168 101.183 22.054 1.00 139.45 648 GLU B C 1
ATOM 11960 O O . GLU B 1 350 ? 79.666 101.447 20.964 1.00 128.55 648 GLU B O 1
ATOM 11972 N N . GLU B 1 351 ? 80.960 100.133 22.249 1.00 141.43 649 GLU B N 1
ATOM 11973 C CA . GLU B 1 351 ? 81.299 99.215 21.166 1.00 143.75 649 GLU B CA 1
ATOM 11974 C C . GLU B 1 351 ? 80.058 98.526 20.606 1.00 138.99 649 GLU B C 1
ATOM 11975 O O . GLU B 1 351 ? 79.896 98.410 19.391 1.00 133.24 649 GLU B O 1
ATOM 11987 N N . VAL B 1 352 ? 79.192 98.064 21.503 1.00 136.24 650 VAL B N 1
ATOM 11988 C CA . VAL B 1 352 ? 77.932 97.440 21.112 1.00 131.86 650 VAL B CA 1
ATOM 11989 C C . VAL B 1 352 ? 77.097 98.375 20.243 1.00 131.31 650 VAL B C 1
ATOM 11990 O O . VAL B 1 352 ? 76.751 98.033 19.112 1.00 127.41 650 VAL B O 1
ATOM 12003 N N . TYR B 1 353 ? 76.765 99.544 20.785 1.00 132.88 651 TYR B N 1
ATOM 12004 C CA . TYR B 1 353 ? 75.931 100.518 20.084 1.00 135.18 651 TYR B CA 1
ATOM 12005 C C . TYR B 1 353 ? 76.455 100.828 18.686 1.00 128.49 651 TYR B C 1
ATOM 12006 O O . TYR B 1 353 ? 75.676 101.016 17.751 1.00 120.00 651 TYR B O 1
ATOM 12024 N N . GLU B 1 354 ? 77.774 100.882 18.546 1.00 134.19 652 GLU B N 1
ATOM 12025 C CA . GLU B 1 354 ? 78.388 101.148 17.253 1.00 137.96 652 GLU B CA 1
ATOM 12026 C C . GLU B 1 354 ? 78.183 99.967 16.311 1.00 132.53 652 GLU B C 1
ATOM 12027 O O . GLU B 1 354 ? 77.921 100.153 15.124 1.00 123.36 652 GLU B O 1
ATOM 12039 N N . GLN B 1 355 ? 78.314 98.753 16.839 1.00 135.92 653 GLN B N 1
ATOM 12040 C CA . GLN B 1 355 ? 78.001 97.556 16.066 1.00 133.81 653 GLN B CA 1
ATOM 12041 C C . GLN B 1 355 ? 76.543 97.579 15.618 1.00 129.43 653 GLN B C 1
ATOM 12042 O O . GLN B 1 355 ? 76.228 97.218 14.486 1.00 131.09 653 GLN B O 1
ATOM 12056 N N . LEU B 1 356 ? 75.655 97.998 16.515 1.00 120.34 654 LEU B N 1
ATOM 12057 C CA . LEU B 1 356 ? 74.234 98.080 16.199 1.00 112.51 654 LEU B CA 1
ATOM 12058 C C . LEU B 1 356 ? 73.956 99.095 15.091 1.00 112.96 654 LEU B C 1
ATOM 12059 O O . LEU B 1 356 ? 73.047 98.897 14.284 1.00 106.27 654 LEU B O 1
ATOM 12075 N N . LYS B 1 357 ? 74.729 100.179 15.054 1.00 123.77 655 LYS B N 1
ATOM 12076 C CA . LYS B 1 357 ? 74.596 101.164 13.982 1.00 133.00 655 LYS B CA 1
ATOM 12077 C C . LYS B 1 357 ? 74.832 100.501 12.627 1.00 135.75 655 LYS B C 1
ATOM 12078 O O . LYS B 1 357 ? 74.179 100.838 11.640 1.00 133.36 655 LYS B O 1
ATOM 12097 N N . ARG B 1 358 ? 75.767 99.555 12.588 1.00 138.13 656 ARG B N 1
ATOM 12098 C CA . ARG B 1 358 ? 76.084 98.844 11.354 1.00 140.18 656 ARG B CA 1
ATOM 12099 C C . ARG B 1 358 ? 74.928 97.960 10.905 1.00 135.99 656 ARG B C 1
ATOM 12100 O O . ARG B 1 358 ? 74.582 97.918 9.724 1.00 130.32 656 ARG B O 1
ATOM 12121 N N . ASP B 1 359 ? 74.334 97.256 11.862 1.00 138.03 657 ASP B N 1
ATOM 12122 C CA . ASP B 1 359 ? 73.314 96.256 11.571 1.00 139.82 657 ASP B CA 1
ATOM 12123 C C . ASP B 1 359 ? 71.946 96.861 11.270 1.00 145.96 657 ASP B C 1
ATOM 12124 O O . ASP B 1 359 ? 71.355 96.599 10.222 1.00 153.01 657 ASP B O 1
ATOM 12133 N N . LYS B 1 360 ? 71.452 97.675 12.196 1.00 143.56 658 LYS B N 1
ATOM 12134 C CA . LYS B 1 360 ? 70.056 98.096 12.186 1.00 140.72 658 LYS B CA 1
ATOM 12135 C C . LYS B 1 360 ? 69.762 99.199 11.171 1.00 144.64 658 LYS B C 1
ATOM 12136 O O . LYS B 1 360 ? 70.671 99.776 10.574 1.00 143.70 658 LYS B O 1
ATOM 12155 N N . SER B 1 361 ? 68.474 99.474 10.987 1.00 151.26 659 SER B N 1
ATOM 12156 C CA . SER B 1 361 ? 68.017 100.545 10.110 1.00 156.36 659 SER B CA 1
ATOM 12157 C C . SER B 1 361 ? 68.277 101.911 10.745 1.00 164.38 659 SER B C 1
ATOM 12158 O O . SER B 1 361 ? 68.189 102.048 11.966 1.00 170.54 659 SER B O 1
ATOM 12166 N N . PRO B 1 362 ? 68.613 102.923 9.922 1.00 166.18 660 PRO B N 1
ATOM 12167 C CA . PRO B 1 362 ? 68.746 104.300 10.417 1.00 170.89 660 PRO B CA 1
ATOM 12168 C C . PRO B 1 362 ? 67.560 104.754 11.269 1.00 170.64 660 PRO B C 1
ATOM 12169 O O . PRO B 1 362 ? 67.747 105.488 12.240 1.00 166.81 660 PRO B O 1
ATOM 12180 N N . GLU B 1 363 ? 66.359 104.322 10.898 1.00 165.55 661 GLU B N 1
ATOM 12181 C CA . GLU B 1 363 ? 65.143 104.736 11.591 1.00 151.46 661 GLU B CA 1
ATOM 12182 C C . GLU B 1 363 ? 65.168 104.261 13.039 1.00 135.05 661 GLU B C 1
ATOM 12183 O O . GLU B 1 363 ? 64.742 104.975 13.948 1.00 121.09 661 GLU B O 1
ATOM 12195 N N . GLN B 1 364 ? 65.670 103.047 13.244 1.00 134.42 662 GLN B N 1
ATOM 12196 C CA . GLN B 1 364 ? 65.765 102.466 14.577 1.00 137.49 662 GLN B CA 1
ATOM 12197 C C . GLN B 1 364 ? 66.824 103.171 15.421 1.00 140.62 662 GLN B C 1
ATOM 12198 O O . GLN B 1 364 ? 66.610 103.417 16.609 1.00 143.49 662 GLN B O 1
ATOM 12212 N N . ILE B 1 365 ? 67.964 103.490 14.813 1.00 142.36 663 ILE B N 1
ATOM 12213 C CA . ILE B 1 365 ? 69.010 104.236 15.506 1.00 144.16 663 ILE B CA 1
ATOM 12214 C C . ILE B 1 365 ? 68.484 105.604 15.919 1.00 143.33 663 ILE B C 1
ATOM 12215 O O . ILE B 1 365 ? 68.607 106.000 17.078 1.00 137.65 663 ILE B O 1
ATOM 12231 N N . ALA B 1 366 ? 67.901 106.316 14.959 1.00 144.64 664 ALA B N 1
ATOM 12232 C CA . ALA B 1 366 ? 67.289 107.619 15.205 1.00 144.25 664 ALA B CA 1
ATOM 12233 C C . ALA B 1 366 ? 66.373 107.570 16.421 1.00 141.32 664 ALA B C 1
ATOM 12234 O O . ALA B 1 366 ? 66.410 108.443 17.288 1.00 128.63 664 ALA B O 1
ATOM 12241 N N . LYS B 1 367 ? 65.553 106.528 16.463 1.00 148.17 665 LYS B N 1
ATOM 12242 C CA . LYS B 1 367 ? 64.586 106.323 17.529 1.00 150.31 665 LYS B CA 1
ATOM 12243 C C . LYS B 1 367 ? 65.287 106.127 18.877 1.00 155.24 665 LYS B C 1
ATOM 12244 O O . LYS B 1 367 ? 64.758 106.504 19.922 1.00 156.48 665 LYS B O 1
ATOM 12263 N N . ALA B 1 368 ? 66.475 105.526 18.845 1.00 155.72 666 ALA B N 1
ATOM 12264 C CA . ALA B 1 368 ? 67.255 105.289 20.059 1.00 153.61 666 ALA B CA 1
ATOM 12265 C C . ALA B 1 368 ? 67.994 106.550 20.501 1.00 147.79 666 ALA B C 1
ATOM 12266 O O . ALA B 1 368 ? 68.165 106.796 21.694 1.00 143.22 666 ALA B O 1
ATOM 12273 N N . GLU B 1 369 ? 68.441 107.341 19.531 1.00 146.04 667 GLU B N 1
ATOM 12274 C CA . GLU B 1 369 ? 69.147 108.584 19.819 1.00 146.81 667 GLU B CA 1
ATOM 12275 C C . GLU B 1 369 ? 68.253 109.574 20.565 1.00 145.12 667 GLU B C 1
ATOM 12276 O O . GLU B 1 369 ? 68.732 110.342 21.400 1.00 141.42 667 GLU B O 1
ATOM 12288 N N . GLN B 1 370 ? 66.958 109.556 20.260 1.00 141.84 668 GLN B N 1
ATOM 12289 C CA . GLN B 1 370 ? 65.999 110.433 20.931 1.00 138.36 668 GLN B CA 1
ATOM 12290 C C . GLN B 1 370 ? 65.542 109.857 22.273 1.00 143.03 668 GLN B C 1
ATOM 12291 O O . GLN B 1 370 ? 65.343 110.602 23.233 1.00 145.31 668 GLN B O 1
ATOM 12305 N N . ASN B 1 371 ? 65.379 108.536 22.335 1.00 144.59 669 ASN B N 1
ATOM 12306 C CA . ASN B 1 371 ? 64.858 107.870 23.529 1.00 140.57 669 ASN B CA 1
ATOM 12307 C C . ASN B 1 371 ? 65.948 107.091 24.272 1.00 142.19 669 ASN B C 1
ATOM 12308 O O . ASN B 1 371 ? 66.473 106.111 23.744 1.00 132.65 669 ASN B O 1
ATOM 12319 N N . PRO B 1 372 ? 66.289 107.515 25.505 1.00 156.19 670 PRO B N 1
ATOM 12320 C CA . PRO B 1 372 ? 67.355 106.803 26.221 1.00 165.13 670 PRO B CA 1
ATOM 12321 C C . PRO B 1 372 ? 66.914 105.439 26.749 1.00 166.09 670 PRO B C 1
ATOM 12322 O O . PRO B 1 372 ? 67.760 104.587 27.024 1.00 165.55 670 PRO B O 1
ATOM 12333 N N . LYS B 1 373 ? 65.608 105.240 26.889 1.00 163.82 671 LYS B N 1
ATOM 12334 C CA . LYS B 1 373 ? 65.075 103.972 27.369 1.00 163.97 671 LYS B CA 1
ATOM 12335 C C . LYS B 1 373 ? 65.218 102.922 26.276 1.00 161.10 671 LYS B C 1
ATOM 12336 O O . LYS B 1 373 ? 65.740 101.831 26.502 1.00 161.92 671 LYS B O 1
ATOM 12355 N N . HIS B 1 374 ? 64.734 103.271 25.088 1.00 155.27 672 HIS B N 1
ATOM 12356 C CA . HIS B 1 374 ? 64.805 102.395 23.927 1.00 145.92 672 HIS B CA 1
ATOM 12357 C C . HIS B 1 374 ? 66.250 102.074 23.551 1.00 145.50 672 HIS B C 1
ATOM 12358 O O . HIS B 1 374 ? 66.551 100.953 23.139 1.00 150.00 672 HIS B O 1
ATOM 12372 N N . LYS B 1 375 ? 67.140 103.055 23.687 1.00 139.98 673 LYS B N 1
ATOM 12373 C CA . LYS B 1 375 ? 68.556 102.834 23.405 1.00 140.27 673 LYS B CA 1
ATOM 12374 C C . LYS B 1 375 ? 69.111 101.742 24.313 1.00 134.72 673 LYS B C 1
ATOM 12375 O O . LYS B 1 375 ? 69.971 100.964 23.909 1.00 136.55 673 LYS B O 1
ATOM 12411 N N . ALA B 1 377 ? 67.398 99.088 25.917 1.00 134.81 675 ALA B N 1
ATOM 12412 C CA . ALA B 1 377 ? 66.889 97.776 25.520 1.00 132.29 675 ALA B CA 1
ATOM 12413 C C . ALA B 1 377 ? 67.620 97.273 24.285 1.00 124.48 675 ALA B C 1
ATOM 12414 O O . ALA B 1 377 ? 68.070 96.129 24.229 1.00 125.42 675 ALA B O 1
ATOM 12438 N N . VAL B 1 379 ? 70.469 97.800 23.320 1.00 93.94 677 VAL B N 1
ATOM 12439 C CA . VAL B 1 379 ? 71.825 97.377 23.646 1.00 92.28 677 VAL B CA 1
ATOM 12440 C C . VAL B 1 379 ? 71.818 96.049 24.400 1.00 95.47 677 VAL B C 1
ATOM 12441 O O . VAL B 1 379 ? 72.668 95.192 24.164 1.00 102.16 677 VAL B O 1
ATOM 12454 N N . PHE B 1 380 ? 70.869 95.886 25.317 1.00 98.97 678 PHE B N 1
ATOM 12455 C CA . PHE B 1 380 ? 70.703 94.618 26.020 1.00 103.59 678 PHE B CA 1
ATOM 12456 C C . PHE B 1 380 ? 70.251 93.509 25.076 1.00 101.09 678 PHE B C 1
ATOM 12457 O O . PHE B 1 380 ? 70.620 92.349 25.253 1.00 99.34 678 PHE B O 1
ATOM 12474 N N . LYS B 1 381 ? 69.447 93.864 24.079 1.00 99.78 679 LYS B N 1
ATOM 12475 C CA . LYS B 1 381 ? 68.954 92.883 23.121 1.00 99.42 679 LYS B CA 1
ATOM 12476 C C . LYS B 1 381 ? 70.100 92.267 22.331 1.00 97.68 679 LYS B C 1
ATOM 12477 O O . LYS B 1 381 ? 69.995 91.134 21.859 1.00 98.70 679 LYS B O 1
ATOM 12496 N N . TRP B 1 382 ? 71.188 93.017 22.176 1.00 95.52 680 TRP B N 1
ATOM 12497 C CA . TRP B 1 382 ? 72.386 92.483 21.541 1.00 96.86 680 TRP B CA 1
ATOM 12498 C C . TRP B 1 382 ? 72.863 91.221 22.247 1.00 94.83 680 TRP B C 1
ATOM 12499 O O . TRP B 1 382 ? 73.355 90.291 21.608 1.00 97.29 680 TRP B O 1
ATOM 12520 N N . TYR B 1 383 ? 72.720 91.199 23.569 1.00 88.13 681 TYR B N 1
ATOM 12521 C CA . TYR B 1 383 ? 73.159 90.056 24.357 1.00 84.19 681 TYR B CA 1
ATOM 12522 C C . TYR B 1 383 ? 72.430 88.799 23.916 1.00 94.79 681 TYR B C 1
ATOM 12523 O O . TYR B 1 383 ? 73.043 87.745 23.775 1.00 103.21 681 TYR B O 1
ATOM 12541 N N . PHE B 1 384 ? 71.127 88.927 23.681 1.00 95.53 682 PHE B N 1
ATOM 12542 C CA . PHE B 1 384 ? 70.288 87.801 23.279 1.00 88.61 682 PHE B CA 1
ATOM 12543 C C . PHE B 1 384 ? 70.644 87.242 21.898 1.00 76.35 682 PHE B C 1
ATOM 12544 O O . PHE B 1 384 ? 70.742 86.028 21.729 1.00 70.70 682 PHE B O 1
ATOM 12561 N N . SER B 1 385 ? 70.802 88.109 20.904 1.00 75.49 683 SER B N 1
ATOM 12562 C CA . SER B 1 385 ? 71.196 87.643 19.576 1.00 81.01 683 SER B CA 1
ATOM 12563 C C . SER B 1 385 ? 72.620 87.087 19.594 1.00 85.79 683 SER B C 1
ATOM 12564 O O . SER B 1 385 ? 72.919 86.109 18.910 1.00 89.65 683 SER B O 1
ATOM 12572 N N . HIS B 1 386 ? 73.489 87.708 20.385 1.00 83.58 684 HIS B N 1
ATOM 12573 C CA . HIS B 1 386 ? 74.871 87.256 20.512 1.00 79.63 684 HIS B CA 1
ATOM 12574 C C . HIS B 1 386 ? 74.965 85.868 21.137 1.00 72.52 684 HIS B C 1
ATOM 12575 O O . HIS B 1 386 ? 75.723 85.017 20.673 1.00 68.81 684 HIS B O 1
ATOM 12589 N N . THR B 1 387 ? 74.201 85.651 22.201 1.00 71.15 685 THR B N 1
ATOM 12590 C CA . THR B 1 387 ? 74.225 84.377 22.907 1.00 77.06 685 THR B CA 1
ATOM 12591 C C . THR B 1 387 ? 73.537 83.270 22.104 1.00 78.60 685 THR B C 1
ATOM 12592 O O . THR B 1 387 ? 73.911 82.100 22.199 1.00 80.04 685 THR B O 1
ATOM 12603 N N . THR B 1 388 ? 72.522 83.641 21.329 1.00 72.74 686 THR B N 1
ATOM 12604 C CA . THR B 1 388 ? 71.883 82.708 20.406 1.00 68.09 686 THR B CA 1
ATOM 12605 C C . THR B 1 388 ? 72.897 82.276 19.356 1.00 63.62 686 THR B C 1
ATOM 12606 O O . THR B 1 388 ? 73.002 81.094 19.027 1.00 57.34 686 THR B O 1
ATOM 12617 N N . ARG B 1 389 ? 73.631 83.249 18.822 1.00 64.57 687 ARG B N 1
ATOM 12618 C CA . ARG B 1 389 ? 74.663 82.977 17.828 1.00 69.86 687 ARG B CA 1
ATOM 12619 C C . ARG B 1 389 ? 75.753 82.070 18.393 1.00 75.06 687 ARG B C 1
ATOM 12620 O O . ARG B 1 389 ? 76.207 81.146 17.720 1.00 77.42 687 ARG B O 1
ATOM 12641 N N . LEU B 1 390 ? 76.185 82.356 19.617 1.00 80.20 688 LEU B N 1
ATOM 12642 C CA . LEU B 1 390 ? 77.164 81.515 20.302 1.00 86.58 688 LEU B CA 1
ATOM 12643 C C . LEU B 1 390 ? 76.715 80.064 20.367 1.00 79.32 688 LEU B C 1
ATOM 12644 O O . LEU B 1 390 ? 77.513 79.157 20.161 1.00 78.23 688 LEU B O 1
ATOM 12660 N N . ALA B 1 391 ? 75.445 79.849 20.693 1.00 73.87 689 ALA B N 1
ATOM 12661 C CA . ALA B 1 391 ? 74.900 78.501 20.795 1.00 68.42 689 ALA B CA 1
ATOM 12662 C C . ALA B 1 391 ? 74.894 77.789 19.443 1.00 66.64 689 ALA B C 1
ATOM 12663 O O . ALA B 1 391 ? 75.342 76.646 19.338 1.00 67.23 689 ALA B O 1
ATOM 12670 N N . LEU B 1 392 ? 74.395 78.468 18.412 1.00 63.42 690 LEU B N 1
ATOM 12671 C CA . LEU B 1 392 ? 74.281 77.867 17.084 1.00 60.08 690 LEU B CA 1
ATOM 12672 C C . LEU B 1 392 ? 75.659 77.494 16.546 1.00 64.38 690 LEU B C 1
ATOM 12673 O O . LEU B 1 392 ? 75.830 76.437 15.942 1.00 68.04 690 LEU B O 1
ATOM 12689 N N . GLU B 1 393 ? 76.638 78.365 16.767 1.00 70.61 691 GLU B N 1
ATOM 12690 C CA . GLU B 1 393 ? 78.011 78.074 16.376 1.00 79.01 691 GLU B CA 1
ATOM 12691 C C . GLU B 1 393 ? 78.650 77.130 17.394 1.00 82.37 691 GLU B C 1
ATOM 12692 O O . GLU B 1 393 ? 78.568 77.350 18.598 1.00 76.84 691 GLU B O 1
ATOM 12704 N N . GLY B 1 394 ? 79.288 76.075 16.905 1.00 95.28 692 GLY B N 1
ATOM 12705 C CA . GLY B 1 394 ? 79.914 75.093 17.772 1.00 104.83 692 GLY B CA 1
ATOM 12706 C C . GLY B 1 394 ? 81.103 75.613 18.562 1.00 99.25 692 GLY B C 1
ATOM 12707 O O . GLY B 1 394 ? 81.620 74.918 19.435 1.00 86.93 692 GLY B O 1
ATOM 12711 N N . LYS B 1 395 ? 81.524 76.840 18.272 1.00 105.39 693 LYS B N 1
ATOM 12712 C CA . LYS B 1 395 ? 82.913 77.248 18.461 1.00 115.16 693 LYS B CA 1
ATOM 12713 C C . LYS B 1 395 ? 83.341 77.523 19.902 1.00 117.18 693 LYS B C 1
ATOM 12714 O O . LYS B 1 395 ? 84.258 76.871 20.400 1.00 115.95 693 LYS B O 1
ATOM 12733 N N . SER B 1 396 ? 82.695 78.489 20.554 1.00 120.78 694 SER B N 1
ATOM 12734 C CA . SER B 1 396 ? 83.064 78.900 21.913 1.00 121.34 694 SER B CA 1
ATOM 12735 C C . SER B 1 396 ? 83.305 77.707 22.831 1.00 125.98 694 SER B C 1
ATOM 12736 O O . SER B 1 396 ? 82.488 76.790 22.888 1.00 117.52 694 SER B O 1
ATOM 12744 N N . GLU B 1 397 ? 84.432 77.720 23.540 1.00 131.47 695 GLU B N 1
ATOM 12745 C CA . GLU B 1 397 ? 84.733 76.667 24.502 1.00 132.08 695 GLU B CA 1
ATOM 12746 C C . GLU B 1 397 ? 83.954 76.944 25.776 1.00 123.67 695 GLU B C 1
ATOM 12747 O O . GLU B 1 397 ? 83.504 76.024 26.459 1.00 120.35 695 GLU B O 1
ATOM 12759 N N . SER B 1 398 ? 83.812 78.225 26.096 1.00 122.03 696 SER B N 1
ATOM 12760 C CA . SER B 1 398 ? 82.919 78.642 27.161 1.00 127.66 696 SER B CA 1
ATOM 12761 C C . SER B 1 398 ? 81.477 78.449 26.698 1.00 119.80 696 SER B C 1
ATOM 12762 O O . SER B 1 398 ? 81.012 79.125 25.779 1.00 108.97 696 SER B O 1
ATOM 12770 N N . LYS B 1 399 ? 80.781 77.518 27.341 1.00 116.39 697 LYS B N 1
ATOM 12771 C CA . LYS B 1 399 ? 79.394 77.213 27.012 1.00 115.22 697 LYS B CA 1
ATOM 12772 C C . LYS B 1 399 ? 78.488 78.008 27.938 1.00 121.90 697 LYS B C 1
ATOM 12773 O O . LYS B 1 399 ? 77.262 77.938 27.854 1.00 128.30 697 LYS B O 1
ATOM 12792 N N . ILE B 1 400 ? 79.123 78.767 28.821 1.00 124.63 698 ILE B N 1
ATOM 12793 C CA . ILE B 1 400 ? 78.460 79.421 29.934 1.00 123.52 698 ILE B CA 1
ATOM 12794 C C . ILE B 1 400 ? 77.400 80.426 29.489 1.00 110.60 698 ILE B C 1
ATOM 12795 O O . ILE B 1 400 ? 76.422 80.656 30.201 1.00 104.51 698 ILE B O 1
ATOM 12811 N N . ASP B 1 401 ? 77.577 80.996 28.302 1.00 104.62 699 ASP B N 1
ATOM 12812 C CA . ASP B 1 401 ? 76.691 82.055 27.831 1.00 111.17 699 ASP B CA 1
ATOM 12813 C C . ASP B 1 401 ? 75.618 81.568 26.856 1.00 99.43 699 ASP B C 1
ATOM 12814 O O . ASP B 1 401 ? 74.755 82.344 26.460 1.00 100.62 699 ASP B O 1
ATOM 12823 N N . TYR B 1 402 ? 75.658 80.290 26.489 1.00 86.73 700 TYR B N 1
ATOM 12824 C CA . TYR B 1 402 ? 74.729 79.739 25.499 1.00 78.11 700 TYR B CA 1
ATOM 12825 C C . TYR B 1 402 ? 73.259 79.930 25.872 1.00 72.03 700 TYR B C 1
ATOM 12826 O O . TYR B 1 402 ? 72.801 79.417 26.893 1.00 70.96 700 TYR B O 1
ATOM 12844 N N . GLN B 1 403 ? 72.522 80.665 25.042 1.00 69.55 701 GLN B N 1
ATOM 12845 C CA . GLN B 1 403 ? 71.068 80.733 25.175 1.00 64.25 701 GLN B CA 1
ATOM 12846 C C . GLN B 1 403 ? 70.443 79.533 24.484 1.00 56.56 701 GLN B C 1
ATOM 12847 O O . GLN B 1 403 ? 70.481 79.419 23.258 1.00 54.04 701 GLN B O 1
ATOM 12861 N N . ILE B 1 404 ? 69.869 78.643 25.283 1.00 56.92 702 ILE B N 1
ATOM 12862 C CA . ILE B 1 404 ? 69.310 77.399 24.783 1.00 59.00 702 ILE B CA 1
ATOM 12863 C C . ILE B 1 404 ? 67.877 77.248 25.263 1.00 56.86 702 ILE B C 1
ATOM 12864 O O . ILE B 1 404 ? 67.637 77.019 26.448 1.00 60.54 702 ILE B O 1
ATOM 12880 N N . HIS B 1 405 ? 66.924 77.359 24.341 1.00 52.24 703 HIS B N 1
ATOM 12881 C CA . HIS B 1 405 ? 65.521 77.225 24.701 1.00 49.76 703 HIS B CA 1
ATOM 12882 C C . HIS B 1 405 ? 65.190 75.750 24.848 1.00 47.55 703 HIS B C 1
ATOM 12883 O O . HIS B 1 405 ? 65.598 74.922 24.033 1.00 52.66 703 HIS B O 1
ATOM 12897 N N . CYS B 1 406 ? 64.450 75.430 25.902 1.00 46.17 704 CYS B N 1
ATOM 12898 C CA . CYS B 1 406 ? 64.205 74.047 26.275 1.00 46.86 704 CYS B CA 1
ATOM 12899 C C . CYS B 1 406 ? 63.227 73.987 27.438 1.00 52.98 704 CYS B C 1
ATOM 12900 O O . CYS B 1 406 ? 63.250 74.847 28.320 1.00 58.18 704 CYS B O 1
ATOM 12908 N N . GLY B 1 407 ? 62.359 72.980 27.419 1.00 53.13 705 GLY B N 1
ATOM 12909 C CA . GLY B 1 407 ? 61.415 72.756 28.498 1.00 55.29 705 GLY B CA 1
ATOM 12910 C C . GLY B 1 407 ? 61.684 71.436 29.197 1.00 55.00 705 GLY B C 1
ATOM 12911 O O . GLY B 1 407 ? 62.519 70.653 28.749 1.00 59.36 705 GLY B O 1
ATOM 12915 N N . PRO B 1 408 ? 60.974 71.180 30.305 1.00 53.18 706 PRO B N 1
ATOM 12916 C CA . PRO B 1 408 ? 61.149 69.945 31.078 1.00 56.04 706 PRO B CA 1
ATOM 12917 C C . PRO B 1 408 ? 60.829 68.676 30.289 1.00 61.08 706 PRO B C 1
ATOM 12918 O O . PRO B 1 408 ? 61.239 67.591 30.707 1.00 65.24 706 PRO B O 1
ATOM 12929 N N . ALA B 1 409 ? 60.089 68.810 29.190 1.00 56.11 707 ALA B N 1
ATOM 12930 C CA . ALA B 1 409 ? 59.763 67.671 28.336 1.00 52.55 707 ALA B CA 1
ATOM 12931 C C . ALA B 1 409 ? 61.015 66.882 27.967 1.00 47.49 707 ALA B C 1
ATOM 12932 O O . ALA B 1 409 ? 61.004 65.652 27.975 1.00 44.71 707 ALA B O 1
ATOM 12939 N N . LEU B 1 410 ? 62.098 67.591 27.665 1.00 47.64 708 LEU B N 1
ATOM 12940 C CA . LEU B 1 410 ? 63.339 66.934 27.280 1.00 52.11 708 LEU B CA 1
ATOM 12941 C C . LEU B 1 410 ? 63.923 66.160 28.455 1.00 58.58 708 LEU B C 1
ATOM 12942 O O . LEU B 1 410 ? 64.373 65.022 28.299 1.00 60.72 708 LEU B O 1
ATOM 12958 N N . GLY B 1 411 ? 63.934 66.794 29.624 1.00 58.88 709 GLY B N 1
ATOM 12959 C CA . GLY B 1 411 ? 64.385 66.149 30.842 1.00 56.99 709 GLY B CA 1
ATOM 12960 C C . GLY B 1 411 ? 63.644 64.847 31.068 1.00 57.85 709 GLY B C 1
ATOM 12961 O O . GLY B 1 411 ? 64.244 63.833 31.411 1.00 57.07 709 GLY B O 1
ATOM 12965 N N . ALA B 1 412 ? 62.331 64.879 30.856 1.00 56.88 710 ALA B N 1
ATOM 12966 C CA . ALA B 1 412 ? 61.498 63.695 31.022 1.00 55.36 710 ALA B CA 1
ATOM 12967 C C . ALA B 1 412 ? 61.885 62.628 30.006 1.00 56.73 710 ALA B C 1
ATOM 12968 O O . ALA B 1 412 ? 62.006 61.450 30.345 1.00 59.34 710 ALA B O 1
ATOM 12975 N N . PHE B 1 413 ? 62.073 63.052 28.760 1.00 57.66 711 PHE B N 1
ATOM 12976 C CA . PHE B 1 413 ? 62.514 62.156 27.698 1.00 54.13 711 PHE B CA 1
ATOM 12977 C C . PHE B 1 413 ? 63.841 61.494 28.059 1.00 53.14 711 PHE B C 1
ATOM 12978 O O . PHE B 1 413 ? 63.986 60.278 27.941 1.00 55.02 711 PHE B O 1
ATOM 12995 N N . ASN B 1 414 ? 64.808 62.295 28.498 1.00 57.73 712 ASN B N 1
ATOM 12996 C CA . ASN B 1 414 ? 66.128 61.775 28.858 1.00 62.25 712 ASN B CA 1
ATOM 12997 C C . ASN B 1 414 ? 66.064 60.675 29.914 1.00 69.48 712 ASN B C 1
ATOM 12998 O O . ASN B 1 414 ? 66.806 59.697 29.836 1.00 76.32 712 ASN B O 1
ATOM 13009 N N . GLN B 1 415 ? 65.167 60.825 30.885 1.00 72.86 713 GLN B N 1
ATOM 13010 C CA . GLN B 1 415 ? 65.034 59.836 31.947 1.00 78.84 713 GLN B CA 1
ATOM 13011 C C . GLN B 1 415 ? 64.367 58.578 31.401 1.00 78.06 713 GLN B C 1
ATOM 13012 O O . GLN B 1 415 ? 64.702 57.460 31.793 1.00 81.19 713 GLN B O 1
ATOM 13026 N N . TRP B 1 416 ? 63.410 58.778 30.502 1.00 74.47 714 TRP B N 1
ATOM 13027 C CA . TRP B 1 416 ? 62.727 57.682 29.824 1.00 69.01 714 TRP B CA 1
ATOM 13028 C C . TRP B 1 416 ? 63.688 56.774 29.051 1.00 67.45 714 TRP B C 1
ATOM 13029 O O . TRP B 1 416 ? 63.523 55.555 29.050 1.00 66.64 714 TRP B O 1
ATOM 13050 N N . VAL B 1 417 ? 64.687 57.369 28.399 1.00 67.06 715 VAL B N 1
ATOM 13051 C CA . VAL B 1 417 ? 65.593 56.619 27.525 1.00 73.36 715 VAL B CA 1
ATOM 13052 C C . VAL B 1 417 ? 66.969 56.380 28.148 1.00 81.15 715 VAL B C 1
ATOM 13053 O O . VAL B 1 417 ? 67.866 55.856 27.487 1.00 85.11 715 VAL B O 1
ATOM 13066 N N . LYS B 1 418 ? 67.142 56.790 29.402 1.00 86.59 716 LYS B N 1
ATOM 13067 C CA . LYS B 1 418 ? 68.362 56.497 30.153 1.00 88.50 716 LYS B CA 1
ATOM 13068 C C . LYS B 1 418 ? 68.712 55.011 30.067 1.00 84.92 716 LYS B C 1
ATOM 13069 O O . LYS B 1 418 ? 67.847 54.154 30.241 1.00 83.40 716 LYS B O 1
ATOM 13088 N N . GLY B 1 419 ? 69.981 54.713 29.798 1.00 84.72 717 GLY B N 1
ATOM 13089 C CA . GLY B 1 419 ? 70.441 53.337 29.713 1.00 90.23 717 GLY B CA 1
ATOM 13090 C C . GLY B 1 419 ? 69.877 52.575 28.526 1.00 91.80 717 GLY B C 1
ATOM 13091 O O . GLY B 1 419 ? 69.744 51.351 28.572 1.00 97.42 717 GLY B O 1
ATOM 13095 N N . THR B 1 420 ? 69.548 53.305 27.463 1.00 86.19 718 THR B N 1
ATOM 13096 C CA . THR B 1 420 ? 69.041 52.717 26.227 1.00 82.95 718 THR B CA 1
ATOM 13097 C C . THR B 1 420 ? 69.980 53.093 25.081 1.00 80.87 718 THR B C 1
ATOM 13098 O O . THR B 1 420 ? 70.775 54.022 25.221 1.00 73.83 718 THR B O 1
ATOM 13109 N N . PRO B 1 421 ? 69.914 52.365 23.952 1.00 87.06 719 PRO B N 1
ATOM 13110 C CA . PRO B 1 421 ? 70.592 52.843 22.742 1.00 91.13 719 PRO B CA 1
ATOM 13111 C C . PRO B 1 421 ? 70.271 54.299 22.392 1.00 86.56 719 PRO B C 1
ATOM 13112 O O . PRO B 1 421 ? 71.091 54.970 21.765 1.00 82.24 719 PRO B O 1
ATOM 13123 N N . LEU B 1 422 ? 69.096 54.771 22.801 1.00 85.38 720 LEU B N 1
ATOM 13124 C CA . LEU B 1 422 ? 68.639 56.121 22.475 1.00 76.36 720 LEU B CA 1
ATOM 13125 C C . LEU B 1 422 ? 69.243 57.216 23.360 1.00 72.71 720 LEU B C 1
ATOM 13126 O O . LEU B 1 422 ? 68.996 58.399 23.129 1.00 70.63 720 LEU B O 1
ATOM 13142 N N . GLU B 1 423 ? 70.021 56.833 24.369 1.00 73.09 721 GLU B N 1
ATOM 13143 C CA . GLU B 1 423 ? 70.539 57.802 25.338 1.00 73.38 721 GLU B CA 1
ATOM 13144 C C . GLU B 1 423 ? 71.442 58.851 24.689 1.00 69.75 721 GLU B C 1
ATOM 13145 O O . GLU B 1 423 ? 71.365 60.033 25.019 1.00 69.61 721 GLU B O 1
ATOM 13157 N N . ASN B 1 424 ? 72.303 58.411 23.779 1.00 71.05 722 ASN B N 1
ATOM 13158 C CA . ASN B 1 424 ? 73.216 59.309 23.081 1.00 69.41 722 ASN B CA 1
ATOM 13159 C C . ASN B 1 424 ? 72.483 60.009 21.941 1.00 67.23 722 ASN B C 1
ATOM 13160 O O . ASN B 1 424 ? 71.896 59.342 21.089 1.00 69.28 722 ASN B O 1
ATOM 13171 N N . TRP B 1 425 ? 72.506 61.342 21.919 1.00 66.99 723 TRP B N 1
ATOM 13172 C CA . TRP B 1 425 ? 71.736 62.085 20.918 1.00 66.26 723 TRP B CA 1
ATOM 13173 C C . TRP B 1 425 ? 72.172 61.721 19.501 1.00 66.42 723 TRP B C 1
ATOM 13174 O O . TRP B 1 425 ? 71.411 61.892 18.549 1.00 62.40 723 TRP B O 1
ATOM 13195 N N . ARG B 1 426 ? 73.392 61.208 19.367 1.00 63.28 724 ARG B N 1
ATOM 13196 C CA . ARG B 1 426 ? 73.907 60.786 18.069 1.00 58.73 724 ARG B CA 1
ATOM 13197 C C . ARG B 1 426 ? 73.168 59.549 17.547 1.00 54.69 724 ARG B C 1
ATOM 13198 O O . ARG B 1 426 ? 73.301 59.192 16.376 1.00 50.63 724 ARG B O 1
ATOM 13219 N N . ASN B 1 427 ? 72.405 58.895 18.422 1.00 58.23 725 ASN B N 1
ATOM 13220 C CA . ASN B 1 427 ? 71.504 57.820 18.008 1.00 59.77 725 ASN B CA 1
ATOM 13221 C C . ASN B 1 427 ? 70.033 58.237 18.029 1.00 55.73 725 ASN B C 1
ATOM 13222 O O . ASN B 1 427 ? 69.151 57.405 17.813 1.00 54.08 725 ASN B O 1
ATOM 13233 N N . ARG B 1 428 ? 69.767 59.518 18.274 1.00 52.98 726 ARG B N 1
ATOM 13234 C CA . ARG B 1 428 ? 68.393 60.021 18.291 1.00 49.82 726 ARG B CA 1
ATOM 13235 C C . ARG B 1 428 ? 68.021 60.641 16.958 1.00 44.39 726 ARG B C 1
ATOM 13236 O O . ARG B 1 428 ? 68.539 61.696 16.586 1.00 44.56 726 ARG B O 1
ATOM 13257 N N . HIS B 1 429 ? 67.117 59.978 16.248 1.00 42.44 727 HIS B N 1
ATOM 13258 C CA . HIS B 1 429 ? 66.606 60.478 14.982 1.00 41.65 727 HIS B CA 1
ATOM 13259 C C . HIS B 1 429 ? 65.177 60.956 15.181 1.00 39.63 727 HIS B C 1
ATOM 13260 O O . HIS B 1 429 ? 64.368 60.274 15.809 1.00 38.92 727 HIS B O 1
ATOM 13274 N N . VAL B 1 430 ? 64.876 62.133 14.642 1.00 37.76 728 VAL B N 1
ATOM 13275 C CA . VAL B 1 430 ? 63.610 62.805 14.905 1.00 37.27 728 VAL B CA 1
ATOM 13276 C C . VAL B 1 430 ? 62.405 61.945 14.530 1.00 38.53 728 VAL B C 1
ATOM 13277 O O . VAL B 1 430 ? 61.401 61.928 15.247 1.00 37.47 728 VAL B O 1
ATOM 13290 N N . ASP B 1 431 ? 62.511 61.209 13.429 1.00 35.97 729 ASP B N 1
ATOM 13291 C CA . ASP B 1 431 ? 61.406 60.369 12.986 1.00 36.43 729 ASP B CA 1
ATOM 13292 C C . ASP B 1 431 ? 61.250 59.136 13.875 1.00 37.87 729 ASP B C 1
ATOM 13293 O O . ASP B 1 431 ? 60.128 58.702 14.154 1.00 35.77 729 ASP B O 1
ATOM 13302 N N . LEU B 1 432 ? 62.369 58.580 14.330 1.00 34.88 730 LEU B N 1
ATOM 13303 C CA . LEU B 1 432 ? 62.332 57.352 15.115 1.00 36.51 730 LEU B CA 1
ATOM 13304 C C . LEU B 1 432 ? 61.875 57.582 16.559 1.00 35.63 730 LEU B C 1
ATOM 13305 O O . LEU B 1 432 ? 61.125 56.772 17.105 1.00 34.39 730 LEU B O 1
ATOM 13321 N N . ILE B 1 433 ? 62.319 58.667 17.187 1.00 35.32 731 ILE B N 1
ATOM 13322 C CA . ILE B 1 433 ? 61.883 58.945 18.553 1.00 36.86 731 ILE B CA 1
ATOM 13323 C C . ILE B 1 433 ? 60.401 59.324 18.533 1.00 38.14 731 ILE B C 1
ATOM 13324 O O . ILE B 1 433 ? 59.646 58.970 19.441 1.00 40.27 731 ILE B O 1
ATOM 13340 N N . GLY B 1 434 ? 59.998 60.045 17.492 1.00 38.25 732 GLY B N 1
ATOM 13341 C CA . GLY B 1 434 ? 58.593 60.293 17.217 1.00 37.02 732 GLY B CA 1
ATOM 13342 C C . GLY B 1 434 ? 57.784 59.014 17.133 1.00 38.05 732 GLY B C 1
ATOM 13343 O O . GLY B 1 434 ? 56.767 58.872 17.815 1.00 34.83 732 GLY B O 1
ATOM 13347 N N . LYS B 1 435 ? 58.231 58.084 16.291 1.00 43.97 733 LYS B N 1
ATOM 13348 C CA . LYS B 1 435 ? 57.532 56.814 16.118 1.00 46.53 733 LYS B CA 1
ATOM 13349 C C . LYS B 1 435 ? 57.439 56.050 17.435 1.00 42.57 733 LYS B C 1
ATOM 13350 O O . LYS B 1 435 ? 56.368 55.576 17.813 1.00 41.49 733 LYS B O 1
ATOM 13369 N N . GLN B 1 436 ? 58.558 55.944 18.143 1.00 38.39 734 GLN B N 1
ATOM 13370 C CA . GLN B 1 436 ? 58.595 55.150 19.363 1.00 40.21 734 GLN B CA 1
ATOM 13371 C C . GLN B 1 436 ? 57.692 55.759 20.431 1.00 39.83 734 GLN B C 1
ATOM 13372 O O . GLN B 1 436 ? 57.000 55.042 21.150 1.00 42.07 734 GLN B O 1
ATOM 13386 N N . LEU B 1 437 ? 57.703 57.084 20.523 1.00 37.99 735 LEU B N 1
ATOM 13387 C CA . LEU B 1 437 ? 56.855 57.791 21.470 1.00 38.53 735 LEU B CA 1
ATOM 13388 C C . LEU B 1 437 ? 55.385 57.469 21.218 1.00 41.55 735 LEU B C 1
ATOM 13389 O O . LEU B 1 437 ? 54.628 57.208 22.154 1.00 44.35 735 LEU B O 1
ATOM 13422 N N . GLU B 1 439 ? 54.059 54.870 19.469 1.00 40.78 737 GLU B N 1
ATOM 13423 C CA . GLU B 1 439 ? 53.762 53.447 19.637 1.00 43.64 737 GLU B CA 1
ATOM 13424 C C . GLU B 1 439 ? 53.655 53.079 21.114 1.00 47.42 737 GLU B C 1
ATOM 13425 O O . GLU B 1 439 ? 52.759 52.334 21.516 1.00 46.32 737 GLU B O 1
ATOM 13437 N N . GLU B 1 440 ? 54.581 53.588 21.917 1.00 50.72 738 GLU B N 1
ATOM 13438 C CA . GLU B 1 440 ? 54.573 53.308 23.345 1.00 55.52 738 GLU B CA 1
ATOM 13439 C C . GLU B 1 440 ? 53.411 54.029 24.027 1.00 54.55 738 GLU B C 1
ATOM 13440 O O . GLU B 1 440 ? 52.805 53.494 24.954 1.00 56.26 738 GLU B O 1
ATOM 13452 N N . THR B 1 441 ? 53.114 55.245 23.574 1.00 51.05 739 THR B N 1
ATOM 13453 C CA . THR B 1 441 ? 51.922 55.962 24.020 1.00 46.50 739 THR B CA 1
ATOM 13454 C C . THR B 1 441 ? 50.683 55.099 23.814 1.00 44.88 739 THR B C 1
ATOM 13455 O O . THR B 1 441 ? 49.872 54.935 24.724 1.00 45.53 739 THR B O 1
ATOM 13466 N N . ALA B 1 442 ? 50.545 54.546 22.613 1.00 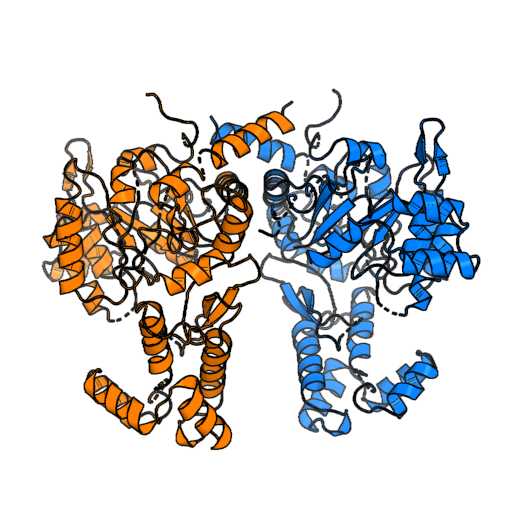44.36 740 ALA B N 1
ATOM 13467 C CA . ALA B 1 442 ? 49.407 53.692 22.293 1.00 45.25 740 ALA B CA 1
ATOM 13468 C C . ALA B 1 442 ? 49.342 52.469 23.208 1.00 49.38 740 ALA B C 1
ATOM 13469 O O . ALA B 1 442 ? 48.270 52.109 23.693 1.00 50.06 740 ALA B O 1
ATOM 13476 N N . GLY B 1 443 ? 50.489 51.841 23.447 1.00 51.81 741 GLY B N 1
ATOM 13477 C CA . GLY B 1 443 ? 50.547 50.650 24.277 1.00 54.67 741 GLY B CA 1
ATOM 13478 C C . GLY B 1 443 ? 50.183 50.945 25.719 1.00 54.03 741 GLY B C 1
ATOM 13479 O O . GLY B 1 443 ? 49.431 50.200 26.350 1.00 53.56 741 GLY B O 1
ATOM 13483 N N . LEU B 1 444 ? 50.729 52.038 26.240 1.00 51.05 742 LEU B N 1
ATOM 13484 C CA . LEU B 1 444 ? 50.420 52.504 27.586 1.00 53.00 742 LEU B CA 1
ATOM 13485 C C . LEU B 1 444 ? 48.919 52.717 27.756 1.00 54.84 742 LEU B C 1
ATOM 13486 O O . LEU B 1 444 ? 48.325 52.290 28.745 1.00 59.29 742 LEU B O 1
ATOM 13502 N N . LEU B 1 445 ? 48.322 53.395 26.783 1.00 51.80 743 LEU B N 1
ATOM 13503 C CA . LEU B 1 445 ? 46.901 53.715 26.808 1.00 49.93 743 LEU B CA 1
ATOM 13504 C C . LEU B 1 445 ? 46.061 52.438 26.889 1.00 51.02 743 LEU B C 1
ATOM 13505 O O . LEU B 1 445 ? 45.131 52.340 27.688 1.00 50.17 743 LEU B O 1
ATOM 13521 N N . ALA B 1 446 ? 46.405 51.463 26.052 1.00 51.52 744 ALA B N 1
ATOM 13522 C CA . ALA B 1 446 ? 45.679 50.197 25.968 1.00 52.25 744 ALA B CA 1
ATOM 13523 C C . ALA B 1 446 ? 45.852 49.399 27.256 1.00 53.95 744 ALA B C 1
ATOM 13524 O O . ALA B 1 446 ? 44.922 48.757 27.743 1.00 56.54 744 ALA B O 1
ATOM 13531 N N . GLN B 1 447 ? 47.073 49.429 27.774 1.00 51.05 745 GLN B N 1
ATOM 13532 C CA . GLN B 1 447 ? 47.442 48.722 28.991 1.00 57.21 745 GLN B CA 1
ATOM 13533 C C . GLN B 1 447 ? 46.610 49.196 30.183 1.00 60.27 745 GLN B C 1
ATOM 13534 O O . GLN B 1 447 ? 46.270 48.411 31.068 1.00 63.78 745 GLN B O 1
ATOM 13548 N N . ARG B 1 448 ? 46.278 50.482 30.197 1.00 57.36 746 ARG B N 1
ATOM 13549 C CA . ARG B 1 448 ? 45.494 51.055 31.282 1.00 56.30 746 ARG B CA 1
ATOM 13550 C C . ARG B 1 448 ? 44.043 50.641 31.138 1.00 53.79 746 ARG B C 1
ATOM 13551 O O . ARG B 1 448 ? 43.361 50.395 32.131 1.00 58.42 746 ARG B O 1
ATOM 13572 N N . LEU B 1 449 ? 43.564 50.583 29.900 1.00 48.87 747 LEU B N 1
ATOM 13573 C CA . LEU B 1 449 ? 42.205 50.128 29.643 1.00 49.50 747 LEU B CA 1
ATOM 13574 C C . LEU B 1 449 ? 42.044 48.683 30.109 1.00 57.39 747 LEU B C 1
ATOM 13575 O O . LEU B 1 449 ? 40.986 48.292 30.600 1.00 59.12 747 LEU B O 1
ATOM 13591 N N . VAL B 1 450 ? 43.110 47.903 29.967 1.00 60.43 748 VAL B N 1
ATOM 13592 C CA . VAL B 1 450 ? 43.117 46.522 30.428 1.00 67.23 748 VAL B CA 1
ATOM 13593 C C . VAL B 1 450 ? 43.015 46.498 31.945 1.00 66.64 748 VAL B C 1
ATOM 13594 O O . VAL B 1 450 ? 42.182 45.793 32.517 1.00 66.54 748 VAL B O 1
ATOM 13607 N N . SER B 1 451 ? 43.875 47.282 32.583 1.00 67.17 749 SER B N 1
ATOM 13608 C CA . SER B 1 451 ? 43.920 47.381 34.035 1.00 70.05 749 SER B CA 1
ATOM 13609 C C . SER B 1 451 ? 42.589 47.741 34.698 1.00 75.05 749 SER B C 1
ATOM 13610 O O . SER B 1 451 ? 42.184 47.086 35.656 1.00 78.77 749 SER B O 1
ATOM 13618 N N . ILE B 1 452 ? 41.907 48.771 34.203 1.00 74.64 750 ILE B N 1
ATOM 13619 C CA . ILE B 1 452 ? 40.733 49.283 34.911 1.00 78.94 750 ILE B CA 1
ATOM 13620 C C . ILE B 1 452 ? 39.442 48.522 34.577 1.00 86.30 750 ILE B C 1
ATOM 13621 O O . ILE B 1 452 ? 38.489 48.563 35.357 1.00 91.37 750 ILE B O 1
ATOM 13637 N N . THR B 1 453 ? 39.402 47.843 33.432 1.00 90.90 751 THR B N 1
ATOM 13638 C CA . THR B 1 453 ? 38.210 47.083 33.041 1.00 98.55 751 THR B CA 1
ATOM 13639 C C . THR B 1 453 ? 38.372 45.589 33.317 1.00 106.30 751 THR B C 1
ATOM 13640 O O . THR B 1 453 ? 37.468 44.801 33.039 1.00 105.26 751 THR B O 1
ATOM 13651 N N . GLY B 1 454 ? 39.520 45.201 33.864 1.00 115.42 752 GLY B N 1
ATOM 13652 C CA . GLY B 1 454 ? 39.787 43.805 34.160 1.00 121.26 752 GLY B CA 1
ATOM 13653 C C . GLY B 1 454 ? 38.843 43.254 35.213 1.00 127.00 752 GLY B C 1
ATOM 13654 O O . GLY B 1 454 ? 39.258 42.537 36.123 1.00 130.99 752 GLY B O 1
#

Solvent-accessible surface area: 37890 Å² total

Radius of gyration: 30.31 Å; Cα contacts (8 Å, |Δi|>4): 1452; chains: 2; bounding box: 62×77×86 Å

InterPro domains:
  IPR001227 Acyl transferase domain superfamily [G3DSA:3.40.366.10] (4-274)
  IPR004410 Malonyl CoA-acyl carrier protein transacylase, FabD-type [TIGR00128] (1-281)
  IPR013785 Aldolase-type TIM barrel [G3DSA:3.20.20.70] (314-629)
  IPR014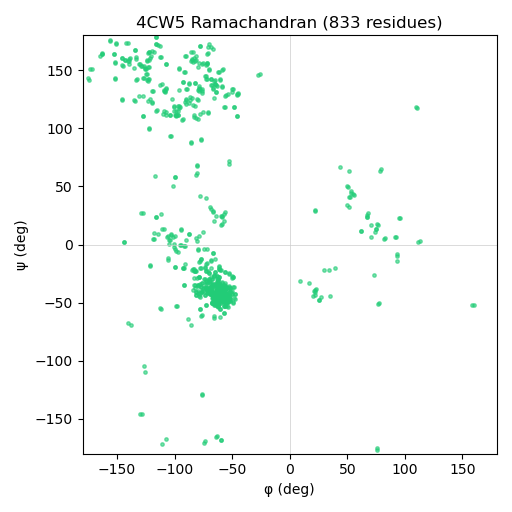043 Acyl transferase domain [PF00698] (3-281)
  IPR014043 Acyl transferase domain [SM00827] (5-290)
  IPR014179 PfaD-like, TIM-barrel domain [TIGR02814] (311-745)
  IPR014179 PfaD-like, TIM-barrel domain [cd04742] (312-726)
  IPR016035 Acyl transferase/acyl hydrolase/lysophospholipase [SSF52151] (1-290)
  IPR016036 Malonyl-CoA ACP transacylase, ACP-binding [SSF55048] (121-188)
  IPR049489 [Acyl-carrier-protein] S-malonyltransferase-like, inserted helical domain [PF21607] (624-700)
  IPR050858 Malonyl CoA-ACP Transacylase/Polyketide Synthase FabD [PTHR42681] (1-289)

Nearest PDB structures (foldseek):
  4z38-assembly1_A  TM=9.706E-01  e=2.258E-48  Bacillus velezensis FZB42
  4z9r-assembly1_B  TM=9.568E-01  e=1.381E-41  Shewanella oneidensis MR-1
  6lkc-assembly1_A  TM=9.490E-01  e=4.779E-41  Shewanella piezotolerans WP3
  4yx6-assembly1_B  TM=9.237E-01  e=1.938E-41  Shewanella oneidensis
  4z9r-assembly1_A  TM=9.073E-01  e=8.023E-40  Shewanella oneidensis MR-1

Foldseek 3Di:
DPQFLCVFFDPVCLVVQVFRHLEADEAPQLLPLLLLLQQVLGEGAGHDHPHDPVVVLVSLVSNPVSDDPPGGYEEQEDQPPVRSLVCVSCVVDVHQEYEYEPDQDDLSNLLNFLVVWDQDPVRAIDTRHAYEYEDADPVSVLSQLAFDDLVSLVVCCVVVSHPPVSSVNSRLGGRLEYEHEDVVLCCVSQVVPPRPHPHGYFYAYEYLAQALVSVLVRSVSPGNGYYYYQQQSLAPSGQAAPVLNVLLLPDAQVQKDKAAALSAQVNDIAIWGHPPACQRVVRRVVNVCLVPDQAPVPDDPVVQCVCAVPQPVHHLVRLLVVCVVPDDPVLNVVCVVGRSSCSSSSCSNVVLCVVGRDNDDPPNHSHTGGHHNSSNVNSVVQPPHPVSRSHSGDPSVSRSVSSVSSVVNVVVVVVVVD/DPQFLCVAFDPVCLVVQVFRHLEADEAPQLLPLLLLLQQVLGEGAGHDHPPQPVVVLVSLVSNVVSDDPPGGYEEQEDQPVVRSLNCVSCVVRQHQEYEYEPDQDDLSNLLNFLPPWDADPVGDIDTRHAYAYEEADLVSVLSQLAFDDLVSLVVCCVVVSHPPRSSVSSRLGGRLEYEHEDCVVVCCVSQPPVPRPHPHRRFYAYERLAQALVSRLVRVVSPGSGYYYYQQQSLAPSGQAAPVLNVLLLPDAQVQKDWAADLSAQVRDIAIWGHPQACQRVVRRVVNVCLVPDQAPVPDDPVVQCVCCVPQPVHHLVRLLVVCVVPDDPVQNVVCVVGRSSVSSSSCSNVVLCVVGRDNDDPPNRSHTGGHHNSSNVNLVVQPPHPVSRSHSGDNNVSRSVSSVSSVVNVVVVVVPVD